Protein AF-A0A1Z8SIL8-F1 (afdb_monomer)

Nearest PDB structures (foldseek):
  6vft-assembly1_A  TM=3.342E-01  e=5.288E-08  Homo sapiens
  5tfm-assembly1_A  TM=3.548E-01  e=4.313E-07  Homo sapiens
  5vvm-assembly2_B  TM=3.491E-01  e=2.608E-05  Homo sapiens
  4m00-assembly1_A  TM=2.473E-01  e=4.684E-06  Staphylococcus aureus subsp. aureus NCTC 8325
  8pxc-assembly1_A  TM=3.047E-01  e=2.311E-03  Streptococcus oralis

Sequence (768 aa):
MGACSTSLMWDAPEISDNCDVQSLESTSQSGDTFPVGTTTVSMLLTDIHGNQSSHEFDITVLDEEDPQILNMPADIQMGNDLGDCGAMVSWDPPTLSDNCPGASMQGSHSPGDSFGLGVHTVTYTAVDNKGATVSSSFNITIIDDEFPIFDSAPENMVATTDSGECGAQVFWDVPLLSDNCDVLSFVSTWQSGSIFPVGETTVSMVLTDTTFNVTNHAFVVTVLDNEAPGIAGLPAEVAVSTVDGQCSAPASWDQPTATDNCAGATLTSSHDTGSTFELGSTLVTYTSTDAAGNSSQHSFLVTVSDDQAPEFSQAPGDLTIDSSAGLCSAIASWDDPIVSDNCGNTEVSVSHQSGSMFNVGSTFVTMFLTDDSGNSTQHSFTVTVVDTESPLLSGISTDMSLTTDQGQCGATANWALPSGTDNCGLGDLIGSHQPGDFFQLGTTTVSYSLADANGNIASGSFTITVEDNESPTITGAATIDITAPESLCSAEITVPEPLAEDNCNIASLSNDYNGGGAISGNFDYGTTIITWTATDLAGNSTSVQQAVNILVPLTDCNGNGAPDVCDITDGSAVDCDGNGIPDSCDLASGAAQDCNASGILDSCELSSGIADDCDSNGVPDECDTDCNGNGAPDACDVSSGESQDCNANGTPDECDLAEGTALDSNANEIPDECEPHFRRGDANEDGSVDIGDAIFMLYTLMLGGPDSGCRDATDANDSGTHDIADIIYVLNYQFTGGQEPPAPGISECGVDATPDDGLGCDSYAGCP

Foldseek 3Di:
DDAQKAWAFDDDDDDDDPQAWDDKDKPDHGGDMGGAAKDKIKMKTAHPVGDIDIDMDMDHHHDDDAKDWADDDAAAEDEADVLAQWHFAADDHTDIDDNDDAKDKDKPDHGRDIDGAAKDKIKMKMAGPVGHIDMDIYIYHYAHPDAKDFPDDDAAEEEEDDPLAQWDFAADDDTDIDDSQAWDDKDKPDDGRDTDGAAKDKIKMWTAGPRGHIDIDIYIYHYAYDDAWDKADDDAEAEDEADVLAQKDFAADDDIDTGDSDPAKDKDKPDDGRDIDGAAKDKIKMKIAGPRGHIDIDIHIYHYAYDDAKDFPFDDAAEEEEADPLAQKDFAADDDTDIDDSDADKDKDKPDHGRDIDGAAKDKIKIWIAGPRGHIDIDIYIYHYAYDDAKDKADADAAEEAEDDPLAQWDFAAGDDIDIDDNQAWDDKDKPDHGRDTDGAAKDKIKIWIGGPRGHIDIDIYIYHYAYDDAKDWADQEEAEDEDPPLDQKDWDKAAFIDIDDSQDWPDKAKPPPGDGIDTDIDGAAKDKIKIKIAHPNGHIDIDIHIYHYDYPAPDQVPPPDRLSVCVVVVVADDQVPPSHGPQSCVVVVVFDDQPPPSGGLQSCVVVVVADDQPPPSGGQVNADDQPPPSGHLQNCVVVVVADDPVPPSHGPVSCVVVVVFDDLQPPSDGQVPDAWDAAQPFVLQLALDLVSLVQLCCVAPVNDDGGLAVRNQQQQNPLDRDNVSSVQSCCVHPVVHDFRDPPTRNDIGDPSDDCSPGGHPDGNNHD

Radius of gyration: 126.22 Å; Cα contacts (8 Å, |Δi|>4): 1712; chains: 1; bounding box: 203×67×380 Å

Solvent-accessible surface area (backbone atoms only — not comparable to full-atom values): 44497 Å² total; per-residue (Å²): 133,69,67,71,47,54,65,51,76,63,83,84,83,88,82,88,58,98,82,50,69,64,51,75,52,62,79,62,62,69,58,49,72,43,54,60,41,76,51,78,43,44,36,43,38,33,34,73,88,70,54,74,52,75,52,74,54,76,47,77,42,84,88,89,80,76,55,44,86,40,69,73,61,72,68,45,76,46,55,36,39,94,79,40,60,24,26,70,48,72,64,72,80,56,45,81,49,61,76,63,92,63,61,50,76,51,61,77,63,59,69,58,44,74,39,54,69,43,82,44,78,45,41,37,42,34,36,33,77,87,66,51,74,45,73,55,70,34,40,40,34,28,42,84,77,78,64,38,44,70,80,38,71,74,70,68,44,79,48,53,42,38,92,80,39,56,24,22,74,45,74,65,77,84,62,42,73,49,46,56,62,45,72,63,48,77,50,60,78,60,59,69,60,42,72,40,55,64,41,81,44,80,39,43,35,44,39,28,25,66,86,68,40,72,34,78,51,70,33,41,41,34,24,41,69,78,75,52,19,44,78,42,67,69,62,69,72,44,78,46,54,41,40,92,79,34,50,31,29,68,48,73,66,71,80,54,47,50,47,50,55,48,87,60,42,38,72,48,62,76,61,63,70,57,42,75,39,59,68,39,77,46,80,43,40,38,39,23,33,31,75,77,68,37,59,37,77,52,71,35,44,38,35,30,44,70,82,72,53,35,43,71,81,39,67,67,67,70,43,78,47,63,38,37,90,83,35,48,28,28,71,48,71,66,71,82,64,42,71,48,61,50,49,86,58,73,47,80,48,60,76,59,62,70,62,38,79,40,56,59,44,79,45,81,38,44,36,40,37,32,31,80,76,69,33,62,33,78,51,73,31,41,44,32,26,42,68,79,75,57,31,49,76,42,63,73,58,74,69,45,83,45,54,41,38,92,81,37,55,20,27,71,46,74,66,70,80,56,50,75,51,52,54,69,42,70,46,69,79,46,58,77,66,58,70,63,42,77,39,54,67,41,79,47,77,44,41,39,38,33,32,26,70,75,69,34,66,27,74,52,68,32,40,41,34,23,45,68,80,75,56,34,46,80,44,78,59,62,72,45,81,45,72,30,55,89,90,41,51,41,38,79,47,70,49,75,59,53,51,70,50,44,57,71,45,66,63,45,65,30,32,77,81,80,63,39,69,58,48,72,48,74,42,58,62,43,78,47,78,39,46,38,39,32,27,28,72,75,67,37,61,37,75,50,72,24,43,38,36,34,42,64,81,83,52,45,85,86,70,81,85,55,34,36,49,40,33,46,71,75,62,79,35,58,47,87,88,67,81,72,54,39,46,73,50,32,54,72,71,60,77,48,57,46,91,85,68,78,86,54,44,46,72,56,32,51,75,70,64,76,49,56,50,90,85,68,80,86,53,48,50,92,78,56,62,46,86,86,68,80,85,54,34,35,67,56,34,55,74,70,61,81,44,59,48,91,86,69,79,68,56,40,47,68,54,33,53,74,72,60,78,47,57,50,85,76,69,77,90,51,49,49,92,79,57,73,42,35,35,22,34,25,35,72,43,79,55,59,63,52,73,66,17,33,49,43,49,45,34,30,76,75,70,70,46,78,83,55,61,24,44,47,16,44,24,19,66,70,73,69,59,79,51,72,65,22,34,49,41,52,48,32,28,76,74,70,70,44,70,76,38,54,78,37,12,60,89,42,65,29,51,73,76,63,86,73,66,80,60,53,57,89,44,52,80,43,48,133

Mean predicted aligned error: 20.95 Å

pLDDT: mean 84.87, std 7.92, range [48.22, 96.38]

Secondary structure (DSSP, 8-state):
---SEEE---PPPP---TT-EEEEEESS-TT-EEESEEEEEEEEEEETTS-EEEEEEEEEE---PPPEEESPPPPEEEEPPTTSSEEEE--PPPEEE-SSS--EEEESS-TTEEEESEEEEEEEEEE-TT--EEEEEEEEEEE--PPPEEEE----EEEEPPTTSSEEEE--PPPEEE-TT-EEEEEESS-TTEEEESEEEEEEEEEEETT--EEEEEEEEEEEP-PPPEEE-----EEEEPPTT-SEEE---PPPEEE-SSTT-EEEESS-TT-EEESEEEEEEEEEE-SSS-EEEEEEEEEEE--PPPEEEE----EEEEPPTTSSEEEE--PPPEEE-SSS-EEEEESS-TTEEEESEEEEEEEEEEETTS-EEEEEEEEEEEP-PPPEEE-PPPPEEEE--TTSSEEE---PPPEEE-SS-EEEEEESS-TT-EEESEEEEEEEEEEETTS-EEEEEEEEEEE--PPPEEE----EEEEPPTT-SEEEEEEPPPEEE-TT-EEEEEETTTSSS-EEEEEESEEEEEEEEEEETTS-EEEEEEEEEEE-----SS-SSS-HHHHHHHTSS--SS-SSS-HHHHHHHTSS--TT--SS-HHHHHHHT-S--SS-SSS-GGGS--SS-SSS-HHHHHHHTSS--SS-SSS-HHHHHHHT-S--SS-SSS-GGGS--B-TT-TT-SS--SHHHHHHHHHHHHH--PPPSBSGGG-TT-SS--SHHHHHHHHHHHHH--PPPPTTTTTS-B---S---S--BS--TT--

Structure (mmCIF, N/CA/C/O backbone):
data_AF-A0A1Z8SIL8-F1
#
_entry.id   AF-A0A1Z8SIL8-F1
#
loop_
_atom_site.group_PDB
_atom_site.id
_atom_site.type_symbol
_atom_site.label_atom_id
_atom_site.label_alt_id
_atom_site.label_comp_id
_atom_site.label_asym_id
_atom_site.label_entity_id
_atom_site.label_seq_id
_atom_site.pdbx_PDB_ins_code
_atom_site.Cartn_x
_atom_site.Cartn_y
_atom_site.Cartn_z
_atom_site.occupancy
_atom_site.B_iso_or_equiv
_atom_site.auth_seq_id
_atom_site.auth_comp_id
_atom_site.auth_asym_id
_atom_site.auth_atom_id
_atom_site.pdbx_PDB_model_num
ATOM 1 N N . MET A 1 1 ? -77.666 -10.913 145.029 1.00 48.22 1 MET A N 1
ATOM 2 C CA . MET A 1 1 ? -78.468 -12.074 145.466 1.00 48.22 1 MET A CA 1
ATOM 3 C C . MET A 1 1 ? -79.515 -11.580 146.446 1.00 48.22 1 MET A C 1
ATOM 5 O O . MET A 1 1 ? -79.302 -11.641 147.653 1.00 48.22 1 MET A O 1
ATOM 9 N N . GLY A 1 2 ? -80.597 -11.010 145.910 1.00 56.53 2 GLY A N 1
ATOM 10 C CA . GLY A 1 2 ? -81.837 -10.857 146.662 1.00 56.53 2 GLY A CA 1
ATOM 11 C C . GLY A 1 2 ? -82.392 -12.250 146.950 1.00 56.53 2 GLY A C 1
ATOM 12 O O . GLY A 1 2 ? -82.301 -13.139 146.106 1.00 56.53 2 GLY A O 1
ATOM 13 N N . ALA A 1 3 ? -82.860 -12.484 148.170 1.00 60.94 3 ALA A N 1
ATOM 14 C CA . ALA A 1 3 ? -83.599 -13.701 148.469 1.00 60.94 3 ALA A CA 1
ATOM 15 C C . ALA A 1 3 ? -85.034 -13.516 147.960 1.00 60.94 3 ALA A C 1
ATOM 17 O O . ALA A 1 3 ? -85.613 -12.452 148.161 1.00 60.94 3 ALA A O 1
ATOM 18 N N . CYS A 1 4 ? -85.623 -14.551 147.358 1.00 69.19 4 CYS A N 1
ATOM 19 C CA . CYS A 1 4 ? -87.006 -14.549 146.851 1.00 69.19 4 CYS A CA 1
ATOM 20 C C . CYS A 1 4 ? -88.020 -14.674 148.044 1.00 69.19 4 CYS A C 1
ATOM 22 O O . CYS A 1 4 ? -88.970 -15.458 148.020 1.00 69.19 4 CYS A O 1
ATOM 24 N N . SER A 1 5 ? -87.765 -13.942 149.145 1.00 66.56 5 SER A N 1
ATOM 25 C CA . SER A 1 5 ? -88.531 -13.850 150.404 1.00 66.56 5 SER A CA 1
ATOM 26 C C . SER A 1 5 ? -88.100 -12.622 151.228 1.00 66.56 5 SER A C 1
ATOM 28 O O . SER A 1 5 ? -86.907 -12.319 151.261 1.00 66.56 5 SER A O 1
ATOM 30 N N . THR A 1 6 ? -89.008 -11.973 151.966 1.00 75.06 6 THR A N 1
ATOM 31 C CA . THR A 1 6 ? -88.695 -10.823 152.841 1.00 75.06 6 THR A CA 1
ATOM 32 C C . THR A 1 6 ? -89.380 -10.918 154.209 1.00 75.06 6 THR A C 1
ATOM 34 O O . THR A 1 6 ? -90.444 -11.519 154.339 1.00 75.06 6 THR A O 1
ATOM 37 N N . SER A 1 7 ? -88.764 -10.356 155.251 1.00 73.12 7 SER A N 1
ATOM 38 C CA . SER A 1 7 ? -89.329 -10.294 156.607 1.00 73.12 7 SER A CA 1
ATOM 39 C C . SER A 1 7 ? -90.161 -9.040 156.802 1.00 73.12 7 SER A C 1
ATOM 41 O O . SER A 1 7 ? -89.712 -7.951 156.439 1.00 73.12 7 SER A O 1
ATOM 43 N N . LEU A 1 8 ? -91.336 -9.178 157.413 1.00 74.94 8 LEU A N 1
ATOM 44 C CA . LEU A 1 8 ? -92.267 -8.068 157.595 1.00 74.94 8 LEU A CA 1
ATOM 45 C C . LEU A 1 8 ? -92.627 -7.888 159.074 1.00 74.94 8 LEU A C 1
ATOM 47 O O . LEU A 1 8 ? -92.890 -8.851 159.790 1.00 74.94 8 LEU A O 1
ATOM 51 N N . MET A 1 9 ? -92.619 -6.635 159.525 1.00 73.31 9 MET A N 1
ATOM 52 C CA . MET A 1 9 ? -92.969 -6.235 160.889 1.00 73.31 9 MET A CA 1
ATOM 53 C C . MET A 1 9 ? -94.346 -5.567 160.880 1.00 73.31 9 MET A C 1
ATOM 55 O O . MET A 1 9 ? -94.627 -4.742 160.012 1.00 73.31 9 MET A O 1
ATOM 59 N N . TRP A 1 10 ? -95.176 -5.883 161.869 1.00 76.00 10 TRP A N 1
ATOM 60 C CA . TRP A 1 10 ? -96.427 -5.185 162.178 1.00 76.00 10 TRP A CA 1
ATOM 61 C C . TRP A 1 10 ? -96.527 -4.859 163.676 1.00 76.00 10 TRP A C 1
ATOM 63 O O . TRP A 1 10 ? -95.875 -5.497 164.508 1.00 76.00 10 TRP A O 1
ATOM 73 N N . ASP A 1 11 ? -97.310 -3.844 164.034 1.00 74.12 11 ASP A N 1
ATOM 74 C CA . ASP A 1 11 ? -97.421 -3.387 165.424 1.00 74.12 11 ASP A CA 1
ATOM 75 C C . ASP A 1 11 ? -98.188 -4.383 166.310 1.00 74.12 11 ASP A C 1
ATOM 77 O O . ASP A 1 11 ? -99.059 -5.126 165.847 1.00 74.12 11 ASP A O 1
ATOM 81 N N . ALA A 1 12 ? -97.859 -4.404 167.608 1.00 70.50 12 ALA A N 1
ATOM 82 C CA . ALA A 1 12 ? -98.574 -5.231 168.576 1.00 70.50 12 ALA A CA 1
ATOM 83 C C . ALA A 1 12 ? -100.023 -4.722 168.743 1.00 70.50 12 ALA A C 1
ATOM 85 O O . ALA A 1 12 ? -100.220 -3.509 168.846 1.00 70.50 12 ALA A O 1
ATOM 86 N N . PRO A 1 13 ? -101.038 -5.603 168.806 1.00 70.81 13 PRO A N 1
ATOM 87 C CA . PRO A 1 13 ? -102.427 -5.159 168.906 1.00 70.81 13 PRO A CA 1
ATOM 88 C C . PRO A 1 13 ? -102.709 -4.489 170.256 1.00 70.81 13 PRO A C 1
ATOM 90 O O . PRO A 1 13 ? -102.303 -5.006 171.299 1.00 70.81 13 PRO A O 1
ATOM 93 N N . GLU A 1 14 ? -103.459 -3.384 170.263 1.00 70.81 14 GLU A N 1
ATOM 94 C CA . GLU A 1 14 ? -104.013 -2.830 171.503 1.00 70.81 14 GLU A CA 1
ATOM 95 C C . GLU A 1 14 ? -105.227 -3.649 171.959 1.00 70.81 14 GLU A C 1
ATOM 97 O O . GLU A 1 14 ? -106.136 -3.929 171.175 1.00 70.81 14 GLU A O 1
ATOM 102 N N . ILE A 1 15 ? -105.256 -4.031 173.238 1.00 73.88 15 ILE A N 1
ATOM 103 C CA . ILE A 1 15 ? -106.292 -4.904 173.805 1.00 73.88 15 ILE A CA 1
ATOM 104 C C . ILE A 1 15 ? -106.931 -4.252 175.037 1.00 73.88 15 ILE A C 1
ATOM 106 O O . ILE A 1 15 ? -106.237 -3.682 175.876 1.00 73.88 15 ILE A O 1
ATOM 110 N N . SER A 1 16 ? -108.261 -4.323 175.157 1.00 60.81 16 SER A N 1
ATOM 111 C CA . SER A 1 16 ? -109.005 -3.833 176.328 1.00 60.81 16 SER A CA 1
ATOM 112 C C . SER A 1 16 ? -110.290 -4.634 176.535 1.00 60.81 16 SER A C 1
ATOM 114 O O . SER A 1 16 ? -110.887 -5.092 175.562 1.00 60.81 16 SER A O 1
ATOM 116 N N . ASP A 1 17 ? -110.717 -4.778 177.790 1.00 65.88 17 ASP A N 1
ATOM 117 C CA . ASP A 1 17 ? -112.020 -5.333 178.163 1.00 65.88 17 ASP A CA 1
ATOM 118 C C . ASP A 1 17 ? -112.554 -4.640 179.433 1.00 65.88 17 ASP A C 1
ATOM 120 O O . ASP A 1 17 ? -111.781 -4.084 180.216 1.00 65.88 17 ASP A O 1
ATOM 124 N N . ASN A 1 18 ? -113.873 -4.634 179.642 1.00 65.62 18 ASN A N 1
ATOM 125 C CA . ASN A 1 18 ? -114.521 -3.948 180.763 1.00 65.62 18 ASN A CA 1
ATOM 126 C C . ASN A 1 18 ? -114.430 -4.706 182.106 1.00 65.62 18 ASN A C 1
ATOM 128 O O . ASN A 1 18 ? -114.797 -4.128 183.133 1.00 65.62 18 ASN A O 1
ATOM 132 N N . CYS A 1 19 ? -113.935 -5.952 182.105 1.00 59.03 19 CYS A N 1
ATOM 133 C CA . CYS A 1 19 ? -113.766 -6.802 183.290 1.00 59.03 19 CYS A CA 1
ATOM 134 C C . CYS A 1 19 ? -112.342 -7.384 183.475 1.00 59.03 19 CYS A C 1
ATOM 136 O O . CYS A 1 19 ? -112.191 -8.249 184.331 1.00 59.03 19 CYS A O 1
ATOM 138 N N . ASP A 1 20 ? -111.332 -6.907 182.731 1.00 61.38 20 ASP A N 1
ATOM 139 C CA . ASP A 1 20 ? -109.965 -7.459 182.539 1.00 61.38 20 ASP A CA 1
ATOM 140 C C . ASP A 1 20 ? -109.824 -8.619 181.519 1.00 61.38 20 ASP A C 1
ATOM 142 O O . ASP A 1 20 ? -110.662 -9.515 181.407 1.00 61.38 20 ASP A O 1
ATOM 146 N N . VAL A 1 21 ? -108.702 -8.610 180.779 1.00 73.31 21 VAL A N 1
ATOM 147 C CA . VAL A 1 21 ? -108.351 -9.576 179.712 1.00 73.31 21 VAL A CA 1
ATOM 148 C C . VAL A 1 21 ? -107.470 -10.710 180.252 1.00 73.31 21 VAL A C 1
ATOM 150 O O . VAL A 1 21 ? -106.537 -10.460 181.015 1.00 73.31 21 VAL A O 1
ATOM 153 N N . GLN A 1 22 ? -107.714 -11.953 179.812 1.00 77.69 22 GLN A N 1
ATOM 154 C CA . GLN A 1 22 ? -106.934 -13.131 180.211 1.00 77.69 22 GLN A CA 1
ATOM 155 C C . GLN A 1 22 ? -105.749 -13.434 179.273 1.00 77.69 22 GLN A C 1
ATOM 157 O O . GLN A 1 22 ? -104.666 -13.742 179.770 1.00 77.69 22 GLN A O 1
ATOM 162 N N . SER A 1 23 ? -105.923 -13.405 177.940 1.00 73.06 23 SER A N 1
ATOM 163 C CA . SER A 1 23 ? -104.849 -13.750 176.977 1.00 73.06 23 SER A CA 1
ATOM 164 C C . SER A 1 23 ? -105.087 -13.272 175.530 1.00 73.06 23 SER A C 1
ATOM 166 O O . SER A 1 23 ? -106.224 -12.989 175.147 1.00 73.06 23 SER A O 1
ATOM 168 N N . LEU A 1 24 ? -104.002 -13.217 174.737 1.00 75.69 24 LEU A N 1
ATOM 169 C CA . LEU A 1 24 ? -103.959 -12.996 173.280 1.00 75.69 24 LEU A CA 1
ATOM 170 C C . LEU A 1 24 ? -103.002 -14.021 172.627 1.00 75.69 24 LEU A C 1
ATOM 172 O O . LEU A 1 24 ? -101.845 -14.097 173.041 1.00 75.69 24 LEU A O 1
ATOM 176 N N . GLU A 1 25 ? -103.441 -14.747 171.592 1.00 74.75 25 GLU A N 1
ATOM 177 C CA . GLU A 1 25 ? -102.615 -15.667 170.775 1.00 74.75 25 GLU A CA 1
ATOM 178 C C . GLU A 1 25 ? -102.624 -15.281 169.273 1.00 74.75 25 GLU A C 1
ATOM 180 O O . GLU A 1 25 ? -103.608 -14.718 168.796 1.00 74.75 25 GLU A O 1
ATOM 185 N N . SER A 1 26 ? -101.540 -15.564 168.523 1.00 76.69 26 SER A N 1
ATOM 186 C CA . SER A 1 26 ? -101.363 -15.236 167.083 1.00 76.69 26 SER A CA 1
ATOM 187 C C . SER A 1 26 ? -100.680 -16.373 166.299 1.00 76.69 26 SER A C 1
ATOM 189 O O . SER A 1 26 ? -99.787 -17.021 166.845 1.00 76.69 26 SER A O 1
ATOM 191 N N . THR A 1 27 ? -101.040 -16.593 165.021 1.00 81.25 27 THR A N 1
ATOM 192 C CA . THR A 1 27 ? -100.437 -17.637 164.149 1.00 81.25 27 THR A CA 1
ATOM 193 C C . THR A 1 27 ? -99.041 -17.300 163.630 1.00 81.25 27 THR A C 1
ATOM 195 O O . THR A 1 27 ? -98.298 -18.200 163.244 1.00 81.25 27 THR A O 1
ATOM 198 N N . SER A 1 28 ? -98.682 -16.019 163.618 1.00 77.25 28 SER A N 1
ATOM 199 C CA . SER A 1 28 ? -97.347 -15.539 163.247 1.00 77.25 28 SER A CA 1
ATOM 200 C C . SER A 1 28 ? -96.953 -14.379 164.148 1.00 77.25 28 SER A C 1
ATOM 202 O O . SER A 1 28 ? -97.821 -13.681 164.691 1.00 77.25 28 SER A O 1
ATOM 204 N N . GLN A 1 29 ? -95.653 -14.179 164.338 1.00 76.94 29 GLN A N 1
ATOM 205 C CA . GLN A 1 29 ? -95.137 -13.051 165.105 1.00 76.94 29 GLN A CA 1
ATOM 206 C C . GLN A 1 29 ? -94.632 -11.968 164.160 1.00 76.94 29 GLN A C 1
ATOM 208 O O . GLN A 1 29 ? -94.100 -12.243 163.086 1.00 76.94 29 GLN A O 1
ATOM 213 N N . SER A 1 30 ? -94.801 -10.717 164.578 1.00 76.31 30 SER A N 1
ATOM 214 C CA . SER A 1 30 ? -94.191 -9.584 163.890 1.00 76.31 30 SER A CA 1
ATOM 215 C C . SER A 1 30 ? -92.679 -9.810 163.787 1.00 76.31 30 SER A C 1
ATOM 217 O O . SER A 1 30 ? -92.020 -10.014 164.809 1.00 76.31 30 SER A O 1
ATOM 219 N N . GLY A 1 31 ? -92.155 -9.826 162.556 1.00 74.50 31 GLY A N 1
ATOM 220 C CA . GLY A 1 31 ? -90.756 -10.139 162.247 1.00 74.50 31 GLY A CA 1
ATOM 221 C C . GLY A 1 31 ? -90.519 -11.457 161.498 1.00 74.50 31 GLY A C 1
ATOM 222 O O . GLY A 1 31 ? -89.386 -11.703 161.080 1.00 74.50 31 GLY A O 1
ATOM 223 N N . ASP A 1 32 ? -91.549 -12.279 161.277 1.00 77.62 32 ASP A N 1
ATOM 224 C CA . ASP A 1 32 ? -91.435 -13.507 160.477 1.00 77.62 32 ASP A CA 1
ATOM 225 C C . ASP A 1 32 ? -91.129 -13.219 158.985 1.00 77.62 32 ASP A C 1
ATOM 227 O O . ASP A 1 32 ? -91.386 -12.130 158.461 1.00 77.62 32 ASP A O 1
ATOM 231 N N . THR A 1 33 ? -90.530 -14.197 158.288 1.00 75.38 33 THR A N 1
ATOM 232 C CA . THR A 1 33 ? -90.109 -14.092 156.872 1.00 75.38 33 THR A CA 1
ATOM 233 C C . THR A 1 33 ? -91.101 -14.771 155.926 1.00 75.38 33 THR A C 1
ATOM 235 O O . THR A 1 33 ? -91.423 -15.941 156.121 1.00 75.38 33 THR A O 1
ATOM 238 N N . PHE A 1 34 ? -91.531 -14.069 154.872 1.00 75.88 34 PHE A N 1
ATOM 239 C CA . PHE A 1 34 ? -92.527 -14.531 153.898 1.00 75.88 34 PHE A CA 1
ATOM 240 C C . PHE A 1 34 ? -91.931 -14.634 152.481 1.00 75.88 34 PHE A C 1
ATOM 242 O O . PHE A 1 34 ? -91.234 -13.712 152.049 1.00 75.88 34 PHE A O 1
ATOM 249 N N . PRO A 1 35 ? -92.171 -15.730 151.736 1.00 73.44 35 PRO A N 1
ATOM 250 C CA . PRO A 1 35 ? -91.753 -15.855 150.336 1.00 73.44 35 PRO A CA 1
ATOM 251 C C . PRO A 1 35 ? -92.543 -14.918 149.405 1.00 73.44 35 PRO A C 1
ATOM 253 O O . PRO A 1 35 ? -93.640 -14.485 149.755 1.00 73.44 35 PRO A O 1
ATOM 256 N N . VAL A 1 36 ? -91.999 -14.632 148.210 1.00 71.75 36 VAL A N 1
ATOM 257 C CA . VAL A 1 36 ? -92.720 -13.920 147.130 1.00 71.75 36 VAL A CA 1
ATOM 258 C C . VAL A 1 36 ? -94.070 -14.612 146.868 1.00 71.75 36 VAL A C 1
ATOM 260 O O . VAL A 1 36 ? -94.116 -15.818 146.621 1.00 71.75 36 VAL A O 1
ATOM 263 N N . GLY A 1 37 ? -95.173 -13.864 146.969 1.00 70.88 37 GLY A N 1
ATOM 264 C CA . GLY A 1 37 ? -96.546 -14.385 147.059 1.00 70.88 37 GLY A CA 1
ATOM 265 C C . GLY A 1 37 ? -97.344 -13.773 148.222 1.00 70.88 37 GLY A C 1
ATOM 266 O O . GLY A 1 37 ? -96.890 -12.815 148.841 1.00 70.88 37 GLY A O 1
ATOM 267 N N . THR A 1 38 ? -98.539 -14.301 148.522 1.00 70.81 38 THR A N 1
ATOM 268 C CA . THR A 1 38 ? -99.443 -13.785 149.579 1.00 70.81 38 THR A CA 1
ATOM 269 C C . THR A 1 38 ? -99.607 -14.791 150.731 1.00 70.81 38 THR A C 1
ATOM 271 O O . THR A 1 38 ? -99.808 -15.975 150.471 1.00 70.81 38 THR A O 1
ATOM 274 N N . THR A 1 39 ? -99.535 -14.341 151.993 1.00 73.44 39 THR A N 1
ATOM 275 C CA . THR A 1 39 ? -99.686 -15.150 153.227 1.00 73.44 39 THR A CA 1
ATOM 276 C C . THR A 1 39 ? -100.611 -14.463 154.252 1.00 73.44 39 THR A C 1
ATOM 278 O O . THR A 1 39 ? -100.442 -13.274 154.492 1.00 73.44 39 THR A O 1
ATOM 281 N N . THR A 1 40 ? -101.539 -15.189 154.895 1.00 76.44 40 THR A N 1
ATOM 282 C CA . THR A 1 40 ? -102.530 -14.667 155.878 1.00 76.44 40 THR A CA 1
ATOM 283 C C . THR A 1 40 ? -102.129 -14.940 157.340 1.00 76.44 40 THR A C 1
ATOM 285 O O . THR A 1 40 ? -101.709 -16.054 157.655 1.00 76.44 40 THR A O 1
ATOM 288 N N . VAL A 1 41 ? -102.306 -13.971 158.250 1.00 76.75 41 VAL A N 1
ATOM 289 C CA . VAL A 1 41 ? -102.027 -14.058 159.705 1.00 76.75 41 VAL A CA 1
ATOM 290 C C . VAL A 1 41 ? -103.319 -13.857 160.526 1.00 76.75 41 VAL A C 1
ATOM 292 O O . VAL A 1 41 ? -104.073 -12.933 160.234 1.00 76.75 41 VAL A O 1
ATOM 295 N N . SER A 1 42 ? -103.564 -14.671 161.574 1.00 76.75 42 SER A N 1
ATOM 296 C CA . SER A 1 42 ? -104.753 -14.602 162.462 1.00 76.75 42 SER A CA 1
ATOM 297 C C . SER A 1 42 ? -104.411 -14.453 163.955 1.00 76.75 42 SER A C 1
ATOM 299 O O . SER A 1 42 ? -103.384 -14.962 164.411 1.00 76.75 42 SER A O 1
ATOM 301 N N . MET A 1 43 ? -105.283 -13.786 164.724 1.00 77.94 43 MET A N 1
ATOM 302 C CA . MET A 1 43 ? -105.131 -13.503 166.162 1.00 77.94 43 MET A CA 1
ATOM 303 C C . MET A 1 43 ? -106.435 -13.740 166.950 1.00 77.94 43 MET A C 1
ATOM 305 O O . MET A 1 43 ? -107.518 -13.443 166.442 1.00 77.94 43 MET A O 1
ATOM 309 N N . LEU A 1 44 ? -106.341 -14.219 168.201 1.00 77.62 44 LEU A N 1
ATOM 310 C CA . LEU A 1 44 ? -107.472 -14.561 169.084 1.00 77.62 44 LEU A CA 1
ATOM 311 C C . LEU A 1 44 ? -107.284 -14.010 170.515 1.00 77.62 44 LEU A C 1
ATOM 313 O O . LEU A 1 44 ? -106.287 -14.303 171.171 1.00 77.62 44 LEU A O 1
ATOM 317 N N . LEU A 1 45 ? -108.264 -13.253 171.018 1.00 78.56 45 LEU A N 1
ATOM 318 C CA . LEU A 1 45 ? -108.300 -12.616 172.344 1.00 78.56 45 LEU A CA 1
ATOM 319 C C . LEU A 1 45 ? -109.334 -13.293 173.266 1.00 78.56 45 LEU A C 1
ATOM 321 O O . LEU A 1 45 ? -110.429 -13.589 172.795 1.00 78.56 45 LEU A O 1
ATOM 325 N N . THR A 1 46 ? -109.034 -13.485 174.562 1.00 75.62 46 THR A N 1
ATOM 326 C CA . THR A 1 46 ? -109.946 -14.094 175.569 1.00 75.62 46 THR A CA 1
ATOM 327 C C . THR A 1 46 ? -110.028 -13.282 176.877 1.00 75.62 46 THR A C 1
ATOM 329 O O . THR A 1 46 ? -108.983 -12.900 177.412 1.00 75.62 46 THR A O 1
ATOM 332 N N . ASP A 1 47 ? -111.232 -13.051 177.427 1.00 72.75 47 ASP A N 1
ATOM 333 C CA . ASP A 1 47 ? -111.465 -12.356 178.719 1.00 72.75 47 ASP A CA 1
ATOM 334 C C . ASP A 1 47 ? -111.442 -13.286 179.960 1.00 72.75 47 ASP A C 1
ATOM 336 O O . ASP A 1 47 ? -111.415 -14.512 179.829 1.00 72.75 47 ASP A O 1
ATOM 340 N N . ILE A 1 48 ? -111.472 -12.728 181.187 1.00 75.31 48 ILE A N 1
ATOM 341 C CA . ILE A 1 48 ? -111.432 -13.534 182.434 1.00 75.31 48 ILE A CA 1
ATOM 342 C C . ILE A 1 48 ? -112.720 -14.323 182.743 1.00 75.31 48 ILE A C 1
ATOM 344 O O . ILE A 1 48 ? -112.722 -15.162 183.647 1.00 75.31 48 ILE A O 1
ATOM 348 N N . HIS A 1 49 ? -113.809 -14.076 182.014 1.00 72.94 49 HIS A N 1
ATOM 349 C CA . HIS A 1 49 ? -115.068 -14.820 182.109 1.00 72.94 49 HIS A CA 1
ATOM 350 C C . HIS A 1 49 ? -115.235 -15.850 180.971 1.00 72.94 49 HIS A C 1
ATOM 352 O O . HIS A 1 49 ? -116.224 -16.586 180.961 1.00 72.94 49 HIS A O 1
ATOM 358 N N . GLY A 1 50 ? -114.253 -15.961 180.068 1.00 64.12 50 GLY A N 1
ATOM 359 C CA . GLY A 1 50 ? -114.174 -16.950 178.996 1.00 64.12 50 GLY A CA 1
ATOM 360 C C . GLY A 1 50 ? -114.745 -16.520 177.639 1.00 64.12 50 GLY A C 1
ATOM 361 O O . GLY A 1 50 ? -114.901 -17.382 176.773 1.00 64.12 50 GLY A O 1
ATOM 362 N N . ASN A 1 51 ? -115.064 -15.241 177.413 1.00 67.88 51 ASN A N 1
ATOM 363 C CA . ASN A 1 51 ? -115.514 -14.765 176.093 1.00 67.88 51 ASN A CA 1
ATOM 364 C C . ASN A 1 51 ? -114.323 -14.506 175.156 1.00 67.88 51 ASN A C 1
ATOM 366 O O . ASN A 1 51 ? -113.260 -14.095 175.619 1.00 67.88 51 ASN A O 1
ATOM 370 N N . GLN A 1 52 ? -114.501 -14.714 173.842 1.00 79.94 52 GLN A N 1
ATOM 371 C CA . GLN A 1 52 ? -113.423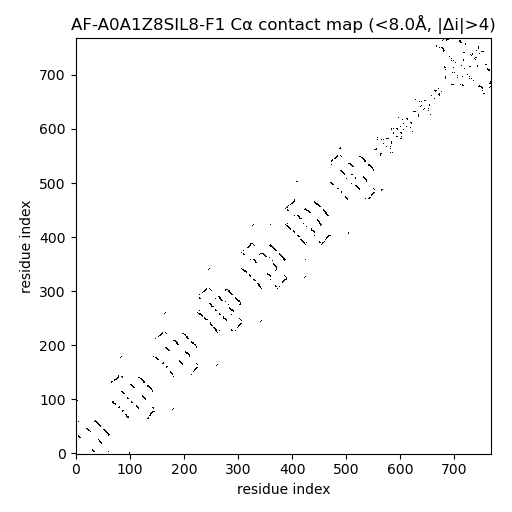 -14.608 172.843 1.00 79.94 52 GLN A CA 1
ATOM 372 C C . GLN A 1 52 ? -113.762 -13.723 171.630 1.00 79.94 52 GLN A C 1
ATOM 374 O O . GLN A 1 52 ? -114.925 -13.624 171.240 1.00 79.94 52 GLN A O 1
ATOM 379 N N . SER A 1 53 ? -112.733 -13.131 171.006 1.00 72.75 53 SER A N 1
ATOM 380 C CA . SER A 1 53 ? -112.803 -12.355 169.751 1.00 72.75 53 SER A CA 1
ATOM 381 C C . SER A 1 53 ? -111.570 -12.597 168.868 1.00 72.75 53 SER A C 1
ATOM 383 O O . SER A 1 53 ? -110.478 -12.771 169.402 1.00 72.75 53 SER A O 1
ATOM 385 N N . SER A 1 54 ? -111.713 -12.585 167.537 1.00 77.50 54 SER A N 1
ATOM 386 C CA . SER A 1 54 ? -110.624 -12.866 166.581 1.00 77.50 54 SER A CA 1
ATOM 387 C C . SER A 1 54 ? -110.477 -11.822 165.461 1.00 77.50 54 SER A C 1
ATOM 389 O O . SER A 1 54 ? -111.456 -11.172 165.089 1.00 77.50 54 SER A O 1
ATOM 391 N N . HIS A 1 55 ? -109.271 -11.701 164.884 1.00 77.12 55 HIS A N 1
ATOM 392 C CA . HIS A 1 55 ? -108.942 -10.819 163.747 1.00 77.12 55 HIS A CA 1
ATOM 393 C C . HIS A 1 55 ? -107.891 -11.438 162.796 1.00 77.12 55 HIS A C 1
ATOM 395 O O . HIS A 1 55 ? -107.022 -12.166 163.269 1.00 77.12 55 HIS A O 1
ATOM 401 N N . GLU A 1 56 ? -107.937 -11.130 161.488 1.00 79.38 56 GLU A N 1
ATOM 402 C CA . GLU A 1 56 ? -106.996 -11.637 160.460 1.00 79.38 56 GLU A CA 1
ATOM 403 C C . GLU A 1 56 ? -106.588 -10.562 159.425 1.00 79.38 56 GLU A C 1
ATOM 405 O O . GLU A 1 56 ? -107.379 -9.655 159.151 1.00 79.38 56 GLU A O 1
ATOM 410 N N . PHE A 1 57 ? -105.392 -10.689 158.818 1.00 74.25 57 PHE A N 1
ATOM 411 C CA . PHE A 1 57 ? -104.907 -9.869 157.685 1.00 74.25 57 PHE A CA 1
ATOM 412 C C . PHE A 1 57 ? -103.877 -10.595 156.786 1.00 74.25 57 PHE A C 1
ATOM 414 O O . PHE A 1 57 ? -103.242 -11.554 157.217 1.00 74.25 57 PHE A O 1
ATOM 421 N N . ASP A 1 58 ? -103.671 -10.102 155.555 1.00 78.75 58 ASP A N 1
ATOM 422 C CA . ASP A 1 58 ? -102.749 -10.672 154.551 1.00 78.75 58 ASP A CA 1
ATOM 423 C C . ASP A 1 58 ? -101.459 -9.854 154.356 1.00 78.75 58 ASP A C 1
ATOM 425 O O . ASP A 1 58 ? -101.470 -8.623 154.387 1.00 78.75 58 ASP A O 1
ATOM 429 N N . ILE A 1 59 ? -100.359 -10.545 154.042 1.00 73.94 59 ILE A N 1
ATOM 430 C CA . ILE A 1 59 ? -99.059 -10.003 153.619 1.00 73.94 59 ILE A CA 1
ATOM 431 C C . ILE A 1 59 ? -98.774 -10.455 152.182 1.00 73.94 59 ILE A C 1
ATOM 433 O O . ILE A 1 59 ? -98.849 -11.647 151.906 1.00 73.94 59 ILE A O 1
ATOM 437 N N . THR A 1 60 ? -98.409 -9.543 151.268 1.00 69.69 60 THR A N 1
ATOM 438 C CA . THR A 1 60 ? -97.994 -9.873 149.884 1.00 69.69 60 THR A CA 1
ATOM 439 C C . THR A 1 60 ? -96.587 -9.355 149.575 1.00 69.69 60 THR A C 1
ATOM 441 O O . THR A 1 60 ? -96.286 -8.201 149.871 1.00 69.69 60 THR A O 1
ATOM 444 N N . VAL A 1 61 ? -95.751 -10.187 148.945 1.00 73.19 61 VAL A N 1
ATOM 445 C CA . VAL A 1 61 ? -94.361 -9.891 148.541 1.00 73.19 61 VAL A CA 1
ATOM 446 C C . VAL A 1 61 ? -94.216 -10.054 147.010 1.00 73.19 61 VAL A C 1
ATOM 448 O O . VAL A 1 61 ? -94.705 -11.046 146.471 1.00 73.19 61 VAL A O 1
ATOM 451 N N . LEU A 1 62 ? -93.570 -9.103 146.310 1.00 67.12 62 LEU A N 1
ATOM 452 C CA . LEU A 1 62 ? -93.404 -9.039 144.835 1.00 67.12 62 LEU A CA 1
ATOM 453 C C . LEU A 1 62 ? -91.916 -9.045 144.405 1.00 67.12 62 LEU A C 1
ATOM 455 O O . LEU A 1 62 ? -91.058 -8.750 145.234 1.00 67.12 62 LEU A O 1
ATOM 459 N N . ASP A 1 63 ? -91.642 -9.356 143.127 1.00 69.38 63 ASP A N 1
ATOM 460 C CA . ASP A 1 63 ? -90.315 -9.287 142.474 1.00 69.38 63 ASP A CA 1
ATOM 461 C C . ASP A 1 63 ? -90.290 -8.171 141.406 1.00 69.38 63 ASP A C 1
ATOM 463 O O . ASP A 1 63 ? -91.257 -8.033 140.653 1.00 69.38 63 ASP A O 1
ATOM 467 N N . GLU A 1 64 ? -89.224 -7.364 141.383 1.00 72.25 64 GLU A N 1
ATOM 468 C CA . GLU A 1 64 ? -89.083 -6.133 140.576 1.00 72.25 64 GLU A CA 1
ATOM 469 C C . GLU A 1 64 ? -87.712 -6.015 139.859 1.00 72.25 64 GLU A C 1
ATOM 471 O O . GLU A 1 64 ? -87.375 -4.935 139.373 1.00 72.25 64 GLU A O 1
ATOM 476 N N . GLU A 1 65 ? -86.890 -7.073 139.803 1.00 74.81 65 GLU A N 1
ATOM 477 C CA . GLU A 1 65 ? -85.549 -7.027 139.183 1.00 74.81 65 GLU A CA 1
ATOM 478 C C . GLU A 1 65 ? -85.538 -7.666 137.776 1.00 74.81 65 GLU A C 1
ATOM 480 O O . GLU A 1 65 ? -86.056 -8.761 137.598 1.00 74.81 65 GLU A O 1
ATOM 485 N N . ASP A 1 66 ? -84.953 -6.988 136.776 1.00 75.06 66 ASP A N 1
ATOM 486 C CA . ASP A 1 66 ? -84.881 -7.471 135.382 1.00 75.06 66 ASP A CA 1
ATOM 487 C C . ASP A 1 66 ? -83.853 -8.619 135.200 1.00 75.06 66 ASP A C 1
ATOM 489 O O . ASP A 1 66 ? -82.801 -8.623 135.856 1.00 75.06 66 ASP A O 1
ATOM 493 N N . PRO A 1 67 ? -84.046 -9.525 134.216 1.00 81.06 67 PRO A N 1
ATOM 494 C CA . PRO A 1 67 ? -83.078 -10.576 133.909 1.00 81.06 67 PRO A CA 1
ATOM 495 C C . PRO A 1 67 ? -81.789 -9.997 133.301 1.00 81.06 67 PRO A C 1
ATOM 497 O O . PRO A 1 67 ? -81.806 -9.006 132.569 1.00 81.06 67 PRO A O 1
ATOM 500 N N . GLN A 1 68 ? -80.647 -10.651 133.532 1.00 83.00 68 GLN A N 1
ATOM 501 C CA . GLN A 1 68 ? -79.340 -10.233 133.011 1.00 83.00 68 GLN A CA 1
ATOM 502 C C . GLN A 1 68 ? -78.773 -11.216 131.978 1.00 83.00 68 GLN A C 1
ATOM 504 O O . GLN A 1 68 ? -78.717 -12.426 132.209 1.00 83.00 68 GLN A O 1
ATOM 509 N N . ILE A 1 69 ? -78.272 -10.677 130.858 1.00 85.81 69 ILE A N 1
ATOM 510 C CA . ILE A 1 69 ? -77.450 -11.413 129.885 1.00 85.81 69 ILE A CA 1
ATOM 511 C C . ILE A 1 69 ? -75.975 -11.183 130.228 1.00 85.81 69 ILE A C 1
ATOM 513 O O . ILE A 1 69 ? -75.484 -10.056 130.175 1.00 85.81 69 ILE A O 1
ATOM 517 N N . LEU A 1 70 ? -75.265 -12.254 130.569 1.00 84.69 70 LEU A N 1
ATOM 518 C CA . LEU A 1 70 ? -73.853 -12.235 130.949 1.00 84.69 70 LEU A CA 1
ATOM 519 C C . LEU A 1 70 ? -72.999 -12.920 129.872 1.00 84.69 70 LEU A C 1
ATOM 521 O O . LEU A 1 70 ? -73.468 -13.838 129.205 1.00 84.69 70 LEU A O 1
ATOM 525 N N . ASN A 1 71 ? -71.729 -12.517 129.752 1.00 87.44 71 ASN A N 1
ATOM 526 C CA . ASN A 1 71 ? -70.747 -13.090 128.816 1.00 87.44 71 ASN A CA 1
ATOM 527 C C . ASN A 1 71 ? -71.130 -12.949 127.328 1.00 87.44 71 ASN A C 1
ATOM 529 O O . ASN A 1 71 ? -71.076 -13.917 126.577 1.00 87.44 71 ASN A O 1
ATOM 533 N N . MET A 1 72 ? -71.524 -11.744 126.899 1.00 88.00 72 MET A N 1
ATOM 534 C CA . MET A 1 72 ? -71.758 -11.472 125.475 1.00 88.00 72 MET A CA 1
ATOM 535 C C . MET A 1 72 ? -70.446 -11.594 124.675 1.00 88.00 72 MET A C 1
ATOM 537 O O . MET A 1 72 ? -69.444 -11.019 125.117 1.00 88.00 72 MET A O 1
ATOM 541 N N . PRO A 1 73 ? -70.428 -12.297 123.523 1.00 89.38 73 PRO A N 1
ATOM 542 C CA . PRO A 1 73 ? -69.267 -12.326 122.637 1.00 89.38 73 PRO A CA 1
ATOM 543 C C . PRO A 1 73 ? -68.845 -10.927 122.172 1.00 89.38 73 PRO A C 1
ATOM 545 O O . PRO A 1 73 ? -69.666 -10.015 122.081 1.00 89.38 73 PRO A O 1
ATOM 548 N N . ALA A 1 74 ? -67.555 -10.768 121.872 1.00 89.38 74 ALA A N 1
ATOM 549 C CA . ALA A 1 74 ? -67.045 -9.597 121.162 1.00 89.38 74 ALA A CA 1
ATOM 550 C C . ALA A 1 74 ? -67.271 -9.744 119.648 1.00 89.38 74 ALA A C 1
ATOM 552 O O . ALA A 1 74 ? -67.516 -10.850 119.165 1.00 89.38 74 ALA A O 1
ATOM 553 N N . ASP A 1 75 ? -67.143 -8.643 118.906 1.00 89.88 75 ASP A N 1
ATOM 554 C CA . ASP A 1 75 ? -67.189 -8.671 117.442 1.00 89.88 75 ASP A CA 1
ATOM 555 C C . ASP A 1 75 ? -66.099 -9.605 116.874 1.00 89.88 75 ASP A C 1
ATOM 557 O O . ASP A 1 75 ? -64.949 -9.583 117.323 1.00 89.88 75 ASP A O 1
ATOM 561 N N . ILE A 1 76 ? -66.461 -10.424 115.884 1.00 89.50 76 ILE A N 1
ATOM 562 C CA . ILE A 1 76 ? -65.596 -11.416 115.231 1.00 89.50 76 ILE A CA 1
ATOM 563 C C . ILE A 1 76 ? -65.285 -10.935 113.811 1.00 89.50 76 ILE A C 1
ATOM 565 O O . ILE A 1 76 ? -66.195 -10.557 113.077 1.00 89.50 76 ILE A O 1
ATOM 569 N N . GLN A 1 77 ? -64.016 -10.973 113.402 1.00 89.25 77 GLN A N 1
ATOM 570 C CA . GLN A 1 77 ? -63.603 -10.740 112.015 1.00 89.25 77 GLN A CA 1
ATOM 571 C C . GLN A 1 77 ? -62.690 -11.873 111.547 1.00 89.25 77 GLN A C 1
ATOM 573 O O . GLN A 1 77 ? -61.728 -12.206 112.243 1.00 89.25 77 GLN A O 1
ATOM 578 N N . MET A 1 78 ? -62.973 -12.437 110.374 1.00 89.12 78 MET A N 1
ATOM 579 C CA . MET A 1 78 ? -62.157 -13.489 109.761 1.00 89.12 78 MET A CA 1
ATOM 580 C C . MET A 1 78 ? -62.270 -13.495 108.232 1.00 89.12 78 MET A C 1
ATOM 582 O O . MET A 1 78 ? -63.170 -12.861 107.678 1.00 89.12 78 MET A O 1
ATOM 586 N N . GLY A 1 79 ? -61.326 -14.181 107.582 1.00 84.62 79 GLY A N 1
ATOM 587 C CA . GLY A 1 79 ? -61.402 -14.533 106.164 1.00 84.62 79 GLY A CA 1
ATOM 588 C C . GLY A 1 79 ? -62.544 -15.511 105.889 1.00 84.62 79 GLY A C 1
ATOM 589 O O . GLY A 1 79 ? -63.099 -16.101 106.824 1.00 84.62 79 GLY A O 1
ATOM 590 N N . ASN A 1 80 ? -62.904 -15.664 104.624 1.00 85.38 80 ASN A N 1
ATOM 591 C CA . ASN A 1 80 ? -63.786 -16.727 104.167 1.00 85.38 80 ASN A CA 1
ATOM 592 C C . ASN A 1 80 ? -63.104 -18.103 104.350 1.00 85.38 80 ASN A C 1
ATOM 594 O O . ASN A 1 80 ? -61.891 -18.206 104.539 1.00 85.38 80 ASN A O 1
ATOM 598 N N . ASP A 1 81 ? -63.891 -19.177 104.349 1.00 85.88 81 ASP A N 1
ATOM 599 C CA . ASP A 1 81 ? -63.345 -20.531 104.395 1.00 85.88 81 ASP A CA 1
ATOM 600 C C . ASP A 1 81 ? -62.758 -20.907 103.022 1.00 85.88 81 ASP A C 1
ATOM 602 O O . ASP A 1 81 ? -63.286 -20.516 101.984 1.00 85.88 81 ASP A O 1
ATOM 606 N N . LEU A 1 82 ? -61.672 -21.690 103.017 1.00 83.44 82 LEU A N 1
ATOM 607 C CA . LEU A 1 82 ? -60.931 -22.052 101.801 1.00 83.44 82 LEU A CA 1
ATOM 608 C C . LEU A 1 82 ? -61.851 -22.635 100.712 1.00 83.44 82 LEU A C 1
ATOM 610 O O . LEU A 1 82 ? -62.387 -23.735 100.876 1.00 83.44 82 LEU A O 1
ATOM 614 N N . GLY A 1 83 ? -61.944 -21.947 99.574 1.00 80.19 83 GLY A N 1
ATOM 615 C CA . GLY A 1 83 ? -62.744 -22.352 98.417 1.00 80.19 83 GLY A CA 1
ATOM 616 C C . GLY A 1 83 ? -64.242 -22.041 98.513 1.00 80.19 83 GLY A C 1
ATOM 617 O O . GLY A 1 83 ? -64.970 -22.372 97.577 1.00 80.19 83 GLY A O 1
ATOM 618 N N . ASP A 1 84 ? -64.700 -21.404 99.592 1.00 84.44 84 ASP A N 1
ATOM 619 C CA . ASP A 1 84 ? -66.094 -21.021 99.818 1.00 84.44 84 ASP A CA 1
ATOM 620 C C . ASP A 1 84 ? -66.230 -19.495 99.956 1.00 84.44 84 ASP A C 1
ATOM 622 O O . ASP A 1 84 ? -65.470 -18.852 100.676 1.00 84.44 84 ASP A O 1
ATOM 626 N N . CYS A 1 85 ? -67.262 -18.897 99.344 1.00 84.50 85 CYS A N 1
ATOM 627 C CA . CYS A 1 85 ? -67.537 -17.457 99.471 1.00 84.50 85 CYS A CA 1
ATOM 628 C C . CYS A 1 85 ? -68.297 -17.083 100.759 1.00 84.50 85 CYS A C 1
ATOM 630 O O . CYS A 1 85 ? -69.387 -16.497 100.751 1.00 84.50 85 CYS A O 1
ATOM 632 N N . GLY A 1 86 ? -67.744 -17.489 101.895 1.00 85.19 86 GLY A N 1
ATOM 633 C CA . GLY A 1 86 ? -68.287 -17.271 103.229 1.00 85.19 86 GLY A CA 1
ATOM 634 C C . GLY A 1 86 ? -67.511 -18.073 104.264 1.00 85.19 86 GLY A C 1
ATOM 635 O O . GLY A 1 86 ? -66.684 -18.901 103.907 1.00 85.19 86 GLY A O 1
ATOM 636 N N . ALA A 1 87 ? -67.779 -17.839 105.545 1.00 88.94 87 ALA A N 1
ATOM 637 C CA . ALA A 1 87 ? -67.169 -18.609 106.623 1.00 88.94 87 ALA A CA 1
ATOM 638 C C . ALA A 1 87 ? -68.212 -19.127 107.606 1.00 88.94 87 ALA A C 1
ATOM 640 O O . ALA A 1 87 ? -69.198 -18.451 107.923 1.00 88.94 87 ALA A O 1
ATOM 641 N N . MET A 1 88 ? -67.972 -20.320 108.137 1.00 87.31 88 MET A N 1
ATOM 642 C CA . MET A 1 88 ? -68.695 -20.826 109.293 1.00 87.31 88 MET A CA 1
ATOM 643 C C . MET A 1 88 ? -68.131 -20.208 110.571 1.00 87.31 88 MET A C 1
ATOM 645 O O . MET A 1 88 ? -66.970 -20.414 110.921 1.00 87.31 88 MET A O 1
ATOM 649 N N . VAL A 1 89 ? -68.968 -19.484 111.318 1.00 89.06 89 VAL A N 1
ATOM 650 C CA . VAL A 1 89 ? -68.512 -18.767 112.516 1.00 89.06 89 VAL A CA 1
ATOM 651 C C . VAL A 1 89 ? -69.114 -19.381 113.766 1.00 89.06 89 VAL A C 1
ATOM 653 O O . VAL A 1 89 ? -70.329 -19.486 113.917 1.00 89.06 89 VAL A O 1
ATOM 656 N N . SER A 1 90 ? -68.251 -19.769 114.702 1.00 89.19 90 SER A N 1
ATOM 657 C CA . SER A 1 90 ? -68.644 -20.302 116.006 1.00 89.19 90 SER A CA 1
ATOM 658 C C . SER A 1 90 ? -68.238 -19.346 117.122 1.00 89.19 90 SER A C 1
ATOM 660 O O . SER A 1 90 ? -67.150 -18.776 117.105 1.00 89.19 90 SER A O 1
ATOM 662 N N . TRP A 1 91 ? -69.101 -19.210 118.125 1.00 90.88 91 TRP A N 1
ATOM 663 C CA . TRP A 1 91 ? -68.875 -18.414 119.330 1.00 90.88 91 TRP A CA 1
ATOM 664 C C . TRP A 1 91 ? -69.512 -19.101 120.540 1.00 90.88 91 TRP A C 1
ATOM 666 O O . TRP A 1 91 ? -70.418 -19.921 120.392 1.00 90.88 91 TRP A O 1
ATOM 676 N N . ASP A 1 92 ? -69.070 -18.753 121.745 1.00 87.12 92 ASP A N 1
ATOM 677 C CA . ASP A 1 92 ? -69.687 -19.255 122.974 1.00 87.12 92 ASP A CA 1
ATOM 678 C C . ASP A 1 92 ? -70.989 -18.478 123.267 1.00 87.12 92 ASP A C 1
ATOM 680 O O . ASP A 1 92 ? -70.945 -17.247 123.360 1.00 87.12 92 ASP A O 1
ATOM 684 N N . PRO A 1 93 ? -72.164 -19.133 123.401 1.00 86.56 93 PRO A N 1
ATOM 685 C CA . PRO A 1 93 ? -73.411 -18.436 123.714 1.00 86.56 93 PRO A CA 1
ATOM 686 C C . PRO A 1 93 ? -73.355 -17.705 125.066 1.00 86.56 93 PRO A C 1
ATOM 688 O O . PRO A 1 93 ? -72.816 -18.256 126.032 1.00 86.56 93 PRO A O 1
ATOM 691 N N . PRO A 1 94 ? -73.969 -16.513 125.189 1.00 88.62 94 PRO A N 1
ATOM 692 C CA . PRO A 1 94 ? -74.075 -15.822 126.467 1.00 88.62 94 PRO A CA 1
ATOM 693 C C . PRO A 1 94 ? -74.955 -16.595 127.463 1.00 88.62 94 PRO A C 1
ATOM 695 O O . PRO A 1 94 ? -75.815 -17.398 127.098 1.00 88.62 94 PRO A O 1
ATOM 698 N N . THR A 1 95 ? -74.763 -16.328 128.752 1.00 85.69 95 THR A N 1
ATOM 699 C CA . THR A 1 95 ? -75.476 -16.992 129.856 1.00 85.69 95 THR A CA 1
ATOM 700 C C . THR A 1 95 ? -76.561 -16.100 130.452 1.00 85.69 95 THR A C 1
ATOM 702 O O . THR A 1 95 ? -76.371 -14.891 130.576 1.00 85.69 95 THR A O 1
ATOM 705 N N . LEU A 1 96 ? -77.679 -16.700 130.867 1.00 86.38 96 LEU A N 1
ATOM 706 C CA . LEU A 1 96 ? -78.803 -16.017 131.516 1.00 86.38 96 LEU A CA 1
ATOM 707 C C . LEU A 1 96 ? -78.685 -16.093 133.044 1.00 86.38 96 LEU A C 1
ATOM 709 O O . LEU A 1 96 ? -78.433 -17.174 133.577 1.00 86.38 96 LEU A O 1
ATOM 713 N N . SER A 1 97 ? -78.924 -14.983 133.742 1.00 82.00 97 SER A N 1
ATOM 714 C CA . SER A 1 97 ? -79.048 -14.942 135.204 1.00 82.00 97 SER A CA 1
ATOM 715 C C . SER A 1 97 ? -80.252 -14.103 135.617 1.00 82.00 97 SER A C 1
ATOM 717 O O . SER A 1 97 ? -80.455 -13.022 135.075 1.00 82.00 97 SER A O 1
ATOM 719 N N . ASP A 1 98 ? -81.003 -14.578 136.609 1.00 80.12 98 ASP A N 1
ATOM 720 C CA . ASP A 1 98 ? -82.135 -13.875 137.219 1.00 80.12 98 ASP A CA 1
ATOM 721 C C . ASP A 1 98 ? -82.231 -14.238 138.717 1.00 80.12 98 ASP A C 1
ATOM 723 O O . ASP A 1 98 ? -81.712 -15.282 139.134 1.00 80.12 98 ASP A O 1
ATOM 727 N N . ASN A 1 99 ? -82.815 -13.371 139.547 1.00 73.56 99 ASN A N 1
ATOM 728 C CA . ASN A 1 99 ? -82.898 -13.558 141.002 1.00 73.56 99 ASN A CA 1
ATOM 729 C C . ASN A 1 99 ? -83.995 -14.574 141.409 1.00 73.56 99 ASN A C 1
ATOM 731 O O . ASN A 1 99 ? -83.873 -15.209 142.464 1.00 73.56 99 ASN A O 1
ATOM 735 N N . CYS A 1 100 ? -85.000 -14.797 140.554 1.00 69.81 100 CYS A N 1
ATOM 736 C CA . CYS A 1 100 ? -86.059 -15.783 140.729 1.00 69.81 100 CYS A CA 1
ATOM 737 C C . CYS A 1 100 ? -86.152 -16.728 139.493 1.00 69.81 100 CYS A C 1
ATOM 739 O O . CYS A 1 100 ? -85.772 -16.375 138.378 1.00 69.81 100 CYS A O 1
ATOM 741 N N . PRO A 1 101 ? -86.591 -17.997 139.648 1.00 72.88 101 PRO A N 1
ATOM 742 C CA . PRO A 1 101 ? -86.603 -18.960 138.540 1.00 72.88 101 PRO A CA 1
ATOM 743 C C . PRO A 1 101 ? -87.648 -18.625 137.457 1.00 72.88 101 PRO A C 1
ATOM 745 O O . PRO A 1 101 ? -88.772 -18.236 137.776 1.00 72.88 101 PRO A O 1
ATOM 748 N N . GLY A 1 102 ? -87.333 -18.890 136.181 1.00 73.94 102 GLY A N 1
ATOM 749 C CA . GLY A 1 102 ? -88.308 -18.848 135.076 1.00 73.94 102 GLY A CA 1
ATOM 750 C C . GLY A 1 102 ? -87.954 -17.967 133.872 1.00 73.94 102 GLY A C 1
ATOM 751 O O . GLY A 1 102 ? -88.771 -17.879 132.960 1.00 73.94 102 GLY A O 1
ATOM 752 N N . ALA A 1 103 ? -86.767 -17.355 133.836 1.00 79.94 103 ALA A N 1
ATOM 753 C CA . ALA A 1 103 ? -86.300 -16.592 132.679 1.00 79.94 103 ALA A CA 1
ATOM 754 C C . ALA A 1 103 ? -85.881 -17.485 131.483 1.00 79.94 103 ALA A C 1
ATOM 756 O O . ALA A 1 103 ? -85.430 -18.620 131.658 1.00 79.94 103 ALA A O 1
ATOM 757 N N . SER A 1 104 ? -86.007 -16.961 130.257 1.00 83.50 104 SER A N 1
ATOM 758 C CA . SER A 1 104 ? -85.640 -17.617 128.986 1.00 83.50 104 SER A CA 1
ATOM 759 C C . SER A 1 104 ? -84.802 -16.698 128.081 1.00 83.50 104 SER A C 1
ATOM 761 O O . SER A 1 104 ? -84.890 -15.481 128.209 1.00 83.50 104 SER A O 1
ATOM 763 N N . MET A 1 105 ? -83.978 -17.254 127.179 1.00 87.19 105 MET A N 1
ATOM 764 C CA . MET A 1 105 ? -83.133 -16.496 126.235 1.00 87.19 105 MET A CA 1
ATOM 765 C C . MET A 1 105 ? -83.190 -17.100 124.823 1.00 87.19 105 MET A C 1
ATOM 767 O O . MET A 1 105 ? -83.180 -18.322 124.679 1.00 87.19 105 MET A O 1
ATOM 771 N N . GLN A 1 106 ? -83.202 -16.254 123.787 1.00 88.75 106 GLN A N 1
ATOM 772 C CA . GLN A 1 106 ? -83.138 -16.651 122.376 1.00 88.75 106 GLN A CA 1
ATOM 773 C C . GLN A 1 106 ? -82.142 -15.785 121.585 1.00 88.75 106 GLN A C 1
ATOM 775 O O . GLN A 1 106 ? -82.131 -14.562 121.733 1.00 88.75 106 GLN A O 1
ATOM 780 N N . GLY A 1 107 ? -81.327 -16.417 120.732 1.00 88.81 107 GLY A N 1
ATOM 781 C CA . GLY A 1 107 ? -80.427 -15.757 119.778 1.00 88.81 107 GLY A CA 1
ATOM 782 C C . GLY A 1 107 ? -81.013 -15.686 118.361 1.00 88.81 107 GLY A C 1
ATOM 783 O O . GLY A 1 107 ? -81.791 -16.550 117.964 1.00 88.81 107 GLY A O 1
ATOM 784 N N . SER A 1 108 ? -80.636 -14.656 117.601 1.00 90.00 108 SER A N 1
ATOM 785 C CA . SER A 1 108 ? -80.983 -14.488 116.174 1.00 90.00 108 SER A CA 1
ATOM 786 C C . SER A 1 108 ? -80.269 -15.470 115.235 1.00 90.00 108 SER A C 1
ATOM 788 O O . SER A 1 108 ? -80.795 -15.759 114.166 1.00 90.00 108 SER A O 1
ATOM 790 N N . HIS A 1 109 ? -79.105 -15.974 115.650 1.00 89.69 109 HIS A N 1
ATOM 791 C CA . HIS A 1 109 ? -78.263 -16.938 114.939 1.00 89.69 109 HIS A CA 1
ATOM 792 C C . HIS A 1 109 ? -77.730 -17.970 115.941 1.00 89.69 109 HIS A C 1
ATOM 794 O O . HIS A 1 109 ? -77.660 -17.692 117.147 1.00 89.69 109 HIS A O 1
ATOM 800 N N . SER A 1 110 ? -77.345 -19.143 115.447 1.00 88.94 110 SER A N 1
ATOM 801 C CA . SER A 1 110 ? -76.743 -20.223 116.231 1.00 88.94 110 SER A CA 1
ATOM 802 C C . SER A 1 110 ? -75.226 -20.260 116.020 1.00 88.94 110 SER A C 1
ATOM 804 O O . SER A 1 110 ? -74.768 -20.037 114.900 1.00 88.94 110 SER A O 1
ATOM 806 N N . PRO A 1 111 ? -74.417 -20.563 117.054 1.00 90.31 111 PRO A N 1
ATOM 807 C CA . PRO A 1 111 ? -72.999 -20.837 116.845 1.00 90.31 111 PRO A CA 1
ATOM 808 C C . PRO A 1 111 ? -72.798 -21.937 115.800 1.00 90.31 111 PRO A C 1
ATOM 810 O O . PRO A 1 111 ? -73.407 -23.004 115.908 1.00 90.31 111 PRO A O 1
ATOM 813 N N . GLY A 1 112 ? -71.935 -21.682 114.818 1.00 85.69 112 GLY A N 1
ATOM 814 C CA . GLY A 1 112 ? -71.715 -22.572 113.677 1.00 85.69 112 GLY A CA 1
ATOM 815 C C . GLY A 1 112 ? -72.594 -22.266 112.460 1.00 85.69 112 GLY A C 1
ATOM 816 O O . GLY A 1 112 ? -72.565 -23.033 111.502 1.00 85.69 112 GLY A O 1
ATOM 817 N N . ASP A 1 113 ? -73.360 -21.172 112.466 1.00 89.56 113 ASP A N 1
ATOM 818 C CA . ASP A 1 113 ? -74.017 -20.672 111.256 1.00 89.56 113 ASP A CA 1
ATOM 819 C C . ASP A 1 113 ? -72.973 -20.180 110.230 1.00 89.56 113 ASP A C 1
ATOM 821 O O . ASP A 1 113 ? -71.900 -19.678 110.582 1.00 89.56 113 ASP A O 1
ATOM 825 N N . SER A 1 114 ? -73.292 -20.329 108.942 1.00 87.19 114 SER A N 1
ATOM 826 C CA . SER A 1 114 ? -72.479 -19.818 107.833 1.00 87.19 114 SER A CA 1
ATOM 827 C C . SER A 1 114 ? -72.849 -18.375 107.507 1.00 87.19 114 SER A C 1
ATOM 829 O O . SER A 1 114 ? -74.022 -18.078 107.262 1.00 87.19 114 SER A O 1
ATOM 831 N N . PHE A 1 115 ? -71.849 -17.508 107.413 1.00 88.56 115 PHE A N 1
ATOM 832 C CA . PHE A 1 115 ? -72.002 -16.111 107.032 1.00 88.56 115 PHE A CA 1
ATOM 833 C C . PHE A 1 115 ? -71.343 -15.877 105.676 1.00 88.56 115 PHE A C 1
ATOM 835 O O . PHE A 1 115 ? -70.188 -16.241 105.470 1.00 88.56 115 PHE A O 1
ATOM 842 N N . GLY A 1 116 ? -72.078 -15.265 104.746 1.00 86.94 116 GLY A N 1
ATOM 843 C CA . GLY A 1 116 ? -71.479 -14.746 103.515 1.00 86.94 116 GLY A CA 1
ATOM 844 C C . GLY A 1 116 ? -70.597 -13.530 103.801 1.00 86.94 116 GLY A C 1
ATOM 845 O O . GLY A 1 116 ? -70.559 -13.030 104.928 1.00 86.94 116 GLY A O 1
ATOM 846 N N . LEU A 1 117 ? -69.935 -13.009 102.774 1.00 85.56 117 LEU A N 1
ATOM 847 C CA . LEU A 1 117 ? -69.116 -11.802 102.893 1.00 85.56 117 LEU A CA 1
ATOM 848 C C . LEU A 1 117 ? -69.884 -10.600 103.471 1.00 85.56 117 LEU A C 1
ATOM 850 O O . LEU A 1 117 ? -71.083 -10.422 103.237 1.00 85.56 117 LEU A O 1
ATOM 854 N N . GLY A 1 118 ? -69.166 -9.740 104.192 1.00 85.06 118 GLY A N 1
ATOM 855 C CA . GLY A 1 118 ? -69.697 -8.519 104.795 1.00 85.06 118 GLY A CA 1
ATOM 856 C C . GLY A 1 118 ? -69.963 -8.636 106.296 1.00 85.06 118 GLY A C 1
ATOM 857 O O . GLY A 1 118 ? -69.465 -9.532 106.973 1.00 85.06 118 GLY A O 1
ATOM 858 N N . VAL A 1 119 ? -70.711 -7.666 106.828 1.00 87.50 119 VAL A N 1
ATOM 859 C CA . VAL A 1 119 ? -70.982 -7.528 108.267 1.00 87.50 119 VAL A CA 1
ATOM 860 C C . VAL A 1 119 ? -72.382 -8.043 108.592 1.00 87.50 119 VAL A C 1
ATOM 862 O O . VAL A 1 119 ? -73.367 -7.570 108.026 1.00 87.50 119 VAL A O 1
ATOM 865 N N . HIS A 1 120 ? -72.473 -8.949 109.560 1.00 88.81 120 HIS A N 1
ATOM 866 C CA . HIS A 1 120 ? -73.709 -9.541 110.073 1.00 88.81 120 HIS A CA 1
ATOM 867 C C . HIS A 1 120 ? -73.830 -9.276 111.573 1.00 88.81 120 HIS A C 1
ATOM 869 O O . HIS A 1 120 ? -72.830 -9.298 112.282 1.00 88.81 120 HIS A O 1
ATOM 875 N N . THR A 1 121 ? -75.038 -9.042 112.087 1.00 90.06 121 THR A N 1
ATOM 876 C CA . THR A 1 121 ? -75.259 -8.739 113.514 1.00 90.06 121 THR A CA 1
ATOM 877 C C . THR A 1 121 ? -76.010 -9.878 114.200 1.00 90.06 121 THR A C 1
ATOM 879 O O . THR A 1 121 ? -77.117 -10.234 113.791 1.00 90.06 121 THR A O 1
ATOM 882 N N . VAL A 1 122 ? -75.437 -10.419 115.278 1.00 90.38 122 VAL A N 1
ATOM 883 C CA . VAL A 1 122 ? -76.045 -11.463 116.111 1.00 90.38 122 VAL A CA 1
ATOM 884 C C . VAL A 1 122 ? -76.583 -10.845 117.401 1.00 90.38 122 VAL A C 1
ATOM 886 O O . VAL A 1 122 ? -75.826 -10.356 118.235 1.00 90.38 122 VAL A O 1
ATOM 889 N N . THR A 1 123 ? -77.901 -10.905 117.587 1.00 89.06 123 THR A N 1
ATOM 890 C CA . THR A 1 123 ? -78.622 -10.385 118.765 1.00 89.06 123 THR A CA 1
ATOM 891 C C . THR A 1 123 ? -79.166 -11.511 119.644 1.00 89.06 123 THR A C 1
ATOM 893 O O . THR A 1 123 ? -79.747 -12.463 119.120 1.00 89.06 123 THR A O 1
ATOM 896 N N . TYR A 1 124 ? -79.046 -11.372 120.967 1.00 89.94 124 TYR A N 1
ATOM 897 C CA . TYR A 1 124 ? -79.692 -12.214 121.981 1.00 89.94 124 TYR A CA 1
ATOM 898 C C . TYR A 1 124 ? -80.722 -11.407 122.772 1.00 89.94 124 TYR A C 1
ATOM 900 O O . TYR A 1 124 ? -80.451 -10.270 123.155 1.00 89.94 124 TYR A O 1
ATOM 908 N N . THR A 1 125 ? -81.888 -12.003 123.032 1.00 87.56 125 THR A N 1
ATOM 909 C CA . THR A 1 125 ? -82.978 -11.409 123.824 1.00 87.56 125 THR A CA 1
ATOM 910 C C . THR A 1 125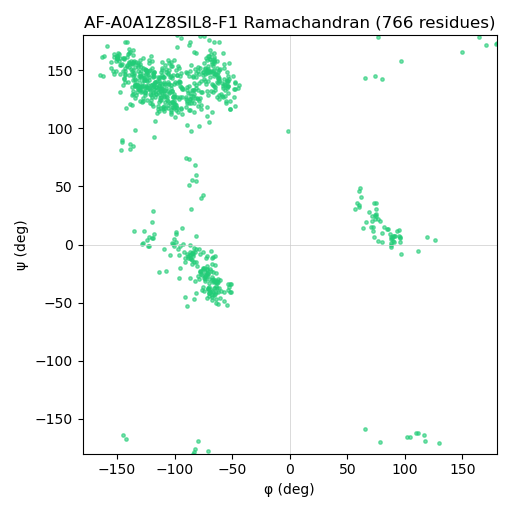 ? -83.371 -12.354 124.956 1.00 87.56 125 THR A C 1
ATOM 912 O O . THR A 1 125 ? -83.621 -13.534 124.709 1.00 87.56 125 THR A O 1
ATOM 915 N N . ALA A 1 126 ? -83.421 -11.845 126.185 1.00 86.00 126 ALA A N 1
ATOM 916 C CA . ALA A 1 126 ? -83.852 -12.567 127.377 1.00 86.00 126 ALA A CA 1
ATOM 917 C C . ALA A 1 126 ? -85.172 -12.007 127.923 1.00 86.00 126 ALA A C 1
ATOM 919 O O . ALA A 1 126 ? -85.391 -10.799 127.846 1.00 86.00 126 ALA A O 1
ATOM 920 N N . VAL A 1 127 ? -86.030 -12.883 128.458 1.00 85.00 127 VAL A N 1
ATOM 921 C CA . VAL A 1 127 ? -87.368 -12.568 128.991 1.00 85.00 127 VAL A CA 1
ATOM 922 C C . VAL A 1 127 ? -87.596 -13.291 130.323 1.00 85.00 127 VAL A C 1
ATOM 924 O O . VAL A 1 127 ? -87.391 -14.506 130.375 1.00 85.00 127 VAL A O 1
ATOM 927 N N . ASP A 1 128 ? -88.024 -12.584 131.373 1.00 80.12 128 ASP A N 1
ATOM 928 C CA . ASP A 1 128 ? -88.346 -13.172 132.689 1.00 80.12 128 ASP A CA 1
ATOM 929 C C . ASP A 1 128 ? -89.774 -13.762 132.775 1.00 80.12 128 ASP A C 1
ATOM 931 O O . ASP A 1 128 ? -90.548 -13.754 131.813 1.00 80.12 128 ASP A O 1
ATOM 935 N N . ASN A 1 129 ? -90.152 -14.283 133.951 1.00 75.44 129 ASN A N 1
ATOM 936 C CA . ASN A 1 129 ? -91.467 -14.898 134.178 1.00 75.44 129 ASN A CA 1
ATOM 937 C C . ASN A 1 129 ? -92.636 -13.887 134.317 1.00 75.44 129 ASN A C 1
ATOM 939 O O . ASN A 1 129 ? -93.800 -14.303 134.365 1.00 75.44 129 ASN A O 1
ATOM 943 N N . LYS A 1 130 ? -92.347 -12.578 134.362 1.00 75.69 130 LYS A N 1
ATOM 944 C CA . LYS A 1 130 ? -93.318 -11.469 134.352 1.00 75.69 130 LYS A CA 1
ATOM 945 C C . LYS A 1 130 ? -93.396 -10.754 133.001 1.00 75.69 130 LYS A C 1
ATOM 947 O O . LYS A 1 130 ? -94.333 -9.984 132.790 1.00 75.69 130 LYS A O 1
ATOM 952 N N . GLY A 1 131 ? -92.495 -11.068 132.074 1.00 73.62 131 GLY A N 1
ATOM 953 C CA . GLY A 1 131 ? -92.429 -10.518 130.729 1.00 73.62 131 GLY A CA 1
ATOM 954 C C . GLY A 1 131 ? -91.486 -9.322 130.560 1.00 73.62 131 GLY A C 1
ATOM 955 O O . GLY A 1 131 ? -91.573 -8.675 129.516 1.00 73.62 131 GLY A O 1
ATOM 956 N N . ALA A 1 132 ? -90.609 -9.006 131.519 1.00 78.25 132 ALA A N 1
ATOM 957 C CA . ALA A 1 132 ? -89.563 -8.002 131.312 1.00 78.25 132 ALA A CA 1
ATOM 958 C C . ALA A 1 132 ? -88.490 -8.542 130.355 1.00 78.25 132 ALA A C 1
ATOM 960 O O . ALA A 1 132 ? -88.150 -9.726 130.405 1.00 78.25 132 ALA A O 1
ATOM 961 N N . THR A 1 133 ? -87.977 -7.692 129.456 1.00 81.62 133 THR A N 1
ATOM 962 C CA . THR A 1 133 ? -87.080 -8.115 128.366 1.00 81.62 133 THR A CA 1
ATOM 963 C C . THR A 1 133 ? -85.804 -7.282 128.277 1.00 81.62 133 THR A C 1
ATOM 965 O O . THR A 1 133 ? -85.887 -6.054 128.240 1.00 81.62 133 THR A O 1
ATOM 968 N N . VAL A 1 134 ? -84.648 -7.931 128.098 1.00 87.19 134 VAL A N 1
ATOM 969 C CA . VAL A 1 134 ? -83.355 -7.286 127.794 1.00 87.19 134 VAL A CA 1
ATOM 970 C C . VAL A 1 134 ? -82.736 -7.889 126.529 1.00 87.19 134 VAL A C 1
ATOM 972 O O . VAL A 1 134 ? -82.840 -9.092 126.300 1.00 87.19 134 VAL A O 1
ATOM 975 N N . SER A 1 135 ? -82.075 -7.077 125.700 1.00 88.38 135 SER A N 1
ATOM 976 C CA . SER A 1 135 ? -81.378 -7.546 124.493 1.00 88.38 135 SER A CA 1
ATOM 977 C C . SER A 1 135 ? -79.990 -6.929 124.339 1.00 88.38 135 SER A C 1
ATOM 979 O O . SER A 1 135 ? -79.793 -5.767 124.690 1.00 88.38 135 SER A O 1
ATOM 981 N N . SER A 1 136 ? -79.047 -7.677 123.766 1.00 90.00 136 SER A N 1
ATOM 982 C CA . SER A 1 136 ? -77.696 -7.202 123.424 1.00 90.00 136 SER A CA 1
ATOM 983 C C . SER A 1 136 ? -77.146 -7.964 122.200 1.00 90.00 136 SER A C 1
ATOM 985 O O . SER A 1 136 ? -77.676 -9.023 121.855 1.00 90.00 136 SER A O 1
ATOM 987 N N . SER A 1 137 ? -76.141 -7.420 121.504 1.00 91.00 137 SER A N 1
ATOM 988 C CA . SER A 1 137 ? -75.668 -7.916 120.198 1.00 91.00 137 SER A CA 1
ATOM 989 C C . SER A 1 137 ? -74.165 -7.719 119.962 1.00 91.00 137 SER A C 1
ATOM 991 O O . SER A 1 137 ? -73.569 -6.829 120.566 1.00 91.00 137 SER A O 1
ATOM 993 N N . PHE A 1 138 ? -73.596 -8.481 119.023 1.00 91.00 138 PHE A N 1
ATOM 994 C CA . PHE A 1 138 ? -72.233 -8.334 118.482 1.00 91.00 138 PHE A CA 1
ATOM 995 C C . PHE A 1 138 ? -72.228 -8.550 116.955 1.00 91.00 138 PHE A C 1
ATOM 997 O O . PHE A 1 138 ? -73.211 -9.050 116.399 1.00 91.00 138 PHE A O 1
ATOM 1004 N N . ASN A 1 139 ? -71.151 -8.165 116.269 1.00 91.75 139 ASN A N 1
ATOM 1005 C CA . ASN A 1 139 ? -71.009 -8.302 114.816 1.00 91.75 139 ASN A CA 1
ATOM 1006 C C . ASN A 1 139 ? -70.066 -9.439 114.405 1.00 91.75 139 ASN A C 1
ATOM 1008 O O . ASN A 1 139 ? -69.083 -9.729 115.078 1.00 91.75 139 ASN A O 1
ATOM 1012 N N . ILE A 1 140 ? -70.331 -10.022 113.240 1.00 90.19 140 ILE A N 1
ATOM 1013 C CA . ILE A 1 140 ? -69.474 -10.969 112.528 1.00 90.19 140 ILE A CA 1
ATOM 1014 C C . ILE A 1 140 ? -69.139 -10.347 111.171 1.00 90.19 140 ILE A C 1
ATOM 1016 O O . ILE A 1 140 ? -70.045 -10.032 110.405 1.00 90.19 140 ILE A O 1
ATOM 1020 N N . THR A 1 141 ? -67.855 -10.144 110.877 1.00 89.00 141 THR A N 1
ATOM 1021 C CA . THR A 1 141 ? -67.369 -9.595 109.603 1.00 89.00 141 THR A CA 1
ATOM 1022 C C . THR A 1 141 ? -66.571 -10.651 108.853 1.00 89.00 141 THR A C 1
ATOM 1024 O O . THR A 1 141 ? -65.502 -11.046 109.320 1.00 89.00 141 THR A O 1
ATOM 1027 N N . ILE A 1 142 ? -67.068 -11.075 107.692 1.00 89.88 142 ILE A N 1
ATOM 1028 C CA . ILE A 1 142 ? -66.340 -11.969 106.787 1.00 89.88 142 ILE A CA 1
ATOM 1029 C C . ILE A 1 142 ? -65.746 -11.136 105.655 1.00 89.88 142 ILE A C 1
ATOM 1031 O O . ILE A 1 142 ? -66.476 -10.419 104.963 1.00 89.88 142 ILE A O 1
ATOM 1035 N N . ILE A 1 143 ? -64.427 -11.202 105.500 1.00 86.25 143 ILE A N 1
ATOM 1036 C CA . ILE A 1 143 ? -63.697 -10.620 104.370 1.00 86.25 143 ILE A CA 1
ATOM 1037 C C . ILE A 1 143 ? -63.226 -11.740 103.452 1.00 86.25 143 ILE A C 1
ATOM 1039 O O . ILE A 1 143 ? -62.996 -12.846 103.918 1.00 86.25 143 ILE A O 1
ATOM 1043 N N . ASP A 1 144 ? -63.095 -11.445 102.170 1.00 87.06 144 ASP A N 1
ATOM 1044 C CA . ASP A 1 144 ? -62.480 -12.366 101.223 1.00 87.06 144 ASP A CA 1
ATOM 1045 C C . ASP A 1 144 ? -60.968 -12.142 101.218 1.00 87.06 144 ASP A C 1
ATOM 1047 O O . ASP A 1 144 ? -60.512 -11.009 101.026 1.00 87.06 144 ASP A O 1
ATOM 1051 N N . ASP A 1 145 ? -60.206 -13.187 101.524 1.00 85.06 145 ASP A N 1
ATOM 1052 C CA . ASP A 1 145 ? -58.743 -13.151 101.575 1.00 85.06 145 ASP A CA 1
ATOM 1053 C C . ASP A 1 145 ? -58.068 -14.104 100.577 1.00 85.06 145 ASP A C 1
ATOM 1055 O O . ASP A 1 145 ? -56.832 -14.181 100.541 1.00 85.06 145 ASP A O 1
ATOM 1059 N N . GLU A 1 146 ? -58.851 -14.760 99.717 1.00 87.69 146 GLU A N 1
ATOM 1060 C CA . GLU A 1 146 ? -58.341 -15.517 98.580 1.00 87.69 146 GLU A CA 1
ATOM 1061 C C . GLU A 1 146 ? -58.324 -14.621 97.334 1.00 87.69 146 GLU A C 1
ATOM 1063 O O . GLU A 1 146 ? -59.243 -13.862 97.066 1.00 87.69 146 GLU A O 1
ATOM 1068 N N . PHE A 1 147 ? -57.219 -14.649 96.588 1.00 88.44 147 PHE A N 1
ATOM 1069 C CA . PHE A 1 147 ? -57.085 -13.858 95.365 1.00 88.44 147 PHE A CA 1
ATOM 1070 C C . PHE A 1 147 ? -57.572 -14.680 94.168 1.00 88.44 147 PHE A C 1
ATOM 1072 O O . PHE A 1 147 ? -57.280 -15.881 94.118 1.00 88.44 147 PHE A O 1
ATOM 1079 N N . PRO A 1 148 ? -58.141 -14.044 93.130 1.00 91.00 148 PRO A N 1
ATOM 1080 C CA . PRO A 1 148 ? -58.537 -14.749 91.922 1.00 91.00 148 PRO A CA 1
ATOM 1081 C C . PRO A 1 148 ? -57.300 -15.281 91.203 1.00 91.00 148 PRO A C 1
ATOM 1083 O O . PRO A 1 148 ? -56.250 -14.631 91.178 1.00 91.00 148 PRO A O 1
ATOM 1086 N N . ILE A 1 149 ? -57.399 -16.445 90.570 1.00 89.31 149 ILE A N 1
ATOM 1087 C CA . ILE A 1 149 ? -56.259 -17.119 89.940 1.00 89.31 149 ILE A CA 1
ATOM 1088 C C . ILE A 1 149 ? -56.448 -17.320 88.436 1.00 89.31 149 ILE A C 1
ATOM 1090 O O . ILE A 1 149 ? -57.555 -17.465 87.917 1.00 89.31 149 ILE A O 1
ATOM 1094 N N . PHE A 1 150 ? -55.320 -17.357 87.725 1.00 90.88 150 PHE A N 1
ATOM 1095 C CA . PHE A 1 150 ? -55.255 -17.856 86.356 1.00 90.88 150 PHE A CA 1
ATOM 1096 C C . PHE A 1 150 ? -54.976 -19.367 86.398 1.00 90.88 150 PHE A C 1
ATOM 1098 O O . PHE A 1 150 ? -53.832 -19.765 86.612 1.00 90.88 150 PHE A O 1
ATOM 1105 N N . ASP A 1 151 ? -55.985 -20.211 86.169 1.00 86.94 151 ASP A N 1
ATOM 1106 C CA . ASP A 1 151 ? -55.809 -21.675 86.089 1.00 86.94 151 ASP A CA 1
ATOM 1107 C C . ASP A 1 151 ? -54.953 -22.086 84.886 1.00 86.94 151 ASP A C 1
ATOM 1109 O O . ASP A 1 151 ? -54.222 -23.078 84.918 1.00 86.94 151 ASP A O 1
ATOM 1113 N N . SER A 1 152 ? -55.036 -21.303 83.810 1.00 88.94 152 SER A N 1
ATOM 1114 C CA . SER A 1 152 ? -54.140 -21.399 82.664 1.00 88.94 152 SER A CA 1
ATOM 1115 C C . SER A 1 152 ? -53.936 -20.024 82.045 1.00 88.94 152 SER A C 1
ATOM 1117 O O . SER A 1 152 ? -54.913 -19.335 81.740 1.00 88.94 152 SER A O 1
ATOM 1119 N N . ALA A 1 153 ? -52.685 -19.650 81.789 1.00 89.25 153 ALA A N 1
ATOM 1120 C CA . ALA A 1 153 ? -52.338 -18.399 81.126 1.00 89.25 153 ALA A CA 1
ATOM 1121 C C . ALA A 1 153 ? -51.320 -18.629 79.995 1.00 89.25 153 ALA A C 1
ATOM 1123 O O . ALA A 1 153 ? -50.547 -19.588 80.070 1.00 89.25 153 ALA A O 1
ATOM 1124 N N . PRO A 1 154 ? -51.295 -17.774 78.955 1.00 91.88 154 PRO A N 1
ATOM 1125 C CA . PRO A 1 154 ? -50.314 -17.887 77.880 1.00 91.88 154 PRO A CA 1
ATOM 1126 C C . PRO A 1 154 ? -48.873 -17.699 78.375 1.00 91.88 154 PRO A C 1
ATOM 1128 O O . PRO A 1 154 ? -48.608 -16.884 79.265 1.00 91.88 154 PRO A O 1
ATOM 1131 N N . GLU A 1 155 ? -47.950 -18.433 77.754 1.00 91.69 155 GLU A N 1
ATOM 1132 C CA . GLU A 1 155 ? -46.501 -18.285 77.923 1.00 91.69 155 GLU A CA 1
ATOM 1133 C C . GLU A 1 155 ? -45.906 -17.371 76.836 1.00 91.69 155 GLU A C 1
ATOM 1135 O O . GLU A 1 155 ? -46.609 -16.890 75.944 1.00 91.69 155 GLU A O 1
ATOM 1140 N N . ASN A 1 156 ? -44.596 -17.117 76.901 1.00 93.00 156 ASN A N 1
ATOM 1141 C CA . ASN A 1 156 ? -43.903 -16.346 75.870 1.00 93.00 156 ASN A CA 1
ATOM 1142 C C . ASN A 1 156 ? -43.997 -17.045 74.503 1.00 93.00 156 ASN A C 1
ATOM 1144 O O . ASN A 1 156 ? -43.841 -18.263 74.408 1.00 93.00 156 ASN A O 1
ATOM 1148 N N . MET A 1 157 ? -44.190 -16.267 73.440 1.00 92.19 157 MET A N 1
ATOM 1149 C CA . MET A 1 157 ? -44.359 -16.765 72.073 1.00 92.19 157 MET A CA 1
ATOM 1150 C C . MET A 1 157 ? -43.336 -16.136 71.134 1.00 92.19 157 MET A C 1
ATOM 1152 O O . MET A 1 157 ? -42.970 -14.973 71.294 1.00 92.19 157 MET A O 1
ATOM 1156 N N . VAL A 1 158 ? -42.910 -16.896 70.125 1.00 92.56 158 VAL A N 1
ATOM 1157 C CA . VAL A 1 158 ? -42.057 -16.407 69.037 1.00 92.56 158 VAL A CA 1
ATOM 1158 C C . VAL A 1 158 ? -42.791 -16.618 67.719 1.00 92.56 158 VAL A C 1
ATOM 1160 O O . VAL A 1 158 ? -43.249 -17.726 67.443 1.00 92.56 158 VAL A O 1
ATOM 1163 N N . ALA A 1 159 ? -42.891 -15.566 66.916 1.00 91.94 159 ALA A N 1
ATOM 1164 C CA . ALA A 1 159 ? -43.441 -15.601 65.567 1.00 91.94 159 ALA A CA 1
ATOM 1165 C C . ALA A 1 159 ? -42.447 -14.973 64.585 1.00 91.94 159 ALA A C 1
ATOM 1167 O O . ALA A 1 159 ? -41.545 -14.235 64.985 1.00 91.94 159 ALA A O 1
ATOM 1168 N N . THR A 1 160 ? -42.605 -15.270 63.301 1.00 91.31 160 THR A N 1
ATOM 1169 C CA . THR A 1 160 ? -41.926 -14.536 62.229 1.00 91.31 160 THR A CA 1
ATOM 1170 C C . THR A 1 160 ? -42.904 -13.592 61.555 1.00 91.31 160 THR A C 1
ATOM 1172 O O . THR A 1 160 ? -44.105 -13.846 61.627 1.00 91.31 160 THR A O 1
ATOM 1175 N N . THR A 1 161 ? -42.405 -12.539 60.913 1.00 90.75 161 THR A N 1
ATOM 1176 C CA . THR A 1 161 ? -43.211 -11.630 60.087 1.00 90.75 161 THR A CA 1
ATOM 1177 C C . THR A 1 161 ? -44.126 -12.393 59.124 1.00 90.75 161 THR A C 1
ATOM 1179 O O . THR A 1 161 ? -43.764 -13.435 58.570 1.00 90.75 161 THR A O 1
ATOM 1182 N N . ASP A 1 162 ? -45.352 -11.893 58.972 1.00 88.81 162 ASP A N 1
ATOM 1183 C CA . ASP A 1 162 ? -46.256 -12.333 57.917 1.00 88.81 162 ASP A CA 1
ATOM 1184 C C . ASP A 1 162 ? -45.750 -11.791 56.577 1.00 88.81 162 ASP A C 1
ATOM 1186 O O . ASP A 1 162 ? -45.171 -10.706 56.508 1.00 88.81 162 ASP A O 1
ATOM 1190 N N . SER A 1 163 ? -45.968 -12.542 55.496 1.00 86.69 163 SER A N 1
ATOM 1191 C CA . SER A 1 163 ? -45.304 -12.226 54.231 1.00 86.69 163 SER A CA 1
ATOM 1192 C C . SER A 1 163 ? -45.678 -10.848 53.685 1.00 86.69 163 SER A C 1
ATOM 1194 O O . SER A 1 163 ? -46.861 -10.556 53.487 1.00 86.69 163 SER A O 1
ATOM 1196 N N . GLY A 1 164 ? -44.665 -10.020 53.415 1.00 84.00 164 GLY A N 1
ATOM 1197 C CA . GLY A 1 164 ? -44.827 -8.649 52.938 1.00 84.00 164 GLY A CA 1
ATOM 1198 C C . GLY A 1 164 ? -45.241 -7.623 54.000 1.00 84.00 164 GLY A C 1
ATOM 1199 O O . GLY A 1 164 ? -45.426 -6.458 53.652 1.00 84.00 164 GLY A O 1
ATOM 1200 N N . GLU A 1 165 ? -45.370 -8.008 55.272 1.00 88.69 165 GLU A N 1
ATOM 1201 C CA . GLU A 1 165 ? -45.786 -7.131 56.372 1.00 88.69 165 GLU A CA 1
ATOM 1202 C C . GLU A 1 165 ? -44.683 -7.022 57.441 1.00 88.69 165 GLU A C 1
ATOM 1204 O O . GLU A 1 165 ? -43.988 -7.988 57.752 1.00 88.69 165 GLU A O 1
ATOM 1209 N N . CYS A 1 166 ? -44.532 -5.846 58.065 1.00 89.25 166 CYS A N 1
ATOM 1210 C CA . CYS A 1 166 ? -43.570 -5.641 59.162 1.00 89.25 166 CYS A CA 1
ATOM 1211 C C . CYS A 1 166 ? -44.164 -5.995 60.537 1.00 89.25 166 CYS A C 1
ATOM 1213 O O . CYS A 1 166 ? -44.160 -5.202 61.485 1.00 89.25 166 CYS A O 1
ATOM 1215 N N . GLY A 1 167 ? -44.742 -7.185 60.633 1.00 90.19 167 GLY A N 1
ATOM 1216 C CA . GLY A 1 167 ? -45.366 -7.698 61.843 1.00 90.19 167 GLY A CA 1
ATOM 1217 C C . GLY A 1 167 ? -45.963 -9.079 61.621 1.00 90.19 167 GLY A C 1
ATOM 1218 O O . GLY A 1 167 ? -45.990 -9.569 60.498 1.00 90.19 167 GLY A O 1
ATOM 1219 N N . ALA A 1 168 ? -46.428 -9.705 62.696 1.00 93.19 168 ALA A N 1
ATOM 1220 C CA . ALA A 1 168 ? -47.018 -11.037 62.657 1.00 93.19 168 ALA A CA 1
ATOM 1221 C C . ALA A 1 168 ? -48.323 -11.081 63.442 1.00 93.19 168 ALA A C 1
ATOM 1223 O O . ALA A 1 168 ? -48.407 -10.551 64.556 1.00 93.19 168 ALA A O 1
ATOM 1224 N N . GLN A 1 169 ? -49.338 -11.738 62.893 1.00 93.94 169 GLN A N 1
ATOM 1225 C CA . GLN A 1 169 ? -50.562 -12.033 63.619 1.00 93.94 169 GLN A CA 1
ATOM 1226 C C . GLN A 1 169 ? -50.344 -13.202 64.590 1.00 93.94 169 GLN A C 1
ATOM 1228 O O . GLN A 1 169 ? -50.032 -14.318 64.178 1.00 93.94 169 GLN A O 1
ATOM 1233 N N . VAL A 1 170 ? -50.543 -12.971 65.893 1.00 93.50 170 VAL A N 1
ATOM 1234 C CA . VAL A 1 170 ? -50.277 -13.983 66.933 1.00 93.50 170 VAL A CA 1
ATOM 1235 C C . VAL A 1 170 ? -51.545 -14.333 67.702 1.00 93.50 170 VAL A C 1
ATOM 1237 O O . VAL A 1 170 ? -52.263 -13.454 68.179 1.00 93.50 170 VAL A O 1
ATOM 1240 N N . PHE A 1 171 ? -51.806 -15.632 67.849 1.00 92.69 171 PHE A N 1
ATOM 1241 C CA . PHE A 1 171 ? -52.973 -16.182 68.538 1.00 92.69 171 PHE A CA 1
ATOM 1242 C C . PHE A 1 171 ? -52.555 -16.954 69.792 1.00 92.69 171 PHE A C 1
ATOM 1244 O O . PHE A 1 171 ? -51.588 -17.709 69.770 1.00 92.69 171 PHE A O 1
ATOM 1251 N N . TRP A 1 172 ? -53.332 -16.804 70.860 1.00 92.62 172 TRP A N 1
ATOM 1252 C CA . TRP A 1 172 ? -53.271 -17.618 72.075 1.00 92.62 172 TRP A CA 1
ATOM 1253 C C . TRP A 1 172 ? -54.673 -18.003 72.552 1.00 92.62 172 TRP A C 1
ATOM 1255 O O . TRP A 1 172 ? -55.662 -17.326 72.239 1.00 92.62 172 TRP A O 1
ATOM 1265 N N . ASP A 1 173 ? -54.753 -19.084 73.323 1.00 88.88 173 ASP A N 1
ATOM 1266 C CA . ASP A 1 173 ? -56.004 -19.560 73.906 1.00 88.88 173 ASP A CA 1
ATOM 1267 C C . ASP A 1 173 ? -56.518 -18.611 74.997 1.00 88.88 173 ASP A C 1
ATOM 1269 O O . ASP A 1 173 ? -55.750 -17.952 75.704 1.00 88.88 173 ASP A O 1
ATOM 1273 N N . VAL A 1 174 ? -57.843 -18.535 75.137 1.00 85.25 174 VAL A N 1
ATOM 1274 C CA . VAL A 1 174 ? -58.481 -17.742 76.197 1.00 85.25 174 VAL A CA 1
ATOM 1275 C C . VAL A 1 174 ? -58.081 -18.329 77.560 1.00 85.25 174 VAL A C 1
ATOM 1277 O O . VAL A 1 174 ? -58.256 -19.533 77.753 1.00 85.25 174 VAL A O 1
ATOM 1280 N N . PRO A 1 175 ? -57.553 -17.522 78.503 1.00 89.69 175 PRO A N 1
ATOM 1281 C CA . PRO A 1 175 ? -57.136 -18.023 79.808 1.00 89.69 175 PRO A CA 1
ATOM 1282 C C . PRO A 1 175 ? -58.328 -18.550 80.616 1.00 89.69 175 PRO A C 1
ATOM 1284 O O . PRO A 1 175 ? -59.435 -18.015 80.532 1.00 89.69 175 PRO A O 1
ATOM 1287 N N . LEU A 1 176 ? -58.084 -19.587 81.416 1.00 89.69 176 LEU A N 1
ATOM 1288 C CA . LEU A 1 176 ? -59.042 -20.107 82.386 1.00 89.69 176 LEU A CA 1
ATOM 1289 C C . LEU A 1 176 ? -58.852 -19.354 83.701 1.00 89.69 176 LEU A C 1
ATOM 1291 O O . LEU A 1 176 ? -57.722 -19.179 84.160 1.00 89.69 176 LEU A O 1
ATOM 1295 N N . LEU A 1 177 ? -59.958 -18.870 84.257 1.00 92.88 177 LEU A N 1
ATOM 1296 C CA . LEU A 1 177 ? -59.999 -17.972 85.405 1.00 92.88 177 LEU A CA 1
ATOM 1297 C C . LEU A 1 177 ? -60.899 -18.604 86.462 1.00 92.88 177 LEU A C 1
ATOM 1299 O O . LEU A 1 177 ? -62.006 -19.037 86.127 1.00 92.88 177 LEU A O 1
ATOM 1303 N N . SER A 1 178 ? -60.466 -18.602 87.715 1.00 88.44 178 SER A N 1
ATOM 1304 C CA . SER A 1 178 ? -61.302 -19.019 88.834 1.00 88.44 178 SER A CA 1
ATOM 1305 C C . SER A 1 178 ? -61.076 -18.140 90.051 1.00 88.44 178 SER A C 1
ATOM 1307 O O . SER A 1 178 ? -60.038 -17.497 90.208 1.00 88.44 178 SER A O 1
ATOM 1309 N N . ASP A 1 179 ? -62.110 -18.094 90.875 1.00 90.69 179 ASP A N 1
ATOM 1310 C CA . ASP A 1 179 ? -62.139 -17.438 92.167 1.00 90.69 179 ASP A CA 1
ATOM 1311 C C . ASP A 1 179 ? -63.223 -18.118 93.011 1.00 90.69 179 ASP A C 1
ATOM 1313 O O . ASP A 1 179 ? -64.180 -18.681 92.466 1.00 90.69 179 ASP A O 1
ATOM 1317 N N . ASN A 1 180 ? -63.064 -18.106 94.326 1.00 84.50 180 ASN A N 1
ATOM 1318 C CA . ASN A 1 180 ? -64.040 -18.634 95.279 1.00 84.50 180 ASN A CA 1
ATOM 1319 C C . ASN A 1 180 ? -65.288 -17.729 95.407 1.00 84.50 180 ASN A C 1
ATOM 1321 O O . ASN A 1 180 ? -66.367 -18.239 95.708 1.00 84.50 180 ASN A O 1
ATOM 1325 N N . CYS A 1 181 ? -65.156 -16.427 95.133 1.00 83.69 181 CYS A N 1
ATOM 1326 C CA . CYS A 1 181 ? -66.142 -15.359 95.294 1.00 83.69 181 CYS A CA 1
ATOM 1327 C C . CYS A 1 181 ? -66.515 -14.661 93.974 1.00 83.69 181 CYS A C 1
ATOM 1329 O O . CYS A 1 181 ? -66.974 -13.515 93.958 1.00 83.69 181 CYS A O 1
ATOM 1331 N N . ASP A 1 182 ? -66.419 -15.406 92.872 1.00 87.69 182 ASP A N 1
ATOM 1332 C CA . ASP A 1 182 ? -66.632 -14.964 91.495 1.00 87.69 182 ASP A CA 1
ATOM 1333 C C . ASP A 1 182 ? -65.610 -13.929 90.982 1.00 87.69 182 ASP A C 1
ATOM 1335 O O . ASP A 1 182 ? -65.205 -12.964 91.630 1.00 87.69 182 ASP A O 1
ATOM 1339 N N . VAL A 1 183 ? -65.269 -14.069 89.702 1.00 88.69 183 VAL A N 1
ATOM 1340 C CA . VAL A 1 183 ? -64.442 -13.096 88.983 1.00 88.69 183 VAL A CA 1
ATOM 1341 C C . VAL A 1 183 ? -65.300 -11.907 88.535 1.00 88.69 183 VAL A C 1
ATOM 1343 O O . VAL A 1 183 ? -66.280 -12.076 87.809 1.00 88.69 183 VAL A O 1
ATOM 1346 N N . LEU A 1 184 ? -64.891 -10.683 88.882 1.00 91.00 184 LEU A N 1
ATOM 1347 C CA . LEU A 1 184 ? -65.554 -9.448 88.451 1.00 91.00 184 LEU A CA 1
ATOM 1348 C C . LEU A 1 184 ? -65.113 -9.002 87.057 1.00 91.00 184 LEU A C 1
ATOM 1350 O O . LEU A 1 184 ? -65.944 -8.603 86.239 1.00 91.00 184 LEU A O 1
ATOM 1354 N N . SER A 1 185 ? -63.804 -8.996 86.789 1.00 90.12 185 SER A N 1
ATOM 1355 C CA . SER A 1 185 ? -63.276 -8.501 85.516 1.00 90.12 185 SER A CA 1
ATOM 1356 C C . SER A 1 185 ? -61.943 -9.123 85.117 1.00 90.12 185 SER A C 1
ATOM 1358 O O . SER A 1 185 ? -61.105 -9.450 85.955 1.00 90.12 185 SER A O 1
ATOM 1360 N N . PHE A 1 186 ? -61.748 -9.224 83.804 1.00 91.88 186 PHE A N 1
ATOM 1361 C CA . PHE A 1 186 ? -60.505 -9.625 83.159 1.00 91.88 186 PHE A CA 1
ATOM 1362 C C . PHE A 1 186 ? -60.173 -8.608 82.067 1.00 91.88 186 PHE A C 1
ATOM 1364 O O . PHE A 1 186 ? -60.984 -8.367 81.167 1.00 91.88 186 PHE A O 1
ATOM 1371 N N . VAL A 1 187 ? -58.987 -8.007 82.142 1.00 91.50 187 VAL A N 1
ATOM 1372 C CA . VAL A 1 187 ? -58.496 -7.055 81.139 1.00 91.50 187 VAL A CA 1
ATOM 1373 C C . VAL A 1 187 ? -57.121 -7.473 80.632 1.00 91.50 187 VAL A C 1
ATOM 1375 O O . VAL A 1 187 ? -56.278 -7.938 81.396 1.00 91.50 187 VAL A O 1
ATOM 1378 N N . SER A 1 188 ? -56.884 -7.284 79.333 1.00 92.75 188 SER A N 1
ATOM 1379 C CA . SER A 1 188 ? -55.588 -7.522 78.695 1.00 92.75 188 SER A CA 1
ATOM 1380 C C . SER A 1 188 ? -55.178 -6.325 77.842 1.00 92.75 188 SER A C 1
ATOM 1382 O O . SER A 1 188 ? -56.031 -5.670 77.241 1.00 92.75 188 SER A O 1
ATOM 1384 N N . THR A 1 189 ? -53.877 -6.031 77.788 1.00 93.38 189 THR A N 1
ATOM 1385 C CA . THR A 1 189 ? -53.332 -4.940 76.964 1.00 93.38 189 THR A CA 1
ATOM 1386 C C . THR A 1 189 ? -53.365 -5.242 75.464 1.00 93.38 189 THR A C 1
ATOM 1388 O O . THR A 1 189 ? -53.349 -4.302 74.672 1.00 93.38 189 THR A O 1
ATOM 1391 N N . TRP A 1 190 ? -53.455 -6.519 75.076 1.00 92.62 190 TRP A N 1
ATOM 1392 C CA . TRP A 1 190 ? -53.542 -6.984 73.688 1.00 92.62 190 TRP A CA 1
ATOM 1393 C C . TRP A 1 190 ? -54.583 -8.096 73.545 1.00 92.62 190 TRP A C 1
ATOM 1395 O O . TRP A 1 190 ? -54.889 -8.802 74.504 1.00 92.62 190 TRP A O 1
ATOM 1405 N N . GLN A 1 191 ? -55.136 -8.263 72.343 1.00 91.31 191 GLN A N 1
ATOM 1406 C CA . GLN A 1 191 ? -56.112 -9.314 72.051 1.00 91.31 191 GLN A CA 1
ATOM 1407 C C . GLN A 1 191 ? -55.456 -10.462 71.279 1.00 91.31 191 GLN A C 1
ATOM 1409 O O . GLN A 1 191 ? -54.578 -10.239 70.447 1.00 91.31 191 GLN A O 1
ATOM 1414 N N . SER A 1 192 ? -55.904 -11.693 71.538 1.00 92.62 192 SER A N 1
ATOM 1415 C CA . SER A 1 192 ? -55.503 -12.850 70.730 1.00 92.62 192 SER A CA 1
ATOM 1416 C C . SER A 1 192 ? -55.921 -12.613 69.276 1.00 92.62 192 SER A C 1
ATOM 1418 O O . SER A 1 192 ? -57.064 -12.229 69.015 1.00 92.62 192 SER A O 1
ATOM 1420 N N . GLY A 1 193 ? -54.989 -12.790 68.340 1.00 90.38 193 GLY A N 1
ATOM 1421 C CA . GLY A 1 193 ? -55.162 -12.463 66.925 1.00 90.38 193 GLY A CA 1
ATOM 1422 C C . GLY A 1 193 ? -54.794 -11.024 66.542 1.00 90.38 193 GLY A C 1
ATOM 1423 O O . GLY A 1 193 ? -55.025 -10.631 65.398 1.00 90.38 193 GLY A O 1
ATOM 1424 N N . SER A 1 194 ? -54.235 -10.220 67.453 1.00 92.19 194 SER A N 1
ATOM 1425 C CA . SER A 1 194 ? -53.612 -8.933 67.110 1.00 92.19 194 SER A CA 1
ATOM 1426 C C . SER A 1 194 ? -52.349 -9.120 66.253 1.00 92.19 194 SER A C 1
ATOM 1428 O O . SER A 1 194 ? -51.671 -10.143 66.345 1.00 92.19 194 SER A O 1
ATOM 1430 N N . ILE A 1 195 ? -52.017 -8.104 65.448 1.00 91.31 195 ILE A N 1
ATOM 1431 C CA . ILE A 1 195 ? -50.735 -8.012 64.734 1.00 91.31 195 ILE A CA 1
ATOM 1432 C C . ILE A 1 195 ? -49.709 -7.354 65.656 1.00 91.31 195 ILE A C 1
ATOM 1434 O O . ILE A 1 195 ? -49.937 -6.246 66.150 1.00 91.31 195 ILE A O 1
ATOM 1438 N N . PHE A 1 196 ? -48.588 -8.033 65.867 1.00 92.88 196 PHE A N 1
ATOM 1439 C CA . PHE A 1 196 ? -47.462 -7.563 66.663 1.00 92.88 196 PHE A CA 1
ATOM 1440 C C . PHE A 1 196 ? -46.345 -7.065 65.740 1.00 92.88 196 PHE A C 1
ATOM 1442 O O . PHE A 1 196 ? -46.009 -7.767 64.786 1.00 92.88 196 PHE A O 1
ATOM 1449 N N . PRO A 1 197 ? -45.765 -5.876 65.986 1.00 90.88 197 PRO A N 1
ATOM 1450 C CA . PRO A 1 197 ? -44.620 -5.399 65.214 1.00 90.88 197 PRO A CA 1
ATOM 1451 C C . PRO A 1 197 ? -43.371 -6.239 65.513 1.00 90.88 197 PRO A C 1
ATOM 1453 O O . PRO A 1 197 ? -43.283 -6.866 66.570 1.00 90.88 197 PRO A O 1
ATOM 1456 N N . VAL A 1 198 ? -42.386 -6.203 64.609 1.00 90.31 198 VAL A N 1
ATOM 1457 C CA . VAL A 1 198 ? -41.060 -6.811 64.829 1.00 90.31 198 VAL A CA 1
ATOM 1458 C C . VAL A 1 198 ? -40.431 -6.309 66.134 1.00 90.31 198 VAL A C 1
ATOM 1460 O O . VAL A 1 198 ? -40.459 -5.114 66.438 1.00 90.31 198 VAL A O 1
ATOM 1463 N N . GLY A 1 199 ? -39.842 -7.231 66.896 1.00 89.00 199 GLY A N 1
ATOM 1464 C CA . GLY A 1 199 ? -39.272 -6.994 68.219 1.00 89.00 199 GLY A CA 1
ATOM 1465 C C . GLY A 1 199 ? -40.062 -7.673 69.336 1.00 89.00 199 GLY A C 1
ATOM 1466 O O . GLY A 1 199 ? -40.827 -8.609 69.110 1.00 89.00 199 GLY A O 1
ATOM 1467 N N . GLU A 1 200 ? -39.844 -7.221 70.569 1.00 92.44 200 GLU A N 1
ATOM 1468 C CA . GLU A 1 200 ? -40.518 -7.755 71.754 1.00 92.44 200 GLU A CA 1
ATOM 1469 C C . GLU A 1 200 ? -41.689 -6.859 72.164 1.00 92.44 200 GLU A C 1
ATOM 1471 O O . GLU A 1 200 ? -41.528 -5.657 72.383 1.00 92.44 200 GLU A O 1
ATOM 1476 N N . THR A 1 201 ? -42.870 -7.455 72.319 1.00 93.31 201 THR A N 1
ATOM 1477 C CA . THR A 1 201 ? -44.057 -6.797 72.874 1.00 93.31 201 THR A CA 1
ATOM 1478 C C . THR A 1 201 ? -44.520 -7.537 74.123 1.00 93.31 201 THR A C 1
ATOM 1480 O O . THR A 1 201 ? -44.820 -8.729 74.073 1.00 93.31 201 THR A O 1
ATOM 1483 N N . THR A 1 202 ? -44.629 -6.832 75.249 1.00 93.25 202 THR A N 1
ATOM 1484 C CA . THR A 1 202 ? -45.159 -7.399 76.497 1.00 93.25 202 THR A CA 1
ATOM 1485 C C . THR A 1 202 ? -46.682 -7.291 76.535 1.00 93.25 202 THR A C 1
ATOM 1487 O O . THR A 1 202 ? -47.241 -6.191 76.499 1.00 93.25 202 THR A O 1
ATOM 1490 N N . VAL A 1 203 ? -47.361 -8.429 76.668 1.00 94.12 203 VAL A N 1
ATOM 1491 C CA . VAL A 1 203 ? -48.799 -8.511 76.934 1.00 94.12 203 VAL A CA 1
ATOM 1492 C C . VAL A 1 203 ? -49.004 -8.624 78.441 1.00 94.12 203 VAL A C 1
ATOM 1494 O O . VAL A 1 203 ? -48.417 -9.485 79.092 1.00 94.12 203 VAL A O 1
ATOM 1497 N N . SER A 1 204 ? -49.832 -7.751 79.011 1.00 92.94 204 SER A N 1
ATOM 1498 C CA . SER A 1 204 ? -50.157 -7.731 80.440 1.00 92.94 204 SER A CA 1
ATOM 1499 C C . SER A 1 204 ? -51.639 -8.012 80.637 1.00 92.94 204 SER A C 1
ATOM 1501 O O . SER A 1 204 ? -52.481 -7.520 79.885 1.00 92.94 204 SER A O 1
ATOM 1503 N N . MET A 1 205 ? -51.947 -8.816 81.645 1.00 93.75 205 MET A N 1
ATOM 1504 C CA . MET A 1 205 ? -53.283 -9.269 81.999 1.00 93.75 205 MET A CA 1
ATOM 1505 C C . MET A 1 205 ? -53.538 -8.994 83.476 1.00 93.75 205 MET A C 1
ATOM 1507 O O . MET A 1 205 ? -52.675 -9.248 84.316 1.00 93.75 205 MET A O 1
ATOM 1511 N N . VAL A 1 206 ? -54.726 -8.480 83.779 1.00 93.31 206 VAL A N 1
ATOM 1512 C CA . VAL A 1 206 ? -55.160 -8.166 85.142 1.00 93.31 206 VAL A CA 1
ATOM 1513 C C . VAL A 1 206 ? -56.505 -8.836 85.384 1.00 93.31 206 VAL A C 1
ATOM 1515 O O . VAL A 1 206 ? -57.441 -8.665 84.598 1.00 93.31 206 VAL A O 1
ATOM 1518 N N . LEU A 1 207 ? -56.569 -9.610 86.460 1.00 92.88 207 LEU A N 1
ATOM 1519 C CA . LEU A 1 207 ? -57.751 -10.304 86.950 1.00 92.88 207 LEU A CA 1
ATOM 1520 C C . LEU A 1 207 ? -58.197 -9.653 88.259 1.00 92.88 207 LEU A C 1
ATOM 1522 O O . LEU A 1 207 ? -57.356 -9.355 89.107 1.00 92.88 207 LEU A O 1
ATOM 1526 N N . THR A 1 208 ? -59.493 -9.404 88.416 1.00 91.69 208 THR A N 1
ATOM 1527 C CA . THR A 1 208 ? -60.076 -8.804 89.626 1.00 91.69 208 THR A CA 1
ATOM 1528 C C . THR A 1 208 ? -61.346 -9.553 90.008 1.00 91.69 208 THR A C 1
ATOM 1530 O O . THR A 1 208 ? -62.185 -9.783 89.134 1.00 91.69 208 THR A O 1
ATOM 1533 N N . ASP A 1 209 ? -61.485 -9.926 91.276 1.00 89.62 209 ASP A N 1
ATOM 1534 C CA . ASP A 1 209 ? -62.678 -10.582 91.834 1.00 89.62 209 ASP A CA 1
ATOM 1535 C C . ASP A 1 209 ? -63.762 -9.559 92.240 1.00 89.62 209 ASP A C 1
ATOM 1537 O O . ASP A 1 209 ? -63.605 -8.343 92.061 1.00 89.62 209 ASP A O 1
ATOM 1541 N N . THR A 1 210 ? -64.895 -10.037 92.761 1.00 86.88 210 THR A N 1
ATOM 1542 C CA . THR A 1 210 ? -65.993 -9.162 93.217 1.00 86.88 210 THR A CA 1
ATOM 1543 C C . THR A 1 210 ? -65.698 -8.403 94.513 1.00 86.88 210 THR A C 1
ATOM 1545 O O . THR A 1 210 ? -66.416 -7.448 94.834 1.00 86.88 210 THR A O 1
ATOM 1548 N N . THR A 1 211 ? -64.631 -8.768 95.223 1.00 87.38 211 THR A N 1
ATOM 1549 C CA . THR A 1 211 ? -64.190 -8.163 96.488 1.00 87.38 211 THR A CA 1
ATOM 1550 C C . THR A 1 211 ? -63.006 -7.206 96.312 1.00 87.38 211 THR A C 1
ATOM 1552 O O . THR A 1 211 ? -62.616 -6.510 97.253 1.00 87.38 211 THR A O 1
ATOM 1555 N N . PHE A 1 212 ? -62.564 -7.044 95.062 1.00 87.69 212 PHE A N 1
ATOM 1556 C CA . PHE A 1 212 ? -61.483 -6.201 94.567 1.00 87.69 212 PHE A CA 1
ATOM 1557 C C . PHE A 1 212 ? -60.057 -6.690 94.873 1.00 87.69 212 PHE A C 1
ATOM 1559 O O . PHE A 1 212 ? -59.124 -5.880 94.784 1.00 87.69 212 PHE A O 1
ATOM 1566 N N . ASN A 1 213 ? -59.838 -7.979 95.151 1.00 87.50 213 ASN A N 1
ATOM 1567 C CA . ASN A 1 213 ? -58.494 -8.550 95.081 1.00 87.50 213 ASN A CA 1
ATOM 1568 C C . ASN A 1 213 ? -58.043 -8.675 93.619 1.00 87.50 213 ASN A C 1
ATOM 1570 O O . ASN A 1 213 ? -58.843 -8.810 92.691 1.00 87.50 213 ASN A O 1
ATOM 1574 N N . VAL A 1 214 ? -56.730 -8.565 93.391 1.00 91.19 214 VAL A N 1
ATOM 1575 C CA . VAL A 1 214 ? -56.155 -8.433 92.043 1.00 91.19 214 VAL A CA 1
ATOM 1576 C C . VAL A 1 214 ? -54.977 -9.374 91.833 1.00 91.19 214 VAL A C 1
ATOM 1578 O O . VAL A 1 214 ? -54.011 -9.338 92.597 1.00 91.19 214 VAL A O 1
ATOM 1581 N N . THR A 1 215 ? -54.995 -10.096 90.711 1.00 93.75 215 THR A N 1
ATOM 1582 C CA . THR A 1 215 ? -53.878 -10.924 90.232 1.00 93.75 215 THR A CA 1
ATOM 1583 C C . THR A 1 215 ? -53.392 -10.433 88.869 1.00 93.75 215 THR A C 1
ATOM 1585 O O . THR A 1 215 ? -54.185 -10.142 87.974 1.00 93.75 215 THR A O 1
ATOM 1588 N N . ASN A 1 216 ? -52.069 -10.335 88.697 1.00 93.19 216 ASN A N 1
ATOM 1589 C CA . ASN A 1 216 ? -51.433 -9.877 87.458 1.00 93.19 216 ASN A CA 1
ATOM 1590 C C . ASN A 1 216 ? -50.657 -11.016 86.786 1.00 93.19 216 ASN A C 1
ATOM 1592 O O . ASN A 1 216 ? -49.923 -11.737 87.458 1.00 93.19 216 ASN A O 1
ATOM 1596 N N . HIS A 1 217 ? -50.749 -11.111 85.459 1.00 93.25 217 HIS A N 1
ATOM 1597 C CA . HIS A 1 217 ? -49.940 -12.007 84.624 1.00 93.25 217 HIS A CA 1
ATOM 1598 C C . HIS A 1 217 ? -49.362 -11.247 83.428 1.00 93.25 217 HIS A C 1
ATOM 1600 O O . HIS A 1 217 ? -49.977 -10.304 82.929 1.00 93.25 217 HIS A O 1
ATOM 1606 N N . ALA A 1 218 ? -48.185 -11.644 82.946 1.00 93.62 218 ALA A N 1
ATOM 1607 C CA . ALA A 1 218 ? -47.605 -11.079 81.732 1.00 93.62 218 ALA A CA 1
ATOM 1608 C C . ALA A 1 218 ? -46.775 -12.113 80.967 1.00 93.62 218 ALA A C 1
ATOM 1610 O O . ALA A 1 218 ? -46.115 -12.956 81.572 1.00 93.62 218 ALA A O 1
ATOM 1611 N N . PHE A 1 219 ? -46.772 -11.996 79.642 1.00 93.94 219 PHE A N 1
ATOM 1612 C CA . PHE A 1 219 ? -45.919 -12.767 78.737 1.00 93.94 219 PHE A CA 1
ATOM 1613 C C . PHE A 1 219 ? -45.420 -11.874 77.594 1.00 93.94 219 PHE A C 1
ATOM 1615 O O . PHE A 1 219 ? -45.938 -10.777 77.368 1.00 93.94 219 PHE A O 1
ATOM 1622 N N . VAL A 1 220 ? -44.392 -12.327 76.885 1.00 94.12 220 VAL A N 1
ATOM 1623 C CA . VAL A 1 220 ? -43.748 -11.600 75.786 1.00 94.12 220 VAL A CA 1
ATOM 1624 C C . VAL A 1 220 ? -44.039 -12.293 74.460 1.00 94.12 220 VAL A C 1
ATOM 1626 O O . VAL A 1 220 ? -43.896 -13.510 74.343 1.00 94.12 220 VAL A O 1
ATOM 1629 N N . VAL A 1 221 ? -44.422 -11.507 73.457 1.00 94.81 221 VAL A N 1
ATOM 1630 C CA . VAL A 1 221 ? -44.463 -11.918 72.052 1.00 94.81 221 VAL A CA 1
ATOM 1631 C C . VAL A 1 221 ? -43.231 -11.348 71.359 1.00 94.81 221 VAL A C 1
ATOM 1633 O O . VAL A 1 221 ? -43.070 -10.129 71.302 1.00 94.81 221 VAL A O 1
ATOM 1636 N N . THR A 1 222 ? -42.369 -12.220 70.840 1.00 92.69 222 THR A N 1
ATOM 1637 C CA . THR A 1 222 ? -41.196 -11.846 70.042 1.00 92.69 222 THR A CA 1
ATOM 1638 C C . THR A 1 222 ? -41.492 -12.103 68.569 1.00 92.69 222 THR A C 1
ATOM 1640 O O . THR A 1 222 ? -41.646 -13.255 68.164 1.00 92.69 222 THR A O 1
ATOM 1643 N N . VAL A 1 223 ? -41.555 -11.049 67.760 1.00 93.94 223 VAL A N 1
ATOM 1644 C CA . VAL A 1 223 ? -41.677 -11.165 66.301 1.00 93.94 223 VAL A CA 1
ATOM 1645 C C . VAL A 1 223 ? -40.309 -10.939 65.670 1.00 93.94 223 VAL A C 1
ATOM 1647 O O . VAL A 1 223 ? -39.698 -9.890 65.868 1.00 93.94 223 VAL A O 1
ATOM 1650 N N . LEU A 1 224 ? -39.820 -11.930 64.930 1.00 90.31 224 LEU A N 1
ATOM 1651 C CA . LEU A 1 224 ? -38.558 -11.868 64.196 1.00 90.31 224 LEU A CA 1
ATOM 1652 C C . LEU A 1 224 ? -38.832 -11.642 62.714 1.00 90.31 224 LEU A C 1
ATOM 1654 O O . LEU A 1 224 ? -39.711 -12.283 62.144 1.00 90.31 224 LEU A O 1
ATOM 1658 N N . ASP A 1 225 ? -38.058 -10.773 62.083 1.00 91.12 225 ASP A N 1
ATOM 1659 C CA . ASP A 1 225 ? -38.121 -10.634 60.634 1.00 91.12 225 ASP A CA 1
ATOM 1660 C C . ASP A 1 225 ? -37.266 -11.705 59.953 1.00 91.12 225 ASP A C 1
ATOM 1662 O O . ASP A 1 225 ? -36.109 -11.915 60.332 1.00 91.12 225 ASP A O 1
ATOM 1666 N N . ASN A 1 226 ? -37.840 -12.418 58.987 1.00 88.31 226 ASN A N 1
ATOM 1667 C CA . ASN A 1 226 ? -37.184 -13.523 58.282 1.00 88.31 226 ASN A CA 1
ATOM 1668 C C . ASN A 1 226 ? -37.217 -13.386 56.754 1.00 88.31 226 ASN A C 1
ATOM 1670 O O . ASN A 1 226 ? -36.746 -14.294 56.058 1.00 88.31 226 ASN A O 1
ATOM 1674 N N . GLU A 1 227 ? -37.783 -12.302 56.229 1.00 89.56 227 GLU A N 1
ATOM 1675 C CA . GLU A 1 227 ? -37.755 -12.006 54.804 1.00 89.56 227 GLU A CA 1
ATOM 1676 C C . GLU A 1 227 ? -36.474 -11.228 54.492 1.00 89.56 227 GLU A C 1
ATOM 1678 O O . GLU A 1 227 ? -36.040 -10.386 55.262 1.00 89.56 227 GLU A O 1
ATOM 1683 N N . ALA A 1 228 ? -35.794 -11.579 53.397 1.00 89.88 228 ALA A N 1
ATOM 1684 C CA . ALA A 1 228 ? -34.599 -10.853 52.982 1.00 89.88 228 ALA A CA 1
ATOM 1685 C C . ALA A 1 228 ? -34.984 -9.666 52.085 1.00 89.88 228 ALA A C 1
ATOM 1687 O O . ALA A 1 228 ? -35.851 -9.825 51.215 1.00 89.88 228 ALA A O 1
ATOM 1688 N N . PRO A 1 229 ? -34.263 -8.536 52.170 1.00 92.31 229 PRO A N 1
ATOM 1689 C CA . PRO A 1 229 ? -34.563 -7.354 51.376 1.00 92.31 229 PRO A CA 1
ATOM 1690 C C . PRO A 1 229 ? -34.350 -7.621 49.888 1.00 92.31 229 PRO A C 1
ATOM 1692 O O . PRO A 1 229 ? -33.312 -8.146 49.473 1.00 92.31 229 PRO A O 1
ATOM 1695 N N . GLY A 1 230 ? -35.292 -7.182 49.058 1.00 90.25 230 GLY A N 1
ATOM 1696 C CA . GLY A 1 230 ? -35.183 -7.212 47.603 1.00 90.25 230 GLY A CA 1
ATOM 1697 C C . GLY A 1 230 ? -34.306 -6.085 47.049 1.00 90.25 230 GLY A C 1
ATOM 1698 O O . GLY A 1 230 ? -34.221 -4.999 47.625 1.00 90.25 230 GLY A O 1
ATOM 1699 N N . ILE A 1 231 ? -33.682 -6.330 45.892 1.00 93.06 231 ILE A N 1
ATOM 1700 C CA . ILE A 1 231 ? -32.927 -5.328 45.125 1.00 93.06 231 ILE A CA 1
ATOM 1701 C C . ILE A 1 231 ? -33.707 -5.005 43.847 1.00 93.06 231 ILE A C 1
ATOM 1703 O O . ILE A 1 231 ? -33.902 -5.870 42.992 1.00 93.06 231 ILE A O 1
ATOM 1707 N N . ALA A 1 232 ? -34.143 -3.755 43.704 1.00 89.50 232 ALA A N 1
ATOM 1708 C CA . ALA A 1 232 ? -34.866 -3.260 42.534 1.00 89.50 232 ALA A CA 1
ATOM 1709 C C . ALA A 1 232 ? -34.012 -2.269 41.728 1.00 89.50 232 ALA A C 1
ATOM 1711 O O . ALA A 1 232 ? -33.185 -1.550 42.286 1.00 89.50 232 ALA A O 1
ATOM 1712 N N . GLY A 1 233 ? -34.230 -2.213 40.410 1.00 89.88 233 GLY A N 1
ATOM 1713 C CA . GLY A 1 233 ? -33.517 -1.282 39.526 1.00 89.88 233 GLY A CA 1
ATOM 1714 C C . GLY A 1 233 ? -32.062 -1.663 39.245 1.00 89.88 233 GLY A C 1
ATOM 1715 O O . GLY A 1 233 ? -31.260 -0.784 38.953 1.00 89.88 233 GLY A O 1
ATOM 1716 N N . LEU A 1 234 ? -31.706 -2.951 39.347 1.00 90.50 234 LEU A N 1
ATOM 1717 C CA . LEU A 1 234 ? -30.372 -3.415 38.964 1.00 90.50 234 LEU A CA 1
ATOM 1718 C C . LEU A 1 234 ? -30.146 -3.129 37.465 1.00 90.50 234 LEU A C 1
ATOM 1720 O O . LEU A 1 234 ? -31.005 -3.504 36.657 1.00 90.50 234 LEU A O 1
ATOM 1724 N N . PRO A 1 235 ? -29.037 -2.477 37.079 1.00 90.25 235 PRO A N 1
ATOM 1725 C CA . PRO A 1 235 ? -28.742 -2.235 35.674 1.00 90.25 235 PRO A CA 1
ATOM 1726 C C . PRO A 1 235 ? -28.536 -3.549 34.909 1.00 90.25 235 PRO A C 1
ATOM 1728 O O . PRO A 1 235 ? -28.216 -4.596 35.478 1.00 90.25 235 PRO A O 1
ATOM 1731 N N . ALA A 1 236 ? -28.724 -3.477 33.590 1.00 89.25 236 ALA A N 1
ATOM 1732 C CA . ALA A 1 236 ? -28.257 -4.515 32.678 1.00 89.25 236 ALA A CA 1
ATOM 1733 C C . ALA A 1 236 ? -26.718 -4.482 32.571 1.00 89.25 236 ALA A C 1
ATOM 1735 O O . ALA A 1 236 ? -26.056 -3.683 33.232 1.00 89.25 236 ALA A O 1
ATOM 1736 N N . GLU A 1 237 ? -26.144 -5.340 31.726 1.00 91.88 237 GLU A N 1
ATOM 1737 C CA . GLU A 1 237 ? -24.718 -5.259 31.401 1.00 91.88 237 GLU A CA 1
ATOM 1738 C C . GLU A 1 237 ? -24.337 -3.856 30.894 1.00 91.88 237 GLU A C 1
ATOM 1740 O O . GLU A 1 237 ? -25.035 -3.272 30.059 1.00 91.88 237 GLU A O 1
ATOM 1745 N N . VAL A 1 238 ? -23.228 -3.324 31.412 1.00 93.06 238 VAL A N 1
ATOM 1746 C CA . VAL A 1 238 ? -22.661 -2.026 31.035 1.00 93.06 238 VAL A CA 1
ATOM 1747 C C . VAL A 1 238 ? -21.426 -2.276 30.177 1.00 93.06 238 VAL A C 1
ATOM 1749 O O . VAL A 1 238 ? -20.456 -2.853 30.656 1.00 93.06 238 VAL A O 1
ATOM 1752 N N . ALA A 1 239 ? -21.449 -1.831 28.923 1.00 93.31 239 ALA A N 1
ATOM 1753 C CA . ALA A 1 239 ? -20.311 -1.929 28.012 1.00 93.31 239 ALA A CA 1
ATOM 1754 C C . ALA A 1 239 ? -19.706 -0.543 27.758 1.00 93.31 239 ALA A C 1
ATOM 1756 O O . ALA A 1 239 ? 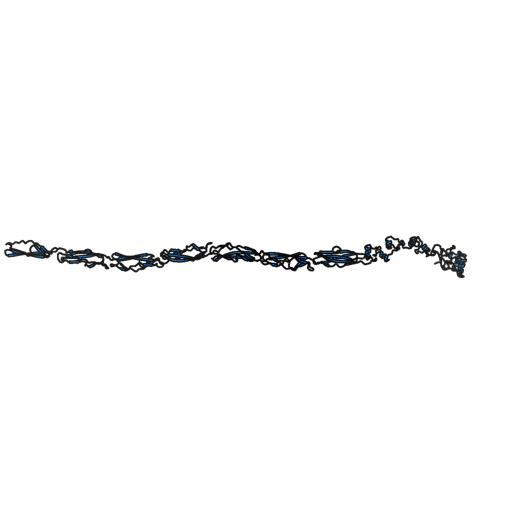-20.436 0.400 27.440 1.00 93.31 239 ALA A O 1
ATOM 1757 N N . VAL A 1 240 ? -18.386 -0.424 27.894 1.00 93.19 240 VAL A N 1
ATOM 1758 C CA . VAL A 1 240 ? -17.619 0.802 27.625 1.00 93.19 240 VAL A CA 1
ATOM 1759 C C . VAL A 1 240 ? -16.333 0.464 26.872 1.00 93.19 240 VAL A C 1
ATOM 1761 O O . VAL A 1 240 ? -15.836 -0.656 26.968 1.00 93.19 240 VAL A O 1
ATOM 1764 N N . SER A 1 241 ? -15.787 1.436 26.145 1.00 91.50 241 SER A N 1
ATOM 1765 C CA . SER A 1 241 ? -14.467 1.313 25.522 1.00 91.50 241 SER A CA 1
ATOM 1766 C C . SER A 1 241 ? -13.379 1.954 26.382 1.00 91.50 241 SER A C 1
ATOM 1768 O O . SER A 1 241 ? -13.672 2.881 27.145 1.00 91.50 241 SER A O 1
ATOM 1770 N N . THR A 1 242 ? -12.141 1.481 26.241 1.00 91.88 242 THR A N 1
ATOM 1771 C CA . THR A 1 242 ? -10.925 2.084 26.808 1.00 91.88 242 THR A CA 1
ATOM 1772 C C . THR A 1 242 ? -10.839 3.585 26.515 1.00 91.88 242 THR A C 1
ATOM 1774 O O . THR A 1 242 ? -11.277 4.083 25.476 1.00 91.88 242 THR A O 1
ATOM 1777 N N . VAL A 1 243 ? -10.292 4.347 27.465 1.00 90.50 243 VAL A N 1
ATOM 1778 C CA . VAL A 1 243 ? -10.020 5.779 27.266 1.00 90.50 243 VAL A CA 1
ATOM 1779 C C . VAL A 1 243 ? -8.732 5.945 26.461 1.00 90.50 243 VAL A C 1
ATOM 1781 O O . VAL A 1 243 ? -7.830 5.122 26.565 1.00 90.50 243 VAL A O 1
ATOM 1784 N N . ASP A 1 244 ? -8.638 7.010 25.662 1.00 84.56 244 ASP A N 1
ATOM 1785 C CA . ASP A 1 244 ? -7.457 7.324 24.842 1.00 84.56 244 ASP A CA 1
ATOM 1786 C C . ASP A 1 244 ? -6.151 7.225 25.651 1.00 84.56 244 ASP A C 1
ATOM 1788 O O . ASP A 1 244 ? -5.979 7.903 26.673 1.00 84.56 244 ASP A O 1
ATOM 1792 N N . GLY A 1 245 ? -5.255 6.333 25.219 1.00 83.31 245 GLY A N 1
ATOM 1793 C CA . GLY A 1 245 ? -3.954 6.102 25.851 1.00 83.31 245 GLY A CA 1
ATOM 1794 C C . GLY A 1 245 ? -3.984 5.379 27.206 1.00 83.31 245 GLY A C 1
ATOM 1795 O O . GLY A 1 245 ? -2.967 5.368 27.903 1.00 83.31 245 GLY A O 1
ATOM 1796 N N . GLN A 1 246 ? -5.116 4.800 27.622 1.00 88.12 246 GLN A N 1
ATOM 1797 C CA . GLN A 1 246 ? -5.239 4.032 28.867 1.00 88.12 246 GLN A CA 1
ATOM 1798 C C . GLN A 1 246 ? -5.918 2.683 28.630 1.00 88.12 246 GLN A C 1
ATOM 1800 O O . GLN A 1 246 ? -6.922 2.603 27.933 1.00 88.12 246 GLN A O 1
ATOM 1805 N N . CYS A 1 247 ? -5.450 1.632 29.309 1.00 90.44 247 CYS A N 1
ATOM 1806 C CA . CYS A 1 247 ? -6.061 0.301 29.211 1.00 90.44 247 CYS A CA 1
ATOM 1807 C C . CYS A 1 247 ? -7.245 0.062 30.164 1.00 90.44 247 CYS A C 1
ATOM 1809 O O . CYS A 1 247 ? -7.495 -1.044 30.643 1.00 90.44 247 CYS A O 1
ATOM 1811 N N . SER A 1 248 ? -7.969 1.133 30.475 1.00 91.06 248 SER A N 1
ATOM 1812 C CA . SER A 1 248 ? -9.091 1.117 31.403 1.00 91.06 248 SER A CA 1
ATOM 1813 C C . SER A 1 248 ? -10.125 2.174 31.027 1.00 91.06 248 SER A C 1
ATOM 1815 O O . SER A 1 248 ? -9.846 3.105 30.265 1.00 91.06 248 SER A O 1
ATOM 1817 N N . ALA A 1 249 ? -11.337 2.025 31.555 1.00 94.12 249 ALA A N 1
ATOM 1818 C CA . ALA A 1 249 ? -12.433 2.952 31.318 1.00 94.12 249 ALA A CA 1
ATOM 1819 C C . ALA A 1 249 ? -13.304 3.136 32.566 1.00 94.12 249 ALA A C 1
ATOM 1821 O O . ALA A 1 249 ? -13.594 2.163 33.268 1.00 94.12 249 ALA A O 1
ATOM 1822 N N . PRO A 1 250 ? -13.760 4.365 32.867 1.00 94.06 250 PRO A N 1
ATOM 1823 C CA . PRO A 1 250 ? -14.774 4.574 33.886 1.00 94.06 250 PRO A CA 1
ATOM 1824 C C . PRO A 1 250 ? -16.139 4.089 33.390 1.00 94.06 250 PRO A C 1
ATOM 1826 O O . PRO A 1 250 ? -16.581 4.455 32.301 1.00 94.06 250 PRO A O 1
ATOM 1829 N N . ALA A 1 251 ? -16.844 3.319 34.218 1.00 94.62 251 ALA A N 1
ATOM 1830 C CA . ALA A 1 251 ? -18.210 2.881 33.935 1.00 94.62 251 ALA A CA 1
ATOM 1831 C C . ALA A 1 251 ? -19.178 3.464 34.966 1.00 94.62 251 ALA A C 1
ATOM 1833 O O . ALA A 1 251 ? -18.902 3.475 36.164 1.00 94.62 251 ALA A O 1
ATOM 1834 N N . SER A 1 252 ? -20.320 3.972 34.502 1.00 92.69 252 SER A N 1
ATOM 1835 C CA . SER A 1 252 ? -21.362 4.560 35.351 1.00 92.69 252 SER A CA 1
ATOM 1836 C C . SER A 1 252 ? -22.715 3.922 35.067 1.00 92.69 252 SER A C 1
ATOM 1838 O O . SER A 1 252 ? -23.017 3.581 33.925 1.00 92.69 252 SER A O 1
ATOM 1840 N N . TRP A 1 253 ? -23.535 3.787 36.105 1.00 93.81 253 TRP A N 1
ATOM 1841 C CA . TRP A 1 253 ? -24.885 3.233 36.041 1.00 93.81 253 TRP A CA 1
ATOM 1842 C C . TRP A 1 253 ? -25.778 3.867 37.112 1.00 93.81 253 TRP A C 1
ATOM 1844 O O . TRP A 1 253 ? -25.295 4.445 38.091 1.00 93.81 253 TRP A O 1
ATOM 1854 N N . ASP A 1 254 ? -27.092 3.738 36.941 1.00 91.12 254 ASP A N 1
ATOM 1855 C CA . ASP A 1 254 ? -28.056 4.151 37.958 1.00 91.12 254 ASP A CA 1
ATOM 1856 C C . ASP A 1 254 ? -28.001 3.188 39.151 1.00 91.12 254 ASP A C 1
ATOM 1858 O O . ASP A 1 254 ? -28.063 1.967 38.987 1.00 91.12 254 ASP A O 1
ATOM 1862 N N . GLN A 1 255 ? -27.854 3.729 40.364 1.00 90.50 255 GLN A N 1
ATOM 1863 C CA . GLN A 1 255 ? -27.764 2.898 41.564 1.00 90.50 255 GLN A CA 1
ATOM 1864 C C . GLN A 1 255 ? -29.108 2.199 41.845 1.00 90.50 255 GLN A C 1
ATOM 1866 O O . GLN A 1 255 ? -30.145 2.871 41.865 1.00 90.50 255 GLN A O 1
ATOM 1871 N N . PRO A 1 256 ? -29.106 0.879 42.111 1.00 93.12 256 PRO A N 1
ATOM 1872 C CA . PRO A 1 256 ? -30.310 0.164 42.505 1.00 93.12 256 PRO A CA 1
ATOM 1873 C C . PRO A 1 256 ? -30.765 0.577 43.910 1.00 93.12 256 PRO A C 1
ATOM 1875 O O . PRO A 1 256 ? -30.030 1.206 44.673 1.00 93.12 256 PRO A O 1
ATOM 1878 N N . THR A 1 257 ? -31.982 0.189 44.278 1.00 91.19 257 THR A N 1
ATOM 1879 C CA . THR A 1 257 ? -32.568 0.457 45.598 1.00 91.19 257 THR A CA 1
ATOM 1880 C C . THR A 1 257 ? -32.850 -0.843 46.341 1.00 91.19 257 THR A C 1
ATOM 1882 O O . THR A 1 257 ? -33.344 -1.796 45.735 1.00 91.19 257 THR A O 1
ATOM 1885 N N . ALA A 1 258 ? -32.590 -0.869 47.650 1.00 92.69 258 ALA A N 1
ATOM 1886 C CA . ALA A 1 258 ? -33.022 -1.953 48.530 1.00 92.69 258 ALA A CA 1
ATOM 1887 C C . ALA A 1 258 ? -34.419 -1.653 49.093 1.00 92.69 258 ALA A C 1
ATOM 1889 O O . ALA A 1 258 ? -34.673 -0.542 49.562 1.00 92.69 258 ALA A O 1
ATOM 1890 N N . THR A 1 259 ? -35.312 -2.638 49.052 1.00 90.25 259 THR A N 1
ATOM 1891 C CA . THR A 1 259 ? -36.666 -2.553 49.617 1.00 90.25 259 THR A CA 1
ATOM 1892 C C . THR A 1 259 ? -36.979 -3.811 50.400 1.00 90.25 259 THR A C 1
ATOM 1894 O O . THR A 1 259 ? -36.631 -4.902 49.956 1.00 90.25 259 THR A O 1
ATOM 1897 N N . ASP A 1 260 ? -37.675 -3.658 51.514 1.00 92.44 260 ASP A N 1
ATOM 1898 C CA . ASP A 1 260 ? -37.978 -4.733 52.450 1.00 92.44 260 ASP A CA 1
ATOM 1899 C C . ASP A 1 260 ? -39.382 -4.532 53.038 1.00 92.44 260 ASP A C 1
ATOM 1901 O O . ASP A 1 260 ? -39.933 -3.427 52.936 1.00 92.44 260 ASP A O 1
ATOM 1905 N N . ASN A 1 261 ? -39.982 -5.589 53.591 1.00 88.38 261 ASN A N 1
ATOM 1906 C CA . ASN A 1 261 ? -41.263 -5.501 54.300 1.00 88.38 261 ASN A CA 1
ATOM 1907 C C . ASN A 1 261 ? -41.129 -4.616 55.548 1.00 88.38 261 ASN A C 1
ATOM 1909 O O . ASN A 1 261 ? -42.071 -3.892 55.879 1.00 88.38 261 ASN A O 1
ATOM 1913 N N . CYS A 1 262 ? -39.954 -4.595 56.183 1.00 87.31 262 CYS A N 1
ATOM 1914 C CA . CYS A 1 262 ? -39.604 -3.714 57.285 1.00 87.31 262 CYS A CA 1
ATOM 1915 C C . CYS A 1 262 ? -38.700 -2.540 56.868 1.00 87.31 262 CYS A C 1
ATOM 1917 O O . CYS A 1 262 ? -37.945 -2.557 55.899 1.00 87.31 262 CYS A O 1
ATOM 1919 N N . ALA A 1 263 ? -38.764 -1.439 57.621 1.00 86.00 263 ALA A N 1
ATOM 1920 C CA . ALA A 1 263 ? -37.872 -0.306 57.385 1.00 86.00 263 ALA A CA 1
ATOM 1921 C C . ALA A 1 263 ? -36.448 -0.621 57.875 1.00 86.00 263 ALA A C 1
ATOM 1923 O O . ALA A 1 263 ? -36.271 -1.184 58.952 1.00 86.00 263 ALA A O 1
ATOM 1924 N N . GLY A 1 264 ? -35.429 -0.167 57.138 1.00 84.56 264 GLY A N 1
ATOM 1925 C CA . GLY A 1 264 ? -34.025 -0.298 57.551 1.00 84.56 264 GLY A CA 1
ATOM 1926 C C . GLY A 1 264 ? -33.138 -1.113 56.613 1.00 84.56 264 GLY A C 1
ATOM 1927 O O . GLY A 1 264 ? -31.974 -1.324 56.942 1.00 84.56 264 GLY A O 1
ATOM 1928 N N . ALA A 1 265 ? -33.641 -1.522 55.445 1.00 90.81 265 ALA A N 1
ATOM 1929 C CA . ALA A 1 265 ? -32.814 -2.112 54.401 1.00 90.81 265 ALA A CA 1
ATOM 1930 C C . ALA A 1 265 ? -31.684 -1.166 53.968 1.00 90.81 265 ALA A C 1
ATOM 1932 O O . ALA A 1 265 ? -31.901 -0.010 53.598 1.00 90.81 265 ALA A O 1
ATOM 1933 N N . THR A 1 266 ? -30.464 -1.683 54.005 1.00 90.88 266 THR A N 1
ATOM 1934 C CA . THR A 1 266 ? -29.250 -1.023 53.532 1.00 90.88 266 THR A CA 1
ATOM 1935 C C . THR A 1 266 ? -28.737 -1.725 52.289 1.00 90.88 266 THR A C 1
ATOM 1937 O O . THR A 1 266 ? -29.045 -2.891 52.045 1.00 90.88 266 THR A O 1
ATOM 1940 N N . LEU A 1 267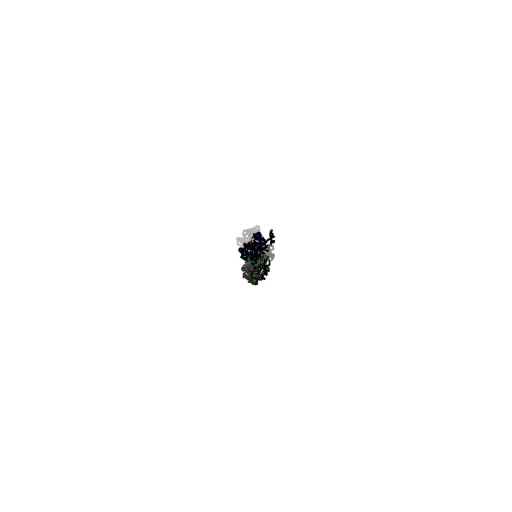 ? -27.962 -1.005 51.485 1.00 93.06 267 LEU A N 1
ATOM 1941 C CA . LEU A 1 267 ? -27.394 -1.510 50.248 1.00 93.06 267 LEU A CA 1
ATOM 1942 C C . LEU A 1 267 ? -25.889 -1.249 50.242 1.00 93.06 267 LEU A C 1
ATOM 1944 O O . LEU A 1 267 ? -25.443 -0.137 50.519 1.00 93.06 267 LEU A O 1
ATOM 1948 N N . THR A 1 268 ? -25.115 -2.271 49.901 1.00 92.88 268 THR A N 1
ATOM 1949 C CA . THR A 1 268 ? -23.665 -2.186 49.703 1.00 92.88 268 THR A CA 1
ATOM 1950 C C . THR A 1 268 ? -23.305 -2.710 48.319 1.00 92.88 268 THR A C 1
ATOM 1952 O O . THR A 1 268 ? -24.003 -3.563 47.770 1.00 92.88 268 THR A O 1
ATOM 1955 N N . SER A 1 269 ? -22.226 -2.188 47.738 1.00 94.25 269 SER A N 1
ATOM 1956 C CA . SER A 1 269 ? -21.730 -2.597 46.423 1.00 94.25 269 SER A CA 1
ATOM 1957 C C . SER A 1 269 ? -20.274 -3.032 46.510 1.00 94.25 269 SER A C 1
ATOM 1959 O O . SER A 1 269 ? -19.505 -2.508 47.312 1.00 94.25 269 SER A O 1
ATOM 1961 N N . SER A 1 270 ? -19.891 -3.965 45.644 1.00 93.50 270 SER A N 1
ATOM 1962 C CA . SER A 1 270 ? -18.484 -4.295 45.376 1.00 93.50 270 SER A CA 1
ATOM 1963 C C . SER A 1 270 ? -17.719 -3.169 44.668 1.00 93.50 270 SER A C 1
ATOM 1965 O O . SER A 1 270 ? -16.507 -3.081 44.830 1.00 93.50 270 SER A O 1
ATOM 1967 N N . HIS A 1 271 ? -18.415 -2.331 43.890 1.00 93.62 271 HIS A N 1
ATOM 1968 C CA . HIS A 1 271 ? -17.840 -1.228 43.114 1.00 93.62 271 HIS A CA 1
ATOM 1969 C C . HIS A 1 271 ? -18.790 -0.028 43.096 1.00 93.62 271 HIS A C 1
ATOM 1971 O O . HIS A 1 271 ? -20.007 -0.194 42.968 1.00 93.62 271 HIS A O 1
ATOM 1977 N N . ASP A 1 272 ? -18.240 1.180 43.167 1.00 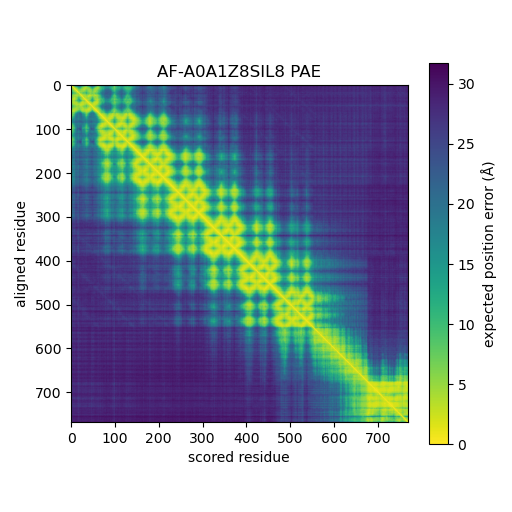91.31 272 ASP A N 1
ATOM 1978 C CA . ASP A 1 272 ? -19.027 2.407 43.067 1.00 91.31 272 ASP A CA 1
ATOM 1979 C C . ASP A 1 272 ? -19.270 2.778 41.600 1.00 91.31 272 ASP A C 1
ATOM 1981 O O . ASP A 1 272 ? -18.390 2.613 40.749 1.00 91.31 272 ASP A O 1
ATOM 1985 N N . THR A 1 273 ? -20.451 3.321 41.296 1.00 93.81 273 THR A N 1
ATOM 1986 C CA . THR A 1 273 ? -20.704 3.916 39.974 1.00 93.81 273 THR A CA 1
ATOM 1987 C C . THR A 1 273 ? -19.691 5.029 39.694 1.00 93.81 273 THR A C 1
ATOM 1989 O O . THR A 1 273 ? -19.416 5.860 40.562 1.00 93.81 273 THR A O 1
ATOM 1992 N N . GLY A 1 274 ? -19.124 5.043 38.489 1.00 91.50 274 GLY A N 1
ATOM 1993 C CA . GLY A 1 274 ? -18.046 5.950 38.093 1.00 91.50 274 GLY A CA 1
ATOM 1994 C C . GLY A 1 274 ? -16.638 5.432 38.396 1.00 91.50 274 GLY A C 1
ATOM 1995 O O . GLY A 1 274 ? -15.673 6.122 38.070 1.00 91.50 274 GLY A O 1
ATOM 1996 N N . SER A 1 275 ? -16.496 4.240 38.989 1.00 93.44 275 SER A N 1
ATOM 1997 C CA . SER A 1 275 ? -15.190 3.590 39.153 1.00 93.44 275 SER A CA 1
ATOM 1998 C C . SER A 1 275 ? -14.559 3.257 37.800 1.00 93.44 275 SER A C 1
ATOM 2000 O O . SER A 1 275 ? -15.258 3.005 36.817 1.00 93.44 275 SER A O 1
ATOM 2002 N N . THR A 1 276 ? -13.228 3.225 37.772 1.00 94.12 276 THR A N 1
ATOM 2003 C CA . THR A 1 276 ? -12.439 2.777 36.620 1.00 94.12 276 THR A CA 1
ATOM 2004 C C . THR A 1 276 ? -12.316 1.257 36.618 1.00 94.12 276 THR A C 1
ATOM 2006 O O . THR A 1 276 ? -11.993 0.663 37.647 1.00 94.12 276 THR A O 1
ATOM 2009 N N . PHE A 1 277 ? -12.556 0.644 35.462 1.00 93.94 277 PHE A N 1
ATOM 2010 C CA . PHE A 1 277 ? -12.445 -0.790 35.221 1.00 93.94 277 PHE A CA 1
ATOM 2011 C C . PHE A 1 277 ? -11.341 -1.053 34.194 1.00 93.94 277 PHE A C 1
ATOM 2013 O O . PHE A 1 277 ? -11.256 -0.353 33.186 1.00 93.94 277 PHE A O 1
ATOM 2020 N N . GLU A 1 278 ? -10.495 -2.044 34.461 1.00 92.81 278 GLU A N 1
ATOM 2021 C CA . GLU A 1 278 ? -9.479 -2.526 33.515 1.00 92.81 278 GLU A CA 1
ATOM 2022 C C . GLU A 1 278 ? -10.134 -3.286 32.351 1.00 92.81 278 GLU A C 1
ATOM 2024 O O . GLU A 1 278 ? -11.281 -3.730 32.462 1.00 92.81 278 GLU A O 1
ATOM 2029 N N . LEU A 1 279 ? -9.393 -3.464 31.254 1.00 91.50 279 LEU A N 1
ATOM 2030 C CA . LEU A 1 279 ? -9.823 -4.244 30.091 1.00 91.50 279 LEU A CA 1
ATOM 2031 C C . LEU A 1 279 ? -10.388 -5.628 30.476 1.00 91.50 279 LEU A C 1
ATOM 2033 O O . LEU A 1 279 ? -9.782 -6.379 31.246 1.00 91.50 279 LEU A O 1
ATOM 2037 N N . GLY A 1 280 ? -11.532 -5.989 29.888 1.00 90.12 280 GLY A N 1
ATOM 2038 C CA . GLY A 1 280 ? -12.230 -7.253 30.119 1.00 90.12 280 GLY A CA 1
ATOM 2039 C C . GLY A 1 280 ? -13.539 -7.096 30.895 1.00 90.12 280 GLY A C 1
ATOM 2040 O O . GLY A 1 280 ? -14.128 -6.020 30.965 1.00 90.12 280 GLY A O 1
ATOM 2041 N N . SER A 1 281 ? -14.034 -8.198 31.460 1.00 92.06 281 SER A N 1
ATOM 2042 C CA . SER A 1 281 ? -15.327 -8.228 32.152 1.00 92.06 281 SER A CA 1
ATOM 2043 C C . SER A 1 281 ? -15.154 -8.297 33.669 1.00 92.06 281 SER A C 1
ATOM 2045 O O . SER A 1 281 ? -14.567 -9.243 34.196 1.00 92.06 281 SER A O 1
ATOM 2047 N N . THR A 1 282 ? -15.731 -7.330 34.379 1.00 93.75 282 THR A N 1
ATOM 2048 C CA . THR A 1 282 ? -15.784 -7.279 35.845 1.00 93.75 282 THR A CA 1
ATOM 2049 C C . THR A 1 282 ? -17.217 -7.481 36.332 1.00 93.75 282 THR A C 1
ATOM 2051 O O . THR A 1 282 ? -18.151 -6.845 35.848 1.00 93.75 282 THR A O 1
ATOM 2054 N N . LEU A 1 283 ? -17.408 -8.369 37.310 1.00 94.25 283 LEU A N 1
ATOM 2055 C CA . LEU A 1 283 ? -18.715 -8.626 37.915 1.00 94.25 283 LEU A CA 1
ATOM 2056 C C . LEU A 1 283 ? -18.969 -7.653 39.074 1.00 94.25 283 LEU A C 1
ATOM 2058 O O . LEU A 1 283 ? -18.287 -7.713 40.099 1.00 94.25 283 LEU A O 1
ATOM 2062 N N . VAL A 1 284 ? -19.982 -6.795 38.949 1.00 94.75 284 VAL A N 1
ATOM 2063 C CA . VAL A 1 284 ? -20.407 -5.883 40.017 1.00 94.75 284 VAL A CA 1
ATOM 2064 C C . VAL A 1 284 ? -21.545 -6.530 40.797 1.00 94.75 284 VAL A C 1
ATOM 2066 O O . VAL A 1 284 ? -22.619 -6.790 40.262 1.00 94.75 284 VAL A O 1
ATOM 2069 N N . THR A 1 285 ? -21.302 -6.800 42.078 1.00 93.50 285 THR A N 1
ATOM 2070 C CA . THR A 1 285 ? -22.276 -7.386 43.010 1.00 93.50 285 THR A CA 1
ATOM 2071 C C . THR A 1 285 ? -22.792 -6.339 43.989 1.00 93.50 285 THR A C 1
ATOM 2073 O O . THR A 1 285 ? -21.996 -5.637 44.618 1.00 93.50 285 THR A O 1
ATOM 2076 N N . TYR A 1 286 ? -24.111 -6.284 44.145 1.00 94.69 286 TYR A N 1
ATOM 2077 C CA . TYR A 1 286 ? -24.814 -5.545 45.185 1.00 94.69 286 TYR A CA 1
ATOM 2078 C C . TYR A 1 286 ? -25.335 -6.512 46.249 1.00 94.69 286 TYR A C 1
ATOM 2080 O O . TYR A 1 286 ? -25.855 -7.577 45.918 1.00 94.69 286 TYR A O 1
ATOM 2088 N N . THR A 1 287 ? -25.203 -6.127 47.518 1.00 93.50 287 THR A N 1
ATOM 2089 C CA . THR A 1 287 ? -25.739 -6.855 48.675 1.00 93.50 287 THR A CA 1
ATOM 2090 C C . THR A 1 287 ? -26.691 -5.944 49.435 1.00 93.50 287 THR A C 1
ATOM 2092 O O . THR A 1 287 ? -26.276 -4.869 49.877 1.00 93.50 287 THR A O 1
ATOM 2095 N N . SER A 1 288 ? -27.947 -6.358 49.594 1.00 94.75 288 SER A N 1
ATOM 2096 C CA . SER A 1 288 ? -28.894 -5.711 50.502 1.00 94.75 288 SER A CA 1
ATOM 2097 C C . SER A 1 288 ? -28.927 -6.451 51.837 1.00 94.75 288 SER A C 1
ATOM 2099 O O . SER A 1 288 ? -28.880 -7.680 51.862 1.00 94.75 288 SER A O 1
ATOM 2101 N N . THR A 1 289 ? -29.004 -5.711 52.943 1.00 93.00 289 THR A N 1
ATOM 2102 C CA . THR A 1 289 ? -29.130 -6.261 54.303 1.00 93.00 289 THR A CA 1
ATOM 2103 C C . THR A 1 289 ? -30.154 -5.450 55.088 1.00 93.00 289 THR A C 1
ATOM 2105 O O . THR A 1 289 ? -30.057 -4.220 55.113 1.00 93.00 289 THR A O 1
ATOM 2108 N N . ASP A 1 290 ? -31.133 -6.112 55.702 1.00 91.62 290 ASP A N 1
ATOM 2109 C CA . ASP A 1 290 ? -32.153 -5.470 56.539 1.00 91.62 290 ASP A CA 1
ATOM 2110 C C . ASP A 1 290 ? -31.649 -5.206 57.973 1.00 91.62 290 ASP A C 1
ATOM 2112 O O . ASP A 1 290 ? -30.484 -5.438 58.310 1.00 91.62 290 ASP A O 1
ATOM 2116 N N . ALA A 1 291 ? -32.528 -4.693 58.838 1.00 87.94 291 ALA A N 1
ATOM 2117 C CA . ALA A 1 291 ? -32.202 -4.432 60.239 1.00 87.94 291 ALA A CA 1
ATOM 2118 C C . ALA A 1 291 ? -32.138 -5.705 61.110 1.00 87.94 291 ALA A C 1
ATOM 2120 O O . ALA A 1 291 ? -31.532 -5.671 62.184 1.00 87.94 291 ALA A O 1
ATOM 2121 N N . ALA A 1 292 ? -32.749 -6.809 60.669 1.00 87.12 292 ALA A N 1
ATOM 2122 C CA . ALA A 1 292 ? -32.735 -8.104 61.348 1.00 87.12 292 ALA A CA 1
ATOM 2123 C C . ALA A 1 292 ? -31.506 -8.961 60.981 1.00 87.12 292 ALA A C 1
ATOM 2125 O O . ALA A 1 292 ? -31.197 -9.933 61.672 1.00 87.12 292 ALA A O 1
ATOM 2126 N N . GLY A 1 293 ? -30.761 -8.565 59.948 1.00 87.69 293 GLY A N 1
ATOM 2127 C CA . GLY A 1 293 ? -29.571 -9.236 59.441 1.00 87.69 293 GLY A CA 1
ATOM 2128 C C . GLY A 1 293 ? -29.824 -10.183 58.264 1.00 87.69 293 GLY A C 1
ATOM 2129 O O . GLY A 1 293 ? -28.881 -10.866 57.852 1.00 87.69 293 GLY A O 1
ATOM 2130 N N . ASN A 1 294 ? -31.035 -10.238 57.697 1.00 90.19 294 ASN A N 1
ATOM 2131 C CA . ASN A 1 294 ? -31.275 -11.007 56.475 1.00 90.19 294 ASN A CA 1
ATOM 2132 C C . ASN A 1 294 ? -30.658 -10.271 55.281 1.00 90.19 294 ASN A C 1
ATOM 2134 O O . ASN A 1 294 ? -30.586 -9.041 55.251 1.00 90.19 294 ASN A O 1
ATOM 2138 N N . SER A 1 295 ? -30.166 -11.018 54.289 1.00 92.56 295 SER A N 1
ATOM 2139 C CA . SER A 1 295 ? -29.480 -10.424 53.138 1.00 92.56 295 SER A CA 1
ATOM 2140 C C . SER A 1 295 ? -29.762 -11.137 51.824 1.00 92.56 295 SER A C 1
ATOM 2142 O O . SER A 1 295 ? -30.018 -12.342 51.798 1.00 92.56 295 SER A O 1
ATOM 2144 N N . SER A 1 296 ? -29.689 -10.386 50.724 1.00 92.94 296 SER A N 1
ATOM 2145 C CA . SER A 1 296 ? -29.749 -10.914 49.359 1.00 92.94 296 SER A CA 1
ATOM 2146 C C . SER A 1 296 ? -28.678 -10.270 48.473 1.00 92.94 296 SER A C 1
ATOM 2148 O O . SER A 1 296 ? -28.139 -9.206 48.791 1.00 92.94 296 SER A O 1
ATOM 2150 N N . GLN A 1 297 ? -28.313 -10.946 47.378 1.00 94.19 297 GLN A N 1
ATOM 2151 C CA . GLN A 1 297 ? -27.269 -10.492 46.459 1.00 94.19 297 GLN A CA 1
ATOM 2152 C C . GLN A 1 297 ? -27.699 -10.620 45.005 1.00 94.19 297 GLN A C 1
ATOM 2154 O O . GLN A 1 297 ? -28.240 -11.645 44.596 1.00 94.19 297 GLN A O 1
ATOM 2159 N N . HIS A 1 298 ? -27.399 -9.592 44.216 1.00 94.50 298 HIS A N 1
ATOM 2160 C CA . HIS A 1 298 ? -27.624 -9.557 42.774 1.00 94.50 298 HIS A CA 1
ATOM 2161 C C . HIS A 1 298 ? -26.401 -8.950 42.078 1.00 94.50 298 HIS A C 1
ATOM 2163 O O . HIS A 1 298 ? -25.707 -8.111 42.653 1.00 94.50 298 HIS A O 1
ATOM 2169 N N . SER A 1 299 ? -26.117 -9.374 40.845 1.00 93.88 299 SER A N 1
ATOM 2170 C CA . SER A 1 299 ? -24.941 -8.915 40.098 1.00 93.88 299 SER A CA 1
ATOM 2171 C C . SER A 1 299 ? -25.236 -8.648 38.625 1.00 93.88 299 SER A C 1
ATOM 2173 O O . SER A 1 299 ? -26.175 -9.209 38.061 1.00 93.88 299 SER A O 1
ATOM 2175 N N . PHE A 1 300 ? -24.423 -7.784 38.020 1.00 93.50 300 PHE A N 1
ATOM 2176 C CA . PHE A 1 300 ? -24.389 -7.505 36.584 1.00 93.50 300 PHE A CA 1
ATOM 2177 C C . PHE A 1 300 ? -22.930 -7.353 36.125 1.00 93.50 300 PHE A C 1
ATOM 2179 O O . PHE A 1 300 ? -22.017 -7.231 36.948 1.00 93.50 300 PHE A O 1
ATOM 2186 N N . LEU A 1 301 ? -22.703 -7.400 34.813 1.00 95.06 301 LEU A N 1
ATOM 2187 C CA . LEU A 1 301 ? -21.370 -7.283 34.221 1.00 95.06 301 LEU A CA 1
ATOM 2188 C C . LEU A 1 301 ? -21.075 -5.848 33.785 1.00 95.06 301 LEU A C 1
ATOM 2190 O O . LEU A 1 301 ? -21.935 -5.170 33.225 1.00 95.06 301 LEU A O 1
ATOM 2194 N N . VAL A 1 302 ? -19.835 -5.425 34.008 1.00 95.31 302 VAL A N 1
ATOM 2195 C CA . VAL A 1 302 ? -19.215 -4.278 33.346 1.00 95.31 302 VAL A CA 1
ATOM 2196 C C . VAL A 1 302 ? -18.141 -4.827 32.415 1.00 95.31 302 VAL A C 1
ATOM 2198 O O . VAL A 1 302 ? -17.205 -5.472 32.886 1.00 95.31 302 VAL A O 1
ATOM 2201 N N . THR A 1 303 ? -18.280 -4.598 31.114 1.00 92.56 303 THR A N 1
ATOM 2202 C CA . THR A 1 303 ? -17.343 -5.067 30.089 1.00 92.56 303 THR A CA 1
ATOM 2203 C C . THR A 1 303 ? -16.624 -3.866 29.479 1.00 92.56 303 THR A C 1
ATOM 2205 O O . THR A 1 303 ? -17.257 -2.994 28.886 1.00 92.56 303 THR A O 1
ATOM 2208 N N . VAL A 1 304 ? -15.302 -3.824 29.637 1.00 94.38 304 VAL A N 1
ATOM 2209 C CA . VAL A 1 304 ? -14.413 -2.859 28.988 1.00 94.38 304 VAL A CA 1
ATOM 2210 C C . VAL A 1 304 ? -13.795 -3.540 27.775 1.00 94.38 304 VAL A C 1
ATOM 2212 O O . VAL A 1 304 ? -13.129 -4.566 27.922 1.00 94.38 304 VAL A O 1
ATOM 2215 N N . SER A 1 305 ? -14.031 -2.993 26.587 1.00 91.06 305 SER A N 1
ATOM 2216 C CA . SER A 1 305 ? -13.389 -3.420 25.342 1.00 91.06 305 SER A CA 1
ATOM 2217 C C . SER A 1 305 ? -12.389 -2.379 24.873 1.00 91.06 305 SER A C 1
ATOM 2219 O O . SER A 1 305 ? -12.533 -1.198 25.169 1.00 91.06 305 SER A O 1
ATOM 2221 N N . ASP A 1 306 ? -11.402 -2.808 24.111 1.00 91.75 306 ASP A N 1
ATOM 2222 C CA . ASP A 1 306 ? -10.437 -1.908 23.506 1.00 91.75 306 ASP A CA 1
ATOM 2223 C C . ASP A 1 306 ? -10.745 -1.736 22.019 1.00 91.75 306 ASP A C 1
ATOM 2225 O O . ASP A 1 306 ? -10.840 -2.716 21.279 1.00 91.75 306 ASP A O 1
ATOM 2229 N N . ASP A 1 307 ? -10.980 -0.494 21.610 1.00 88.75 307 ASP A N 1
ATOM 2230 C CA . ASP A 1 307 ? -11.361 -0.111 20.246 1.00 88.75 307 ASP A CA 1
ATOM 2231 C C . ASP A 1 307 ? -10.352 0.837 19.584 1.00 88.75 307 ASP A C 1
ATOM 2233 O O . ASP A 1 307 ? -10.586 1.331 18.474 1.00 88.75 307 ASP A O 1
ATOM 2237 N N . GLN A 1 308 ? -9.234 1.092 20.260 1.00 89.19 308 GLN A N 1
ATOM 2238 C CA . GLN A 1 308 ? -8.138 1.893 19.747 1.00 89.19 308 GLN A CA 1
ATOM 2239 C C . GLN A 1 308 ? -7.219 0.988 18.938 1.00 89.19 308 GLN A C 1
ATOM 2241 O O . GLN A 1 308 ? -6.835 -0.081 19.382 1.00 89.19 308 GLN A O 1
ATOM 2246 N N . ALA A 1 309 ? -6.922 1.391 17.704 1.00 89.69 309 ALA A N 1
ATOM 2247 C CA . ALA A 1 309 ? -5.981 0.653 16.878 1.00 89.69 309 ALA A CA 1
ATOM 2248 C C . ALA A 1 309 ? -4.539 1.021 17.254 1.00 89.69 309 ALA A C 1
ATOM 2250 O O . ALA A 1 309 ? -4.265 2.209 17.466 1.00 89.69 309 ALA A O 1
ATOM 2251 N N . PRO A 1 310 ? -3.604 0.060 17.203 1.00 91.62 310 PRO A N 1
ATOM 2252 C CA . PRO A 1 310 ? -2.208 0.319 17.517 1.00 91.62 310 PRO A CA 1
ATOM 2253 C C . PRO A 1 310 ? -1.569 1.224 16.469 1.00 91.62 310 PRO A C 1
ATOM 2255 O O . PRO A 1 310 ? -1.980 1.253 15.305 1.00 91.62 310 PRO A O 1
ATOM 2258 N N . GLU A 1 311 ? -0.516 1.942 16.842 1.00 90.50 311 GLU A N 1
ATOM 2259 C CA . GLU A 1 311 ? 0.149 2.911 15.972 1.00 90.50 311 GLU A CA 1
ATOM 2260 C C . GLU A 1 311 ? 1.621 2.568 15.700 1.00 90.50 311 GLU A C 1
ATOM 2262 O O . GLU A 1 311 ? 2.354 2.039 16.539 1.00 90.50 311 GLU A O 1
ATOM 2267 N N . PHE A 1 312 ? 2.083 2.929 14.501 1.00 92.12 312 PHE A N 1
ATOM 2268 C CA . PHE A 1 312 ? 3.504 2.954 14.169 1.00 92.12 312 PHE A CA 1
ATOM 2269 C C . PHE A 1 312 ? 4.094 4.305 14.587 1.00 92.12 312 PHE A C 1
ATOM 2271 O O . PHE A 1 312 ? 4.005 5.278 13.835 1.00 92.12 312 PHE A O 1
ATOM 2278 N N . SER A 1 313 ? 4.732 4.385 15.757 1.00 90.19 313 SER A N 1
ATOM 2279 C CA . SER A 1 313 ? 5.434 5.608 16.174 1.00 90.19 313 SER A CA 1
ATOM 2280 C C . SER A 1 313 ? 6.650 5.893 15.278 1.00 90.19 313 SER A C 1
ATOM 2282 O O . SER A 1 313 ? 6.988 7.055 15.043 1.00 90.19 313 SER A O 1
ATOM 2284 N N . GLN A 1 314 ? 7.306 4.844 14.763 1.00 91.06 314 GLN A N 1
ATOM 2285 C CA . GLN A 1 314 ? 8.285 4.918 13.673 1.00 91.06 314 GLN A CA 1
ATOM 2286 C C . GLN A 1 314 ? 8.184 3.680 12.779 1.00 91.06 314 GLN A C 1
ATOM 2288 O O . GLN A 1 314 ? 8.103 2.559 13.272 1.00 91.06 314 GLN A O 1
ATOM 2293 N N . ALA A 1 315 ? 8.248 3.867 11.463 1.00 92.69 315 ALA A N 1
ATOM 2294 C CA . ALA A 1 315 ? 8.257 2.772 10.501 1.00 92.69 315 ALA A CA 1
ATOM 2295 C C . ALA A 1 315 ? 9.246 3.047 9.355 1.00 92.69 315 ALA A C 1
ATOM 2297 O O . ALA A 1 315 ? 9.561 4.214 9.091 1.00 92.69 315 ALA A O 1
ATOM 2298 N N . PRO A 1 316 ? 9.730 1.999 8.662 1.00 94.12 316 PRO A N 1
ATOM 2299 C CA . PRO A 1 316 ? 10.600 2.153 7.500 1.00 94.12 316 PRO A CA 1
ATOM 2300 C C . PRO A 1 316 ? 9.972 3.016 6.398 1.00 94.12 316 PRO A C 1
ATOM 2302 O O . PRO A 1 316 ? 8.768 2.938 6.134 1.00 94.12 316 PRO A O 1
ATOM 2305 N N . GLY A 1 317 ? 10.806 3.830 5.750 1.00 92.94 317 GLY A N 1
ATOM 2306 C CA . GLY A 1 317 ? 10.455 4.591 4.550 1.00 92.94 317 GLY A CA 1
ATOM 2307 C C . GLY A 1 317 ? 10.922 3.904 3.267 1.00 92.94 317 GLY A C 1
ATOM 2308 O O . GLY A 1 317 ? 11.540 2.841 3.308 1.00 92.94 317 GLY A O 1
ATOM 2309 N N . ASP A 1 318 ? 10.641 4.533 2.125 1.00 94.50 318 ASP A N 1
ATOM 2310 C CA . ASP A 1 318 ? 11.082 4.033 0.820 1.00 94.50 318 ASP A CA 1
ATOM 2311 C C . ASP A 1 318 ? 12.615 3.921 0.746 1.00 94.50 318 ASP A C 1
ATOM 2313 O O . ASP A 1 318 ? 13.347 4.803 1.203 1.00 94.50 318 ASP A O 1
ATOM 2317 N N . LEU A 1 319 ? 13.094 2.837 0.134 1.00 93.44 319 LEU A N 1
ATOM 2318 C CA . LEU A 1 319 ? 14.508 2.501 0.003 1.00 93.44 319 LEU A CA 1
ATOM 2319 C C . LEU A 1 319 ? 14.857 2.263 -1.468 1.00 93.44 319 LEU A C 1
ATOM 2321 O O . LEU A 1 319 ? 14.213 1.456 -2.136 1.00 93.44 319 LEU A O 1
ATOM 2325 N N . THR A 1 320 ? 15.923 2.904 -1.946 1.00 94.81 320 THR A N 1
ATOM 2326 C CA . THR A 1 320 ? 16.505 2.641 -3.268 1.00 94.81 320 THR A CA 1
ATOM 2327 C C . THR A 1 320 ? 17.926 2.122 -3.102 1.00 94.81 320 THR A C 1
ATOM 2329 O O . THR A 1 320 ? 18.733 2.764 -2.430 1.00 94.81 320 THR A O 1
ATOM 2332 N N . ILE A 1 321 ? 18.224 0.973 -3.707 1.00 93.88 321 ILE A N 1
ATOM 2333 C CA . ILE A 1 321 ? 19.550 0.342 -3.693 1.00 93.88 321 ILE A CA 1
ATOM 2334 C C . ILE A 1 321 ? 19.923 -0.156 -5.086 1.00 93.88 321 ILE A C 1
ATOM 2336 O O . ILE A 1 321 ? 19.049 -0.449 -5.900 1.00 93.88 321 ILE A O 1
ATOM 2340 N N . ASP A 1 322 ? 21.219 -0.287 -5.340 1.00 92.88 322 ASP A N 1
ATOM 2341 C CA . ASP A 1 322 ? 21.721 -0.834 -6.598 1.00 92.88 322 ASP A CA 1
ATOM 2342 C C . ASP A 1 322 ? 21.704 -2.372 -6.574 1.00 92.88 322 ASP A C 1
ATOM 2344 O O . ASP A 1 322 ? 21.838 -2.994 -5.512 1.00 92.88 322 ASP A O 1
ATOM 2348 N N . SER A 1 323 ? 21.555 -2.987 -7.749 1.00 91.69 323 SER A N 1
ATOM 2349 C CA . SER A 1 323 ? 21.754 -4.422 -7.964 1.00 91.69 323 SER A CA 1
ATOM 2350 C C . SER A 1 323 ? 23.138 -4.860 -7.465 1.00 91.69 323 SER A C 1
ATOM 2352 O O . SER A 1 323 ? 24.128 -4.127 -7.515 1.00 91.69 323 SER A O 1
ATOM 2354 N N . SER A 1 324 ? 23.222 -6.077 -6.927 1.00 90.56 324 SER A N 1
ATOM 2355 C CA . SER A 1 324 ? 24.518 -6.653 -6.566 1.00 90.56 324 SER A CA 1
ATOM 2356 C C . SER A 1 324 ? 25.268 -7.056 -7.832 1.00 90.56 324 SER A C 1
ATOM 2358 O O . SER A 1 324 ? 24.679 -7.660 -8.721 1.00 90.56 324 SER A O 1
ATOM 2360 N N . ALA A 1 325 ? 26.574 -6.788 -7.889 1.00 85.25 325 ALA A N 1
ATOM 2361 C CA . ALA A 1 325 ? 27.395 -7.094 -9.063 1.00 85.25 325 ALA A CA 1
ATOM 2362 C C . ALA A 1 325 ? 27.189 -8.539 -9.567 1.00 85.25 325 ALA A C 1
ATOM 2364 O O . ALA A 1 325 ? 27.316 -9.500 -8.799 1.00 85.25 325 ALA A O 1
ATOM 2365 N N . GLY A 1 326 ? 26.883 -8.682 -10.858 1.00 84.50 326 GLY A N 1
ATOM 2366 C CA . GLY A 1 326 ? 26.620 -9.959 -11.520 1.00 84.50 326 GLY A CA 1
ATOM 2367 C C . GLY A 1 326 ? 25.278 -10.626 -11.185 1.00 84.50 326 GLY A C 1
ATOM 2368 O O . GLY A 1 326 ? 25.061 -11.762 -11.610 1.00 84.50 326 GLY A O 1
ATOM 2369 N N . LEU A 1 327 ? 24.381 -9.977 -10.434 1.00 88.12 327 LEU A N 1
ATOM 2370 C CA . LEU A 1 327 ? 23.067 -10.507 -10.056 1.00 88.12 327 LEU A CA 1
ATOM 2371 C C . LEU A 1 327 ? 21.954 -9.494 -10.348 1.00 88.12 327 LEU A C 1
ATOM 2373 O O . LEU A 1 327 ? 22.024 -8.356 -9.902 1.00 88.12 327 LEU A O 1
ATOM 2377 N N . CYS A 1 328 ? 20.838 -9.943 -10.938 1.00 91.12 328 CYS A N 1
ATOM 2378 C CA . CYS A 1 328 ? 19.652 -9.093 -11.125 1.00 91.12 328 CYS A CA 1
ATOM 2379 C C . CYS A 1 328 ? 18.805 -8.883 -9.858 1.00 91.12 328 CYS A C 1
ATOM 2381 O O . CYS A 1 328 ? 17.573 -8.965 -9.866 1.00 91.12 328 CYS A O 1
ATOM 2383 N N . SER A 1 329 ? 19.468 -8.700 -8.722 1.00 91.56 329 SER A N 1
ATOM 2384 C CA . SER A 1 329 ? 18.823 -8.565 -7.422 1.00 91.56 329 SER A CA 1
ATOM 2385 C C . SER A 1 329 ? 19.759 -7.915 -6.411 1.00 91.56 329 SER A C 1
ATOM 2387 O O . SER A 1 329 ? 20.977 -7.902 -6.589 1.00 91.56 329 SER A O 1
ATOM 2389 N N . ALA A 1 330 ? 19.192 -7.411 -5.322 1.00 94.25 330 ALA A N 1
ATOM 2390 C CA . ALA A 1 330 ? 19.936 -6.923 -4.171 1.00 94.25 330 ALA A CA 1
ATOM 2391 C C . ALA A 1 330 ? 19.250 -7.342 -2.870 1.00 94.25 330 ALA A C 1
ATOM 2393 O O . ALA A 1 330 ? 18.048 -7.606 -2.836 1.00 94.25 330 ALA A O 1
ATOM 2394 N N . ILE A 1 331 ? 20.022 -7.416 -1.788 1.00 93.75 331 ILE A N 1
ATOM 2395 C CA . ILE A 1 331 ? 19.481 -7.637 -0.446 1.00 93.75 331 ILE A CA 1
ATOM 2396 C C . ILE A 1 331 ? 19.173 -6.276 0.170 1.00 93.75 331 ILE A C 1
ATOM 2398 O O . ILE A 1 331 ? 20.064 -5.436 0.282 1.00 93.75 331 ILE A O 1
ATOM 2402 N N . ALA A 1 332 ? 17.923 -6.075 0.582 1.00 94.81 332 ALA A N 1
ATOM 2403 C CA . ALA A 1 332 ? 17.481 -4.849 1.233 1.00 94.81 332 ALA A CA 1
ATOM 2404 C C . ALA A 1 332 ? 17.224 -5.100 2.720 1.00 94.81 332 ALA A C 1
ATOM 2406 O O . ALA A 1 332 ? 16.529 -6.050 3.081 1.00 94.81 332 ALA A O 1
ATOM 2407 N N . SER A 1 333 ? 17.746 -4.216 3.568 1.00 93.69 333 SER A N 1
ATOM 2408 C CA . SER A 1 333 ? 17.544 -4.250 5.016 1.00 93.69 333 SER A CA 1
ATOM 2409 C C . SER A 1 333 ? 17.090 -2.885 5.519 1.00 93.69 333 SER A C 1
ATOM 2411 O O . SER A 1 333 ? 17.527 -1.851 5.019 1.00 93.69 333 SER A O 1
ATOM 2413 N N . TRP A 1 334 ? 16.233 -2.902 6.528 1.00 94.62 334 TRP A N 1
ATOM 2414 C CA . TRP A 1 334 ? 15.706 -1.746 7.246 1.00 94.62 334 TRP A CA 1
ATOM 2415 C C . TRP A 1 334 ? 15.595 -2.066 8.741 1.00 94.62 334 TRP A C 1
ATOM 2417 O O . TRP A 1 334 ? 15.605 -3.239 9.129 1.00 94.62 334 TRP A O 1
ATOM 2427 N N . ASP A 1 335 ? 15.498 -1.021 9.560 1.00 91.50 335 ASP A N 1
ATOM 2428 C CA . ASP A 1 335 ? 15.317 -1.148 11.006 1.00 91.50 335 ASP A CA 1
ATOM 2429 C C . ASP A 1 335 ? 13.897 -1.623 11.350 1.00 91.50 335 ASP A C 1
ATOM 2431 O O . ASP A 1 335 ? 12.935 -1.331 10.633 1.00 91.50 335 ASP A O 1
ATOM 2435 N N . ASP A 1 336 ? 13.764 -2.351 12.460 1.00 90.12 336 ASP A N 1
ATOM 2436 C CA . ASP A 1 336 ? 12.460 -2.777 12.969 1.00 90.12 336 ASP A CA 1
ATOM 2437 C C . ASP A 1 336 ? 11.591 -1.554 13.330 1.00 90.12 336 ASP A C 1
ATOM 2439 O O . ASP A 1 336 ? 12.109 -0.549 13.831 1.00 90.12 336 ASP A O 1
ATOM 2443 N N . PRO A 1 337 ? 10.268 -1.605 13.088 1.00 92.94 337 PRO A N 1
ATOM 2444 C CA . PRO A 1 337 ? 9.378 -0.501 13.421 1.00 92.94 337 PRO A CA 1
ATOM 2445 C C . PRO A 1 337 ? 9.277 -0.313 14.941 1.00 92.94 337 PRO A C 1
ATOM 2447 O O . PRO A 1 337 ? 9.327 -1.273 15.710 1.00 92.94 337 PRO A O 1
ATOM 2450 N N . ILE A 1 338 ? 9.056 0.927 15.369 1.00 91.19 338 ILE A N 1
ATOM 2451 C CA . ILE A 1 338 ? 8.671 1.250 16.743 1.00 91.19 338 ILE A CA 1
ATOM 2452 C C . ILE A 1 338 ? 7.156 1.387 16.769 1.00 91.19 338 ILE A C 1
ATOM 2454 O O . ILE A 1 338 ? 6.583 2.162 16.001 1.00 91.19 338 ILE A O 1
ATOM 2458 N N . VAL A 1 339 ? 6.529 0.619 17.650 1.00 93.31 339 VAL A N 1
ATOM 2459 C CA . VAL A 1 339 ? 5.079 0.474 17.736 1.00 93.31 339 VAL A CA 1
ATOM 2460 C C . VAL A 1 339 ? 4.607 0.795 19.148 1.00 93.31 339 VAL A C 1
ATOM 2462 O O . VAL A 1 339 ? 5.321 0.532 20.121 1.00 93.31 339 VAL A O 1
ATOM 2465 N N . SER A 1 340 ? 3.414 1.366 19.257 1.00 90.19 340 SER A N 1
ATOM 2466 C CA . SER A 1 340 ? 2.750 1.663 20.525 1.00 90.19 340 SER A CA 1
ATOM 2467 C C . SER A 1 340 ? 1.271 1.319 20.444 1.00 90.19 340 SER A C 1
ATOM 2469 O O . SER A 1 340 ? 0.672 1.362 19.374 1.00 90.19 340 SER A O 1
ATOM 2471 N N . ASP A 1 341 ? 0.704 0.972 21.592 1.00 91.94 341 ASP A N 1
ATOM 2472 C CA . ASP A 1 341 ? -0.728 0.785 21.794 1.00 91.94 341 ASP A CA 1
ATOM 2473 C C . ASP A 1 341 ? -1.085 1.178 23.237 1.00 91.94 341 ASP A C 1
ATOM 2475 O O . ASP A 1 341 ? -0.203 1.220 24.108 1.00 91.94 341 ASP A O 1
ATOM 2479 N N . ASN A 1 342 ? -2.347 1.511 23.499 1.00 88.25 342 ASN A N 1
ATOM 2480 C CA . ASN A 1 342 ? -2.842 1.805 24.845 1.00 88.25 342 ASN A CA 1
ATOM 2481 C C . ASN A 1 342 ? -2.979 0.539 25.710 1.00 88.25 342 ASN A C 1
ATOM 2483 O O . ASN A 1 342 ? -2.937 0.650 26.941 1.00 88.25 342 ASN A O 1
ATOM 2487 N N . CYS A 1 343 ? -3.117 -0.637 25.093 1.00 85.19 343 CYS A N 1
ATOM 2488 C CA . CYS A 1 343 ? -3.423 -1.919 25.707 1.00 85.19 343 CYS A CA 1
ATOM 2489 C C . CYS A 1 343 ? -2.584 -3.087 25.165 1.00 85.19 343 CYS A C 1
ATOM 2491 O O . CYS A 1 343 ? -2.467 -3.340 23.975 1.00 85.19 343 CYS A O 1
ATOM 2493 N N . GLY A 1 344 ? -2.091 -3.925 26.079 1.00 79.50 344 GLY A N 1
ATOM 2494 C CA . GLY A 1 344 ? -1.539 -5.229 25.705 1.00 79.50 344 GLY A CA 1
ATOM 2495 C C . GLY A 1 344 ? -0.273 -5.157 24.849 1.00 79.50 344 GLY A C 1
ATOM 2496 O O . GLY A 1 344 ? 0.494 -4.193 24.901 1.00 79.50 344 GLY A O 1
ATOM 2497 N N . ASN A 1 345 ? -0.004 -6.251 24.139 1.00 82.12 345 ASN A N 1
ATOM 2498 C CA . ASN A 1 345 ? 1.103 -6.326 23.197 1.00 82.12 345 ASN A CA 1
ATOM 2499 C C . ASN A 1 345 ? 0.589 -6.147 21.770 1.00 82.12 345 ASN A C 1
ATOM 2501 O O . ASN A 1 345 ? -0.573 -6.397 21.463 1.00 82.12 345 ASN A O 1
ATOM 2505 N N . THR A 1 346 ? 1.499 -5.760 20.887 1.00 89.50 346 THR A N 1
ATOM 2506 C CA . THR A 1 346 ? 1.230 -5.661 19.458 1.00 89.50 346 THR A CA 1
ATOM 2507 C C . THR A 1 346 ? 2.040 -6.697 18.692 1.00 89.50 346 THR A C 1
ATOM 2509 O O . THR A 1 346 ? 3.192 -6.994 19.020 1.00 89.50 346 THR A O 1
ATOM 2512 N N . GLU A 1 347 ? 1.437 -7.253 17.648 1.00 90.69 347 GLU A N 1
ATOM 2513 C CA . GLU A 1 347 ? 2.074 -8.161 16.706 1.00 90.69 347 GLU A CA 1
ATOM 2514 C C . GLU A 1 347 ? 2.256 -7.457 15.357 1.00 90.69 347 GLU A C 1
ATOM 2516 O O . GLU A 1 347 ? 1.318 -6.900 14.782 1.00 90.69 347 GLU A O 1
ATOM 2521 N N . VAL A 1 348 ? 3.486 -7.486 14.839 1.00 92.88 348 VAL A N 1
ATOM 2522 C CA . VAL A 1 348 ? 3.816 -6.973 13.505 1.00 92.88 348 VAL A CA 1
ATOM 2523 C C . VAL A 1 348 ? 3.889 -8.146 12.535 1.00 92.88 348 VAL A C 1
ATOM 2525 O O . VAL A 1 348 ? 4.737 -9.027 12.676 1.00 92.88 348 VAL A O 1
ATOM 2528 N N . SER A 1 349 ? 3.068 -8.117 11.489 1.00 92.44 349 SER A N 1
ATOM 2529 C CA . SER A 1 349 ? 3.205 -9.006 10.335 1.00 92.44 349 SER A CA 1
ATOM 2530 C C . SER A 1 349 ? 3.707 -8.229 9.120 1.00 92.44 349 SER A C 1
ATOM 2532 O O . SER A 1 349 ? 3.286 -7.102 8.858 1.00 92.44 349 SER A O 1
ATOM 2534 N N . VAL A 1 350 ? 4.639 -8.819 8.371 1.00 94.75 350 VAL A N 1
ATOM 2535 C CA . VAL A 1 350 ? 5.287 -8.174 7.222 1.00 94.75 350 VAL A CA 1
ATOM 2536 C C . VAL A 1 350 ? 5.203 -9.061 5.987 1.00 94.75 350 VAL A C 1
ATOM 2538 O O . VAL A 1 350 ? 5.395 -10.272 6.062 1.00 94.75 350 VAL A O 1
ATOM 2541 N N . SER A 1 351 ? 4.938 -8.455 4.831 1.00 93.94 351 SER A N 1
ATOM 2542 C CA . SER A 1 351 ? 4.940 -9.156 3.534 1.00 93.94 351 SER A CA 1
ATOM 2543 C C . SER A 1 351 ? 6.331 -9.647 3.118 1.00 93.94 351 SER A C 1
ATOM 2545 O O . SER A 1 351 ? 6.446 -10.656 2.428 1.00 93.94 351 SER A O 1
ATOM 2547 N N . HIS A 1 352 ? 7.379 -8.937 3.544 1.00 93.25 352 HIS A N 1
ATOM 2548 C CA . HIS A 1 352 ? 8.778 -9.246 3.272 1.00 93.25 352 HIS A CA 1
ATOM 2549 C C . HIS A 1 352 ? 9.596 -8.969 4.533 1.00 93.25 352 HIS A C 1
ATOM 2551 O O . HIS A 1 352 ? 9.351 -7.977 5.219 1.00 93.25 352 HIS A O 1
ATOM 2557 N N . GLN A 1 353 ? 10.561 -9.834 4.843 1.00 93.06 353 GLN A N 1
ATOM 2558 C CA . GLN A 1 353 ? 11.441 -9.647 5.998 1.00 93.06 353 GLN A CA 1
ATOM 2559 C C . GLN A 1 353 ? 12.608 -8.718 5.649 1.00 93.06 353 GLN A C 1
ATOM 2561 O O . GLN A 1 353 ? 13.129 -8.776 4.532 1.00 93.06 353 GLN A O 1
ATOM 2566 N N . SER A 1 354 ? 13.048 -7.906 6.613 1.00 94.88 354 SER A N 1
ATOM 2567 C CA . SER A 1 354 ? 14.303 -7.154 6.496 1.00 94.88 354 SER A CA 1
ATOM 2568 C C . SER A 1 354 ? 15.460 -8.126 6.231 1.00 94.88 354 SER A C 1
ATOM 2570 O O . SER A 1 354 ? 15.551 -9.178 6.865 1.00 94.88 354 SER A O 1
ATOM 2572 N N . GLY A 1 355 ? 16.312 -7.816 5.253 1.00 92.88 355 GLY A N 1
ATOM 2573 C CA . GLY A 1 355 ? 17.377 -8.701 4.774 1.00 92.88 355 GLY A CA 1
ATOM 2574 C C . GLY A 1 355 ? 16.954 -9.689 3.680 1.00 92.88 355 GLY A C 1
ATOM 2575 O O . GLY A 1 355 ? 17.735 -10.574 3.328 1.00 92.88 355 GLY A O 1
ATOM 2576 N N . SER A 1 356 ? 15.745 -9.562 3.125 1.00 93.69 356 SER A N 1
ATOM 2577 C CA . SER A 1 356 ? 15.313 -10.360 1.969 1.00 93.69 356 SER A CA 1
ATOM 2578 C C . SER A 1 356 ? 15.977 -9.895 0.668 1.00 93.69 356 SER A C 1
ATOM 2580 O O . SER A 1 356 ? 16.387 -8.742 0.526 1.00 93.69 356 SER A O 1
ATOM 2582 N N . MET A 1 357 ? 16.052 -10.804 -0.306 1.00 94.38 357 MET A N 1
ATOM 2583 C CA . MET A 1 357 ? 16.467 -10.504 -1.678 1.00 94.38 357 MET A CA 1
ATOM 2584 C C . MET A 1 357 ? 15.291 -9.927 -2.475 1.00 94.38 357 MET A C 1
ATOM 2586 O O . MET A 1 357 ? 14.198 -10.492 -2.462 1.00 94.38 357 MET A O 1
ATOM 2590 N N . PHE A 1 358 ? 15.547 -8.851 -3.215 1.00 94.81 358 PHE A N 1
ATOM 2591 C CA . PHE A 1 358 ? 14.611 -8.201 -4.125 1.00 94.81 358 PHE A CA 1
ATOM 2592 C C . PHE A 1 358 ? 15.198 -8.181 -5.534 1.00 94.81 358 PHE A C 1
ATOM 2594 O O . PHE A 1 358 ? 16.362 -7.825 -5.714 1.00 94.81 358 PHE A O 1
ATOM 2601 N N . ASN A 1 359 ? 14.400 -8.562 -6.531 1.00 92.81 359 ASN A N 1
ATOM 2602 C CA . ASN A 1 359 ? 14.787 -8.426 -7.935 1.00 92.81 359 ASN A CA 1
ATOM 2603 C C . ASN A 1 359 ? 14.770 -6.948 -8.347 1.00 92.81 359 ASN A C 1
ATOM 2605 O O . ASN A 1 359 ? 14.077 -6.139 -7.727 1.00 92.81 359 ASN A O 1
ATOM 2609 N N . VAL A 1 360 ? 15.494 -6.617 -9.414 1.00 91.44 360 VAL A N 1
ATOM 2610 C CA . VAL A 1 360 ? 15.463 -5.279 -10.021 1.00 91.44 360 VAL A CA 1
ATOM 2611 C C . VAL A 1 360 ? 14.034 -4.853 -10.379 1.00 91.44 360 VAL A C 1
ATOM 2613 O O . VAL A 1 360 ? 13.236 -5.641 -10.889 1.00 91.44 360 VAL A O 1
ATOM 2616 N N . GLY A 1 361 ? 13.711 -3.595 -10.075 1.00 90.12 361 GLY A N 1
ATOM 2617 C CA . GLY A 1 361 ? 12.366 -3.029 -10.122 1.00 90.12 361 GLY A CA 1
ATOM 2618 C C . GLY A 1 361 ? 11.876 -2.556 -8.750 1.00 90.12 361 GLY A C 1
ATOM 2619 O O . GLY A 1 361 ? 12.638 -2.468 -7.788 1.00 90.12 361 GLY A O 1
ATOM 2620 N N . SER A 1 362 ? 10.585 -2.231 -8.660 1.00 92.69 362 SER A N 1
ATOM 2621 C CA . SER A 1 362 ? 9.953 -1.747 -7.426 1.00 92.69 362 SER A CA 1
ATOM 2622 C C . SER A 1 362 ? 9.068 -2.823 -6.801 1.00 92.69 362 SER A C 1
ATOM 2624 O O . SER A 1 362 ? 8.166 -3.350 -7.452 1.00 92.69 362 SER A O 1
ATOM 2626 N N . THR A 1 363 ? 9.297 -3.114 -5.522 1.00 94.06 363 THR A N 1
ATOM 2627 C CA . THR A 1 363 ? 8.495 -4.045 -4.717 1.00 94.06 363 THR A CA 1
ATOM 2628 C C . THR A 1 363 ? 7.868 -3.306 -3.540 1.00 94.06 363 THR A C 1
ATOM 2630 O O . THR A 1 363 ? 8.558 -2.607 -2.800 1.00 94.06 363 THR A O 1
ATOM 2633 N N . PHE A 1 364 ? 6.560 -3.474 -3.341 1.00 94.25 364 PHE A N 1
ATOM 2634 C CA . PHE A 1 364 ? 5.863 -2.933 -2.174 1.00 94.25 364 PHE A CA 1
ATOM 2635 C C . PHE A 1 364 ? 6.031 -3.859 -0.972 1.00 94.25 364 PHE A C 1
ATOM 2637 O O . PHE A 1 364 ? 5.677 -5.039 -1.030 1.00 94.25 364 PHE A O 1
ATOM 2644 N N . VAL A 1 365 ? 6.504 -3.304 0.139 1.00 95.19 365 VAL A N 1
ATOM 2645 C CA . VAL A 1 365 ? 6.535 -3.972 1.436 1.00 95.19 365 VAL A CA 1
ATOM 2646 C C . VAL A 1 365 ? 5.398 -3.412 2.279 1.00 95.19 365 VAL A C 1
ATOM 2648 O O . VAL A 1 365 ? 5.377 -2.243 2.645 1.00 95.19 365 VAL A O 1
ATOM 2651 N N . THR A 1 366 ? 4.411 -4.258 2.554 1.00 94.00 366 THR A N 1
ATOM 2652 C CA . THR A 1 366 ? 3.291 -3.964 3.457 1.00 94.00 366 THR A CA 1
ATOM 2653 C C . THR A 1 366 ? 3.529 -4.584 4.828 1.00 94.00 366 THR A C 1
ATOM 2655 O O . THR A 1 366 ? 3.996 -5.726 4.911 1.00 94.00 366 THR A O 1
ATOM 2658 N N . MET A 1 367 ? 3.181 -3.837 5.873 1.00 94.69 367 MET A N 1
ATOM 2659 C CA . MET A 1 367 ? 3.223 -4.230 7.276 1.00 94.69 367 MET A CA 1
ATOM 2660 C C . MET A 1 367 ? 1.833 -4.033 7.890 1.00 94.69 367 MET A C 1
ATOM 2662 O O . MET A 1 367 ? 1.194 -3.007 7.650 1.00 94.69 367 MET A O 1
ATOM 2666 N N . PHE A 1 368 ? 1.378 -4.997 8.685 1.00 93.44 368 PHE A N 1
ATOM 2667 C CA . PHE A 1 368 ? 0.183 -4.869 9.514 1.00 93.44 368 PHE A CA 1
ATOM 2668 C C . PHE A 1 368 ? 0.590 -4.968 10.977 1.00 93.44 368 PHE A C 1
ATOM 2670 O O . PHE A 1 368 ? 1.293 -5.901 11.362 1.00 93.44 368 PHE A O 1
ATOM 2677 N N . LEU A 1 369 ? 0.142 -4.000 11.762 1.00 93.88 369 LEU A N 1
ATOM 2678 C CA . LEU A 1 369 ? 0.230 -3.986 13.211 1.00 93.88 369 LEU A CA 1
ATOM 2679 C C . LEU A 1 369 ? -1.135 -4.383 13.756 1.00 93.88 369 LEU A C 1
ATOM 2681 O O . LEU A 1 369 ? -2.135 -3.815 13.323 1.00 93.88 369 LEU A O 1
ATOM 2685 N N . THR A 1 370 ? -1.200 -5.377 14.632 1.00 92.50 370 THR A N 1
ATOM 2686 C CA . THR A 1 370 ? -2.450 -5.836 15.254 1.00 92.50 370 THR A CA 1
ATOM 2687 C C . THR A 1 370 ? -2.243 -5.957 16.755 1.00 92.50 370 THR A C 1
ATOM 2689 O O . THR A 1 370 ? -1.206 -6.461 17.179 1.00 92.50 370 THR A O 1
ATOM 2692 N N . ASP A 1 371 ? -3.179 -5.451 17.547 1.00 91.88 371 ASP A N 1
ATOM 2693 C CA . ASP A 1 371 ? -3.150 -5.580 19.007 1.00 91.88 371 ASP A CA 1
ATOM 2694 C C . ASP A 1 371 ? -3.802 -6.900 19.475 1.00 91.88 371 ASP A C 1
ATOM 2696 O O . ASP A 1 371 ? -4.375 -7.659 18.684 1.00 91.88 371 ASP A O 1
ATOM 2700 N N . ASP A 1 372 ? -3.725 -7.183 20.778 1.00 88.38 372 ASP A N 1
ATOM 2701 C CA . ASP A 1 372 ? -4.350 -8.362 21.401 1.00 88.38 372 ASP A CA 1
ATOM 2702 C C . ASP A 1 372 ? -5.899 -8.341 21.332 1.00 88.38 372 ASP A C 1
ATOM 2704 O O . ASP A 1 372 ? -6.549 -9.380 21.495 1.00 88.38 372 ASP A O 1
ATOM 2708 N N . SER A 1 373 ? -6.495 -7.171 21.080 1.00 87.88 373 SER A N 1
ATOM 2709 C CA . SER A 1 373 ? -7.941 -6.930 20.970 1.00 87.88 373 SER A CA 1
ATOM 2710 C C . SER A 1 373 ? -8.472 -7.134 19.540 1.00 87.88 373 SER A C 1
ATOM 2712 O O . SER A 1 373 ? -9.684 -7.226 19.326 1.00 87.88 373 SER A O 1
ATOM 2714 N N . GLY A 1 374 ? -7.572 -7.289 18.565 1.00 87.00 374 GLY A N 1
ATOM 2715 C CA . GLY A 1 374 ? -7.856 -7.494 17.150 1.00 87.00 374 GLY A CA 1
ATOM 2716 C C . GLY A 1 374 ? -7.979 -6.210 16.324 1.00 87.00 374 GLY A C 1
ATOM 2717 O O . GLY A 1 374 ? -8.337 -6.301 15.143 1.00 87.00 374 GLY A O 1
ATOM 2718 N N . ASN A 1 375 ? -7.691 -5.031 16.883 1.00 89.19 375 ASN A N 1
ATOM 2719 C CA . ASN A 1 375 ? -7.626 -3.797 16.102 1.00 89.19 375 ASN A CA 1
ATOM 2720 C C . ASN A 1 375 ? -6.325 -3.770 15.297 1.00 89.19 375 ASN A C 1
ATOM 2722 O O . ASN A 1 375 ? -5.307 -4.330 15.703 1.00 89.19 375 ASN A O 1
ATOM 2726 N N . SER A 1 376 ? -6.346 -3.146 14.114 1.00 91.44 376 SER A N 1
ATOM 2727 C CA . SER A 1 376 ? -5.187 -3.179 13.220 1.00 91.44 376 SER A CA 1
ATOM 2728 C C . SER A 1 376 ? -4.938 -1.886 12.456 1.00 91.44 376 SER A C 1
ATOM 2730 O O . SER A 1 376 ? -5.868 -1.196 12.037 1.00 91.44 376 SER A O 1
ATOM 2732 N N . THR A 1 377 ? -3.653 -1.617 12.221 1.00 94.81 377 THR A N 1
ATOM 2733 C CA . THR A 1 377 ? -3.140 -0.496 11.428 1.00 94.81 377 THR A CA 1
ATOM 2734 C C . THR A 1 377 ? -2.194 -1.014 10.352 1.00 94.81 377 THR A C 1
ATOM 2736 O O . THR A 1 377 ? -1.400 -1.928 10.575 1.00 94.81 377 THR A O 1
ATOM 2739 N N . GLN A 1 378 ? -2.259 -0.421 9.161 1.00 94.69 378 GLN A N 1
ATOM 2740 C CA . GLN A 1 378 ? -1.438 -0.802 8.014 1.00 94.69 378 GLN A CA 1
ATOM 2741 C C . GLN A 1 378 ? -0.419 0.294 7.681 1.00 94.69 378 GLN A C 1
ATOM 2743 O O . GLN A 1 378 ? -0.768 1.471 7.627 1.00 94.69 378 GLN A O 1
ATOM 2748 N N . HIS A 1 379 ? 0.817 -0.106 7.376 1.00 94.38 379 HIS A N 1
ATOM 2749 C CA . HIS A 1 379 ? 1.857 0.755 6.802 1.00 94.38 379 HIS A CA 1
ATOM 2750 C C . HIS A 1 379 ? 2.465 0.101 5.559 1.00 94.38 379 HIS A C 1
ATOM 2752 O O . HIS A 1 379 ? 2.538 -1.126 5.459 1.00 94.38 379 HIS A O 1
ATOM 2758 N N . SER A 1 380 ? 2.913 0.903 4.597 1.00 94.75 380 SER A N 1
ATOM 2759 C CA . SER A 1 380 ? 3.586 0.393 3.401 1.00 94.75 380 SER A CA 1
ATOM 2760 C C . SER A 1 380 ? 4.695 1.320 2.933 1.00 94.75 380 SER A C 1
ATOM 2762 O O . SER A 1 380 ? 4.519 2.537 2.943 1.00 94.75 380 SER A O 1
ATOM 2764 N N . PHE A 1 381 ? 5.782 0.731 2.447 1.00 95.25 381 PHE A N 1
ATOM 2765 C CA . PHE A 1 381 ? 6.890 1.428 1.801 1.00 95.25 381 PHE A CA 1
ATOM 2766 C C . PHE A 1 381 ? 7.386 0.629 0.589 1.00 95.25 381 PHE A C 1
ATOM 2768 O O . PHE A 1 381 ? 7.006 -0.528 0.380 1.00 95.25 381 PHE A O 1
ATOM 2775 N N . THR A 1 382 ? 8.218 1.253 -0.234 1.00 95.75 382 THR A N 1
ATOM 2776 C CA . THR A 1 382 ? 8.713 0.701 -1.496 1.00 95.75 382 THR A CA 1
ATOM 2777 C C . THR A 1 382 ? 10.201 0.398 -1.401 1.00 95.75 382 THR A C 1
ATOM 2779 O O . THR A 1 382 ? 10.991 1.264 -1.034 1.00 95.75 382 THR A O 1
ATOM 2782 N N . VAL A 1 383 ? 10.597 -0.809 -1.803 1.00 96.38 383 VAL A N 1
ATOM 2783 C CA . VAL A 1 383 ? 11.996 -1.155 -2.079 1.00 96.38 383 VAL A CA 1
ATOM 2784 C C . VAL A 1 383 ? 12.197 -1.114 -3.589 1.00 96.38 383 VAL A C 1
ATOM 2786 O O . VAL A 1 383 ? 11.560 -1.872 -4.321 1.00 96.38 383 VAL A O 1
ATOM 2789 N N . THR A 1 384 ? 13.063 -0.220 -4.060 1.00 94.06 384 THR A N 1
ATOM 2790 C CA . THR A 1 384 ? 13.434 -0.098 -5.472 1.00 94.06 384 THR A CA 1
ATOM 2791 C C . THR A 1 384 ? 14.868 -0.570 -5.659 1.00 94.06 384 THR A C 1
ATOM 2793 O O . THR A 1 384 ? 15.798 0.045 -5.140 1.00 94.06 384 THR A O 1
ATOM 2796 N N . VAL A 1 385 ? 15.049 -1.655 -6.407 1.00 94.88 385 VAL A N 1
ATOM 2797 C CA . VAL A 1 385 ? 16.374 -2.124 -6.816 1.00 94.88 385 VAL A CA 1
ATOM 2798 C C . VAL A 1 385 ? 16.626 -1.635 -8.237 1.00 94.88 385 VAL A C 1
ATOM 2800 O O . VAL A 1 385 ? 15.867 -1.971 -9.148 1.00 94.88 385 VAL A O 1
ATOM 2803 N N . VAL A 1 386 ? 17.657 -0.816 -8.426 1.00 90.88 386 VAL A N 1
ATOM 2804 C CA . VAL A 1 386 ? 18.046 -0.288 -9.739 1.00 90.88 386 VAL A CA 1
ATOM 2805 C C . VAL A 1 386 ? 19.255 -1.038 -10.264 1.00 90.88 386 VAL A C 1
ATOM 2807 O O . VAL A 1 386 ? 20.211 -1.276 -9.531 1.00 90.88 386 VAL A O 1
ATOM 2810 N N . ASP A 1 387 ? 19.214 -1.418 -11.534 1.00 91.00 387 ASP A N 1
ATOM 2811 C CA . ASP A 1 387 ? 20.392 -1.973 -12.180 1.00 91.00 387 ASP A CA 1
ATOM 2812 C C . ASP A 1 387 ? 21.266 -0.859 -12.750 1.00 91.00 387 ASP A C 1
ATOM 2814 O O . ASP A 1 387 ? 20.793 -0.013 -13.511 1.00 91.00 387 ASP A O 1
ATOM 2818 N N . THR A 1 388 ? 22.533 -0.850 -12.351 1.00 87.56 388 THR A N 1
ATOM 2819 C CA . THR A 1 388 ? 23.525 0.154 -12.766 1.00 87.56 388 THR A CA 1
ATOM 2820 C C . THR A 1 388 ? 24.739 -0.477 -13.447 1.00 87.56 388 THR A C 1
ATOM 2822 O O . THR A 1 388 ? 25.660 0.235 -13.860 1.00 87.56 388 THR A O 1
ATOM 2825 N N . GLU A 1 389 ? 24.765 -1.807 -13.563 1.00 88.50 389 GLU A N 1
ATOM 2826 C CA . GLU A 1 389 ? 25.826 -2.520 -14.260 1.00 88.50 389 GLU A CA 1
ATOM 2827 C C . GLU A 1 389 ? 25.585 -2.407 -15.768 1.00 88.50 389 GLU A C 1
ATOM 2829 O O . GLU A 1 389 ? 24.499 -2.667 -16.254 1.00 88.50 389 GLU A O 1
ATOM 2834 N N . SER A 1 390 ? 26.582 -1.947 -16.526 1.00 86.56 390 SER A N 1
ATOM 2835 C CA . SER A 1 390 ? 26.445 -1.882 -17.985 1.00 86.56 390 SER A CA 1
ATOM 2836 C C . SER A 1 390 ? 26.653 -3.261 -18.614 1.00 86.56 390 SER A C 1
ATOM 2838 O O . SER A 1 390 ? 27.541 -3.991 -18.160 1.00 86.56 390 SER A O 1
ATOM 2840 N N . PRO A 1 391 ? 25.956 -3.581 -19.720 1.00 90.19 391 PRO A N 1
ATOM 2841 C CA . PRO A 1 391 ? 26.117 -4.862 -20.391 1.00 90.19 391 PRO A CA 1
ATOM 2842 C C . PRO A 1 391 ? 27.550 -5.043 -20.903 1.00 90.19 391 PRO A C 1
ATOM 2844 O O . PRO A 1 391 ? 28.229 -4.094 -21.296 1.00 90.19 391 PRO A O 1
ATOM 2847 N N . LEU A 1 392 ? 28.018 -6.286 -20.974 1.00 89.12 392 LEU A N 1
ATOM 2848 C CA . LEU A 1 392 ? 29.306 -6.614 -21.578 1.00 89.12 392 LEU A CA 1
ATOM 2849 C C . LEU A 1 392 ? 29.116 -6.980 -23.052 1.00 89.12 392 LEU A C 1
ATOM 2851 O O . LEU A 1 392 ? 28.578 -8.040 -23.371 1.00 89.12 392 LEU A O 1
ATOM 2855 N N . LEU A 1 393 ? 29.622 -6.139 -23.955 1.00 91.31 393 LEU A N 1
ATOM 2856 C CA . LEU A 1 393 ? 29.639 -6.401 -25.395 1.00 91.31 393 LEU A CA 1
ATOM 2857 C C . LEU A 1 393 ? 30.934 -7.132 -25.794 1.00 91.31 393 LEU A C 1
ATOM 2859 O O . LEU A 1 393 ? 32.031 -6.603 -25.628 1.00 91.31 393 LEU A O 1
ATOM 2863 N N . SER A 1 394 ? 30.813 -8.352 -26.322 1.00 89.81 394 SER A N 1
ATOM 2864 C CA . SER A 1 394 ? 31.933 -9.217 -26.726 1.00 89.81 394 SER A CA 1
ATOM 2865 C C . SER A 1 394 ? 31.852 -9.618 -28.200 1.00 89.81 394 SER A C 1
ATOM 2867 O O . SER A 1 394 ? 30.779 -9.650 -28.795 1.00 89.81 394 SER A O 1
ATOM 2869 N N . GLY A 1 395 ? 32.994 -9.962 -28.803 1.00 88.38 395 GLY A N 1
ATOM 2870 C CA . GLY A 1 395 ? 33.040 -10.442 -30.190 1.00 88.38 395 GLY A CA 1
ATOM 2871 C C . GLY A 1 395 ? 32.897 -9.348 -31.253 1.00 88.38 395 GLY A C 1
ATOM 2872 O O . GLY A 1 395 ? 32.534 -9.654 -32.385 1.00 88.38 395 GLY A O 1
ATOM 2873 N N . ILE A 1 396 ? 33.181 -8.085 -30.913 1.00 91.81 396 ILE A N 1
ATOM 2874 C CA . ILE A 1 396 ? 33.351 -7.028 -31.920 1.00 91.81 396 ILE A CA 1
ATOM 2875 C C . ILE A 1 396 ? 34.490 -7.441 -32.857 1.00 91.81 396 ILE A C 1
ATOM 2877 O O . ILE A 1 396 ? 35.570 -7.826 -32.402 1.00 91.81 396 ILE A O 1
ATOM 2881 N N . SER A 1 397 ? 34.213 -7.407 -34.161 1.00 92.75 397 SER A N 1
ATOM 2882 C CA . SER A 1 397 ? 35.187 -7.764 -35.193 1.00 92.75 397 SER A CA 1
ATOM 2883 C C . SER A 1 397 ? 36.356 -6.778 -35.218 1.00 92.75 397 SER A C 1
ATOM 2885 O O . SER A 1 397 ? 36.253 -5.662 -34.718 1.00 92.75 397 SER A O 1
ATOM 2887 N N . THR A 1 398 ? 37.484 -7.195 -35.781 1.00 91.69 398 THR A N 1
ATOM 2888 C CA . THR A 1 398 ? 38.614 -6.299 -36.056 1.00 91.69 398 THR A CA 1
ATOM 2889 C C . THR A 1 398 ? 38.401 -5.551 -37.368 1.00 91.69 398 THR A C 1
ATOM 2891 O O . THR A 1 398 ? 37.564 -5.952 -38.177 1.00 91.69 398 THR A O 1
ATOM 2894 N N . ASP A 1 399 ? 39.193 -4.506 -37.600 1.00 93.38 399 ASP A N 1
ATOM 2895 C CA . ASP A 1 399 ? 39.192 -3.784 -38.874 1.00 93.38 399 ASP A CA 1
ATOM 2896 C C . ASP A 1 399 ? 39.439 -4.733 -40.062 1.00 93.38 399 ASP A C 1
ATOM 2898 O O . ASP A 1 399 ? 40.239 -5.671 -39.968 1.00 93.38 399 ASP A O 1
ATOM 2902 N N . MET A 1 400 ? 38.739 -4.493 -41.173 1.00 91.25 400 MET A N 1
ATOM 2903 C CA . MET A 1 400 ? 38.808 -5.295 -42.397 1.00 91.25 400 MET A CA 1
ATOM 2904 C C . MET A 1 400 ? 39.245 -4.437 -43.584 1.00 91.25 400 MET A C 1
ATOM 2906 O O . MET A 1 400 ? 38.747 -3.329 -43.771 1.00 91.25 400 MET A O 1
ATOM 2910 N N . SER A 1 401 ? 40.134 -4.980 -44.413 1.00 91.88 401 SER A N 1
ATOM 2911 C CA . SER A 1 401 ? 40.539 -4.384 -45.689 1.00 91.88 401 SER A CA 1
ATOM 2912 C C . SER A 1 401 ? 40.062 -5.274 -46.829 1.00 91.88 401 SER A C 1
ATOM 2914 O O . SER A 1 401 ? 40.396 -6.460 -46.865 1.00 91.88 401 SER A O 1
ATOM 2916 N N . LEU A 1 402 ? 39.275 -4.705 -47.734 1.00 91.56 402 LEU A N 1
ATOM 2917 C CA . LEU A 1 402 ? 38.718 -5.369 -48.906 1.00 91.56 402 LEU A CA 1
ATOM 2918 C C . LEU A 1 402 ? 39.138 -4.631 -50.173 1.00 91.56 402 LEU A C 1
ATOM 2920 O O . LEU A 1 402 ? 39.473 -3.448 -50.134 1.00 91.56 402 LEU A O 1
ATOM 2924 N N . THR A 1 403 ? 39.085 -5.336 -51.295 1.00 89.44 403 THR A N 1
ATOM 2925 C CA . THR A 1 403 ? 39.177 -4.720 -52.620 1.00 89.44 403 THR A CA 1
ATOM 2926 C C . THR A 1 403 ? 37.809 -4.682 -53.271 1.00 89.44 403 THR A C 1
ATOM 2928 O O . THR A 1 403 ? 36.958 -5.487 -52.898 1.00 89.44 403 THR A O 1
ATOM 2931 N N . THR A 1 404 ? 37.605 -3.768 -54.216 1.00 88.75 404 THR A N 1
ATOM 2932 C CA . THR A 1 404 ? 36.402 -3.700 -55.057 1.00 88.75 404 THR A CA 1
ATOM 2933 C C . THR A 1 404 ? 35.998 -5.082 -55.594 1.00 88.75 404 THR A C 1
ATOM 2935 O O . THR A 1 404 ? 36.834 -5.890 -56.008 1.00 88.75 404 THR A O 1
ATOM 2938 N N . ASP A 1 405 ? 34.700 -5.389 -55.510 1.00 87.38 405 ASP A N 1
ATOM 2939 C CA . ASP A 1 405 ? 34.105 -6.572 -56.127 1.00 87.38 405 ASP A CA 1
ATOM 2940 C C . ASP A 1 405 ? 34.095 -6.380 -57.651 1.00 87.38 405 ASP A C 1
ATOM 2942 O O . ASP A 1 405 ? 33.935 -5.264 -58.146 1.00 87.38 405 ASP A O 1
ATOM 2946 N N . GLN A 1 406 ? 34.209 -7.478 -58.403 1.00 83.38 406 GLN A N 1
ATOM 2947 C CA . GLN A 1 406 ? 34.408 -7.418 -59.851 1.00 83.38 406 GLN A CA 1
ATOM 2948 C C . GLN A 1 406 ? 33.378 -6.532 -60.573 1.00 83.38 406 GLN A C 1
ATOM 2950 O O . GLN A 1 406 ? 32.188 -6.863 -60.620 1.00 83.38 406 GLN A O 1
ATOM 2955 N N . GLY A 1 407 ? 33.848 -5.446 -61.199 1.00 79.69 407 GLY A N 1
ATOM 2956 C CA . GLY A 1 407 ? 33.008 -4.522 -61.965 1.00 79.69 407 GLY A CA 1
ATOM 2957 C C . GLY A 1 407 ? 32.065 -3.656 -61.119 1.00 79.69 407 GLY A C 1
ATOM 2958 O O . GLY A 1 407 ? 31.118 -3.085 -61.665 1.00 79.69 407 GLY A O 1
ATOM 2959 N N . GLN A 1 408 ? 32.280 -3.564 -59.803 1.00 86.56 408 GLN A N 1
ATOM 2960 C CA . GLN A 1 408 ? 31.517 -2.710 -58.894 1.00 86.56 408 GLN A CA 1
ATOM 2961 C C . GLN A 1 408 ? 32.429 -1.765 -58.117 1.00 86.56 408 GLN A C 1
ATOM 2963 O O . GLN A 1 408 ? 33.464 -2.170 -57.603 1.00 86.56 408 GLN A O 1
ATOM 2968 N N . CYS A 1 409 ? 31.987 -0.516 -57.928 1.00 86.81 409 CYS A N 1
ATOM 2969 C CA . CYS A 1 409 ? 32.741 0.450 -57.131 1.00 86.81 409 CYS A CA 1
ATOM 2970 C C . CYS A 1 409 ? 32.531 0.317 -55.617 1.00 86.81 409 CYS A C 1
ATOM 2972 O O . CYS A 1 409 ? 32.025 1.218 -54.937 1.00 86.81 409 CYS A O 1
ATOM 2974 N N . GLY A 1 410 ? 32.864 -0.853 -55.093 1.00 89.06 410 GLY A N 1
ATOM 2975 C CA . GLY A 1 410 ? 32.728 -1.196 -53.689 1.00 89.06 410 GLY A CA 1
ATOM 2976 C C . GLY A 1 410 ? 32.825 -2.698 -53.479 1.00 89.06 410 GLY A C 1
ATOM 2977 O O . GLY A 1 410 ? 32.970 -3.448 -54.439 1.00 89.06 410 GLY A O 1
ATOM 2978 N N . ALA A 1 411 ? 32.742 -3.135 -52.229 1.00 92.25 411 ALA A N 1
ATOM 2979 C CA . ALA A 1 411 ? 32.852 -4.539 -51.865 1.00 92.25 411 ALA A CA 1
ATOM 2980 C C . ALA A 1 411 ? 31.806 -4.930 -50.829 1.00 92.25 411 ALA A C 1
ATOM 2982 O O . ALA A 1 411 ? 31.455 -4.151 -49.938 1.00 92.25 411 ALA A O 1
ATOM 2983 N N . THR A 1 412 ? 31.336 -6.167 -50.909 1.00 92.31 412 THR A N 1
ATOM 2984 C CA . THR A 1 412 ? 30.453 -6.741 -49.896 1.00 92.31 412 THR A CA 1
ATOM 2985 C C . THR A 1 412 ? 31.275 -7.270 -48.725 1.00 92.31 412 THR A C 1
ATOM 2987 O O . THR A 1 412 ? 32.111 -8.158 -48.890 1.00 92.31 412 THR A O 1
ATOM 2990 N N . ALA A 1 413 ? 31.015 -6.777 -47.515 1.00 92.94 413 ALA A N 1
ATOM 2991 C CA . ALA A 1 413 ? 31.735 -7.215 -46.322 1.00 92.94 413 ALA A CA 1
ATOM 2992 C C . ALA A 1 413 ? 30.863 -8.114 -45.449 1.00 92.94 413 ALA A C 1
ATOM 2994 O O . ALA A 1 413 ? 29.683 -7.846 -45.236 1.00 92.94 413 ALA A O 1
ATOM 2995 N N . ASN A 1 414 ? 31.449 -9.171 -44.888 1.00 92.06 414 ASN A N 1
ATOM 2996 C CA . ASN A 1 414 ? 30.741 -10.093 -44.007 1.00 92.06 414 ASN A CA 1
ATOM 2997 C C . ASN A 1 414 ? 31.547 -10.340 -42.727 1.00 92.06 414 ASN A C 1
ATOM 2999 O O . ASN A 1 414 ? 32.760 -10.526 -42.780 1.00 92.06 414 ASN A O 1
ATOM 3003 N N . TRP A 1 415 ? 30.870 -10.350 -41.582 1.00 93.62 415 TRP A N 1
ATOM 3004 C CA . TRP A 1 415 ? 31.470 -10.529 -40.261 1.00 93.62 415 TRP A CA 1
ATOM 3005 C C . TRP A 1 415 ? 30.495 -11.223 -39.308 1.00 93.62 415 TRP A C 1
ATOM 3007 O O . TRP A 1 415 ? 29.294 -11.313 -39.563 1.00 93.62 415 TRP A O 1
ATOM 3017 N N . ALA A 1 416 ? 31.004 -11.731 -38.187 1.00 90.88 416 ALA A N 1
ATOM 3018 C CA . ALA A 1 416 ? 30.149 -12.272 -37.138 1.00 90.88 416 ALA A CA 1
ATOM 3019 C C . ALA A 1 416 ? 29.569 -11.130 -36.292 1.00 90.88 416 ALA A C 1
ATOM 3021 O O . ALA A 1 416 ? 30.308 -10.243 -35.860 1.00 90.88 416 ALA A O 1
ATOM 3022 N N . LEU A 1 417 ? 28.258 -11.161 -36.034 1.00 91.44 417 LEU A N 1
ATOM 3023 C CA . LEU A 1 417 ? 27.629 -10.209 -35.116 1.00 91.44 417 LEU A CA 1
ATOM 3024 C C . LEU A 1 417 ? 28.214 -10.368 -33.699 1.00 91.44 417 LEU A C 1
ATOM 3026 O O . LEU A 1 417 ? 28.398 -11.506 -33.253 1.00 91.44 417 LEU A O 1
ATOM 3030 N N . PRO A 1 418 ? 28.480 -9.263 -32.978 1.00 91.50 418 PRO A N 1
ATOM 3031 C CA . PRO A 1 418 ? 28.895 -9.332 -31.582 1.00 91.50 418 PRO A CA 1
ATOM 3032 C C . PRO A 1 418 ? 27.764 -9.891 -30.706 1.00 91.50 418 PRO A C 1
ATOM 3034 O O . PRO A 1 418 ? 26.584 -9.816 -31.050 1.00 91.50 418 PRO A O 1
ATOM 3037 N N . SER A 1 419 ? 28.121 -10.431 -29.545 1.00 88.69 419 SER A N 1
ATOM 3038 C CA . SER A 1 419 ? 27.182 -10.955 -28.551 1.00 88.69 419 SER A CA 1
ATOM 3039 C C . SER A 1 419 ? 27.314 -10.198 -27.237 1.00 88.69 419 SER A C 1
ATOM 3041 O O . SER A 1 419 ? 28.422 -9.822 -26.851 1.00 88.69 419 SER A O 1
ATOM 3043 N N . GLY A 1 420 ? 26.208 -10.031 -26.521 1.00 89.81 420 GLY A N 1
ATOM 3044 C CA . GLY A 1 420 ? 26.211 -9.451 -25.185 1.00 89.81 420 GLY A CA 1
ATOM 3045 C C . GLY A 1 420 ? 25.987 -10.464 -24.076 1.00 89.81 420 GLY A C 1
ATOM 3046 O O . GLY A 1 420 ? 25.385 -11.515 -24.297 1.00 89.81 420 GLY A O 1
ATOM 3047 N N . THR A 1 421 ? 26.407 -10.099 -22.870 1.00 89.19 421 THR A N 1
ATOM 3048 C CA . THR A 1 421 ? 25.941 -10.688 -21.608 1.00 89.19 421 THR A CA 1
ATOM 3049 C C . THR A 1 421 ? 25.662 -9.573 -20.616 1.00 89.19 421 THR A C 1
ATOM 3051 O O . THR A 1 421 ? 26.387 -8.583 -20.612 1.00 89.19 421 THR A O 1
ATOM 3054 N N . ASP A 1 422 ? 24.664 -9.756 -19.763 1.00 91.50 422 ASP A N 1
ATOM 3055 C CA . ASP A 1 422 ? 24.323 -8.813 -18.703 1.00 91.50 422 ASP A CA 1
ATOM 3056 C C . ASP A 1 422 ? 23.711 -9.551 -17.504 1.00 91.50 422 ASP A C 1
ATOM 3058 O O . ASP A 1 422 ? 23.279 -10.703 -17.648 1.00 91.50 422 ASP A O 1
ATOM 3062 N N . ASN A 1 423 ? 23.718 -8.926 -16.326 1.00 85.44 423 ASN A N 1
ATOM 3063 C CA . ASN A 1 423 ? 23.188 -9.516 -15.102 1.00 85.44 423 ASN A CA 1
ATOM 3064 C C . ASN A 1 423 ? 21.641 -9.536 -15.079 1.00 85.44 423 ASN A C 1
ATOM 3066 O O . ASN A 1 423 ? 21.082 -10.470 -14.500 1.00 85.44 423 ASN A O 1
ATOM 3070 N N . CYS A 1 424 ? 20.970 -8.589 -15.749 1.00 83.94 424 CYS A N 1
ATOM 3071 C CA . CYS A 1 424 ? 19.535 -8.296 -15.692 1.00 83.94 424 CYS A CA 1
ATOM 3072 C C . CYS A 1 424 ? 18.788 -8.471 -17.012 1.00 83.94 424 CYS A C 1
ATOM 3074 O O . CYS A 1 424 ? 17.585 -8.212 -17.110 1.00 83.94 424 CYS A O 1
ATOM 3076 N N . GLY A 1 425 ? 19.471 -9.036 -18.000 1.00 83.88 425 GLY A N 1
ATOM 3077 C CA . GLY A 1 425 ? 18.905 -9.315 -19.307 1.00 83.88 425 GLY A CA 1
ATOM 3078 C C . GLY A 1 425 ? 19.226 -8.215 -20.306 1.00 83.88 425 GLY A C 1
ATOM 3079 O O . GLY A 1 425 ? 19.559 -7.085 -19.973 1.00 83.88 425 GLY A O 1
ATOM 3080 N N . LEU A 1 426 ? 19.155 -8.581 -21.578 1.00 87.50 426 LEU A N 1
ATOM 3081 C CA . LEU A 1 426 ? 19.633 -7.749 -22.672 1.00 87.50 426 LEU A CA 1
ATOM 3082 C C . LEU A 1 426 ? 18.470 -7.198 -23.483 1.00 87.50 426 LEU A C 1
ATOM 3084 O O . LEU A 1 426 ? 17.481 -7.896 -23.716 1.00 87.50 426 LEU A O 1
ATOM 3088 N N . GLY A 1 427 ? 18.628 -5.964 -23.949 1.00 84.12 427 GLY A N 1
ATOM 3089 C CA . GLY A 1 427 ? 17.853 -5.417 -25.048 1.00 84.12 427 GLY A CA 1
ATOM 3090 C C . GLY A 1 427 ? 18.374 -5.887 -26.409 1.00 84.12 427 GLY A C 1
ATOM 3091 O O . GLY A 1 427 ? 19.219 -6.780 -26.521 1.00 84.12 427 GLY A O 1
ATOM 3092 N N . ASP A 1 428 ? 17.860 -5.257 -27.463 1.00 86.25 428 ASP A N 1
ATOM 3093 C CA . ASP A 1 428 ? 18.263 -5.558 -28.833 1.00 86.25 428 ASP A CA 1
ATOM 3094 C C . ASP A 1 428 ? 19.659 -5.003 -29.144 1.00 86.25 428 ASP A C 1
ATOM 3096 O O . ASP A 1 428 ? 20.013 -3.878 -28.779 1.00 86.25 428 ASP A O 1
ATOM 3100 N N . LEU A 1 429 ? 20.450 -5.784 -29.883 1.00 90.19 429 LEU A N 1
ATOM 3101 C CA . LEU A 1 429 ? 21.697 -5.308 -30.469 1.00 90.19 429 LEU A CA 1
ATOM 3102 C C . LEU A 1 429 ? 21.380 -4.360 -31.632 1.00 90.19 429 LEU A C 1
ATOM 3104 O O . LEU A 1 429 ? 20.814 -4.775 -32.644 1.00 90.19 429 LEU A O 1
ATOM 3108 N N . ILE A 1 430 ? 21.802 -3.104 -31.519 1.00 92.00 430 ILE A N 1
ATOM 3109 C CA . ILE A 1 430 ? 21.609 -2.085 -32.552 1.00 92.00 430 ILE A CA 1
ATOM 3110 C C . ILE A 1 430 ? 22.927 -1.895 -33.301 1.00 92.00 430 ILE A C 1
ATOM 3112 O O . ILE A 1 430 ? 23.930 -1.495 -32.713 1.00 92.00 430 ILE A O 1
ATOM 3116 N N . GLY A 1 431 ? 22.927 -2.174 -34.603 1.00 92.44 431 GLY A N 1
ATOM 3117 C CA . GLY A 1 431 ? 24.069 -1.965 -35.493 1.00 92.44 431 GLY A CA 1
ATOM 3118 C C . GLY A 1 431 ? 23.819 -0.853 -36.506 1.00 92.44 431 GLY A C 1
ATOM 3119 O O . GLY A 1 431 ? 22.692 -0.657 -36.951 1.00 92.44 431 GLY A O 1
ATOM 3120 N N . SER A 1 432 ? 24.882 -0.151 -36.895 1.00 92.88 432 SER A N 1
ATOM 3121 C CA . SER A 1 432 ? 24.859 0.799 -38.022 1.00 92.88 432 SER A CA 1
ATOM 3122 C C . SER A 1 432 ? 24.775 0.112 -39.391 1.00 92.88 432 SER A C 1
ATOM 3124 O O . SER A 1 432 ? 24.262 0.713 -40.329 1.00 92.88 432 SER A O 1
ATOM 3126 N N . HIS A 1 433 ? 25.267 -1.128 -39.486 1.00 93.88 433 HIS A N 1
ATOM 3127 C CA . HIS A 1 433 ? 25.339 -1.936 -40.705 1.00 93.88 433 HIS A CA 1
ATOM 3128 C C . HIS A 1 433 ? 25.098 -3.420 -40.377 1.00 93.88 433 HIS A C 1
ATOM 3130 O O . HIS A 1 433 ? 25.249 -3.852 -39.224 1.00 93.88 433 HIS A O 1
ATOM 3136 N N . GLN A 1 434 ? 24.738 -4.206 -41.389 1.00 92.88 434 GLN A N 1
ATOM 3137 C CA . GLN A 1 434 ? 24.500 -5.645 -41.313 1.00 92.88 434 GLN A CA 1
ATOM 3138 C C . GLN A 1 434 ? 25.601 -6.432 -42.041 1.00 92.88 434 GLN A C 1
ATOM 3140 O O . GLN A 1 434 ? 26.090 -5.994 -43.082 1.00 92.88 434 GLN A O 1
ATOM 3145 N N . PRO A 1 435 ? 25.995 -7.615 -41.532 1.00 94.00 435 PRO A N 1
ATOM 3146 C CA . PRO A 1 435 ? 26.871 -8.509 -42.276 1.00 94.00 435 PRO A CA 1
ATOM 3147 C C . PRO A 1 435 ? 26.273 -8.849 -43.644 1.00 94.00 435 PRO A C 1
ATOM 3149 O O . PRO A 1 435 ? 25.129 -9.300 -43.730 1.00 94.00 435 PRO A O 1
ATOM 3152 N N . GLY A 1 436 ? 27.055 -8.652 -44.702 1.00 91.00 436 GLY A N 1
ATOM 3153 C CA . GLY A 1 436 ? 26.607 -8.771 -46.088 1.00 91.00 436 GLY A CA 1
ATOM 3154 C C . GLY A 1 436 ? 26.196 -7.447 -46.738 1.00 91.00 436 GLY A C 1
ATOM 3155 O O . GLY A 1 436 ? 25.784 -7.471 -47.895 1.00 91.00 436 GLY A O 1
ATOM 3156 N N . ASP A 1 437 ? 26.312 -6.313 -46.041 1.00 94.19 437 ASP A N 1
ATOM 3157 C CA . ASP A 1 437 ? 26.141 -4.993 -46.650 1.00 94.19 437 ASP A CA 1
ATOM 3158 C C . ASP A 1 437 ? 27.252 -4.693 -47.673 1.00 94.19 437 ASP A C 1
ATOM 3160 O O . ASP A 1 437 ? 28.395 -5.151 -47.556 1.00 94.19 437 ASP A O 1
ATOM 3164 N N . PHE A 1 438 ? 26.899 -3.889 -48.678 1.00 92.00 438 PHE A N 1
ATOM 3165 C CA . PHE A 1 438 ? 27.818 -3.388 -49.697 1.00 92.00 438 PHE A CA 1
ATOM 3166 C C . PHE A 1 438 ? 28.433 -2.055 -49.258 1.00 92.00 438 PHE A C 1
ATOM 3168 O O . PHE A 1 438 ? 27.710 -1.105 -48.948 1.00 92.00 438 PHE A O 1
ATOM 3175 N N . PHE A 1 439 ? 29.761 -1.971 -49.275 1.00 92.69 439 PHE A N 1
ATOM 3176 C CA . PHE A 1 439 ? 30.527 -0.796 -48.870 1.00 92.69 439 PHE A CA 1
ATOM 3177 C C . PHE A 1 439 ? 31.156 -0.133 -50.087 1.00 92.69 439 PHE A C 1
ATOM 3179 O O . PHE A 1 439 ? 31.862 -0.777 -50.858 1.00 92.69 439 PHE A O 1
ATOM 3186 N N . GLN A 1 440 ? 30.910 1.166 -50.249 1.00 90.50 440 GLN A N 1
ATOM 3187 C CA . GLN A 1 440 ? 31.571 1.971 -51.275 1.00 90.50 440 GLN A CA 1
ATOM 3188 C C . GLN A 1 440 ? 33.066 2.142 -50.959 1.00 90.50 440 GLN A C 1
ATOM 3190 O O . GLN A 1 440 ? 33.497 1.933 -49.824 1.00 90.50 440 GLN A O 1
ATOM 3195 N N . LEU A 1 441 ? 33.836 2.555 -51.968 1.00 87.75 441 LEU A N 1
ATOM 3196 C CA . LEU A 1 441 ? 35.248 2.934 -51.849 1.00 87.75 441 LEU A CA 1
ATOM 3197 C C . LEU A 1 441 ? 35.526 3.831 -50.624 1.00 87.75 441 LEU A C 1
ATOM 3199 O O . LEU A 1 441 ? 34.804 4.799 -50.365 1.00 87.75 441 LEU A O 1
ATOM 3203 N N . GLY A 1 442 ? 36.625 3.550 -49.921 1.00 86.88 442 GLY A N 1
ATOM 3204 C CA . GLY A 1 442 ? 37.068 4.288 -48.737 1.00 86.88 442 GLY A CA 1
ATOM 3205 C C . GLY A 1 442 ? 36.812 3.552 -47.421 1.00 86.88 442 GLY A C 1
ATOM 3206 O O . GLY A 1 442 ? 36.568 2.347 -47.388 1.00 86.88 442 GLY A O 1
ATOM 3207 N N . THR A 1 443 ? 36.913 4.280 -46.307 1.00 90.69 443 THR A N 1
ATOM 3208 C CA . THR A 1 443 ? 36.774 3.715 -44.956 1.00 90.69 443 THR A CA 1
ATOM 3209 C C . THR A 1 443 ? 35.404 4.031 -44.365 1.00 90.69 443 THR A C 1
ATOM 3211 O O . THR A 1 443 ? 35.051 5.196 -44.184 1.00 90.69 443 THR A O 1
ATOM 3214 N N . THR A 1 444 ? 34.662 2.990 -43.992 1.00 92.62 444 THR A N 1
ATOM 3215 C CA . THR A 1 444 ? 33.380 3.084 -43.284 1.00 92.62 444 THR A CA 1
ATOM 3216 C C . THR A 1 444 ? 33.512 2.521 -41.871 1.00 92.62 444 THR A C 1
ATOM 3218 O O . THR A 1 444 ? 34.033 1.424 -41.679 1.00 92.62 444 THR A O 1
ATOM 3221 N N . THR A 1 445 ? 33.021 3.247 -40.865 1.00 93.00 445 THR A N 1
ATOM 3222 C CA . THR A 1 445 ? 32.979 2.764 -39.476 1.00 93.00 445 THR A CA 1
ATOM 3223 C C . THR A 1 445 ? 31.678 2.015 -39.215 1.00 93.00 445 THR A C 1
ATOM 3225 O O . THR A 1 445 ? 30.595 2.592 -39.310 1.00 93.00 445 THR A O 1
ATOM 3228 N N . VAL A 1 446 ? 31.787 0.751 -38.810 1.00 94.31 446 VAL A N 1
ATOM 3229 C CA . VAL A 1 446 ? 30.669 -0.063 -38.335 1.00 94.31 446 VAL A CA 1
ATOM 3230 C C . VAL A 1 446 ? 30.643 -0.022 -36.812 1.00 94.31 446 VAL A C 1
ATOM 3232 O O . VAL A 1 446 ? 31.546 -0.516 -36.139 1.00 94.31 446 VAL A O 1
ATOM 3235 N N . SER A 1 447 ? 29.595 0.574 -36.256 1.00 93.00 447 SER A N 1
ATOM 3236 C CA . SER A 1 447 ? 29.324 0.620 -34.819 1.00 93.00 447 SER A CA 1
ATOM 3237 C C . SER A 1 447 ? 28.162 -0.282 -34.408 1.00 93.00 447 SER A C 1
ATOM 3239 O O . SER A 1 447 ? 27.195 -0.455 -35.159 1.00 93.00 447 SER A O 1
ATOM 3241 N N . TYR A 1 448 ? 28.267 -0.805 -33.187 1.00 94.25 448 TYR A N 1
ATOM 3242 C CA . TYR A 1 448 ? 27.234 -1.529 -32.460 1.00 94.25 448 TYR A CA 1
ATOM 3243 C C . TYR A 1 448 ? 27.019 -0.908 -31.081 1.00 94.25 448 TYR A C 1
ATOM 3245 O O . TYR A 1 448 ? 27.965 -0.483 -30.415 1.00 94.25 448 TYR A O 1
ATOM 3253 N N . SER A 1 449 ? 25.765 -0.896 -30.648 1.00 92.25 449 SER A N 1
ATOM 3254 C CA . SER A 1 449 ? 25.332 -0.498 -29.316 1.00 92.25 449 SER A CA 1
ATOM 3255 C C . SER A 1 449 ? 24.402 -1.568 -28.767 1.00 92.25 449 SER A C 1
ATOM 3257 O O . SER A 1 449 ? 23.513 -2.043 -29.473 1.00 92.25 449 SER A O 1
ATOM 3259 N N . LEU A 1 450 ? 24.593 -1.929 -27.507 1.00 91.94 450 LEU A N 1
ATOM 3260 C CA . LEU A 1 450 ? 23.745 -2.864 -26.790 1.00 91.94 450 LEU A CA 1
ATOM 3261 C C . LEU A 1 450 ? 23.325 -2.216 -25.478 1.00 91.94 450 LEU A C 1
ATOM 3263 O O . LEU A 1 450 ? 24.182 -1.809 -24.694 1.00 91.94 450 LEU A O 1
ATOM 3267 N N . ALA A 1 451 ? 22.018 -2.100 -25.279 1.00 90.06 451 ALA A N 1
ATOM 3268 C CA . ALA A 1 451 ? 21.446 -1.707 -24.003 1.00 90.06 451 ALA A CA 1
ATOM 3269 C C . ALA A 1 451 ? 21.010 -2.959 -23.238 1.00 90.06 451 ALA A C 1
ATOM 3271 O O . ALA A 1 451 ? 20.572 -3.932 -23.857 1.00 90.06 451 ALA A O 1
ATOM 3272 N N . ASP A 1 452 ? 21.116 -2.944 -21.917 1.00 87.75 452 ASP A N 1
ATOM 3273 C CA . ASP A 1 452 ? 20.386 -3.896 -21.081 1.00 87.75 452 ASP A CA 1
ATOM 3274 C C . ASP A 1 452 ? 18.888 -3.523 -21.009 1.00 87.75 452 ASP A C 1
ATOM 3276 O O . ASP A 1 452 ? 18.427 -2.544 -21.611 1.00 87.75 452 ASP A O 1
ATOM 3280 N N . ALA A 1 453 ? 18.101 -4.318 -20.284 1.00 84.44 453 ALA A N 1
ATOM 3281 C CA . ALA A 1 453 ? 16.675 -4.055 -20.077 1.00 84.44 453 ALA A CA 1
ATOM 3282 C C . ALA A 1 453 ? 16.388 -2.800 -19.219 1.00 84.44 453 ALA A C 1
ATOM 3284 O O . ALA A 1 453 ? 15.244 -2.337 -19.157 1.00 84.44 453 ALA A O 1
ATOM 3285 N N . ASN A 1 454 ? 17.414 -2.244 -18.575 1.00 85.88 454 ASN A N 1
ATOM 3286 C CA . ASN A 1 454 ? 17.350 -1.179 -17.583 1.00 85.88 454 ASN A CA 1
ATOM 3287 C C . ASN A 1 454 ? 17.902 0.164 -18.092 1.00 85.88 454 ASN A C 1
ATOM 3289 O O . ASN A 1 454 ? 17.756 1.186 -17.419 1.00 85.88 454 ASN A O 1
ATOM 3293 N N . GLY A 1 455 ? 18.428 0.190 -19.317 1.00 83.88 455 GLY A N 1
ATOM 3294 C CA . GLY A 1 455 ? 18.900 1.375 -20.018 1.00 83.88 455 GLY A CA 1
ATOM 3295 C C . GLY A 1 455 ? 20.401 1.642 -19.899 1.00 83.88 455 GLY A C 1
ATOM 3296 O O . GLY A 1 455 ? 20.837 2.676 -20.415 1.00 83.88 455 GLY A O 1
ATOM 3297 N N . ASN A 1 456 ? 21.201 0.764 -19.282 1.00 87.38 456 ASN A N 1
ATOM 3298 C CA . ASN A 1 456 ? 22.658 0.902 -19.328 1.00 87.38 456 ASN A CA 1
ATOM 3299 C C . ASN A 1 456 ? 23.174 0.422 -20.690 1.00 87.38 456 ASN A C 1
ATOM 3301 O O . ASN A 1 456 ? 22.665 -0.540 -21.263 1.00 87.38 456 ASN A O 1
ATOM 3305 N N . ILE A 1 457 ? 24.172 1.115 -21.248 1.00 89.06 457 ILE A N 1
ATOM 3306 C CA . ILE A 1 457 ? 24.591 0.937 -22.646 1.00 89.06 457 ILE A CA 1
ATOM 3307 C C . ILE A 1 457 ? 26.081 0.617 -22.731 1.00 89.06 457 ILE A C 1
ATOM 3309 O O . ILE A 1 457 ? 26.914 1.350 -22.200 1.00 89.06 457 ILE A O 1
ATOM 3313 N N . ALA A 1 458 ? 26.418 -0.406 -23.516 1.00 92.75 458 ALA A N 1
ATOM 3314 C CA . ALA A 1 458 ? 27.766 -0.653 -24.010 1.00 92.75 458 ALA A CA 1
ATOM 3315 C C . ALA A 1 458 ? 27.834 -0.496 -25.530 1.00 92.75 458 ALA A C 1
ATOM 3317 O O . ALA A 1 458 ? 26.907 -0.850 -26.258 1.00 92.75 458 ALA A O 1
ATOM 3318 N N . SER A 1 459 ? 28.955 0.031 -26.023 1.00 91.94 459 SER A N 1
ATOM 3319 C CA . SER A 1 459 ? 29.175 0.262 -27.452 1.00 91.94 459 SER A CA 1
ATOM 3320 C C . SER A 1 459 ? 30.558 -0.204 -27.892 1.00 91.94 459 SER A C 1
ATOM 3322 O O . SER A 1 459 ? 31.500 -0.251 -27.102 1.00 91.94 459 SER A O 1
ATOM 3324 N N . GLY A 1 460 ? 30.669 -0.563 -29.167 1.00 92.44 460 GLY A N 1
ATOM 3325 C CA . GLY A 1 460 ? 31.915 -0.967 -29.809 1.00 92.44 460 GLY A CA 1
ATOM 3326 C C . GLY A 1 460 ? 31.854 -0.724 -31.313 1.00 92.44 460 GLY A C 1
ATOM 3327 O O . GLY A 1 460 ? 30.771 -0.635 -31.892 1.00 92.44 460 GLY A O 1
ATOM 3328 N N . SER A 1 461 ? 33.008 -0.597 -31.958 1.00 93.88 461 SER A N 1
ATOM 3329 C CA . SER A 1 461 ? 33.086 -0.338 -33.397 1.00 93.88 461 SER A CA 1
ATOM 3330 C C . SER A 1 461 ? 34.357 -0.902 -34.013 1.00 93.88 461 SER A C 1
ATOM 3332 O O . SER A 1 461 ? 35.364 -1.045 -33.324 1.00 93.88 461 SER A O 1
ATOM 3334 N N . PHE A 1 462 ? 34.311 -1.130 -35.319 1.00 94.19 462 PHE A N 1
ATOM 3335 C CA . PHE A 1 462 ? 35.456 -1.435 -36.173 1.00 94.19 462 PHE A CA 1
ATOM 3336 C C . PHE A 1 462 ? 35.279 -0.735 -37.525 1.00 94.19 462 PHE A C 1
ATOM 3338 O O . PHE A 1 462 ? 34.245 -0.115 -37.781 1.00 94.19 462 PHE A O 1
ATOM 3345 N N . THR A 1 463 ? 36.285 -0.802 -38.385 1.00 93.75 463 THR A N 1
ATOM 3346 C CA . THR A 1 463 ? 36.285 -0.150 -39.696 1.00 93.75 463 THR A CA 1
ATOM 3347 C C . THR A 1 463 ? 36.395 -1.152 -40.838 1.00 93.75 463 THR A C 1
ATOM 3349 O O . THR A 1 463 ? 37.002 -2.215 -40.713 1.00 93.75 463 THR A O 1
ATOM 3352 N N . ILE A 1 464 ? 35.779 -0.808 -41.965 1.00 94.81 464 ILE A N 1
ATOM 3353 C CA . ILE A 1 464 ? 35.891 -1.523 -43.234 1.00 94.81 464 ILE A CA 1
ATOM 3354 C C . ILE A 1 464 ? 36.493 -0.545 -44.229 1.00 94.81 464 ILE A C 1
ATOM 3356 O O . ILE A 1 464 ? 35.903 0.503 -44.485 1.00 94.81 464 ILE A O 1
ATOM 3360 N N . THR A 1 465 ? 37.658 -0.880 -44.769 1.00 91.75 465 THR A N 1
ATOM 3361 C CA . THR A 1 465 ? 38.332 -0.099 -45.806 1.00 91.75 465 THR A CA 1
ATOM 3362 C C . THR A 1 465 ? 38.248 -0.858 -47.117 1.00 91.75 465 THR A C 1
ATOM 3364 O O . THR A 1 465 ? 38.775 -1.965 -47.212 1.00 91.75 465 THR A O 1
ATOM 3367 N N . VAL A 1 466 ? 37.583 -0.271 -48.110 1.00 92.44 466 VAL A N 1
ATOM 3368 C CA . VAL A 1 466 ? 37.542 -0.789 -49.479 1.00 92.44 466 VAL A CA 1
ATOM 3369 C C . VAL A 1 466 ? 38.503 0.029 -50.330 1.00 92.44 466 VAL A C 1
ATOM 3371 O O . VAL A 1 466 ? 38.374 1.253 -50.398 1.00 92.44 466 VAL A O 1
ATOM 3374 N N . GLU A 1 467 ? 39.458 -0.645 -50.960 1.00 88.44 467 GLU A N 1
ATOM 3375 C CA . GLU A 1 467 ? 40.408 -0.068 -51.913 1.00 88.44 467 GLU A CA 1
ATOM 3376 C C . GLU A 1 467 ? 40.101 -0.584 -53.318 1.00 88.44 467 GLU A C 1
ATOM 3378 O O . GLU A 1 467 ? 39.668 -1.721 -53.490 1.00 88.44 467 GLU A O 1
ATOM 3383 N N . ASP A 1 468 ? 40.314 0.242 -54.333 1.00 87.56 468 ASP A N 1
ATOM 3384 C CA . ASP A 1 468 ? 40.115 -0.181 -55.714 1.00 87.56 468 ASP A CA 1
ATOM 3385 C C . ASP A 1 468 ? 41.437 -0.639 -56.329 1.00 87.56 468 ASP A C 1
ATOM 3387 O O . ASP A 1 468 ? 42.451 0.058 -56.261 1.00 87.56 468 ASP A O 1
ATOM 3391 N N . ASN A 1 469 ? 41.428 -1.851 -56.878 1.00 84.62 469 ASN A N 1
ATOM 3392 C CA . ASN A 1 469 ? 42.594 -2.508 -57.462 1.00 84.62 469 ASN A CA 1
ATOM 3393 C C . ASN A 1 469 ? 42.375 -2.925 -58.922 1.00 84.62 469 ASN A C 1
ATOM 3395 O O . ASN A 1 469 ? 43.239 -3.593 -59.503 1.00 84.62 469 ASN A O 1
ATOM 3399 N N . GLU A 1 470 ? 41.224 -2.586 -59.498 1.00 86.44 470 GLU A N 1
ATOM 3400 C CA . GLU A 1 470 ? 40.919 -2.865 -60.892 1.00 86.44 470 GLU A CA 1
ATOM 3401 C C . GLU A 1 470 ? 41.504 -1.728 -61.735 1.00 86.44 470 GLU A C 1
ATOM 3403 O O . GLU A 1 470 ? 41.423 -0.569 -61.365 1.00 86.44 470 GLU A O 1
ATOM 3408 N N . SER A 1 471 ? 42.210 -2.051 -62.823 1.00 85.81 471 SER A N 1
ATOM 3409 C CA . SER A 1 471 ? 42.759 -1.015 -63.706 1.00 85.81 471 SER A CA 1
ATOM 3410 C C . SER A 1 471 ? 41.750 -0.638 -64.793 1.00 85.81 471 SER A C 1
ATOM 3412 O O . SER A 1 471 ? 41.074 -1.536 -65.309 1.00 85.81 471 SER A O 1
ATOM 3414 N N . PRO A 1 472 ? 41.740 0.628 -65.251 1.00 89.25 472 PRO A N 1
ATOM 3415 C CA . PRO A 1 472 ? 40.901 1.082 -66.351 1.00 89.25 472 PRO A CA 1
ATOM 3416 C C . PRO A 1 472 ? 41.022 0.254 -67.626 1.00 89.25 472 PRO A C 1
ATOM 3418 O O . PRO A 1 472 ? 42.075 -0.305 -67.944 1.00 89.25 472 PRO A O 1
ATOM 3421 N N . THR A 1 473 ? 39.980 0.287 -68.449 1.00 87.81 473 THR A N 1
ATOM 3422 C CA . THR A 1 473 ? 39.983 -0.269 -69.807 1.00 87.81 473 THR A CA 1
ATOM 3423 C C . THR A 1 473 ? 39.851 0.844 -70.848 1.00 87.81 473 THR A C 1
ATOM 3425 O O . THR A 1 473 ? 39.048 1.757 -70.684 1.00 87.81 473 THR A O 1
ATOM 3428 N N . ILE A 1 474 ? 40.646 0.786 -71.926 1.00 89.25 474 ILE A N 1
ATOM 3429 C CA . ILE A 1 474 ? 40.606 1.751 -73.042 1.00 89.25 474 ILE A CA 1
ATOM 3430 C C . ILE A 1 474 ? 40.088 1.042 -74.298 1.00 89.25 474 ILE A C 1
ATOM 3432 O O . ILE A 1 474 ? 40.639 0.021 -74.713 1.00 89.25 474 ILE A O 1
ATOM 3436 N N . THR A 1 475 ? 39.057 1.598 -74.935 1.00 87.75 475 THR A N 1
ATOM 3437 C CA . THR A 1 475 ? 38.461 1.095 -76.183 1.00 87.75 475 THR A CA 1
ATOM 3438 C C . THR A 1 475 ? 38.385 2.195 -77.249 1.00 87.75 475 THR A C 1
ATOM 3440 O O . THR A 1 475 ? 38.323 3.378 -76.937 1.00 87.75 475 THR A O 1
ATOM 3443 N N . GLY A 1 476 ? 38.421 1.829 -78.536 1.00 82.69 476 GLY A N 1
ATOM 3444 C CA . GLY A 1 476 ? 38.345 2.795 -79.648 1.00 82.69 476 GLY A CA 1
ATOM 3445 C C . GLY A 1 476 ? 39.686 3.343 -80.164 1.00 82.69 476 GLY A C 1
ATOM 3446 O O . GLY A 1 476 ? 39.690 4.123 -81.109 1.00 82.69 476 GLY A O 1
ATOM 3447 N N . ALA A 1 477 ? 40.822 2.890 -79.625 1.00 86.31 477 ALA A N 1
ATOM 3448 C CA . ALA A 1 477 ? 42.171 3.257 -80.076 1.00 86.31 477 ALA A CA 1
ATOM 3449 C C . ALA A 1 477 ? 42.665 2.391 -81.263 1.00 86.31 477 ALA A C 1
ATOM 3451 O O . ALA A 1 477 ? 43.695 1.725 -81.180 1.00 86.31 477 ALA A O 1
ATOM 3452 N N . ALA A 1 478 ? 41.902 2.337 -82.359 1.00 85.62 478 ALA A N 1
ATOM 3453 C CA . ALA A 1 478 ? 42.268 1.570 -83.558 1.00 85.62 478 ALA A CA 1
ATOM 3454 C C . ALA A 1 478 ? 43.178 2.369 -84.508 1.00 85.62 478 ALA A C 1
ATOM 3456 O O . ALA A 1 478 ? 43.126 3.599 -84.522 1.00 85.62 478 ALA A O 1
ATOM 3457 N N . THR A 1 479 ? 43.977 1.673 -85.325 1.00 87.56 479 THR A N 1
ATOM 3458 C CA . THR A 1 479 ? 44.823 2.296 -86.357 1.00 87.56 479 THR A CA 1
ATOM 3459 C C . THR A 1 479 ? 44.001 3.138 -87.333 1.00 87.56 479 THR A C 1
ATOM 3461 O O . THR A 1 479 ? 42.931 2.711 -87.773 1.00 87.56 479 THR A O 1
ATOM 3464 N N . ILE A 1 480 ? 44.521 4.315 -87.681 1.00 88.12 480 ILE A N 1
ATOM 3465 C CA . ILE A 1 480 ? 43.940 5.238 -88.659 1.00 88.12 480 ILE A CA 1
ATOM 3466 C C . ILE A 1 480 ? 44.894 5.341 -89.852 1.00 88.12 480 ILE A C 1
ATOM 3468 O O . ILE A 1 480 ? 46.026 5.788 -89.689 1.00 88.12 480 ILE A O 1
ATOM 3472 N N . ASP A 1 481 ? 44.421 4.967 -91.040 1.00 87.75 481 ASP A N 1
ATOM 3473 C CA . ASP A 1 481 ? 45.156 5.104 -92.302 1.00 87.75 481 ASP A CA 1
ATOM 3474 C C . ASP A 1 481 ? 44.515 6.215 -93.144 1.00 87.75 481 ASP A C 1
ATOM 3476 O O . ASP A 1 481 ? 43.320 6.154 -93.447 1.00 87.75 481 ASP A O 1
ATOM 3480 N N . ILE A 1 482 ? 45.295 7.229 -93.524 1.00 86.06 482 ILE A N 1
ATOM 3481 C CA . ILE A 1 482 ? 44.835 8.360 -94.338 1.00 86.06 482 ILE A CA 1
ATOM 3482 C C . ILE A 1 482 ? 45.806 8.583 -95.492 1.00 86.06 482 ILE A C 1
ATOM 3484 O O . ILE A 1 482 ? 47.020 8.612 -95.310 1.00 86.06 482 ILE A O 1
ATOM 3488 N N . THR A 1 483 ? 45.266 8.763 -96.694 1.00 83.50 483 THR A N 1
ATOM 3489 C CA . THR A 1 483 ? 46.046 9.206 -97.852 1.00 83.50 483 THR A CA 1
ATOM 3490 C C . THR A 1 483 ? 46.142 10.728 -97.835 1.00 83.50 483 THR A C 1
ATOM 3492 O O . THR A 1 483 ? 45.114 11.400 -97.720 1.00 83.50 483 THR A O 1
ATOM 3495 N N . ALA A 1 484 ? 47.358 11.267 -97.930 1.00 81.31 484 ALA A N 1
ATOM 3496 C CA . ALA A 1 484 ? 47.576 12.704 -98.027 1.00 81.31 484 ALA A CA 1
ATOM 3497 C C . ALA A 1 484 ? 46.928 13.271 -99.308 1.00 81.31 484 ALA A C 1
ATOM 3499 O O . ALA A 1 484 ? 46.837 12.556 -100.314 1.00 81.31 484 ALA A O 1
ATOM 3500 N N . PRO A 1 485 ? 46.454 14.530 -99.294 1.00 79.81 485 PRO A N 1
ATOM 3501 C CA . PRO A 1 485 ? 45.990 15.203 -100.504 1.00 79.81 485 PRO A CA 1
ATOM 3502 C C . PRO A 1 485 ? 47.081 15.252 -101.586 1.00 79.81 485 PRO A C 1
ATOM 3504 O O . PRO A 1 485 ? 48.271 15.224 -101.277 1.00 79.81 485 PRO A O 1
ATOM 3507 N N . GLU A 1 486 ? 46.674 15.353 -102.855 1.00 74.00 486 GLU A N 1
ATOM 3508 C CA . GLU A 1 486 ? 47.612 15.487 -103.978 1.00 74.00 486 GLU A CA 1
ATOM 3509 C C . GLU A 1 486 ? 48.576 16.665 -103.756 1.00 74.00 486 GLU A C 1
ATOM 3511 O O . GLU A 1 486 ? 48.183 17.714 -103.240 1.00 74.00 486 GLU A O 1
ATOM 3516 N N . SER A 1 487 ? 49.842 16.471 -104.135 1.00 70.06 487 SER A N 1
ATOM 3517 C CA . SER A 1 487 ? 50.918 17.465 -104.011 1.00 70.06 487 SER A CA 1
ATOM 3518 C C . SER A 1 487 ? 51.284 17.890 -102.574 1.00 70.06 487 SER A C 1
ATOM 3520 O O . SER A 1 487 ? 51.998 18.875 -102.408 1.00 70.06 487 SER A O 1
ATOM 3522 N N . LEU A 1 488 ? 50.841 17.165 -101.535 1.00 78.50 488 LEU A N 1
ATOM 3523 C CA . LEU A 1 488 ? 51.230 17.402 -100.137 1.00 78.50 488 LEU A CA 1
ATOM 3524 C C . LEU A 1 488 ? 51.864 16.157 -99.500 1.00 78.50 488 LEU A C 1
ATOM 3526 O O . LEU A 1 488 ? 51.397 15.035 -99.683 1.00 78.50 488 LEU A O 1
ATOM 3530 N N . CYS A 1 489 ? 52.894 16.372 -98.677 1.00 80.06 489 CYS A N 1
ATOM 3531 C CA . CYS A 1 489 ? 53.574 15.322 -97.905 1.00 80.06 489 CYS A CA 1
ATOM 3532 C C . CYS A 1 489 ? 53.004 15.152 -96.476 1.00 80.06 489 CYS A C 1
ATOM 3534 O O . CYS A 1 489 ? 53.611 14.530 -95.604 1.00 80.06 489 CYS A O 1
ATOM 3536 N N . SER A 1 490 ? 51.830 15.720 -96.207 1.00 81.12 490 SER A N 1
ATOM 3537 C CA . SER A 1 490 ? 51.186 15.681 -94.895 1.00 81.12 490 SER A CA 1
ATOM 3538 C C . SER A 1 490 ? 49.665 15.719 -95.023 1.00 81.12 490 SER A C 1
ATOM 3540 O O . SER A 1 490 ? 49.125 16.160 -96.040 1.00 81.12 490 SER A O 1
ATOM 3542 N N . ALA A 1 491 ? 48.959 15.279 -93.984 1.00 85.12 491 ALA A N 1
ATOM 3543 C CA . ALA A 1 491 ? 47.505 15.367 -93.914 1.00 85.12 491 ALA A CA 1
ATOM 3544 C C . ALA A 1 491 ? 47.052 15.980 -92.587 1.00 85.12 491 ALA A C 1
ATOM 3546 O O . ALA A 1 491 ? 47.470 15.550 -91.510 1.00 85.12 491 ALA A O 1
ATOM 3547 N N . GLU A 1 492 ? 46.134 16.943 -92.660 1.00 85.12 492 GLU A N 1
ATOM 3548 C CA . GLU A 1 492 ? 45.416 17.420 -91.483 1.00 85.12 492 GLU A CA 1
ATOM 3549 C C . GLU A 1 492 ? 44.331 16.406 -91.113 1.00 85.12 492 GLU A C 1
ATOM 3551 O O . GLU A 1 492 ? 43.402 16.154 -91.883 1.00 85.12 492 GLU A O 1
ATOM 3556 N N . ILE A 1 493 ? 44.454 15.805 -89.930 1.00 86.94 493 ILE A N 1
ATOM 3557 C CA . ILE A 1 493 ? 43.507 14.806 -89.440 1.00 86.94 493 ILE A CA 1
ATOM 3558 C C . ILE A 1 493 ? 43.040 15.138 -88.026 1.00 86.94 493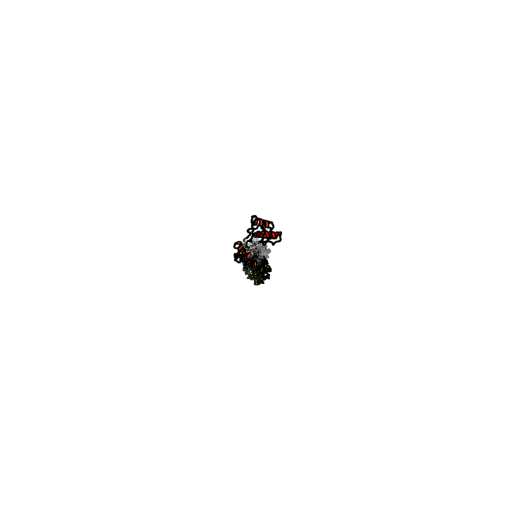 ILE A C 1
ATOM 3560 O O . ILE A 1 493 ? 43.692 15.859 -87.269 1.00 86.94 493 ILE A O 1
ATOM 3564 N N . THR A 1 494 ? 41.890 14.576 -87.658 1.00 86.44 494 THR A N 1
ATOM 3565 C CA . THR A 1 494 ? 41.422 14.551 -86.271 1.00 86.44 494 THR A CA 1
ATOM 3566 C C . THR A 1 494 ? 41.366 13.108 -85.787 1.00 86.44 494 THR A C 1
ATOM 3568 O O . THR A 1 494 ? 40.551 12.326 -86.273 1.00 86.44 494 THR A O 1
ATOM 3571 N N . VAL A 1 495 ? 42.219 12.758 -84.826 1.00 87.44 495 VAL A N 1
ATOM 3572 C CA . VAL A 1 495 ? 42.161 11.487 -84.100 1.00 87.44 495 VAL A CA 1
ATOM 3573 C C . VAL A 1 495 ? 41.136 11.649 -82.974 1.00 87.44 495 VAL A C 1
ATOM 3575 O O . VAL A 1 495 ? 41.354 12.468 -82.071 1.00 87.44 495 VAL A O 1
ATOM 3578 N N . PRO A 1 496 ? 39.999 10.930 -83.016 1.00 85.94 496 PRO A N 1
ATOM 3579 C CA . PRO A 1 496 ? 39.015 10.993 -81.946 1.00 85.94 496 PRO A CA 1
ATOM 3580 C C . PRO A 1 496 ? 39.606 10.434 -80.650 1.00 85.94 496 PRO A C 1
ATOM 3582 O O . PRO A 1 496 ? 40.403 9.498 -80.668 1.00 85.94 496 PRO A O 1
ATOM 3585 N N . GLU A 1 497 ? 39.188 11.001 -79.523 1.00 87.81 497 GLU A N 1
ATOM 3586 C CA . GLU A 1 497 ? 39.555 10.486 -78.206 1.00 87.81 497 GLU A CA 1
ATOM 3587 C C . GLU A 1 497 ? 38.918 9.096 -77.982 1.00 87.81 497 GLU A C 1
ATOM 3589 O O . GLU A 1 497 ? 37.719 8.936 -78.244 1.00 87.81 497 GLU A O 1
ATOM 3594 N N . PRO A 1 498 ? 39.682 8.077 -77.539 1.00 89.31 498 PRO A N 1
ATOM 3595 C CA . PRO A 1 498 ? 39.142 6.766 -77.203 1.00 89.31 498 PRO A CA 1
ATOM 3596 C C . PRO A 1 498 ? 38.292 6.833 -75.929 1.00 89.31 498 PRO A C 1
ATOM 3598 O O . PRO A 1 498 ? 38.391 7.762 -75.133 1.00 89.31 498 PRO A O 1
ATOM 3601 N N . LEU A 1 499 ? 37.460 5.819 -75.709 1.00 89.19 499 LEU A N 1
ATOM 3602 C CA . LEU A 1 499 ? 36.654 5.718 -74.498 1.00 89.19 499 LEU A CA 1
ATOM 3603 C C . LEU A 1 499 ? 37.436 4.956 -73.425 1.00 89.19 499 LEU A C 1
ATOM 3605 O O . LEU A 1 499 ? 37.866 3.825 -73.661 1.00 89.19 499 LEU A O 1
ATOM 3609 N N . ALA A 1 500 ? 37.586 5.561 -72.249 1.00 90.31 500 ALA A N 1
ATOM 3610 C CA . ALA A 1 500 ? 38.095 4.891 -71.060 1.00 90.31 500 ALA A CA 1
ATOM 3611 C C . ALA A 1 500 ? 36.944 4.603 -70.088 1.00 90.31 500 ALA A C 1
ATOM 3613 O O . ALA A 1 500 ? 36.163 5.500 -69.769 1.00 90.31 500 ALA A O 1
ATOM 3614 N N . GLU A 1 501 ? 36.852 3.362 -69.619 1.00 88.81 501 GLU A N 1
ATOM 3615 C CA . GLU A 1 501 ? 35.865 2.918 -68.634 1.00 88.81 501 GLU A CA 1
ATOM 3616 C C . GLU A 1 501 ? 36.562 2.189 -67.490 1.00 88.81 501 GLU A C 1
ATOM 3618 O O . GLU A 1 501 ? 37.533 1.458 -67.699 1.00 88.81 501 GLU A O 1
ATOM 3623 N N . ASP A 1 502 ? 36.039 2.383 -66.288 1.00 90.81 502 ASP A N 1
ATOM 3624 C CA . ASP A 1 502 ? 36.528 1.779 -65.059 1.00 90.81 502 ASP A CA 1
ATOM 3625 C C . ASP A 1 502 ? 35.347 1.509 -64.114 1.00 90.81 502 ASP A C 1
ATOM 3627 O O . ASP A 1 502 ? 34.305 2.168 -64.224 1.00 90.81 502 ASP A O 1
ATOM 3631 N N . ASN A 1 503 ? 35.484 0.537 -63.210 1.00 85.38 503 ASN A N 1
ATOM 3632 C CA . ASN A 1 503 ? 34.445 0.199 -62.233 1.00 85.38 503 ASN A CA 1
ATOM 3633 C C . ASN A 1 503 ? 34.153 1.379 -61.279 1.00 85.38 503 ASN A C 1
ATOM 3635 O O . ASN A 1 503 ? 33.003 1.526 -60.860 1.00 85.38 503 ASN A O 1
ATOM 3639 N N . CYS A 1 504 ? 35.146 2.233 -60.995 1.00 82.62 504 CYS A N 1
ATOM 3640 C CA . CYS A 1 504 ? 35.151 3.301 -59.996 1.00 82.62 504 CYS A CA 1
ATOM 3641 C C . CYS A 1 504 ? 35.361 4.721 -60.542 1.00 82.62 504 CYS A C 1
ATOM 3643 O O . CYS A 1 504 ? 35.576 5.669 -59.777 1.00 82.62 504 CYS A O 1
ATOM 3645 N N . ASN A 1 505 ? 35.112 4.897 -61.839 1.00 85.06 505 ASN A N 1
ATOM 3646 C CA . ASN A 1 505 ? 35.325 6.112 -62.625 1.00 85.06 505 ASN A CA 1
ATOM 3647 C C . ASN A 1 505 ? 36.797 6.408 -62.936 1.00 85.06 505 ASN A C 1
ATOM 3649 O O . ASN A 1 505 ? 37.705 6.282 -62.120 1.00 85.06 505 ASN A O 1
ATOM 3653 N N . ILE A 1 506 ? 36.991 6.953 -64.132 1.00 88.81 506 ILE A N 1
ATOM 3654 C CA . ILE A 1 506 ? 38.278 7.434 -64.618 1.00 88.81 506 ILE A CA 1
ATOM 3655 C C . ILE A 1 506 ? 38.616 8.781 -63.973 1.00 88.81 506 ILE A C 1
ATOM 3657 O O . ILE A 1 506 ? 37.802 9.707 -63.997 1.00 88.81 506 ILE A O 1
ATOM 3661 N N . ALA A 1 507 ? 39.831 8.918 -63.441 1.00 88.56 507 ALA A N 1
ATOM 3662 C CA . ALA A 1 507 ? 40.364 10.204 -62.995 1.00 88.56 507 ALA A CA 1
ATOM 3663 C C . ALA A 1 507 ? 40.916 11.021 -64.161 1.00 88.56 507 ALA A C 1
ATOM 3665 O O . ALA A 1 507 ? 40.723 12.237 -64.219 1.00 88.56 507 ALA A O 1
ATOM 3666 N N . SER A 1 508 ? 41.620 10.366 -65.085 1.00 88.19 508 SER A N 1
ATOM 3667 C CA . SER A 1 508 ? 42.188 11.013 -66.261 1.00 88.19 508 SER A CA 1
ATOM 3668 C C . SER A 1 508 ? 42.335 10.058 -67.441 1.00 88.19 508 SER A C 1
ATOM 3670 O O . SER A 1 508 ? 42.626 8.875 -67.284 1.00 88.19 508 SER A O 1
ATOM 3672 N N . LEU A 1 509 ? 42.170 10.613 -68.640 1.00 91.56 509 LEU A N 1
ATOM 3673 C CA . LEU A 1 509 ? 42.578 10.021 -69.907 1.00 91.56 509 LEU A CA 1
ATOM 3674 C C . LEU A 1 509 ? 43.495 11.033 -70.600 1.00 91.56 509 LEU A C 1
ATOM 3676 O O . LEU A 1 509 ? 43.124 12.195 -70.769 1.00 91.56 509 LEU A O 1
ATOM 3680 N N . SER A 1 510 ? 44.707 10.617 -70.949 1.00 91.62 510 SER A N 1
ATOM 3681 C CA . SER A 1 510 ? 45.709 11.470 -71.590 1.00 91.62 510 SER A CA 1
ATOM 3682 C C . SER A 1 510 ? 46.410 10.749 -72.737 1.00 91.62 510 SER A C 1
ATOM 3684 O O . SER A 1 510 ? 46.294 9.532 -72.887 1.00 91.62 510 SER A O 1
ATOM 3686 N N . ASN A 1 511 ? 47.141 11.508 -73.552 1.00 91.31 511 ASN A N 1
ATOM 3687 C CA . ASN A 1 511 ? 48.026 10.970 -74.578 1.00 91.31 511 ASN A CA 1
ATOM 3688 C C . ASN A 1 511 ? 49.374 11.706 -74.603 1.00 91.31 511 ASN A C 1
ATOM 3690 O O . ASN A 1 511 ? 49.505 12.805 -74.061 1.00 91.31 511 ASN A O 1
ATOM 3694 N N . ASP A 1 512 ? 50.369 11.101 -75.244 1.00 89.50 512 ASP A N 1
ATOM 3695 C CA . ASP A 1 512 ? 51.732 11.626 -75.399 1.00 89.50 512 ASP A CA 1
ATOM 3696 C C . ASP A 1 512 ? 51.902 12.657 -76.533 1.00 89.50 512 ASP A C 1
ATOM 3698 O O . ASP A 1 512 ? 52.977 13.241 -76.658 1.00 89.50 512 ASP A O 1
ATOM 3702 N N . TYR A 1 513 ? 50.855 12.930 -77.320 1.00 87.75 513 TYR A N 1
ATOM 3703 C CA . TYR A 1 513 ? 50.891 13.884 -78.431 1.00 87.75 513 TYR A CA 1
ATOM 3704 C C . TYR A 1 513 ? 50.542 15.316 -77.994 1.00 87.75 513 TYR A C 1
ATOM 3706 O O . TYR A 1 513 ? 51.299 16.251 -78.247 1.00 87.75 513 TYR A O 1
ATOM 3714 N N . ASN A 1 514 ? 49.401 15.509 -77.321 1.00 86.25 514 ASN A N 1
ATOM 3715 C CA . ASN A 1 514 ? 48.922 16.821 -76.856 1.00 86.25 514 ASN A CA 1
ATOM 3716 C C . ASN A 1 514 ? 48.541 16.862 -75.363 1.00 86.25 514 ASN A C 1
ATOM 3718 O O . ASN A 1 514 ? 48.132 17.915 -74.872 1.00 86.25 514 ASN A O 1
ATOM 3722 N N . GLY A 1 515 ? 48.681 15.751 -74.632 1.00 80.06 515 GLY A N 1
ATOM 3723 C CA . GLY A 1 515 ? 48.393 15.677 -73.198 1.00 80.06 515 GLY A CA 1
ATOM 3724 C C . GLY A 1 515 ? 46.943 15.336 -72.828 1.00 80.06 515 GLY A C 1
ATOM 3725 O O . GLY A 1 515 ? 46.671 15.185 -71.639 1.00 80.06 515 GLY A O 1
ATOM 3726 N N . GLY A 1 516 ? 46.030 15.171 -73.796 1.00 80.25 516 GLY A N 1
ATOM 3727 C CA . GLY A 1 516 ? 44.639 14.736 -73.576 1.00 80.25 516 GLY A CA 1
ATOM 3728 C C . GLY A 1 516 ? 43.637 15.293 -74.597 1.00 80.25 516 GLY A C 1
ATOM 3729 O O . GLY A 1 516 ? 43.939 16.245 -75.318 1.00 80.25 516 GLY A O 1
ATOM 3730 N N . GLY A 1 517 ? 42.427 14.721 -74.648 1.00 83.31 517 GLY A N 1
ATOM 3731 C CA . GLY A 1 517 ? 41.396 15.112 -75.613 1.00 83.31 517 GLY A CA 1
ATOM 3732 C C . GLY A 1 517 ? 41.638 14.578 -77.028 1.00 83.31 517 GLY A C 1
ATOM 3733 O O . GLY A 1 517 ? 42.653 13.944 -77.312 1.00 83.31 517 GLY A O 1
ATOM 3734 N N . ALA A 1 518 ? 40.709 14.872 -77.942 1.00 83.50 518 ALA A N 1
ATOM 3735 C CA . ALA A 1 518 ? 40.887 14.579 -79.364 1.00 83.50 518 ALA A CA 1
ATOM 3736 C C . ALA A 1 518 ? 42.091 15.346 -79.936 1.00 83.50 518 ALA A C 1
ATOM 3738 O O . ALA A 1 518 ? 42.330 16.509 -79.598 1.00 83.50 518 ALA A O 1
ATOM 3739 N N . ILE A 1 519 ? 42.840 14.701 -80.825 1.00 88.00 519 ILE A N 1
ATOM 3740 C CA . ILE A 1 519 ? 44.035 15.283 -81.436 1.00 88.00 519 ILE A CA 1
ATOM 3741 C C . ILE A 1 519 ? 43.654 15.809 -82.812 1.00 88.00 519 ILE A C 1
ATOM 3743 O O . ILE A 1 519 ? 43.310 15.027 -83.689 1.00 88.00 519 ILE A O 1
ATOM 3747 N N . SER A 1 520 ? 43.738 17.119 -83.019 1.00 84.44 520 SER A N 1
ATOM 3748 C CA . SER A 1 520 ? 43.630 17.745 -84.339 1.00 84.44 520 SER A CA 1
ATOM 3749 C C . SER A 1 520 ? 44.976 18.342 -84.724 1.00 84.44 520 SER A C 1
ATOM 3751 O O . SER A 1 520 ? 45.525 19.147 -83.967 1.00 84.44 520 SER A O 1
ATOM 3753 N N . GLY A 1 521 ? 45.503 17.975 -85.885 1.00 83.19 521 GLY A N 1
ATOM 3754 C CA . GLY A 1 521 ? 46.769 18.515 -86.358 1.00 83.19 521 GLY A CA 1
ATOM 3755 C C . GLY A 1 521 ? 47.179 17.955 -87.708 1.00 83.19 521 GLY A C 1
ATOM 3756 O O . GLY A 1 521 ? 46.546 17.046 -88.243 1.00 83.19 521 GLY A O 1
ATOM 3757 N N . ASN A 1 522 ? 48.253 18.522 -88.243 1.00 85.56 522 ASN A N 1
ATOM 3758 C CA . ASN A 1 522 ? 48.897 18.033 -89.449 1.00 85.56 522 ASN A CA 1
ATOM 3759 C C . ASN A 1 522 ? 49.881 16.921 -89.076 1.00 85.56 522 ASN A C 1
ATOM 3761 O O . ASN A 1 522 ? 50.745 17.135 -88.227 1.00 85.56 522 ASN A O 1
ATOM 3765 N N . PHE A 1 523 ? 49.722 15.755 -89.690 1.00 87.38 523 PHE A N 1
ATOM 3766 C CA . PHE A 1 523 ? 50.629 14.625 -89.541 1.00 87.38 523 PHE A CA 1
ATOM 3767 C C . PHE A 1 523 ? 51.428 14.483 -90.831 1.00 87.38 523 PHE A C 1
ATOM 3769 O O . PHE A 1 523 ? 50.852 14.443 -91.922 1.00 87.38 523 PHE A O 1
ATOM 3776 N N . ASP A 1 524 ? 52.747 14.428 -90.695 1.00 84.12 524 ASP A N 1
ATOM 3777 C CA . ASP A 1 524 ? 53.652 14.224 -91.820 1.00 84.12 524 ASP A CA 1
ATOM 3778 C C . ASP A 1 524 ? 53.584 12.770 -92.308 1.00 84.12 524 ASP A C 1
ATOM 3780 O O . ASP A 1 524 ? 53.129 11.871 -91.590 1.00 84.12 524 ASP A O 1
ATOM 3784 N N . TYR A 1 525 ? 54.030 12.541 -93.541 1.00 82.38 525 TYR A N 1
ATOM 3785 C CA . TYR A 1 525 ? 54.176 11.210 -94.124 1.00 82.38 525 TYR A CA 1
ATOM 3786 C C . TYR A 1 525 ? 54.894 10.233 -93.175 1.00 82.38 525 TYR A C 1
ATOM 3788 O O . TYR A 1 525 ? 55.938 10.539 -92.594 1.00 82.38 525 TYR A O 1
ATOM 3796 N N . GLY A 1 526 ? 54.336 9.024 -93.052 1.00 81.81 526 GLY A N 1
ATOM 3797 C CA . GLY A 1 526 ? 54.851 7.964 -92.188 1.00 81.81 526 GLY A CA 1
ATOM 3798 C C . GLY A 1 526 ? 53.885 7.564 -91.072 1.00 81.81 526 GLY A C 1
ATOM 3799 O O . GLY A 1 526 ? 52.684 7.831 -91.126 1.00 81.81 526 GLY A O 1
ATOM 3800 N N . THR A 1 527 ? 54.412 6.865 -90.065 1.00 86.06 527 THR A N 1
ATOM 3801 C CA . THR A 1 527 ? 53.636 6.361 -88.923 1.00 86.06 527 THR A CA 1
ATOM 3802 C C . THR A 1 527 ? 53.922 7.182 -87.673 1.00 86.06 527 THR A C 1
ATOM 3804 O O . THR A 1 527 ? 55.043 7.173 -87.165 1.00 86.06 527 THR A O 1
ATOM 3807 N N . THR A 1 528 ? 52.887 7.804 -87.113 1.00 88.19 528 THR A N 1
ATOM 3808 C CA . THR A 1 528 ? 52.922 8.396 -85.770 1.00 88.19 528 THR A CA 1
ATOM 3809 C C . THR A 1 528 ? 52.237 7.454 -84.779 1.00 88.19 528 THR A C 1
ATOM 3811 O O . THR A 1 528 ? 51.109 7.022 -85.011 1.00 88.19 528 THR A O 1
ATOM 3814 N N . ILE A 1 529 ? 52.908 7.115 -83.673 1.00 88.75 529 ILE A N 1
ATOM 3815 C CA . ILE A 1 529 ? 52.339 6.292 -82.593 1.00 88.75 529 ILE A CA 1
ATOM 3816 C C . ILE A 1 529 ? 51.908 7.215 -81.458 1.00 88.75 529 ILE A C 1
ATOM 3818 O O . ILE A 1 529 ? 52.730 7.951 -80.923 1.00 88.75 529 ILE A O 1
ATOM 3822 N N . ILE A 1 530 ? 50.632 7.140 -81.091 1.00 89.81 530 ILE A N 1
ATOM 3823 C CA . ILE A 1 530 ? 50.028 7.871 -79.978 1.00 89.81 530 ILE A CA 1
ATOM 3824 C C . ILE A 1 530 ? 49.771 6.876 -78.846 1.00 89.81 530 ILE A C 1
ATOM 3826 O O . ILE A 1 530 ? 49.088 5.869 -79.041 1.00 89.81 530 ILE A O 1
ATOM 3830 N N . THR A 1 531 ? 50.293 7.144 -77.655 1.00 90.06 531 THR A N 1
ATOM 3831 C CA . THR A 1 531 ? 50.066 6.323 -76.460 1.00 90.06 531 THR A CA 1
ATOM 3832 C C . THR A 1 531 ? 48.991 6.955 -75.592 1.00 90.06 531 THR A C 1
ATOM 3834 O O . THR A 1 531 ? 49.232 7.965 -74.936 1.00 90.06 531 THR A O 1
ATOM 3837 N N . TRP A 1 532 ? 47.817 6.332 -75.531 1.00 91.44 532 TRP A N 1
ATOM 3838 C CA . TRP A 1 532 ? 46.748 6.718 -74.613 1.00 91.44 532 TRP A CA 1
ATOM 3839 C C . TRP A 1 532 ? 46.968 6.073 -73.252 1.00 91.44 532 TRP A C 1
ATOM 3841 O O . TRP A 1 532 ? 47.230 4.875 -73.187 1.00 91.44 532 TRP A O 1
ATOM 3851 N N . THR A 1 533 ? 46.848 6.844 -72.173 1.00 90.81 533 THR A N 1
ATOM 3852 C CA . THR A 1 533 ? 46.943 6.359 -70.789 1.00 90.81 533 THR A CA 1
ATOM 3853 C C . THR A 1 533 ? 45.717 6.801 -70.006 1.00 90.81 533 THR A C 1
ATOM 3855 O O . THR A 1 533 ? 45.425 7.993 -69.929 1.00 90.81 533 THR A O 1
ATOM 3858 N N . ALA A 1 534 ? 45.009 5.836 -69.428 1.00 91.12 534 ALA A N 1
ATOM 3859 C CA . ALA A 1 534 ? 43.891 6.066 -68.529 1.00 91.12 534 ALA A CA 1
ATOM 3860 C C . ALA A 1 534 ? 44.312 5.719 -67.101 1.00 91.12 534 ALA A C 1
ATOM 3862 O O . ALA A 1 534 ? 44.906 4.661 -66.884 1.00 91.12 534 ALA A O 1
ATOM 3863 N N . THR A 1 535 ? 43.978 6.589 -66.152 1.00 89.56 535 THR A N 1
ATOM 3864 C CA . THR A 1 535 ? 44.199 6.387 -64.717 1.00 89.56 535 THR A CA 1
ATOM 3865 C C . THR A 1 535 ? 42.874 6.575 -63.986 1.00 89.56 535 THR A C 1
ATOM 3867 O O . THR A 1 535 ? 42.172 7.559 -64.235 1.00 89.56 535 THR A O 1
ATOM 3870 N N . ASP A 1 536 ? 42.509 5.646 -63.107 1.00 89.31 536 ASP A N 1
ATOM 3871 C CA . ASP A 1 536 ? 41.328 5.771 -62.242 1.00 89.31 536 ASP A CA 1
ATOM 3872 C C . ASP A 1 536 ? 41.583 6.697 -61.034 1.00 89.31 536 ASP A C 1
ATOM 3874 O O . ASP A 1 536 ? 42.666 7.266 -60.859 1.00 89.31 536 ASP A O 1
ATOM 3878 N N . LEU A 1 537 ? 40.561 6.883 -60.193 1.00 85.56 537 LEU A N 1
ATOM 3879 C CA . LEU A 1 537 ? 40.650 7.693 -58.969 1.00 85.56 537 LEU A CA 1
ATOM 3880 C C . LEU A 1 537 ? 41.482 7.051 -57.847 1.00 85.56 537 LEU A C 1
ATOM 3882 O O . LEU A 1 537 ? 41.914 7.773 -56.944 1.00 85.56 537 LEU A O 1
ATOM 3886 N N . ALA A 1 538 ? 41.715 5.740 -57.889 1.00 84.25 538 ALA A N 1
ATOM 3887 C CA . ALA A 1 538 ? 42.560 5.016 -56.941 1.00 84.25 538 ALA A CA 1
ATOM 3888 C C . ALA A 1 538 ? 44.048 5.008 -57.343 1.00 84.25 538 ALA A C 1
ATOM 3890 O O . ALA A 1 538 ? 44.915 4.705 -56.521 1.00 84.25 538 ALA A O 1
ATOM 3891 N N . GLY A 1 539 ? 44.361 5.431 -58.568 1.00 82.50 539 GLY A N 1
ATOM 3892 C CA . GLY A 1 539 ? 45.702 5.506 -59.130 1.00 82.50 539 GLY A CA 1
ATOM 3893 C C . GLY A 1 539 ? 46.121 4.283 -59.949 1.00 82.50 539 GLY A C 1
ATOM 3894 O O . GLY A 1 539 ? 47.291 4.234 -60.348 1.00 82.50 539 GLY A O 1
ATOM 3895 N N . ASN A 1 540 ? 45.233 3.320 -60.233 1.00 87.56 540 ASN A N 1
ATOM 3896 C CA . ASN A 1 540 ? 45.562 2.250 -61.176 1.00 87.56 540 ASN A CA 1
ATOM 3897 C C . ASN A 1 540 ? 45.502 2.794 -62.608 1.00 87.56 540 ASN A C 1
ATOM 3899 O O . ASN A 1 540 ? 44.763 3.731 -62.913 1.00 87.56 540 ASN A O 1
ATOM 3903 N N . SER A 1 541 ? 46.339 2.254 -63.500 1.00 89.31 541 SER A N 1
ATOM 3904 C CA . SER A 1 541 ? 46.483 2.794 -64.856 1.00 89.31 541 SER A CA 1
ATOM 3905 C C . SER A 1 541 ? 46.687 1.725 -65.922 1.00 89.31 541 SER A C 1
ATOM 3907 O O . SER A 1 541 ? 47.301 0.686 -65.679 1.00 89.31 541 SER A O 1
ATOM 3909 N N . THR A 1 542 ? 46.204 2.031 -67.126 1.00 93.69 542 THR A N 1
ATOM 3910 C CA . THR A 1 542 ? 46.340 1.212 -68.335 1.00 93.69 542 THR A CA 1
ATOM 3911 C C . THR A 1 542 ? 46.754 2.098 -69.505 1.00 93.69 542 THR A C 1
ATOM 3913 O O . THR A 1 542 ? 46.251 3.213 -69.643 1.00 93.69 542 THR A O 1
ATOM 3916 N N . SER A 1 543 ? 47.628 1.592 -70.384 1.00 91.12 543 SER A N 1
ATOM 3917 C CA . SER A 1 543 ? 48.034 2.294 -71.609 1.00 91.12 543 SER A CA 1
ATOM 3918 C C . SER A 1 543 ? 47.804 1.453 -72.867 1.00 91.12 543 SER A C 1
ATOM 3920 O O . SER A 1 543 ? 48.054 0.247 -72.869 1.00 91.12 543 SER A O 1
ATOM 3922 N N . VAL A 1 544 ? 47.367 2.098 -73.953 1.00 92.12 544 VAL A N 1
ATOM 3923 C CA . VAL A 1 544 ? 47.156 1.499 -75.284 1.00 92.12 544 VAL A CA 1
ATOM 3924 C C . VAL A 1 544 ? 47.796 2.382 -76.357 1.00 92.12 544 VAL A C 1
ATOM 3926 O O . VAL A 1 544 ? 47.682 3.603 -76.310 1.00 92.12 544 VAL A O 1
ATOM 3929 N N . GLN A 1 545 ? 48.456 1.766 -77.339 1.00 91.25 545 GLN A N 1
ATOM 3930 C CA . GLN A 1 545 ? 49.049 2.461 -78.485 1.00 91.25 545 GLN A CA 1
ATOM 3931 C C . GLN A 1 545 ? 48.081 2.496 -79.674 1.00 91.25 545 GLN A C 1
ATOM 3933 O O . GLN A 1 545 ? 47.499 1.473 -80.030 1.00 91.25 545 GLN A O 1
ATOM 3938 N N . GLN A 1 546 ? 47.962 3.659 -80.310 1.00 91.25 546 GLN A N 1
ATOM 3939 C CA . GLN A 1 546 ? 47.206 3.902 -81.534 1.00 91.25 546 GLN A CA 1
ATOM 3940 C C . GLN A 1 546 ? 48.155 4.401 -82.627 1.00 91.25 546 GLN A C 1
ATOM 3942 O O . GLN A 1 546 ? 48.887 5.364 -82.416 1.00 91.25 546 GLN A O 1
ATOM 3947 N N . ALA A 1 547 ? 48.150 3.760 -83.795 1.00 89.25 547 ALA A N 1
ATOM 3948 C CA . ALA A 1 547 ? 48.961 4.191 -84.933 1.00 89.25 547 ALA A CA 1
ATOM 3949 C C . ALA A 1 547 ? 48.150 5.081 -85.888 1.00 89.25 547 ALA A C 1
ATOM 3951 O O . ALA A 1 547 ? 47.010 4.758 -86.224 1.00 89.25 547 ALA A O 1
ATOM 3952 N N . VAL A 1 548 ? 48.761 6.170 -86.347 1.00 89.38 548 VAL A N 1
ATOM 3953 C CA . VAL A 1 548 ? 48.277 7.030 -87.430 1.00 89.38 548 VAL A CA 1
ATOM 3954 C C . VAL A 1 548 ? 49.259 6.917 -88.587 1.00 89.38 548 VAL A C 1
ATOM 3956 O O . VAL A 1 548 ? 50.419 7.296 -88.434 1.00 89.38 548 VAL A O 1
ATOM 3959 N N . ASN A 1 549 ? 48.805 6.406 -89.728 1.00 88.00 549 ASN A N 1
ATOM 3960 C CA . ASN A 1 549 ? 49.621 6.257 -90.927 1.00 88.00 549 ASN A CA 1
ATOM 3961 C C . ASN A 1 549 ? 49.176 7.259 -91.994 1.00 88.00 549 ASN A C 1
ATOM 3963 O O . ASN A 1 549 ? 48.038 7.195 -92.469 1.00 88.00 549 ASN A O 1
ATOM 3967 N N . ILE A 1 550 ? 50.087 8.148 -92.392 1.00 87.81 550 ILE A N 1
ATOM 3968 C CA . ILE A 1 550 ? 49.901 9.042 -93.535 1.00 87.81 550 ILE A CA 1
ATOM 3969 C C . ILE A 1 550 ? 50.597 8.437 -94.749 1.00 87.81 550 ILE A C 1
ATOM 3971 O O . ILE A 1 550 ? 51.813 8.238 -94.755 1.00 87.81 550 ILE A O 1
ATOM 3975 N N . LEU A 1 551 ? 49.803 8.121 -95.769 1.00 82.19 551 LEU A N 1
ATOM 3976 C CA . LEU A 1 551 ? 50.241 7.488 -97.008 1.00 82.19 551 LEU A CA 1
ATOM 3977 C C . LEU A 1 551 ? 50.293 8.528 -98.133 1.00 82.19 551 LEU A C 1
ATOM 3979 O O . LEU A 1 551 ? 49.316 9.238 -98.358 1.00 82.19 551 LEU A O 1
ATOM 3983 N N . VAL A 1 552 ? 51.398 8.575 -98.874 1.00 76.94 552 VAL A N 1
ATOM 3984 C CA . VAL A 1 552 ? 51.581 9.415 -100.071 1.00 76.94 552 VAL A CA 1
ATOM 3985 C C . VAL A 1 552 ? 51.840 8.486 -101.272 1.00 76.94 552 VAL A C 1
ATOM 3987 O O . VAL A 1 552 ? 52.462 7.435 -101.081 1.00 76.94 552 VAL A O 1
ATOM 3990 N N . PRO A 1 553 ? 51.357 8.792 -102.494 1.00 67.56 553 PRO A N 1
ATOM 3991 C CA . PRO A 1 553 ? 51.721 8.035 -103.694 1.00 67.56 553 PRO A CA 1
ATOM 3992 C C . PRO A 1 553 ? 53.250 7.980 -103.881 1.00 67.56 553 PRO A C 1
ATOM 3994 O O . PRO A 1 553 ? 53.904 9.015 -103.927 1.00 67.56 553 PRO A O 1
ATOM 3997 N N . LEU A 1 554 ? 53.817 6.771 -103.963 1.00 63.47 554 LEU A N 1
ATOM 3998 C CA . LEU A 1 554 ? 55.267 6.524 -104.020 1.00 63.47 554 LEU A CA 1
ATOM 3999 C C . LEU A 1 554 ? 55.825 6.684 -105.443 1.00 63.47 554 LEU A C 1
ATOM 4001 O O . LEU A 1 554 ? 56.220 5.702 -106.076 1.00 63.47 554 LEU A O 1
ATOM 4005 N N . THR A 1 555 ? 55.834 7.909 -105.953 1.00 72.06 555 THR A N 1
ATOM 4006 C CA . THR A 1 555 ? 56.755 8.283 -107.033 1.00 72.06 555 THR A CA 1
ATOM 4007 C C . THR A 1 555 ? 58.046 8.718 -106.347 1.00 72.06 555 THR A C 1
ATOM 4009 O O . THR A 1 555 ? 57.984 9.617 -105.524 1.00 72.06 555 THR A O 1
ATOM 4012 N N . ASP A 1 556 ? 59.146 7.998 -106.561 1.00 75.25 556 ASP A N 1
ATOM 4013 C CA . ASP A 1 556 ? 60.485 8.269 -106.006 1.00 75.25 556 ASP A CA 1
ATOM 4014 C C . ASP A 1 556 ? 61.480 8.000 -107.141 1.00 75.25 556 ASP A C 1
ATOM 4016 O O . ASP A 1 556 ? 61.967 6.879 -107.330 1.00 75.25 556 ASP A O 1
ATOM 4020 N N . CYS A 1 557 ? 61.655 8.991 -108.010 1.00 76.19 557 CYS A N 1
ATOM 4021 C CA . CYS A 1 557 ? 62.463 8.869 -109.216 1.00 76.19 557 CYS A CA 1
ATOM 4022 C C . CYS A 1 557 ? 63.964 8.846 -108.903 1.00 76.19 557 CYS A C 1
ATOM 4024 O O . CYS A 1 557 ? 64.737 8.229 -109.644 1.00 76.19 557 CYS A O 1
ATOM 4026 N N . ASN A 1 558 ? 64.379 9.475 -107.799 1.00 73.38 558 ASN A N 1
ATOM 4027 C CA . ASN A 1 558 ? 65.777 9.559 -107.382 1.00 73.38 558 ASN A CA 1
ATOM 4028 C C . ASN A 1 558 ? 66.218 8.364 -106.500 1.00 73.38 558 ASN A C 1
ATOM 4030 O O . ASN A 1 558 ? 67.418 8.143 -106.306 1.00 73.38 558 ASN A O 1
ATOM 4034 N N . GLY A 1 559 ? 65.270 7.547 -106.032 1.00 75.81 559 GLY A N 1
ATOM 4035 C CA . GLY A 1 559 ? 65.488 6.313 -105.284 1.00 75.81 559 GLY A CA 1
ATOM 4036 C C . GLY A 1 559 ? 65.993 6.526 -103.856 1.00 75.81 559 GLY A C 1
ATOM 4037 O O . GLY A 1 559 ? 66.673 5.640 -103.320 1.00 75.81 559 GLY A O 1
ATOM 4038 N N . ASN A 1 560 ? 65.734 7.687 -103.252 1.00 77.31 560 ASN A N 1
ATOM 4039 C CA . ASN A 1 560 ? 66.230 8.037 -101.919 1.00 77.31 560 ASN A CA 1
ATOM 4040 C C . ASN A 1 560 ? 65.348 7.483 -100.775 1.00 77.31 560 ASN A C 1
ATOM 4042 O O . ASN A 1 560 ? 65.766 7.514 -99.612 1.00 77.31 560 ASN A O 1
ATOM 4046 N N . GLY A 1 561 ? 64.179 6.913 -101.090 1.00 75.50 561 GLY A N 1
ATOM 4047 C CA . GLY A 1 561 ? 63.221 6.364 -100.132 1.00 75.50 561 GLY A CA 1
ATOM 4048 C C . GLY A 1 561 ? 62.175 7.360 -99.613 1.00 75.50 561 GLY A C 1
ATOM 4049 O O . GLY A 1 561 ? 61.363 6.974 -98.763 1.00 75.50 561 GLY A O 1
ATOM 4050 N N . ALA A 1 562 ? 62.170 8.598 -100.106 1.00 75.06 562 ALA A N 1
ATOM 4051 C CA . ALA A 1 562 ? 61.144 9.612 -99.907 1.00 75.06 562 ALA A CA 1
ATOM 4052 C C . ALA A 1 562 ? 60.380 9.845 -101.230 1.00 75.06 562 ALA A C 1
ATOM 4054 O O . ALA A 1 562 ? 60.959 9.738 -102.304 1.00 75.06 562 ALA A O 1
ATOM 4055 N N . PRO A 1 563 ? 59.060 10.107 -101.193 1.00 79.81 563 PRO A N 1
ATOM 4056 C CA . PRO A 1 563 ? 58.327 10.472 -102.402 1.00 79.81 563 PRO A CA 1
ATOM 4057 C C . PRO A 1 563 ? 58.843 11.788 -103.014 1.00 79.81 563 PRO A C 1
ATOM 4059 O O . PRO A 1 563 ? 59.084 12.738 -102.276 1.00 79.81 563 PRO A O 1
ATOM 4062 N N . ASP A 1 564 ? 58.870 11.899 -104.341 1.00 74.38 564 ASP A N 1
ATOM 4063 C CA . ASP A 1 564 ? 59.299 13.078 -105.113 1.00 74.38 564 ASP A CA 1
ATOM 4064 C C . ASP A 1 564 ? 58.599 14.366 -104.640 1.00 74.38 564 ASP A C 1
ATOM 4066 O O . ASP A 1 564 ? 59.215 15.413 -104.455 1.00 74.38 564 ASP A O 1
ATOM 4070 N N . VAL A 1 565 ? 57.298 14.278 -104.341 1.00 77.56 565 VAL A N 1
ATOM 4071 C CA . VAL A 1 565 ? 56.508 15.392 -103.788 1.00 77.56 565 VAL A CA 1
ATOM 4072 C C . VAL A 1 565 ? 57.006 15.857 -102.413 1.00 77.56 565 VAL A C 1
ATOM 4074 O O . VAL A 1 565 ? 56.901 17.039 -102.080 1.00 77.56 565 VAL A O 1
ATOM 4077 N N . CYS A 1 566 ? 57.541 14.946 -101.599 1.00 77.19 566 CYS A N 1
ATOM 4078 C CA . CYS A 1 566 ? 58.133 15.266 -100.306 1.00 77.19 566 CYS A CA 1
ATOM 4079 C C . CYS A 1 566 ? 59.499 15.939 -100.483 1.00 77.19 566 CYS A C 1
ATOM 4081 O O . CYS A 1 566 ? 59.744 16.939 -99.810 1.00 77.19 566 CYS A O 1
ATOM 4083 N N . ASP A 1 567 ? 60.308 15.469 -101.438 1.00 77.06 567 ASP A N 1
ATOM 4084 C CA . ASP A 1 567 ? 61.622 16.046 -101.747 1.00 77.06 567 ASP A CA 1
ATOM 4085 C C . ASP A 1 567 ? 61.525 17.474 -102.313 1.00 77.06 567 ASP A C 1
ATOM 4087 O O . ASP A 1 567 ? 62.331 18.352 -102.003 1.00 77.06 567 ASP A O 1
ATOM 4091 N N . ILE A 1 568 ? 60.506 17.745 -103.134 1.00 76.50 568 ILE A N 1
ATOM 4092 C CA . ILE A 1 568 ? 60.247 19.095 -103.657 1.00 76.50 568 ILE A CA 1
ATOM 4093 C C . ILE A 1 568 ? 59.742 20.015 -102.532 1.00 76.50 568 ILE A C 1
ATOM 4095 O O . ILE A 1 568 ? 60.159 21.168 -102.420 1.00 76.50 568 ILE A O 1
ATOM 4099 N N . THR A 1 569 ? 58.853 19.515 -101.663 1.00 77.81 569 THR A N 1
ATOM 4100 C CA . THR A 1 569 ? 58.234 20.323 -100.595 1.00 77.81 569 THR A CA 1
ATOM 4101 C C . THR A 1 569 ? 59.231 20.726 -99.507 1.00 77.81 569 THR A C 1
ATOM 4103 O O . THR A 1 569 ? 59.153 21.844 -98.991 1.00 77.81 569 THR A O 1
ATOM 4106 N N . ASP A 1 570 ? 60.155 19.840 -99.129 1.00 75.62 570 ASP A N 1
ATOM 4107 C CA . ASP A 1 570 ? 61.168 20.135 -98.109 1.00 75.62 570 ASP A CA 1
ATOM 4108 C C . ASP A 1 570 ? 62.404 20.879 -98.661 1.00 75.62 570 ASP A C 1
ATOM 4110 O O . ASP A 1 570 ? 63.240 21.357 -97.886 1.00 75.62 570 ASP A O 1
ATOM 4114 N N . GLY A 1 571 ? 62.470 21.049 -99.988 1.00 71.31 571 GLY A N 1
ATOM 4115 C CA . GLY A 1 571 ? 63.518 21.768 -100.708 1.00 71.31 571 GLY A CA 1
ATOM 4116 C C . GLY A 1 571 ? 64.785 20.949 -100.961 1.00 71.31 571 GLY A C 1
ATOM 4117 O O . GLY A 1 571 ? 65.829 21.533 -101.266 1.00 71.31 571 GLY A O 1
ATOM 4118 N N . SER A 1 572 ? 64.730 19.625 -100.805 1.00 75.81 572 SER A N 1
ATOM 4119 C CA . SER A 1 572 ? 65.838 18.718 -101.120 1.00 75.81 572 SER A CA 1
ATOM 4120 C C . SER A 1 572 ? 65.960 18.391 -102.616 1.00 75.81 572 SER A C 1
ATOM 4122 O O . SER A 1 572 ? 67.051 18.018 -103.057 1.00 75.81 572 SER A O 1
ATOM 4124 N N . ALA A 1 573 ? 64.905 18.620 -103.405 1.00 79.81 573 ALA A N 1
ATOM 4125 C CA . ALA A 1 573 ? 64.901 18.581 -104.866 1.00 79.81 573 ALA A CA 1
ATOM 4126 C C . ALA A 1 573 ? 64.426 19.913 -105.481 1.00 79.81 573 ALA A C 1
ATOM 4128 O O . ALA A 1 573 ? 63.561 20.592 -104.929 1.00 79.81 573 ALA A O 1
ATOM 4129 N N . VAL A 1 574 ? 65.001 20.283 -106.632 1.00 78.31 574 VAL A N 1
ATOM 4130 C CA . VAL A 1 574 ? 64.598 21.458 -107.430 1.00 78.31 574 VAL A CA 1
ATOM 4131 C C . VAL A 1 574 ? 63.668 20.992 -108.552 1.00 78.31 574 VAL A C 1
ATOM 4133 O O . VAL A 1 574 ? 63.917 19.934 -109.119 1.00 78.31 574 VAL A O 1
ATOM 4136 N N . ASP A 1 575 ? 62.613 21.757 -108.818 1.00 81.25 575 ASP A N 1
ATOM 4137 C CA . ASP A 1 575 ? 61.620 21.561 -109.885 1.00 81.25 575 ASP A CA 1
ATOM 4138 C C . ASP A 1 575 ? 61.373 22.947 -110.516 1.00 81.25 575 ASP A C 1
ATOM 4140 O O . ASP A 1 575 ? 60.542 23.730 -110.040 1.00 81.25 575 ASP A O 1
ATOM 4144 N N . CYS A 1 576 ? 62.222 23.337 -111.473 1.00 77.00 576 CYS A N 1
ATOM 4145 C CA . CYS A 1 576 ? 62.213 24.673 -112.071 1.00 77.00 576 CYS A CA 1
ATOM 4146 C C . CYS A 1 576 ? 61.099 24.852 -113.110 1.00 77.00 576 CYS A C 1
ATOM 4148 O O . CYS A 1 576 ? 60.663 25.987 -113.331 1.00 77.00 576 CYS A O 1
ATOM 4150 N N . ASP A 1 577 ? 60.612 23.764 -113.714 1.00 73.81 577 ASP A N 1
ATOM 4151 C CA . ASP A 1 577 ? 59.515 23.786 -114.686 1.00 73.81 577 ASP A CA 1
ATOM 4152 C C . ASP A 1 577 ? 58.118 23.612 -114.040 1.00 73.81 577 ASP A C 1
ATOM 4154 O O . ASP A 1 577 ? 57.096 23.919 -114.666 1.00 73.81 577 ASP A O 1
ATOM 4158 N N . GLY A 1 578 ? 58.073 23.231 -112.759 1.00 77.31 578 GLY A N 1
ATOM 4159 C CA . GLY A 1 578 ? 56.878 23.137 -111.927 1.00 77.31 578 GLY A CA 1
ATOM 4160 C C . GLY A 1 578 ? 56.006 21.922 -112.239 1.00 77.31 578 GLY A C 1
ATOM 4161 O O . GLY A 1 578 ? 54.788 21.977 -112.015 1.00 77.31 578 GLY A O 1
ATOM 4162 N N . ASN A 1 579 ? 56.581 20.861 -112.808 1.00 77.69 579 ASN A N 1
ATOM 4163 C CA . ASN A 1 579 ? 55.847 19.690 -113.278 1.00 77.69 579 ASN A CA 1
ATOM 4164 C C . ASN A 1 579 ? 55.576 18.641 -112.169 1.00 77.69 579 ASN A C 1
ATOM 4166 O O . ASN A 1 579 ? 54.793 17.708 -112.385 1.00 77.69 579 ASN A O 1
ATOM 4170 N N . GLY A 1 580 ? 56.147 18.820 -110.969 1.00 75.31 580 GLY A N 1
ATOM 4171 C CA . GLY A 1 580 ? 56.011 17.914 -109.827 1.00 75.31 580 GLY A CA 1
ATOM 4172 C C . GLY A 1 580 ? 57.000 16.741 -109.814 1.00 75.31 580 GLY A C 1
ATOM 4173 O O . GLY A 1 580 ? 56.799 15.800 -109.041 1.00 75.31 580 GLY A O 1
ATOM 4174 N N . ILE A 1 581 ? 58.035 16.786 -110.652 1.00 79.94 581 ILE A N 1
ATOM 4175 C CA . ILE A 1 581 ? 59.156 15.850 -110.752 1.00 79.94 581 ILE A CA 1
ATOM 4176 C C . ILE A 1 581 ? 60.450 16.665 -110.555 1.00 79.94 581 ILE A C 1
ATOM 4178 O O . ILE A 1 581 ? 60.569 17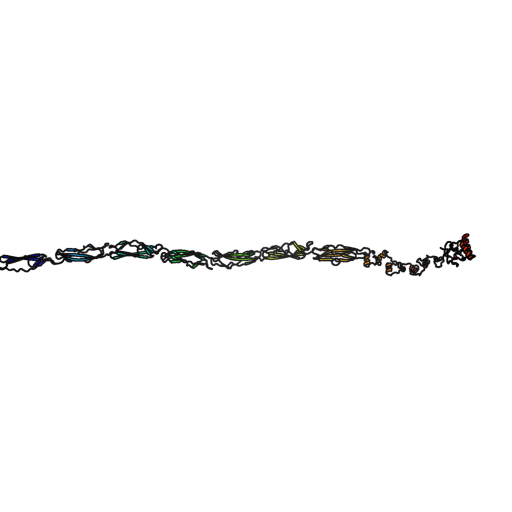.765 -111.076 1.00 79.94 581 ILE A O 1
ATOM 4182 N N . PRO A 1 582 ? 61.439 16.174 -109.789 1.00 84.00 582 PRO A N 1
ATOM 4183 C CA . PRO A 1 582 ? 62.737 16.837 -109.683 1.00 84.00 582 PRO A CA 1
ATOM 4184 C C . PRO A 1 582 ? 63.436 17.041 -111.042 1.00 84.00 582 PRO A C 1
ATOM 4186 O O . PRO A 1 582 ? 63.579 16.075 -111.790 1.00 84.00 582 PRO A O 1
ATOM 4189 N N . ASP A 1 583 ? 64.044 18.210 -111.287 1.00 76.38 583 ASP A N 1
ATOM 4190 C CA . ASP A 1 583 ? 64.802 18.547 -112.514 1.00 76.38 583 ASP A CA 1
ATOM 4191 C C . ASP A 1 583 ? 65.881 17.496 -112.835 1.00 76.38 583 ASP A C 1
ATOM 4193 O O . ASP A 1 583 ? 66.142 17.130 -113.981 1.00 76.38 583 ASP A O 1
ATOM 4197 N N . SER A 1 584 ? 66.513 16.953 -111.787 1.00 74.31 584 SER A N 1
ATOM 4198 C CA . SER A 1 584 ? 67.503 15.875 -111.915 1.00 74.31 584 SER A CA 1
ATOM 4199 C C . SER A 1 584 ? 66.929 14.597 -112.543 1.00 74.31 584 SER A C 1
ATOM 4201 O O . SER A 1 584 ? 67.646 13.866 -113.228 1.00 74.31 584 SER A O 1
ATOM 4203 N N . CYS A 1 585 ? 65.641 14.330 -112.334 1.00 77.94 585 CYS A N 1
ATOM 4204 C CA . CYS A 1 585 ? 64.919 13.225 -112.945 1.00 77.94 585 CYS A CA 1
ATOM 4205 C C . CYS A 1 585 ? 64.449 13.565 -114.366 1.00 77.94 585 CYS A C 1
ATOM 4207 O O . CYS A 1 585 ? 64.452 12.674 -115.221 1.00 77.94 585 CYS A O 1
ATOM 4209 N N . ASP A 1 586 ? 64.139 14.828 -114.664 1.00 78.94 586 ASP A N 1
ATOM 4210 C CA . ASP A 1 586 ? 63.841 15.271 -116.032 1.00 78.94 586 ASP A CA 1
ATOM 4211 C C . ASP A 1 586 ? 65.069 15.179 -116.949 1.00 78.94 586 ASP A C 1
ATOM 4213 O O . ASP A 1 586 ? 64.974 14.636 -118.054 1.00 78.94 586 ASP A O 1
ATOM 4217 N N . LEU A 1 587 ? 66.253 15.551 -116.451 1.00 75.19 587 LEU A N 1
ATOM 4218 C CA . LEU A 1 587 ? 67.531 15.329 -117.139 1.00 75.19 587 LEU A CA 1
ATOM 4219 C C . LEU A 1 587 ? 67.855 13.838 -117.306 1.00 75.19 587 LEU A C 1
ATOM 4221 O O . LEU A 1 587 ? 68.232 13.389 -118.388 1.00 75.19 587 LEU A O 1
ATOM 4225 N N . ALA A 1 588 ? 67.702 13.038 -116.244 1.00 74.81 588 ALA A N 1
ATOM 4226 C CA . ALA A 1 588 ? 68.039 11.613 -116.283 1.00 74.81 588 ALA A CA 1
ATOM 4227 C C . ALA A 1 588 ? 67.107 10.794 -117.195 1.00 74.81 588 ALA A C 1
ATOM 4229 O O . ALA A 1 588 ? 67.529 9.781 -117.762 1.00 74.81 588 ALA A O 1
ATOM 4230 N N . SER A 1 589 ? 65.846 11.211 -117.332 1.00 75.12 589 SER A N 1
ATOM 4231 C CA . SER A 1 589 ? 64.863 10.568 -118.209 1.00 75.12 589 SER A CA 1
ATOM 4232 C C . SER A 1 589 ? 64.923 11.061 -119.659 1.00 75.12 589 SER A C 1
ATOM 4234 O O . SER A 1 589 ? 64.364 10.404 -120.542 1.00 75.12 589 SER A O 1
ATOM 4236 N N . GLY A 1 590 ? 65.622 12.173 -119.916 1.00 70.06 590 GLY A N 1
ATOM 4237 C CA . GLY A 1 590 ? 65.647 12.854 -121.210 1.00 70.06 590 GLY A CA 1
ATOM 4238 C C . GLY A 1 590 ? 64.337 13.577 -121.536 1.00 70.06 590 GLY A C 1
ATOM 4239 O O . GLY A 1 590 ? 64.054 13.816 -122.709 1.00 70.06 590 GLY A O 1
ATOM 4240 N N . ALA A 1 591 ? 63.517 13.873 -120.522 1.00 71.00 591 ALA A N 1
ATOM 4241 C CA . ALA A 1 591 ? 62.280 14.634 -120.669 1.00 71.00 591 ALA A CA 1
ATOM 4242 C C . ALA A 1 591 ? 62.541 16.127 -120.941 1.00 71.00 591 ALA A C 1
ATOM 4244 O O . ALA A 1 591 ? 61.697 16.783 -121.551 1.00 71.00 591 ALA A O 1
ATOM 4245 N N . ALA A 1 592 ? 63.725 16.627 -120.573 1.00 76.44 592 ALA A N 1
ATOM 4246 C CA . ALA A 1 592 ? 64.201 17.976 -120.860 1.00 76.44 592 ALA A CA 1
ATOM 4247 C C . ALA A 1 592 ? 65.657 17.963 -121.381 1.00 76.44 592 ALA A C 1
ATOM 4249 O O . ALA A 1 592 ? 66.379 16.982 -121.182 1.00 76.44 592 ALA A O 1
ATOM 4250 N N . GLN A 1 593 ? 66.059 19.018 -122.103 1.00 78.06 593 GLN A N 1
ATOM 4251 C CA . GLN A 1 593 ? 67.378 19.140 -122.748 1.00 78.06 593 GLN A CA 1
ATOM 4252 C C . GLN A 1 593 ? 68.327 20.062 -121.966 1.00 78.06 593 GLN A C 1
ATOM 4254 O O . GLN A 1 593 ? 67.873 20.921 -121.213 1.00 78.06 593 GLN A O 1
ATOM 4259 N N . ASP A 1 594 ? 69.625 19.808 -122.130 1.00 79.12 594 ASP A N 1
ATOM 4260 C CA . ASP A 1 594 ? 70.770 20.561 -121.597 1.00 79.12 594 ASP A CA 1
ATOM 4261 C C . ASP A 1 594 ? 71.886 20.455 -122.655 1.00 79.12 594 ASP A C 1
ATOM 4263 O O . ASP A 1 594 ? 72.713 19.533 -122.628 1.00 79.12 594 ASP A O 1
ATOM 4267 N N . CYS A 1 595 ? 71.810 21.290 -123.696 1.00 77.56 595 CYS A N 1
ATOM 4268 C CA . CYS A 1 595 ? 72.659 21.169 -124.887 1.00 77.56 595 CYS A CA 1
ATOM 4269 C C . CYS A 1 595 ? 74.125 21.529 -124.596 1.00 77.56 595 CYS A C 1
ATOM 4271 O O . CYS A 1 595 ? 75.037 20.951 -125.200 1.00 77.56 595 CYS A O 1
ATOM 4273 N N . ASN A 1 596 ? 74.355 22.423 -123.631 1.00 73.75 596 ASN A N 1
ATOM 4274 C CA . ASN A 1 596 ? 75.675 22.903 -123.218 1.00 73.75 596 ASN A CA 1
ATOM 4275 C C . ASN A 1 596 ? 76.263 22.136 -122.010 1.00 73.75 596 ASN A C 1
ATOM 4277 O O . ASN A 1 596 ? 77.412 22.376 -121.620 1.00 73.75 596 ASN A O 1
ATOM 4281 N N . ALA A 1 597 ? 75.523 21.162 -121.468 1.00 77.06 597 ALA A N 1
ATOM 4282 C CA . ALA A 1 597 ? 75.883 20.346 -120.311 1.00 77.06 597 ALA A CA 1
ATOM 4283 C C . ALA A 1 597 ? 76.145 21.167 -119.029 1.00 77.06 597 ALA A C 1
ATOM 4285 O O . ALA A 1 597 ? 77.032 20.825 -118.230 1.00 77.06 597 ALA A O 1
ATOM 4286 N N . SER A 1 598 ? 75.392 22.251 -118.830 1.00 76.88 598 SER A N 1
ATOM 4287 C CA . SER A 1 598 ? 75.456 23.124 -117.655 1.00 76.88 598 SER A CA 1
ATOM 4288 C C . SER A 1 598 ? 74.929 22.452 -116.380 1.00 76.88 598 SER A C 1
ATOM 4290 O O . SER A 1 598 ? 75.289 22.855 -115.266 1.00 76.88 598 SER A O 1
ATOM 4292 N N . GLY A 1 599 ? 74.117 21.399 -116.516 1.00 74.81 599 GLY A N 1
ATOM 4293 C CA . GLY A 1 599 ? 73.381 20.762 -115.425 1.00 74.81 599 GLY A CA 1
ATOM 4294 C C . GLY A 1 599 ? 72.094 21.500 -115.040 1.00 74.81 599 GLY A C 1
ATOM 4295 O O . GLY A 1 599 ? 71.500 21.170 -114.011 1.00 74.81 599 GLY A O 1
ATOM 4296 N N . ILE A 1 600 ? 71.682 22.489 -115.836 1.00 76.06 600 ILE A N 1
ATOM 4297 C CA . ILE A 1 600 ? 70.405 23.204 -115.761 1.00 76.06 600 ILE A CA 1
ATOM 4298 C C . ILE A 1 600 ? 69.670 22.934 -117.081 1.00 76.06 600 ILE A C 1
ATOM 4300 O O . ILE A 1 600 ? 70.300 22.804 -118.120 1.00 76.06 600 ILE A O 1
ATOM 4304 N N . LEU A 1 601 ? 68.340 22.816 -117.051 1.00 82.62 601 LEU A N 1
ATOM 4305 C CA . LEU A 1 601 ? 67.559 22.637 -118.281 1.00 82.62 601 LEU A CA 1
ATOM 4306 C C . LEU A 1 601 ? 67.708 23.861 -119.200 1.00 82.62 601 LEU A C 1
ATOM 4308 O O . LEU A 1 601 ? 67.587 24.980 -118.701 1.00 82.62 601 LEU A O 1
ATOM 4312 N N . ASP A 1 602 ? 67.821 23.670 -120.519 1.00 75.38 602 ASP A N 1
ATOM 4313 C CA . ASP A 1 602 ? 67.911 24.757 -121.517 1.00 75.38 602 ASP A CA 1
ATOM 4314 C C . ASP A 1 602 ? 66.758 25.770 -121.335 1.00 75.38 602 ASP A C 1
ATOM 4316 O O . ASP A 1 602 ? 66.941 26.988 -121.333 1.00 75.38 602 ASP A O 1
ATOM 4320 N N . SER A 1 603 ? 65.544 25.276 -121.053 1.00 73.31 603 SER A N 1
ATOM 4321 C CA . SER A 1 603 ? 64.369 26.109 -120.750 1.00 73.31 603 SER A CA 1
ATOM 4322 C C . SER A 1 603 ? 64.509 26.923 -119.458 1.00 73.31 603 SER A C 1
ATOM 4324 O O . SER A 1 603 ? 63.972 28.031 -119.343 1.00 73.31 603 SER A O 1
ATOM 4326 N N . CYS A 1 604 ? 65.219 26.389 -118.465 1.00 76.75 604 CYS A N 1
ATOM 4327 C CA . CYS A 1 604 ? 65.522 27.087 -117.220 1.00 76.75 604 CYS A CA 1
ATOM 4328 C C . CYS A 1 604 ? 66.675 28.091 -117.411 1.00 76.75 604 CYS A C 1
ATOM 4330 O O . CYS A 1 604 ? 66.642 29.156 -116.793 1.00 76.75 604 CYS A O 1
ATOM 4332 N N . GLU A 1 605 ? 67.617 27.852 -118.327 1.00 77.19 605 GLU A N 1
ATOM 4333 C CA . GLU A 1 605 ? 68.654 28.824 -118.711 1.00 77.19 605 GLU A CA 1
ATOM 4334 C C . GLU A 1 605 ? 68.080 30.016 -119.496 1.00 77.19 605 GLU A C 1
ATOM 4336 O O . GLU A 1 605 ? 68.353 31.170 -119.151 1.00 77.19 605 GLU A O 1
ATOM 4341 N N . LEU A 1 606 ? 67.191 29.769 -120.463 1.00 74.69 606 LEU A N 1
ATOM 4342 C CA . LEU A 1 606 ? 66.510 30.823 -121.228 1.00 74.69 606 LEU A CA 1
ATOM 4343 C C . LEU A 1 606 ? 65.563 31.659 -120.347 1.00 74.69 606 LEU A C 1
ATOM 4345 O O . LEU A 1 606 ? 65.552 32.889 -120.414 1.00 74.69 606 LEU A O 1
ATOM 4349 N N . SER A 1 607 ? 64.786 31.019 -119.463 1.00 74.44 607 SER A N 1
ATOM 4350 C CA . SER A 1 607 ? 63.850 31.734 -118.575 1.00 74.44 607 SER A CA 1
ATOM 4351 C C . SER A 1 607 ? 64.538 32.527 -117.457 1.00 74.44 607 SER A C 1
ATOM 4353 O O . SER A 1 607 ? 63.978 33.515 -116.971 1.00 74.44 607 SER A O 1
ATOM 4355 N N . SER A 1 608 ? 65.756 32.137 -117.068 1.00 71.75 608 SER A N 1
ATOM 4356 C CA . SER A 1 608 ? 66.583 32.870 -116.103 1.00 71.75 608 SER A CA 1
ATOM 4357 C C . SER A 1 608 ? 67.498 33.924 -116.746 1.00 71.75 608 SER A C 1
ATOM 4359 O O . SER A 1 608 ? 68.062 34.749 -116.020 1.00 71.75 608 SER A O 1
ATOM 4361 N N . GLY A 1 609 ? 67.585 33.960 -118.083 1.00 70.12 609 GLY A N 1
ATOM 4362 C CA . GLY A 1 609 ? 68.393 34.912 -118.853 1.00 70.12 609 GLY A CA 1
ATOM 4363 C C . GLY A 1 609 ? 69.894 34.611 -118.821 1.00 70.12 609 GLY A C 1
ATOM 4364 O O . GLY A 1 609 ? 70.699 35.542 -118.822 1.00 70.12 609 GLY A O 1
ATOM 4365 N N . ILE A 1 610 ? 70.258 33.331 -118.701 1.00 75.75 610 ILE A N 1
ATOM 4366 C CA . ILE A 1 610 ? 71.645 32.850 -118.651 1.00 75.75 610 ILE A CA 1
ATOM 4367 C C . ILE A 1 610 ? 72.210 32.607 -120.064 1.00 75.75 610 ILE A C 1
ATOM 4369 O O . ILE A 1 610 ? 73.410 32.803 -120.252 1.00 75.75 610 ILE A O 1
ATOM 4373 N N . ALA A 1 611 ? 71.361 32.268 -121.041 1.00 76.50 611 ALA A N 1
ATOM 4374 C CA . ALA A 1 611 ? 71.717 32.037 -122.446 1.00 76.50 611 ALA A CA 1
ATOM 4375 C C . ALA A 1 611 ? 70.936 32.963 -123.409 1.00 76.50 611 ALA A C 1
ATOM 4377 O O . ALA A 1 611 ? 69.797 33.333 -123.106 1.00 76.50 611 ALA A O 1
ATOM 4378 N N . ASP A 1 612 ? 71.554 33.325 -124.544 1.00 78.62 612 ASP A N 1
ATOM 4379 C CA . ASP A 1 612 ? 70.967 34.121 -125.641 1.00 78.62 612 ASP A CA 1
ATOM 4380 C C . ASP A 1 612 ? 70.425 33.194 -126.761 1.00 78.62 612 ASP A C 1
ATOM 4382 O O . ASP A 1 612 ? 70.907 32.073 -126.907 1.00 78.62 612 ASP A O 1
ATOM 4386 N N . ASP A 1 613 ? 69.405 33.647 -127.502 1.00 79.12 613 ASP A N 1
ATOM 4387 C CA . ASP A 1 613 ? 68.711 32.917 -128.589 1.00 79.12 613 ASP A CA 1
ATOM 4388 C C . ASP A 1 613 ? 68.284 33.934 -129.683 1.00 79.12 613 ASP A C 1
ATOM 4390 O O . ASP A 1 613 ? 67.224 34.574 -129.599 1.00 79.12 613 ASP A O 1
ATOM 4394 N N . CYS A 1 614 ? 69.173 34.192 -130.651 1.00 75.25 614 CYS A N 1
ATOM 4395 C CA . CYS A 1 614 ? 69.072 35.238 -131.672 1.00 75.25 614 CYS A CA 1
ATOM 4396 C C . CYS A 1 614 ? 68.044 34.921 -132.762 1.00 75.25 614 CYS A C 1
ATOM 4398 O O . CYS A 1 614 ? 67.424 35.852 -133.293 1.00 75.25 614 CYS A O 1
ATOM 4400 N N . ASP A 1 615 ? 67.812 33.642 -133.061 1.00 71.19 615 ASP A N 1
ATOM 4401 C CA . ASP A 1 615 ? 66.823 33.189 -134.043 1.00 71.19 615 ASP A CA 1
ATOM 4402 C C . ASP A 1 615 ? 65.473 32.777 -133.406 1.00 71.19 615 ASP A C 1
ATOM 4404 O O . ASP A 1 615 ? 64.479 32.563 -134.112 1.00 71.19 615 ASP A O 1
ATOM 4408 N N . SER A 1 616 ? 65.398 32.796 -132.068 1.00 77.81 616 SER A N 1
ATOM 4409 C CA . SER A 1 616 ? 64.228 32.460 -131.251 1.00 77.81 616 SER A CA 1
ATOM 4410 C C . SER A 1 616 ? 63.732 31.023 -131.447 1.00 77.81 616 SER A C 1
ATOM 4412 O O . SER A 1 616 ? 62.518 30.771 -131.374 1.00 77.81 616 SER A O 1
ATOM 4414 N N . ASN A 1 617 ? 64.635 30.085 -131.733 1.00 76.75 617 ASN A N 1
ATOM 4415 C CA . ASN A 1 617 ? 64.302 28.686 -131.984 1.00 76.75 617 ASN A CA 1
ATOM 4416 C C . ASN A 1 617 ? 64.123 27.855 -130.689 1.00 76.75 617 ASN A C 1
ATOM 4418 O O . ASN A 1 617 ? 63.628 26.723 -130.756 1.00 76.75 617 ASN A O 1
ATOM 4422 N N . GLY A 1 618 ? 64.416 28.429 -129.513 1.00 74.12 618 GLY A N 1
ATOM 4423 C CA . GLY A 1 618 ? 64.308 27.771 -128.209 1.00 74.12 618 GLY A CA 1
ATOM 4424 C C . GLY A 1 618 ? 65.533 26.942 -127.819 1.00 74.12 618 GLY A C 1
ATOM 4425 O O . GLY A 1 618 ? 65.445 26.153 -126.874 1.00 74.12 618 GLY A O 1
ATOM 4426 N N . VAL A 1 619 ? 66.642 27.116 -128.534 1.00 76.50 619 VAL A N 1
ATOM 4427 C CA . VAL A 1 619 ? 67.962 26.540 -128.286 1.00 76.50 619 VAL A CA 1
ATOM 4428 C C . VAL A 1 619 ? 68.942 27.705 -128.067 1.00 76.50 619 VAL A C 1
ATOM 4430 O O . VAL A 1 619 ? 68.863 28.703 -128.772 1.00 76.50 619 VAL A O 1
ATOM 4433 N N . PRO A 1 620 ? 69.845 27.632 -127.077 1.00 80.31 620 PRO A N 1
ATOM 4434 C CA . PRO A 1 620 ? 70.910 28.623 -126.915 1.00 80.31 620 PRO A CA 1
ATOM 4435 C C . PRO A 1 620 ? 71.774 28.818 -128.178 1.00 80.31 620 PRO A C 1
ATOM 4437 O O . PRO A 1 620 ? 72.195 27.828 -128.771 1.00 80.31 620 PRO A O 1
ATOM 4440 N N . ASP A 1 621 ? 72.149 30.062 -128.510 1.00 73.88 621 ASP A N 1
ATOM 4441 C CA . ASP A 1 621 ? 72.966 30.431 -129.693 1.00 73.88 621 ASP A CA 1
ATOM 4442 C C . ASP A 1 621 ? 74.278 29.634 -129.809 1.00 73.88 621 ASP A C 1
ATOM 4444 O O . ASP A 1 621 ? 74.758 29.313 -130.894 1.00 73.88 621 ASP A O 1
ATOM 4448 N N . GLU A 1 622 ? 74.888 29.295 -128.672 1.00 73.69 622 GLU A N 1
ATOM 4449 C CA . GLU A 1 622 ? 76.122 28.500 -128.615 1.00 73.69 622 GLU A CA 1
ATOM 4450 C C . GLU A 1 622 ? 75.950 27.046 -129.089 1.00 73.69 622 GLU A C 1
ATOM 4452 O O . GLU A 1 622 ? 76.939 26.334 -129.285 1.00 73.69 622 GLU A O 1
ATOM 4457 N N . CYS A 1 623 ? 74.706 26.612 -129.270 1.00 73.94 623 CYS A N 1
ATOM 4458 C CA . CYS A 1 623 ? 74.329 25.305 -129.779 1.00 73.94 623 CYS A CA 1
ATOM 4459 C C . CYS A 1 623 ? 73.926 25.344 -131.278 1.00 73.94 623 CYS A C 1
ATOM 4461 O O . CYS A 1 623 ? 73.577 24.288 -131.812 1.00 73.94 623 CYS A O 1
ATOM 4463 N N . ASP A 1 624 ? 74.047 26.494 -131.968 1.00 76.81 624 ASP A N 1
ATOM 4464 C CA . ASP A 1 624 ? 73.760 26.668 -133.407 1.00 76.81 624 ASP A CA 1
ATOM 4465 C C . ASP A 1 624 ? 75.000 26.613 -134.334 1.00 76.81 624 ASP A C 1
ATOM 4467 O O . ASP A 1 624 ? 76.151 26.555 -133.897 1.00 76.81 624 ASP A O 1
ATOM 4471 N N . THR A 1 625 ? 74.763 26.552 -135.655 1.00 76.75 625 THR A N 1
ATOM 4472 C CA . THR A 1 625 ? 75.798 26.339 -136.695 1.00 76.75 625 THR A CA 1
ATOM 4473 C C . THR A 1 625 ? 76.350 27.665 -137.241 1.00 76.75 625 THR A C 1
ATOM 4475 O O . THR A 1 625 ? 75.568 28.551 -137.566 1.00 76.75 625 THR A O 1
ATOM 4478 N N . ASP A 1 626 ? 77.679 27.778 -137.364 1.00 77.94 626 ASP A N 1
ATOM 4479 C CA . ASP A 1 626 ? 78.436 28.945 -137.869 1.00 77.94 626 ASP A CA 1
ATOM 4480 C C . ASP A 1 626 ? 79.511 28.455 -138.872 1.00 77.94 626 ASP A C 1
ATOM 4482 O O . ASP A 1 626 ? 80.561 27.931 -138.473 1.00 77.94 626 ASP A O 1
ATOM 4486 N N . CYS A 1 627 ? 79.224 28.535 -140.178 1.00 77.25 627 CYS A N 1
ATOM 4487 C CA . CYS A 1 627 ? 80.060 28.024 -141.272 1.00 77.25 627 CYS A CA 1
ATOM 4488 C C . CYS A 1 627 ? 81.278 28.908 -141.549 1.00 77.25 627 CYS A C 1
ATOM 4490 O O . CYS A 1 627 ? 82.361 28.397 -141.860 1.00 77.25 627 CYS A O 1
ATOM 4492 N N . ASN A 1 628 ? 81.129 30.229 -141.436 1.00 71.69 628 ASN A N 1
ATOM 4493 C CA . ASN A 1 628 ? 82.194 31.184 -141.745 1.00 71.69 628 ASN A CA 1
ATOM 4494 C C . ASN A 1 628 ? 83.123 31.448 -140.536 1.00 71.69 628 ASN A C 1
ATOM 4496 O O . ASN A 1 628 ? 84.205 32.030 -140.693 1.00 71.69 628 ASN A O 1
ATOM 4500 N N . GLY A 1 629 ? 82.755 30.949 -139.352 1.00 75.88 629 GLY A N 1
ATOM 4501 C CA . GLY A 1 629 ? 83.529 30.993 -138.118 1.00 75.88 629 GLY A CA 1
ATOM 4502 C C . GLY A 1 629 ? 83.663 32.400 -137.542 1.00 75.88 629 GLY A C 1
ATOM 4503 O O . GLY A 1 629 ? 84.692 32.704 -136.918 1.00 75.88 629 GLY A O 1
ATOM 4504 N N . ASN A 1 630 ? 82.693 33.278 -137.804 1.00 76.44 630 ASN A N 1
ATOM 4505 C CA . ASN A 1 630 ? 82.732 34.675 -137.383 1.00 76.44 630 ASN A CA 1
ATOM 4506 C C . ASN A 1 630 ? 82.198 34.892 -135.948 1.00 76.44 630 ASN A C 1
ATOM 4508 O O . ASN A 1 630 ? 82.411 35.971 -135.381 1.00 76.44 630 ASN A O 1
ATOM 4512 N N . GLY A 1 631 ? 81.612 33.860 -135.327 1.00 74.12 631 GLY A N 1
ATOM 4513 C CA . GLY A 1 631 ? 81.046 33.890 -133.980 1.00 74.12 631 GLY A CA 1
ATOM 4514 C C . GLY A 1 631 ? 79.565 34.273 -133.910 1.00 74.12 631 GLY A C 1
ATOM 4515 O O . GLY A 1 631 ? 79.070 34.472 -132.800 1.00 74.12 631 GLY A O 1
ATOM 4516 N N . ALA A 1 632 ? 78.879 34.391 -135.045 1.00 75.81 632 ALA A N 1
ATOM 4517 C CA . ALA A 1 632 ? 77.432 34.482 -135.172 1.00 75.81 632 ALA A CA 1
ATOM 4518 C C . ALA A 1 632 ? 76.923 33.263 -135.969 1.00 75.81 632 ALA A C 1
ATOM 4520 O O . ALA A 1 632 ? 77.569 32.861 -136.932 1.00 75.81 632 ALA A O 1
ATOM 4521 N N . PRO A 1 633 ? 75.788 32.649 -135.592 1.00 78.56 633 PRO A N 1
ATOM 4522 C CA . PRO A 1 633 ? 75.221 31.556 -136.378 1.00 78.56 633 PRO A CA 1
ATOM 4523 C C . PRO A 1 633 ? 74.867 31.984 -137.810 1.00 78.56 633 PRO A C 1
ATOM 4525 O O . PRO A 1 633 ? 74.443 33.121 -138.024 1.00 78.56 633 PRO A O 1
ATOM 4528 N N . ASP A 1 634 ? 74.920 31.056 -138.771 1.00 75.81 634 ASP A N 1
ATOM 4529 C CA . ASP A 1 634 ? 74.647 31.306 -140.201 1.00 75.81 634 ASP A CA 1
ATOM 4530 C C . ASP A 1 634 ? 73.281 31.979 -140.420 1.00 75.81 634 ASP A C 1
ATOM 4532 O O . ASP A 1 634 ? 73.124 32.915 -141.209 1.00 75.81 634 ASP A O 1
ATOM 4536 N N . ALA A 1 635 ? 72.276 31.551 -139.650 1.00 74.25 635 ALA A N 1
ATOM 4537 C CA . ALA A 1 635 ? 70.940 32.139 -139.663 1.00 74.25 635 ALA A CA 1
ATOM 4538 C C . ALA A 1 635 ? 70.936 33.613 -139.201 1.00 74.25 635 ALA A C 1
ATOM 4540 O O . ALA A 1 635 ? 70.156 34.436 -139.701 1.00 74.25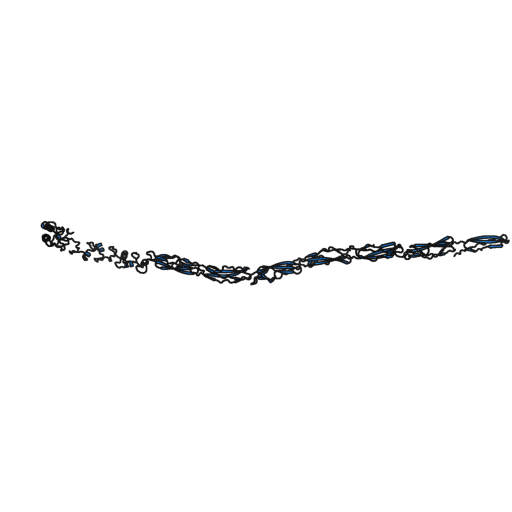 635 ALA A O 1
ATOM 4541 N N . CYS A 1 636 ? 71.824 33.973 -138.274 1.00 77.12 636 CYS A N 1
ATOM 4542 C CA . CYS A 1 636 ? 72.001 35.336 -137.783 1.00 77.12 636 CYS A CA 1
ATOM 4543 C C . CYS A 1 636 ? 72.852 36.188 -138.762 1.00 77.12 636 CYS A C 1
ATOM 4545 O O . CYS A 1 636 ? 72.581 37.384 -138.912 1.00 77.12 636 CYS A O 1
ATOM 4547 N N . ASP A 1 637 ? 73.741 35.588 -139.560 1.00 75.81 637 ASP A N 1
ATOM 4548 C CA . ASP A 1 637 ? 74.469 36.267 -140.651 1.00 75.81 637 ASP A CA 1
ATOM 4549 C C . ASP A 1 637 ? 73.591 36.598 -141.869 1.00 75.81 637 ASP A C 1
ATOM 4551 O O . ASP A 1 637 ? 73.591 37.731 -142.368 1.00 75.81 637 ASP A O 1
ATOM 4555 N N . VAL A 1 638 ? 72.774 35.644 -142.326 1.00 75.69 638 VAL A N 1
ATOM 4556 C CA . VAL A 1 638 ? 71.857 35.855 -143.462 1.00 75.69 638 VAL A CA 1
ATOM 4557 C C . VAL A 1 638 ? 70.759 36.860 -143.094 1.00 75.69 638 VAL A C 1
ATOM 4559 O O . VAL A 1 638 ? 70.407 37.736 -143.888 1.00 75.69 638 VAL A O 1
ATOM 4562 N N . SER A 1 639 ? 70.227 36.792 -141.869 1.00 74.44 639 SER A N 1
ATOM 4563 C CA . SER A 1 639 ? 69.163 37.703 -141.424 1.00 74.44 639 SER A CA 1
ATOM 4564 C C . SER A 1 639 ? 69.651 39.130 -141.134 1.00 74.44 639 SER A C 1
ATOM 4566 O O . SER A 1 639 ? 68.878 40.083 -141.296 1.00 74.44 639 SER A O 1
ATOM 4568 N N . SER A 1 640 ? 70.923 39.304 -140.760 1.00 73.06 640 SER A N 1
ATOM 4569 C CA . SER A 1 640 ? 71.551 40.619 -140.568 1.00 73.06 640 SER A CA 1
ATOM 4570 C C . SER A 1 640 ? 72.028 41.265 -141.878 1.00 73.06 640 SER A C 1
ATOM 4572 O O . SER A 1 640 ? 72.215 42.487 -141.925 1.00 73.06 640 SER A O 1
ATOM 4574 N N . GLY A 1 641 ? 72.121 40.483 -142.962 1.00 72.94 641 GLY A N 1
ATOM 4575 C CA . GLY A 1 641 ? 72.515 40.930 -144.299 1.00 72.94 641 GLY A CA 1
ATOM 4576 C C . GLY A 1 641 ? 74.024 41.123 -144.464 1.00 72.94 641 GLY A C 1
ATOM 4577 O O . GLY A 1 641 ? 74.439 41.866 -145.358 1.00 72.94 641 GLY A O 1
ATOM 4578 N N . GLU A 1 642 ? 74.830 40.510 -143.593 1.00 76.38 642 GLU A N 1
ATOM 4579 C CA . GLU A 1 642 ? 76.294 40.568 -143.664 1.00 76.38 642 GLU A CA 1
ATOM 4580 C C . GLU A 1 642 ? 76.872 39.623 -144.734 1.00 76.38 642 GLU A C 1
ATOM 4582 O O . GLU A 1 642 ? 77.912 39.953 -145.308 1.00 76.38 642 GLU A O 1
ATOM 4587 N N . SER A 1 643 ? 76.136 38.571 -145.121 1.00 80.19 643 SER A N 1
ATOM 4588 C CA . SER A 1 643 ? 76.463 37.695 -146.259 1.00 80.19 643 SER A CA 1
ATOM 4589 C C . SER A 1 643 ? 75.309 37.587 -147.277 1.00 80.19 643 SER A C 1
ATOM 4591 O O . SER A 1 643 ? 74.139 37.757 -146.927 1.00 80.19 643 SER A O 1
ATOM 4593 N N . GLN A 1 644 ? 75.637 37.364 -148.561 1.00 79.88 644 GLN A N 1
ATOM 4594 C CA . GLN A 1 644 ? 74.655 37.155 -149.643 1.00 79.88 644 GLN A CA 1
ATOM 4595 C C . GLN A 1 644 ? 74.260 35.681 -149.742 1.00 79.88 644 GLN A C 1
ATOM 4597 O O . GLN A 1 644 ? 75.064 34.818 -149.415 1.00 79.88 644 GLN A O 1
ATOM 4602 N N . ASP A 1 645 ? 73.028 35.427 -150.173 1.00 78.75 645 ASP A N 1
ATOM 4603 C CA . ASP A 1 645 ? 72.462 34.096 -150.407 1.00 78.75 645 ASP A CA 1
ATOM 4604 C C . ASP A 1 645 ? 71.505 34.216 -151.607 1.00 78.75 645 ASP A C 1
ATOM 4606 O O . ASP A 1 645 ? 70.340 34.614 -151.480 1.00 78.75 645 ASP A O 1
ATOM 4610 N N . CYS A 1 646 ? 72.037 34.012 -152.811 1.00 76.00 646 CYS A N 1
ATOM 4611 C CA . CYS A 1 646 ? 71.309 34.207 -154.062 1.00 76.00 646 CYS A CA 1
ATOM 4612 C C . CYS A 1 646 ? 70.325 33.065 -154.357 1.00 76.00 646 CYS A C 1
ATOM 4614 O O . CYS A 1 646 ? 69.300 33.293 -155.013 1.00 76.00 646 CYS A O 1
ATOM 4616 N N . ASN A 1 647 ? 70.599 31.865 -153.836 1.00 74.06 647 ASN A N 1
ATOM 4617 C CA . ASN A 1 647 ? 69.755 30.679 -153.987 1.00 74.06 647 ASN A CA 1
ATOM 4618 C C . ASN A 1 647 ? 68.727 30.520 -152.836 1.00 74.06 647 ASN A C 1
ATOM 4620 O O . ASN A 1 647 ? 67.804 29.704 -152.942 1.00 74.06 647 ASN A O 1
ATOM 4624 N N . ALA A 1 648 ? 68.814 31.376 -151.811 1.00 75.50 648 ALA A N 1
ATOM 4625 C CA . ALA A 1 648 ? 67.942 31.488 -150.643 1.00 75.50 648 ALA A CA 1
ATOM 4626 C C . ALA A 1 648 ? 67.870 30.213 -149.781 1.00 75.50 648 ALA A C 1
ATOM 4628 O O . ALA A 1 648 ? 66.800 29.886 -149.244 1.00 75.50 648 ALA A O 1
ATOM 4629 N N . ASN A 1 649 ? 68.968 29.462 -149.685 1.00 77.56 649 ASN A N 1
ATOM 4630 C CA . ASN A 1 649 ? 69.018 28.191 -148.961 1.00 77.56 649 ASN A CA 1
ATOM 4631 C C . ASN A 1 649 ? 69.322 28.338 -147.451 1.00 77.56 649 ASN A C 1
ATOM 4633 O O . ASN A 1 649 ? 69.186 27.352 -146.723 1.00 77.56 649 ASN A O 1
ATOM 4637 N N . GLY A 1 650 ? 69.640 29.545 -146.965 1.00 73.56 650 GLY A N 1
ATOM 4638 C CA . GLY A 1 650 ? 69.991 29.818 -145.566 1.00 73.56 650 GLY A CA 1
ATOM 4639 C C . GLY A 1 650 ? 71.480 29.649 -145.240 1.00 73.56 650 GLY A C 1
ATOM 4640 O O . GLY A 1 650 ? 71.857 29.784 -144.079 1.00 73.56 650 GLY A O 1
ATOM 4641 N N . THR A 1 651 ? 72.310 29.383 -146.246 1.00 78.62 651 THR A N 1
ATOM 4642 C CA . THR A 1 651 ? 73.769 29.314 -146.191 1.00 78.62 651 THR A CA 1
ATOM 4643 C C . THR A 1 651 ? 74.341 30.430 -147.077 1.00 78.62 651 THR A C 1
ATOM 4645 O O . THR A 1 651 ? 73.886 30.616 -148.200 1.00 78.62 651 THR A O 1
ATOM 4648 N N . PRO A 1 652 ? 75.326 31.211 -146.606 1.00 82.31 652 PRO A N 1
ATOM 4649 C CA . PRO A 1 652 ? 75.979 32.232 -147.427 1.00 82.31 652 PRO A CA 1
ATOM 4650 C C . PRO A 1 652 ? 76.557 31.711 -148.761 1.00 82.31 652 PRO A C 1
ATOM 4652 O O . PRO A 1 652 ? 77.219 30.675 -148.766 1.00 82.31 652 PRO A O 1
ATOM 4655 N N . ASP A 1 653 ? 76.447 32.477 -149.858 1.00 76.44 653 ASP A N 1
ATOM 4656 C CA . ASP A 1 653 ? 76.991 32.163 -151.201 1.00 76.44 653 ASP A CA 1
ATOM 4657 C C . ASP A 1 653 ? 78.502 31.847 -151.156 1.00 76.44 653 ASP A C 1
ATOM 4659 O O . ASP A 1 653 ? 79.027 31.008 -151.889 1.00 76.44 653 ASP A O 1
ATOM 4663 N N . GLU A 1 654 ? 79.230 32.517 -150.260 1.00 75.88 654 GLU A N 1
ATOM 4664 C CA . GLU A 1 654 ? 80.652 32.270 -150.012 1.00 75.88 654 GLU A CA 1
ATOM 4665 C C . GLU A 1 654 ? 80.915 30.925 -149.317 1.00 75.88 654 GLU A C 1
ATOM 4667 O O . GLU A 1 654 ? 81.926 30.280 -149.610 1.00 75.88 654 GLU A O 1
ATOM 4672 N N . CYS A 1 655 ? 80.005 30.474 -148.445 1.00 77.19 655 CYS A N 1
ATOM 4673 C CA . CYS A 1 655 ? 80.024 29.120 -147.895 1.00 77.19 655 CYS A CA 1
ATOM 4674 C C . CYS A 1 655 ? 79.634 28.110 -148.990 1.00 77.19 655 CYS A C 1
ATOM 4676 O O . CYS A 1 655 ? 80.301 27.084 -149.113 1.00 77.19 655 CYS A O 1
ATOM 4678 N N . ASP A 1 656 ? 78.680 28.431 -149.872 1.00 75.50 656 ASP A N 1
ATOM 4679 C CA . ASP A 1 656 ? 78.294 27.547 -150.979 1.00 75.50 656 ASP A CA 1
ATOM 4680 C C . ASP A 1 656 ? 79.435 27.308 -151.995 1.00 75.50 656 ASP A C 1
ATOM 4682 O O . ASP A 1 656 ? 79.693 26.182 -152.440 1.00 75.50 656 ASP A O 1
ATOM 4686 N N . LEU A 1 657 ? 80.202 28.350 -152.328 1.00 74.56 657 LEU A N 1
ATOM 4687 C CA . LEU A 1 657 ? 81.388 28.226 -153.183 1.00 74.56 657 LEU A CA 1
ATOM 4688 C C . LEU A 1 657 ? 82.554 27.517 -152.473 1.00 74.56 657 LEU A C 1
ATOM 4690 O O . LEU A 1 657 ? 83.274 26.732 -153.096 1.00 74.56 657 LEU A O 1
ATOM 4694 N N . ALA A 1 658 ? 82.755 27.765 -151.173 1.00 74.69 658 ALA A N 1
ATOM 4695 C CA . ALA A 1 658 ? 83.828 27.135 -150.401 1.00 74.69 658 ALA A CA 1
ATOM 4696 C C . ALA A 1 658 ? 83.585 25.635 -150.162 1.00 74.69 658 ALA A C 1
ATOM 4698 O O . ALA A 1 658 ? 84.536 24.844 -150.195 1.00 74.69 658 ALA A O 1
ATOM 4699 N N . GLU A 1 659 ? 82.330 25.236 -149.949 1.00 73.44 659 GLU A N 1
ATOM 4700 C CA . GLU A 1 659 ? 81.930 23.840 -149.757 1.00 73.44 659 GLU A CA 1
ATOM 4701 C C . GLU A 1 659 ? 81.708 23.084 -151.081 1.00 73.44 659 GLU A C 1
ATOM 4703 O O . GLU A 1 659 ? 81.640 21.850 -151.090 1.00 73.44 659 GLU A O 1
ATOM 4708 N N . GLY A 1 660 ? 81.689 23.798 -152.214 1.00 69.38 660 GLY A N 1
ATOM 4709 C CA . GLY A 1 660 ? 81.531 23.227 -153.553 1.00 69.38 660 GLY A CA 1
ATOM 4710 C C . GLY A 1 660 ? 80.098 22.787 -153.861 1.00 69.38 660 GLY A C 1
ATOM 4711 O O . GLY A 1 660 ? 79.899 21.864 -154.658 1.00 69.38 660 GLY A O 1
ATOM 4712 N N . THR A 1 661 ? 79.112 23.407 -153.209 1.00 71.75 661 THR A N 1
ATOM 4713 C CA . THR A 1 661 ? 77.675 23.199 -153.438 1.00 71.75 661 THR A CA 1
ATOM 4714 C C . THR A 1 661 ? 77.147 24.038 -154.609 1.00 71.75 661 THR A C 1
ATOM 4716 O O . THR A 1 661 ? 76.114 23.672 -155.170 1.00 71.75 661 THR A O 1
ATOM 4719 N N . ALA A 1 662 ? 77.900 25.051 -155.064 1.00 76.56 662 ALA A N 1
ATOM 4720 C CA . ALA A 1 662 ? 77.670 25.820 -156.295 1.00 76.56 662 ALA A CA 1
ATOM 4721 C C . ALA A 1 662 ? 78.831 25.673 -157.317 1.00 76.56 662 ALA A C 1
ATOM 4723 O O . ALA A 1 662 ? 79.986 25.475 -156.935 1.00 76.56 662 ALA A O 1
ATOM 4724 N N . LEU A 1 663 ? 78.531 25.732 -158.627 1.00 76.81 663 LEU A N 1
ATOM 4725 C CA . LEU A 1 663 ? 79.514 25.633 -159.729 1.00 76.81 663 LEU A CA 1
ATOM 4726 C C . LEU A 1 663 ? 79.901 27.025 -160.255 1.00 76.81 663 LEU A C 1
ATOM 4728 O O . LEU A 1 663 ? 79.044 27.892 -160.294 1.00 76.81 663 LEU A O 1
ATOM 4732 N N . ASP A 1 664 ? 81.151 27.209 -160.686 1.00 77.12 664 ASP A N 1
ATOM 4733 C CA . ASP A 1 664 ? 81.667 28.407 -161.382 1.00 77.12 664 ASP A CA 1
ATOM 4734 C C . ASP A 1 664 ? 82.588 27.929 -162.525 1.00 77.12 664 ASP A C 1
ATOM 4736 O O . ASP A 1 664 ? 83.786 27.674 -162.353 1.00 77.12 664 ASP A O 1
ATOM 4740 N N . SER A 1 665 ? 81.989 27.657 -163.682 1.00 72.19 665 SER A N 1
ATOM 4741 C CA . SER A 1 665 ? 82.611 27.014 -164.839 1.00 72.19 665 SER A CA 1
ATOM 4742 C C . SER A 1 665 ? 83.511 27.959 -165.633 1.00 72.19 665 SER A C 1
ATOM 4744 O O . SER A 1 665 ? 84.436 27.479 -166.298 1.00 72.19 665 SER A O 1
ATOM 4746 N N . ASN A 1 666 ? 83.279 29.274 -165.571 1.00 68.69 666 ASN A N 1
ATOM 4747 C CA . ASN A 1 666 ? 84.114 30.283 -166.231 1.00 68.69 666 ASN A CA 1
ATOM 4748 C C . ASN A 1 666 ? 85.104 30.990 -165.275 1.00 68.69 666 ASN A C 1
ATOM 4750 O O . ASN A 1 666 ? 85.957 31.755 -165.737 1.00 68.69 666 ASN A O 1
ATOM 4754 N N . ALA A 1 667 ? 85.079 30.631 -163.986 1.00 72.81 667 ALA A N 1
ATOM 4755 C CA . ALA A 1 667 ? 85.972 31.080 -162.920 1.00 72.81 667 ALA A CA 1
ATOM 4756 C C . ALA A 1 667 ? 85.916 32.595 -162.658 1.00 72.81 667 ALA A C 1
ATOM 4758 O O . ALA A 1 667 ? 86.962 33.231 -162.465 1.00 72.81 667 ALA A O 1
ATOM 4759 N N . ASN A 1 668 ? 84.717 33.183 -162.687 1.00 72.31 668 ASN A N 1
ATOM 4760 C CA . ASN A 1 668 ? 84.506 34.617 -162.488 1.00 72.31 668 ASN A CA 1
ATOM 4761 C C . ASN A 1 668 ? 84.072 35.013 -161.058 1.00 72.31 668 ASN A C 1
ATOM 4763 O O . ASN A 1 668 ? 83.791 36.192 -160.830 1.00 72.31 668 ASN A O 1
ATOM 4767 N N . GLU A 1 669 ? 84.099 34.072 -160.104 1.00 72.81 669 GLU A N 1
ATOM 4768 C CA . GLU A 1 669 ? 83.689 34.234 -158.696 1.00 72.81 669 GLU A CA 1
ATOM 4769 C C . GLU A 1 669 ? 82.184 34.506 -158.510 1.00 72.81 669 GLU A C 1
ATOM 4771 O O . GLU A 1 669 ? 81.753 34.979 -157.456 1.00 72.81 669 GLU A O 1
ATOM 4776 N N . ILE A 1 670 ? 81.377 34.188 -159.523 1.00 73.62 670 ILE A N 1
ATOM 4777 C CA . ILE A 1 670 ? 79.917 34.213 -159.486 1.00 73.62 670 ILE A CA 1
ATOM 4778 C C . ILE A 1 670 ? 79.436 32.790 -159.813 1.00 73.62 670 ILE A C 1
ATOM 4780 O O . ILE A 1 670 ? 79.882 32.224 -160.806 1.00 73.62 670 ILE A O 1
ATOM 4784 N N . PRO A 1 671 ? 78.542 32.181 -159.011 1.00 75.56 671 PRO A N 1
ATOM 4785 C CA . PRO A 1 671 ? 77.975 30.878 -159.354 1.00 75.56 671 PRO A CA 1
ATOM 4786 C C . PRO A 1 671 ? 77.348 30.862 -160.763 1.00 75.56 671 PRO A C 1
ATOM 4788 O O . PRO A 1 671 ? 76.595 31.772 -161.094 1.00 75.56 671 PRO A O 1
ATOM 4791 N N . ASP A 1 672 ? 77.578 29.813 -161.562 1.00 71.12 672 ASP A N 1
ATOM 4792 C CA . ASP A 1 672 ? 77.058 29.620 -162.933 1.00 71.12 672 ASP A CA 1
ATOM 4793 C C . ASP A 1 672 ? 75.534 29.812 -163.015 1.00 71.12 672 ASP A C 1
ATOM 4795 O O . ASP A 1 672 ? 74.994 30.301 -164.005 1.00 71.12 672 ASP A O 1
ATOM 4799 N N . GLU A 1 673 ? 74.808 29.441 -161.956 1.00 73.31 673 GLU A N 1
ATOM 4800 C CA . GLU A 1 673 ? 73.355 29.632 -161.857 1.00 73.31 673 GLU A CA 1
ATOM 4801 C C . GLU A 1 673 ? 72.921 31.108 -161.823 1.00 73.31 673 GLU A C 1
ATOM 4803 O O . GLU A 1 673 ? 71.739 31.420 -161.984 1.00 73.31 673 GLU A O 1
ATOM 4808 N N . CYS A 1 674 ? 73.882 32.017 -161.674 1.00 73.44 674 CYS A N 1
ATOM 4809 C CA . CYS A 1 674 ? 73.706 33.458 -161.733 1.00 73.44 674 CYS A CA 1
ATOM 4810 C C . CYS A 1 674 ? 74.096 34.066 -163.106 1.00 73.44 674 CYS A C 1
ATOM 4812 O O . CYS A 1 674 ? 74.121 35.295 -163.217 1.00 73.44 674 CYS A O 1
ATOM 4814 N N . GLU A 1 675 ? 74.343 33.259 -164.158 1.00 73.25 675 GLU A N 1
ATOM 4815 C CA . GLU A 1 675 ? 74.780 33.690 -165.508 1.00 73.25 675 GLU A CA 1
ATOM 4816 C C . GLU A 1 675 ? 73.816 33.315 -166.677 1.00 73.25 675 GLU A C 1
ATOM 4818 O O . GLU A 1 675 ? 73.006 32.395 -166.553 1.00 73.25 675 GLU A O 1
ATOM 4823 N N . PRO A 1 676 ? 73.849 34.012 -167.846 1.00 73.44 676 PRO A N 1
ATOM 4824 C CA . PRO A 1 676 ? 72.976 33.716 -168.997 1.00 73.44 676 PRO A CA 1
ATOM 4825 C C . PRO A 1 676 ? 73.465 32.549 -169.891 1.00 73.44 676 PRO A C 1
ATOM 4827 O O . PRO A 1 676 ? 74.631 32.481 -170.267 1.00 73.44 676 PRO A O 1
ATOM 4830 N N . HIS A 1 677 ? 72.549 31.663 -170.319 1.00 82.62 677 HIS A N 1
ATOM 4831 C CA . HIS A 1 677 ? 72.834 30.487 -171.172 1.00 82.62 677 HIS A CA 1
ATOM 4832 C C . HIS A 1 677 ? 72.363 30.651 -172.640 1.00 82.62 677 HIS A C 1
ATOM 4834 O O . HIS A 1 677 ? 71.305 31.236 -172.878 1.00 82.62 677 HIS A O 1
ATOM 4840 N N . PHE A 1 678 ? 73.075 30.065 -173.621 1.00 86.44 678 PHE A N 1
ATOM 4841 C CA . PHE A 1 678 ? 72.715 30.072 -175.058 1.00 86.44 678 PHE A CA 1
ATOM 4842 C C . PHE A 1 678 ? 73.037 28.762 -175.810 1.00 86.44 678 PHE A C 1
ATOM 4844 O O . PHE A 1 678 ? 73.642 27.857 -175.236 1.00 86.44 678 PHE A O 1
ATOM 4851 N N . ARG A 1 679 ? 72.632 28.642 -177.092 1.00 88.75 679 ARG A N 1
ATOM 4852 C CA . ARG A 1 679 ? 73.022 27.540 -178.009 1.00 88.75 679 ARG A CA 1
ATOM 4853 C C . ARG A 1 679 ? 73.875 28.058 -179.165 1.00 88.75 679 ARG A C 1
ATOM 4855 O O . ARG A 1 679 ? 73.493 29.011 -179.845 1.00 88.75 679 ARG A O 1
ATOM 4862 N N . ARG A 1 680 ? 75.011 27.412 -179.436 1.00 88.75 680 ARG A N 1
ATOM 4863 C CA . ARG A 1 680 ? 75.963 27.858 -180.466 1.00 88.75 680 ARG A CA 1
ATOM 4864 C C . ARG A 1 680 ? 75.490 27.444 -181.862 1.00 88.75 680 ARG A C 1
ATOM 4866 O O . ARG A 1 680 ? 75.258 26.267 -182.124 1.00 88.75 680 ARG A O 1
ATOM 4873 N N . GLY A 1 681 ? 75.368 28.406 -182.773 1.00 85.81 681 GLY A N 1
ATOM 4874 C CA . GLY A 1 681 ? 74.899 28.215 -184.149 1.00 85.81 681 GLY A CA 1
ATOM 4875 C C . GLY A 1 681 ? 73.414 28.518 -184.390 1.00 85.81 681 GLY A C 1
ATOM 4876 O O . GLY A 1 681 ? 73.012 28.547 -185.553 1.00 85.81 681 GLY A O 1
ATOM 4877 N N . ASP A 1 682 ? 72.620 28.761 -183.340 1.00 90.69 682 ASP A N 1
ATOM 4878 C CA . ASP A 1 682 ? 71.209 29.185 -183.428 1.00 90.69 682 ASP A CA 1
ATOM 4879 C C . ASP A 1 682 ? 71.153 30.713 -183.520 1.00 90.69 682 ASP A C 1
ATOM 4881 O O . ASP A 1 682 ? 70.895 31.436 -182.556 1.00 90.69 682 ASP A O 1
ATOM 4885 N N . ALA A 1 683 ? 71.525 31.209 -184.693 1.00 88.56 683 ALA A N 1
ATOM 4886 C CA . ALA A 1 683 ? 71.731 32.624 -184.929 1.00 88.56 683 ALA A CA 1
ATOM 4887 C C . ALA A 1 683 ? 70.426 33.426 -184.948 1.00 88.56 683 ALA A C 1
ATOM 4889 O O . ALA A 1 683 ? 70.469 34.640 -184.753 1.00 88.56 683 ALA A O 1
ATOM 4890 N N . ASN A 1 684 ? 69.289 32.790 -185.246 1.00 86.44 684 ASN A N 1
ATOM 4891 C CA . ASN A 1 684 ? 67.991 33.463 -185.268 1.00 86.44 684 ASN A CA 1
ATOM 4892 C C . ASN A 1 684 ? 67.234 33.369 -183.918 1.00 86.44 684 ASN A C 1
ATOM 4894 O O . ASN A 1 684 ? 66.142 33.937 -183.810 1.00 86.44 684 ASN A O 1
ATOM 4898 N N . GLU A 1 685 ? 67.840 32.710 -182.920 1.00 86.25 685 GLU A N 1
ATOM 4899 C CA . GLU A 1 685 ? 67.345 32.479 -181.556 1.00 86.25 685 GLU A CA 1
ATOM 4900 C C . GLU A 1 685 ? 65.979 31.775 -181.486 1.00 86.25 685 GLU A C 1
ATOM 4902 O O . GLU A 1 685 ? 65.187 32.017 -180.569 1.00 86.25 685 GLU A O 1
ATOM 4907 N N . ASP A 1 686 ? 65.664 30.913 -182.457 1.00 86.88 686 ASP A N 1
ATOM 4908 C CA . ASP A 1 686 ? 64.393 30.181 -182.485 1.00 86.88 686 ASP A CA 1
ATOM 4909 C C . ASP A 1 686 ? 64.415 28.865 -181.687 1.00 86.88 686 ASP A C 1
ATOM 4911 O O . ASP A 1 686 ? 63.384 28.192 -181.550 1.00 86.88 686 ASP A O 1
ATOM 4915 N N . GLY A 1 687 ? 65.562 28.542 -181.086 1.00 83.38 687 GLY A N 1
ATOM 4916 C CA . GLY A 1 687 ? 65.802 27.354 -180.277 1.00 83.38 687 GLY A CA 1
ATOM 4917 C C . GLY A 1 687 ? 66.259 26.145 -181.096 1.00 83.38 687 GLY A C 1
ATOM 4918 O O . GLY A 1 687 ? 66.470 25.067 -180.519 1.00 83.38 687 GLY A O 1
ATOM 4919 N N . SER A 1 688 ? 66.412 26.276 -182.418 1.00 85.62 688 SER A N 1
ATOM 4920 C CA . SER A 1 688 ? 66.835 25.194 -183.304 1.00 85.62 688 SER A CA 1
ATOM 4921 C C . SER A 1 688 ? 67.862 25.633 -184.339 1.00 85.62 688 SER A C 1
ATOM 4923 O O . SER A 1 688 ? 67.561 26.402 -185.232 1.00 85.62 688 SER A O 1
ATOM 4925 N N . VAL A 1 689 ? 69.045 25.012 -184.312 1.00 86.12 689 VAL A N 1
ATOM 4926 C CA . VAL A 1 689 ? 70.035 25.191 -185.381 1.00 86.12 689 VAL A CA 1
ATOM 4927 C C . VAL A 1 689 ? 69.542 24.476 -186.636 1.00 86.12 689 VAL A C 1
ATOM 4929 O O . VAL A 1 689 ? 69.515 23.245 -186.657 1.00 86.12 689 VAL A O 1
ATOM 4932 N N . ASP A 1 690 ? 69.163 25.204 -187.684 1.00 87.38 690 ASP A N 1
ATOM 4933 C CA . ASP A 1 690 ? 68.742 24.705 -188.992 1.00 87.38 690 ASP A CA 1
ATOM 4934 C C . ASP A 1 690 ? 69.168 25.612 -190.175 1.00 87.38 690 ASP A C 1
ATOM 4936 O O . ASP A 1 690 ? 70.122 26.390 -190.109 1.00 87.38 690 ASP A O 1
ATOM 4940 N N . ILE A 1 691 ? 68.566 25.428 -191.358 1.00 88.25 691 ILE A N 1
ATOM 4941 C CA . ILE A 1 691 ? 68.922 26.240 -192.536 1.00 88.25 691 ILE A CA 1
ATOM 4942 C C . ILE A 1 691 ? 68.499 27.712 -192.380 1.00 88.25 691 ILE A C 1
ATOM 4944 O O . ILE A 1 691 ? 69.056 28.585 -193.050 1.00 88.25 691 ILE A O 1
ATOM 4948 N N . GLY A 1 692 ? 67.520 27.984 -191.519 1.00 88.56 692 GLY A N 1
ATOM 4949 C CA . GLY A 1 692 ? 67.057 29.298 -191.108 1.00 88.56 692 GLY A CA 1
ATOM 4950 C C . GLY A 1 692 ? 68.181 30.138 -190.519 1.00 88.56 692 GLY A C 1
ATOM 4951 O O . GLY A 1 692 ? 68.302 31.295 -190.915 1.00 88.56 692 GLY A O 1
ATOM 4952 N N . ASP A 1 693 ? 69.063 29.556 -189.708 1.00 89.62 693 ASP A N 1
ATOM 4953 C CA . ASP A 1 693 ? 70.219 30.249 -189.119 1.00 89.62 693 ASP A CA 1
ATOM 4954 C C . ASP A 1 693 ? 71.246 30.641 -190.161 1.00 89.62 693 ASP A C 1
ATOM 4956 O O . ASP A 1 693 ? 71.688 31.785 -190.223 1.00 89.62 693 ASP A O 1
ATOM 4960 N N . ALA A 1 694 ? 71.574 29.721 -191.068 1.00 88.19 694 ALA A N 1
ATOM 4961 C CA . ALA A 1 694 ? 72.478 30.024 -192.168 1.00 88.19 694 ALA A CA 1
ATOM 4962 C C . ALA A 1 694 ? 71.918 31.131 -193.079 1.00 88.19 694 ALA A C 1
ATOM 4964 O O . ALA A 1 694 ? 72.667 31.985 -193.560 1.00 88.19 694 ALA A O 1
ATOM 4965 N N . ILE A 1 695 ? 70.600 31.139 -193.318 1.00 87.69 695 ILE A N 1
ATOM 4966 C CA . ILE A 1 695 ? 69.924 32.203 -194.071 1.00 87.69 695 ILE A CA 1
ATOM 4967 C C . ILE A 1 695 ? 69.922 33.513 -193.278 1.00 87.69 695 ILE A C 1
ATOM 4969 O O . ILE A 1 695 ? 70.147 34.562 -193.882 1.00 87.69 695 ILE A O 1
ATOM 4973 N N . PHE A 1 696 ? 69.690 33.468 -191.965 1.00 88.94 696 PHE A N 1
ATOM 4974 C CA . PHE A 1 696 ? 69.700 34.634 -191.085 1.00 88.94 696 PHE A CA 1
ATOM 4975 C C . PHE A 1 696 ? 71.083 35.284 -191.072 1.00 88.94 696 PHE A C 1
ATOM 4977 O O . PHE A 1 696 ? 71.209 36.449 -191.437 1.00 88.94 696 PHE A O 1
ATOM 4984 N N . MET A 1 697 ? 72.135 34.503 -190.835 1.00 88.06 697 MET A N 1
ATOM 4985 C CA . MET A 1 697 ? 73.518 34.972 -190.894 1.00 88.06 697 MET A CA 1
ATOM 4986 C C . MET A 1 697 ? 73.887 35.519 -192.285 1.00 88.06 697 MET A C 1
ATOM 4988 O O . MET A 1 697 ? 74.514 36.572 -192.390 1.00 88.06 697 MET A O 1
ATOM 4992 N N . LEU A 1 698 ? 73.446 34.884 -193.385 1.00 86.19 698 LEU A N 1
ATOM 4993 C CA . LEU A 1 698 ? 73.623 35.430 -194.746 1.00 86.19 698 LEU A CA 1
ATOM 4994 C C . LEU A 1 698 ? 72.899 36.763 -194.934 1.00 86.19 698 LEU A C 1
ATOM 4996 O O . LEU A 1 698 ? 73.418 37.664 -195.598 1.00 86.19 698 LEU A O 1
ATOM 5000 N N . TYR A 1 699 ? 71.690 36.881 -194.394 1.00 86.00 699 TYR A N 1
ATOM 5001 C CA . TYR A 1 699 ? 70.897 38.096 -194.466 1.00 86.00 699 TYR A CA 1
ATOM 5002 C C . TYR A 1 699 ? 71.576 39.236 -193.695 1.00 86.00 699 TYR A C 1
ATOM 5004 O O . TYR A 1 699 ? 71.696 40.337 -194.240 1.00 86.00 699 TYR A O 1
ATOM 5012 N N . THR A 1 700 ? 72.113 38.966 -192.505 1.00 83.44 700 THR A N 1
ATOM 5013 C CA . THR A 1 700 ? 72.854 39.931 -191.679 1.00 83.44 700 THR A CA 1
ATOM 5014 C C . THR A 1 700 ? 74.184 40.334 -192.335 1.00 83.44 700 THR A C 1
ATOM 5016 O O . THR A 1 700 ? 74.422 41.525 -192.540 1.00 83.44 700 THR A O 1
ATOM 5019 N N . LEU A 1 701 ? 74.990 39.381 -192.821 1.00 84.56 701 LEU A N 1
ATOM 5020 C CA . LEU A 1 701 ? 76.318 39.651 -193.400 1.00 84.56 701 LEU A CA 1
ATOM 5021 C C . LEU A 1 701 ? 76.300 40.248 -194.821 1.00 84.56 701 LEU A C 1
ATOM 5023 O O . LEU A 1 701 ? 77.127 41.103 -195.142 1.00 84.56 701 LEU A O 1
ATOM 5027 N N . MET A 1 702 ? 75.402 39.798 -195.708 1.00 81.94 702 MET A N 1
ATOM 5028 C CA . MET A 1 702 ? 75.436 40.154 -197.143 1.00 81.94 702 MET A CA 1
ATOM 5029 C C . MET A 1 702 ? 74.340 41.136 -197.569 1.00 81.94 702 MET A C 1
ATOM 5031 O O . MET A 1 702 ? 74.475 41.789 -198.608 1.00 81.94 702 MET A O 1
ATOM 5035 N N . LEU A 1 703 ? 73.240 41.220 -196.814 1.00 79.62 703 LEU A N 1
ATOM 5036 C CA . LEU A 1 703 ? 72.039 41.971 -197.199 1.00 79.62 703 LEU A CA 1
ATOM 5037 C C . LEU A 1 703 ? 71.623 43.040 -196.171 1.00 79.62 703 LEU A C 1
ATOM 5039 O O . LEU A 1 703 ? 70.681 43.785 -196.446 1.00 79.62 703 LEU A O 1
ATOM 5043 N N . GLY A 1 704 ? 72.349 43.172 -195.053 1.00 75.44 704 GLY A N 1
ATOM 5044 C CA . GLY A 1 704 ? 72.124 44.195 -194.025 1.00 75.44 704 GLY A CA 1
ATOM 5045 C C . GLY A 1 704 ? 70.911 43.934 -193.127 1.00 75.44 704 GLY A C 1
ATOM 5046 O O . GLY A 1 704 ? 70.197 44.878 -192.786 1.00 75.44 704 GLY A O 1
ATOM 5047 N N . GLY A 1 705 ? 70.640 42.666 -192.803 1.00 80.12 705 GLY A N 1
ATOM 5048 C CA . GLY A 1 705 ? 69.646 42.251 -191.805 1.00 80.12 705 GLY A CA 1
ATOM 5049 C C . GLY A 1 705 ? 69.989 42.655 -190.354 1.00 80.12 705 GLY A C 1
ATOM 5050 O O . GLY A 1 705 ? 71.053 43.223 -190.124 1.00 80.12 705 GLY A O 1
ATOM 5051 N N . PRO A 1 706 ? 69.080 42.415 -189.385 1.00 79.31 706 PRO A N 1
ATOM 5052 C CA . PRO A 1 706 ? 69.297 42.693 -187.955 1.00 79.31 706 PRO A CA 1
ATOM 5053 C C . PRO A 1 706 ? 70.316 41.737 -187.292 1.00 79.31 706 PRO A C 1
ATOM 5055 O O . PRO A 1 706 ? 70.457 40.598 -187.733 1.00 79.31 706 PRO A O 1
ATOM 5058 N N . ASP A 1 707 ? 70.984 42.201 -186.225 1.00 79.00 707 ASP A N 1
ATOM 5059 C CA . ASP A 1 707 ? 71.910 41.404 -185.392 1.00 79.00 707 ASP A CA 1
ATOM 5060 C C . ASP A 1 707 ? 71.147 40.516 -184.381 1.00 79.00 707 ASP A C 1
ATOM 5062 O O . ASP A 1 707 ? 70.049 40.877 -183.951 1.00 79.00 707 ASP A O 1
ATOM 5066 N N . SER A 1 708 ? 71.757 39.392 -183.982 1.00 80.44 708 SER A N 1
ATOM 5067 C CA . SER A 1 708 ? 71.333 38.538 -182.853 1.00 80.44 708 SER A CA 1
ATOM 5068 C C . SER A 1 708 ? 71.575 39.232 -181.499 1.00 80.44 708 SER A C 1
ATOM 5070 O O . SER A 1 708 ? 72.521 40.016 -181.374 1.00 80.44 708 SER A O 1
ATOM 5072 N N . GLY A 1 709 ? 70.740 38.953 -180.492 1.00 77.00 709 GLY A N 1
ATOM 5073 C CA . GLY A 1 709 ? 70.911 39.382 -179.095 1.00 77.00 709 GLY A CA 1
ATOM 5074 C C . GLY A 1 709 ? 71.996 38.598 -178.350 1.00 77.00 709 GLY A C 1
ATOM 5075 O O . GLY A 1 709 ? 72.569 39.102 -177.384 1.00 77.00 709 GLY A O 1
ATOM 5076 N N . CYS A 1 710 ? 72.340 37.420 -178.863 1.00 84.19 710 CYS A N 1
ATOM 5077 C CA . CYS A 1 710 ? 73.475 36.623 -178.424 1.00 84.19 710 CYS A CA 1
ATOM 5078 C C . CYS A 1 710 ? 74.463 36.475 -179.578 1.00 84.19 710 CYS A C 1
ATOM 5080 O O . CYS A 1 710 ? 74.197 35.779 -180.566 1.00 84.19 710 CYS A O 1
ATOM 5082 N N . ARG A 1 711 ? 75.592 37.184 -179.493 1.00 84.75 711 ARG A N 1
ATOM 5083 C CA . ARG A 1 711 ? 76.585 37.179 -180.573 1.00 84.75 711 ARG A CA 1
ATOM 5084 C C . ARG A 1 711 ? 77.358 35.868 -180.625 1.00 84.75 711 ARG A C 1
ATOM 5086 O O . ARG A 1 711 ? 77.635 35.408 -181.733 1.00 84.75 711 ARG A O 1
ATOM 5093 N N . ASP A 1 712 ? 77.566 35.222 -179.484 1.00 84.94 712 ASP A N 1
ATOM 5094 C CA . ASP A 1 712 ? 78.220 33.910 -179.414 1.00 84.94 712 ASP A CA 1
ATOM 5095 C C . ASP A 1 712 ? 77.401 32.820 -180.108 1.00 84.94 712 ASP A C 1
ATOM 5097 O O . ASP A 1 712 ? 77.952 31.926 -180.749 1.00 84.94 712 ASP A O 1
ATOM 5101 N N . ALA A 1 713 ? 76.068 32.939 -180.117 1.00 86.56 713 ALA A N 1
ATOM 5102 C CA . ALA A 1 713 ? 75.213 32.041 -180.892 1.00 86.56 713 ALA A CA 1
ATOM 5103 C C . ALA A 1 713 ? 75.452 32.1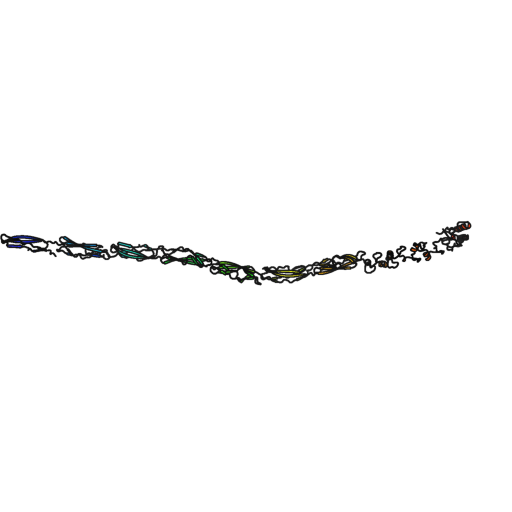53 -182.412 1.00 86.56 713 ALA A C 1
ATOM 5105 O O . ALA A 1 713 ? 75.209 31.196 -183.146 1.00 86.56 713 ALA A O 1
ATOM 5106 N N . THR A 1 714 ? 75.952 33.292 -182.903 1.00 87.75 714 THR A N 1
ATOM 5107 C CA . THR A 1 714 ? 76.199 33.527 -184.338 1.00 87.75 714 THR A CA 1
ATOM 5108 C C . THR A 1 714 ? 77.604 33.141 -184.806 1.00 87.75 714 THR A C 1
ATOM 5110 O O . THR A 1 714 ? 77.826 33.020 -186.014 1.00 87.75 714 THR A O 1
ATOM 5113 N N . ASP A 1 715 ? 78.546 32.927 -183.889 1.00 88.31 715 ASP A N 1
ATOM 5114 C CA . ASP A 1 715 ? 79.880 32.392 -184.179 1.00 88.31 715 ASP A CA 1
ATOM 5115 C C . ASP A 1 715 ? 79.851 30.864 -184.072 1.00 88.31 715 ASP A C 1
ATOM 5117 O O . ASP A 1 715 ? 80.261 30.239 -183.090 1.00 88.31 715 ASP A O 1
ATOM 5121 N N . ALA A 1 716 ? 79.251 30.243 -185.086 1.00 88.88 716 ALA A N 1
ATOM 5122 C CA . ALA A 1 716 ? 78.950 28.819 -185.062 1.00 88.88 716 ALA A CA 1
ATOM 5123 C C . ALA A 1 716 ? 80.202 27.929 -185.063 1.00 88.88 716 ALA A C 1
ATOM 5125 O O . ALA A 1 716 ? 80.117 26.764 -184.667 1.00 88.88 716 ALA A O 1
ATOM 5126 N N . ASN A 1 717 ? 81.335 28.434 -185.560 1.00 85.19 717 ASN A N 1
ATOM 5127 C CA . ASN A 1 717 ? 82.590 27.688 -185.578 1.00 85.19 717 ASN A CA 1
ATOM 5128 C C . ASN A 1 717 ? 83.542 28.047 -184.424 1.00 85.19 717 ASN A C 1
ATOM 5130 O O . ASN A 1 717 ? 84.608 27.430 -184.349 1.00 85.19 717 ASN A O 1
ATOM 5134 N N . ASP A 1 718 ? 83.120 28.947 -183.527 1.00 84.00 718 ASP A N 1
ATOM 5135 C CA . ASP A 1 718 ? 83.827 29.340 -182.303 1.00 84.00 718 ASP A CA 1
ATOM 5136 C C . ASP A 1 718 ? 85.217 29.934 -182.595 1.00 84.00 718 ASP A C 1
ATOM 5138 O O . ASP A 1 718 ? 86.243 29.523 -182.044 1.00 84.00 718 ASP A O 1
ATOM 5142 N N . SER A 1 719 ? 85.278 30.842 -183.574 1.00 82.94 719 SER A N 1
ATOM 5143 C CA . SER A 1 719 ? 86.537 31.468 -184.010 1.00 82.94 719 SER A CA 1
ATOM 5144 C C . SER A 1 719 ? 86.825 32.830 -183.379 1.00 82.94 719 SER A C 1
ATOM 5146 O O . SER A 1 719 ? 87.922 33.366 -183.580 1.00 82.94 719 SER A O 1
ATOM 5148 N N . GLY A 1 720 ? 85.857 33.397 -182.669 1.00 79.75 720 GLY A N 1
ATOM 5149 C CA . GLY A 1 720 ? 85.794 34.792 -182.246 1.00 79.75 720 GLY A CA 1
ATOM 5150 C C . GLY A 1 720 ? 85.508 35.783 -183.366 1.00 79.75 720 GLY A C 1
ATOM 5151 O O . GLY A 1 720 ? 85.741 36.986 -183.218 1.00 79.75 720 GLY A O 1
ATOM 5152 N N . THR A 1 721 ? 85.044 35.315 -184.527 1.00 82.00 721 THR A N 1
ATOM 5153 C CA . THR A 1 721 ? 84.700 36.174 -185.663 1.00 82.00 721 THR A CA 1
ATOM 5154 C C . THR A 1 721 ? 83.473 35.673 -186.407 1.00 82.00 721 THR A C 1
ATOM 5156 O O . THR A 1 721 ? 83.530 34.641 -187.056 1.00 82.00 721 THR A O 1
ATOM 5159 N N . HIS A 1 722 ? 82.411 36.483 -186.427 1.00 82.00 722 HIS A N 1
ATOM 5160 C CA . HIS A 1 722 ? 81.209 36.217 -187.218 1.00 82.00 722 HIS A CA 1
ATOM 5161 C C . HIS A 1 722 ? 81.405 36.587 -188.704 1.00 82.00 722 HIS A C 1
ATOM 5163 O O . HIS A 1 722 ? 81.354 37.769 -189.076 1.00 82.00 722 HIS A O 1
ATOM 5169 N N . ASP A 1 723 ? 81.634 35.597 -189.573 1.00 84.38 723 ASP A N 1
ATOM 5170 C CA . ASP A 1 723 ? 81.792 35.773 -191.018 1.00 84.38 723 ASP A CA 1
ATOM 5171 C C . ASP A 1 723 ? 81.160 34.644 -191.872 1.00 84.38 723 ASP A C 1
ATOM 5173 O O . ASP A 1 723 ? 80.314 33.862 -191.436 1.00 84.38 723 ASP A O 1
ATOM 5177 N N . ILE A 1 724 ? 81.479 34.592 -193.174 1.00 88.06 724 ILE A N 1
ATOM 5178 C CA . ILE A 1 724 ? 80.876 33.585 -194.063 1.00 88.06 724 ILE A CA 1
ATOM 5179 C C . ILE A 1 724 ? 81.313 32.147 -193.754 1.00 88.06 724 ILE A C 1
ATOM 5181 O O . ILE A 1 724 ? 80.660 31.205 -194.208 1.00 88.06 724 ILE A O 1
ATOM 5185 N N . ALA A 1 725 ? 82.398 31.960 -193.006 1.00 89.56 725 ALA A N 1
ATOM 5186 C CA . ALA A 1 725 ? 82.830 30.664 -192.519 1.00 89.56 725 ALA A CA 1
ATOM 5187 C C . ALA A 1 725 ? 81.808 30.065 -191.545 1.00 89.56 725 ALA A C 1
ATOM 5189 O O . ALA A 1 725 ? 81.582 28.863 -191.637 1.00 89.56 725 ALA A O 1
ATOM 5190 N N . ASP A 1 726 ? 81.126 30.860 -190.715 1.00 88.38 726 ASP A N 1
ATOM 5191 C CA . ASP A 1 726 ? 80.094 30.388 -189.770 1.00 88.38 726 ASP A CA 1
ATOM 5192 C C . ASP A 1 726 ? 78.854 29.873 -190.481 1.00 88.38 726 ASP A C 1
ATOM 5194 O O . ASP A 1 726 ? 78.370 28.773 -190.216 1.00 88.38 726 ASP A O 1
ATOM 5198 N N . ILE A 1 727 ? 78.410 30.614 -191.497 1.00 89.81 727 ILE A N 1
ATOM 5199 C CA . ILE A 1 727 ? 77.343 30.171 -192.398 1.00 89.81 727 ILE A CA 1
ATOM 5200 C C . ILE A 1 727 ? 77.731 28.837 -193.044 1.00 89.81 727 ILE A C 1
ATOM 5202 O O . ILE A 1 727 ? 76.930 27.901 -193.091 1.00 89.81 727 ILE A O 1
ATOM 5206 N N . ILE A 1 728 ? 78.956 28.745 -193.579 1.00 87.94 728 ILE A N 1
ATOM 5207 C CA . ILE A 1 728 ? 79.449 27.510 -194.195 1.00 87.94 728 ILE A CA 1
ATOM 5208 C C . ILE A 1 728 ? 79.524 26.398 -193.149 1.00 87.94 728 ILE A C 1
ATOM 5210 O O . ILE A 1 728 ? 79.206 25.265 -193.491 1.00 87.94 728 ILE A O 1
ATOM 5214 N N . TYR A 1 729 ? 79.902 26.694 -191.906 1.00 89.31 729 TYR A N 1
ATOM 5215 C CA . TYR A 1 729 ? 80.016 25.715 -190.832 1.00 89.31 729 TYR A CA 1
ATOM 5216 C C . TYR A 1 729 ? 78.651 25.108 -190.493 1.00 89.31 729 TYR A C 1
ATOM 5218 O O . TYR A 1 729 ? 78.505 23.887 -190.574 1.00 89.31 729 TYR A O 1
ATOM 5226 N N . VAL A 1 730 ? 77.626 25.939 -190.271 1.00 86.38 730 VAL A N 1
ATOM 5227 C CA . VAL A 1 730 ? 76.246 25.480 -190.022 1.00 86.38 730 VAL A CA 1
ATOM 5228 C C . VAL A 1 730 ? 75.703 24.687 -191.211 1.00 86.38 730 VAL A C 1
ATOM 5230 O O . VAL A 1 730 ? 75.176 23.587 -191.043 1.00 86.38 730 VAL A O 1
ATOM 5233 N N . LEU A 1 731 ? 75.885 25.171 -192.445 1.00 89.38 731 LEU A N 1
ATOM 5234 C CA . LEU A 1 731 ? 75.428 24.441 -193.635 1.00 89.38 731 LEU A CA 1
ATOM 5235 C C . LEU A 1 731 ? 76.168 23.113 -193.834 1.00 89.38 731 LEU A C 1
ATOM 5237 O O . LEU A 1 731 ? 75.569 22.130 -194.275 1.00 89.38 731 LEU A O 1
ATOM 5241 N N . ASN A 1 732 ? 77.469 23.076 -193.543 1.00 88.19 732 ASN A N 1
ATOM 5242 C CA . ASN A 1 732 ? 78.290 21.885 -193.711 1.00 88.19 732 ASN A CA 1
ATOM 5243 C C . ASN A 1 732 ? 77.919 20.826 -192.669 1.00 88.19 732 ASN A C 1
ATOM 5245 O O . ASN A 1 732 ? 77.761 19.655 -193.024 1.00 88.19 732 ASN A O 1
ATOM 5249 N N . TYR A 1 733 ? 77.700 21.243 -191.419 1.00 86.56 733 TYR A N 1
ATOM 5250 C CA . TYR A 1 733 ? 77.122 20.401 -190.378 1.00 86.56 733 TYR A CA 1
ATOM 5251 C C . TYR A 1 733 ? 75.778 19.814 -190.836 1.00 86.56 733 TYR A C 1
ATOM 5253 O O . TYR A 1 733 ? 75.627 18.593 -190.890 1.00 86.56 733 TYR A O 1
ATOM 5261 N N . GLN A 1 734 ? 74.857 20.661 -191.303 1.00 85.06 734 GLN A N 1
ATOM 5262 C CA . GLN A 1 734 ? 73.494 20.232 -191.613 1.00 85.06 734 GLN A CA 1
ATOM 5263 C C . GLN A 1 734 ? 73.351 19.342 -192.850 1.00 85.06 734 GLN A C 1
ATOM 5265 O O . GLN A 1 734 ? 72.542 18.413 -192.866 1.00 85.06 734 GLN A O 1
ATOM 5270 N N . PHE A 1 735 ? 74.106 19.613 -193.917 1.00 86.12 735 PHE A N 1
ATOM 5271 C CA . PHE A 1 735 ? 73.851 18.980 -195.218 1.00 86.12 735 PHE A CA 1
ATOM 5272 C C . PHE A 1 735 ? 74.941 18.026 -195.685 1.00 86.12 735 PHE A C 1
ATOM 5274 O O . PHE A 1 735 ? 74.669 17.150 -196.510 1.00 86.12 735 PHE A O 1
ATOM 5281 N N . THR A 1 736 ? 76.168 18.180 -195.195 1.00 80.31 736 THR A N 1
ATOM 5282 C CA . THR A 1 736 ? 77.320 17.402 -195.671 1.00 80.31 736 THR A CA 1
ATOM 5283 C C . THR A 1 736 ? 78.025 16.615 -194.569 1.00 80.31 736 THR A C 1
ATOM 5285 O O . THR A 1 736 ? 79.012 15.940 -194.860 1.00 80.31 736 THR A O 1
ATOM 5288 N N . GLY A 1 737 ? 77.469 16.608 -193.351 1.00 78.50 737 GLY A N 1
ATOM 5289 C CA . GLY A 1 737 ? 77.980 15.834 -192.219 1.00 78.50 737 GLY A CA 1
ATOM 5290 C C . GLY A 1 737 ? 79.269 16.408 -191.633 1.00 78.50 737 GLY A C 1
ATOM 5291 O O . GLY A 1 737 ? 80.158 15.643 -191.256 1.00 78.50 737 GLY A O 1
ATOM 5292 N N . GLY A 1 738 ? 79.396 17.739 -191.619 1.00 82.75 738 GLY A N 1
ATOM 5293 C CA . GLY A 1 738 ? 80.450 18.457 -190.900 1.00 82.75 738 GLY A CA 1
ATOM 5294 C C . GLY A 1 738 ? 80.407 18.211 -189.385 1.00 82.75 738 GLY A C 1
ATOM 5295 O O . GLY A 1 738 ? 79.508 17.541 -188.882 1.00 82.75 738 GLY A O 1
ATOM 5296 N N . GLN A 1 739 ? 81.397 18.729 -188.653 1.00 82.56 739 GLN A N 1
ATOM 5297 C CA . GLN A 1 739 ? 81.390 18.651 -187.188 1.00 82.56 739 GLN A CA 1
ATOM 5298 C C . GLN A 1 739 ? 80.334 19.586 -186.594 1.00 82.56 739 GLN A C 1
ATOM 5300 O O . GLN A 1 739 ? 80.033 20.627 -187.171 1.00 82.56 739 GLN A O 1
ATOM 5305 N N . GLU A 1 740 ? 79.773 19.184 -185.456 1.00 84.56 740 GLU A N 1
ATOM 5306 C CA . GLU A 1 740 ? 78.839 20.000 -184.679 1.00 84.56 740 GLU A CA 1
ATOM 5307 C C . GLU A 1 740 ? 79.524 21.276 -184.163 1.00 84.56 740 GLU A C 1
ATOM 5309 O O . GLU A 1 740 ? 80.737 21.239 -183.908 1.00 84.56 740 GLU A O 1
ATOM 5314 N N . PRO A 1 741 ? 78.792 22.401 -184.046 1.00 86.38 741 PRO A N 1
ATOM 5315 C CA . PRO A 1 741 ? 79.251 23.574 -183.312 1.00 86.38 741 PRO A CA 1
ATOM 5316 C C . PRO A 1 741 ? 79.816 23.212 -181.927 1.00 86.38 741 PRO A C 1
ATOM 5318 O O . PRO A 1 741 ? 79.254 22.341 -181.254 1.00 86.38 741 PRO A O 1
ATOM 5321 N N . PRO A 1 742 ? 80.926 23.840 -181.498 1.00 83.31 742 PRO A N 1
ATOM 5322 C CA . PRO A 1 742 ? 81.479 23.659 -180.156 1.00 83.31 742 PRO A CA 1
ATOM 5323 C C . PRO A 1 742 ? 80.493 24.016 -179.035 1.00 83.31 742 PRO A C 1
ATOM 5325 O O . PRO A 1 742 ? 79.476 24.671 -179.266 1.00 83.31 742 PRO A O 1
ATOM 5328 N N . ALA A 1 743 ? 80.805 23.579 -177.810 1.00 76.62 743 ALA A N 1
ATOM 5329 C CA . ALA A 1 743 ? 79.996 23.846 -176.618 1.00 76.62 743 ALA A CA 1
ATOM 5330 C C . ALA A 1 743 ? 79.704 25.366 -176.453 1.00 76.62 743 ALA A C 1
ATOM 5332 O O . ALA A 1 743 ? 80.579 26.169 -176.786 1.00 76.62 743 ALA A O 1
ATOM 5333 N N . PRO A 1 744 ? 78.505 25.785 -175.993 1.00 77.31 744 PRO A N 1
ATOM 5334 C CA . PRO A 1 744 ? 77.407 24.966 -175.448 1.00 77.31 744 PRO A CA 1
ATOM 5335 C C . PRO A 1 744 ? 76.696 24.052 -176.467 1.00 77.31 744 PRO A C 1
ATOM 5337 O O . PRO A 1 744 ? 75.936 23.166 -176.085 1.00 77.31 744 PRO A O 1
ATOM 5340 N N . GLY A 1 745 ? 77.047 24.147 -177.753 1.00 76.75 745 GLY A N 1
ATOM 5341 C CA . GLY A 1 745 ? 76.588 23.226 -178.789 1.00 76.75 745 GLY A CA 1
ATOM 5342 C C . GLY A 1 745 ? 75.162 23.539 -179.224 1.00 76.75 745 GLY A C 1
ATOM 5343 O O . GLY A 1 745 ? 74.607 24.583 -178.881 1.00 76.75 745 GLY A O 1
ATOM 5344 N N . ILE A 1 746 ? 74.562 22.651 -180.018 1.00 83.19 746 ILE A N 1
ATOM 5345 C CA . ILE A 1 746 ? 73.254 22.931 -180.640 1.00 83.19 746 ILE A CA 1
ATOM 5346 C C . ILE A 1 746 ? 72.070 22.374 -179.842 1.00 83.19 746 ILE A C 1
ATOM 5348 O O . ILE A 1 746 ? 70.926 22.762 -180.076 1.00 83.19 746 ILE A O 1
ATOM 5352 N N . SER A 1 747 ? 72.313 21.390 -178.970 1.00 78.25 747 SER A N 1
ATOM 5353 C CA . SER A 1 747 ? 71.256 20.615 -178.311 1.00 78.25 747 SER A CA 1
ATOM 5354 C C . SER A 1 747 ? 70.897 21.121 -176.919 1.00 78.25 747 SER A C 1
ATOM 5356 O O . SER A 1 747 ? 69.751 20.955 -176.492 1.00 78.25 747 SER A O 1
ATOM 5358 N N . GLU A 1 748 ? 71.853 21.726 -176.218 1.00 80.50 748 GLU A N 1
ATOM 5359 C CA . GLU A 1 748 ? 71.716 22.164 -174.832 1.00 80.50 748 GLU A CA 1
ATOM 5360 C C . GLU A 1 748 ? 72.163 23.615 -174.692 1.00 80.50 748 GLU A C 1
ATOM 5362 O O . GLU A 1 748 ? 73.012 24.100 -175.431 1.00 80.50 748 GLU A O 1
ATOM 5367 N N . CYS A 1 749 ? 71.515 24.310 -173.768 1.00 84.44 749 CYS A N 1
ATOM 5368 C CA . CYS A 1 749 ? 71.877 25.663 -173.401 1.00 84.44 749 CYS A CA 1
ATOM 5369 C C . CYS A 1 749 ? 73.010 25.626 -172.386 1.00 84.44 749 CYS A C 1
ATOM 5371 O O . CYS A 1 749 ? 72.947 24.830 -171.451 1.00 84.44 749 CYS A O 1
ATOM 5373 N N . GLY A 1 750 ? 73.988 26.510 -172.521 1.00 80.94 750 GLY A N 1
ATOM 5374 C CA . GLY A 1 750 ? 75.031 26.678 -171.515 1.00 80.94 750 GLY A CA 1
ATOM 5375 C C . GLY A 1 750 ? 75.706 28.036 -171.615 1.00 80.94 750 GLY A C 1
ATOM 5376 O O . GLY A 1 750 ? 75.458 28.785 -172.563 1.00 80.94 750 GLY A O 1
ATOM 5377 N N . VAL A 1 751 ? 76.529 28.347 -170.617 1.00 80.69 751 VAL A N 1
ATOM 5378 C CA . VAL A 1 751 ? 77.438 29.499 -170.643 1.00 80.69 751 VAL A CA 1
ATOM 5379 C C . VAL A 1 751 ? 78.535 29.296 -171.691 1.00 80.69 751 VAL A C 1
ATOM 5381 O O . VAL A 1 751 ? 78.850 28.157 -172.061 1.00 80.69 751 VAL A O 1
ATOM 5384 N N . ASP A 1 752 ? 79.131 30.388 -172.176 1.00 75.75 752 ASP A N 1
ATOM 5385 C CA . ASP A 1 752 ? 80.332 30.271 -173.000 1.00 75.75 752 ASP A CA 1
ATOM 5386 C C . ASP A 1 752 ? 81.486 29.759 -172.131 1.00 75.75 752 ASP A C 1
ATOM 5388 O O . ASP A 1 752 ? 81.928 30.417 -171.192 1.00 75.75 752 ASP A O 1
ATOM 5392 N N . ALA A 1 753 ? 81.960 28.551 -172.430 1.00 70.31 753 ALA A N 1
ATOM 5393 C CA . ALA A 1 753 ? 83.077 27.938 -171.721 1.00 70.31 753 ALA A CA 1
ATOM 5394 C C . ALA A 1 753 ? 84.446 28.408 -172.250 1.00 70.31 753 ALA A C 1
ATOM 5396 O O . ALA A 1 753 ? 85.487 27.962 -171.752 1.00 70.31 753 ALA A O 1
ATOM 5397 N N . THR A 1 754 ? 84.475 29.246 -173.291 1.00 69.44 754 THR A N 1
ATOM 5398 C CA . THR A 1 754 ? 85.708 29.783 -173.865 1.00 69.44 754 THR A CA 1
ATOM 5399 C C . THR A 1 754 ? 86.056 31.158 -173.284 1.00 69.44 754 THR A C 1
ATOM 5401 O O . THR A 1 754 ? 85.172 31.925 -172.910 1.00 69.44 754 THR A O 1
ATOM 5404 N N . PRO A 1 755 ? 87.355 31.495 -173.152 1.00 62.81 755 PRO A N 1
ATOM 5405 C CA . PRO A 1 755 ? 87.754 32.797 -172.630 1.00 62.81 755 PRO A CA 1
ATOM 5406 C C . PRO A 1 755 ? 87.433 33.913 -173.635 1.00 62.81 755 PRO A C 1
ATOM 5408 O O . PRO A 1 755 ? 88.156 34.060 -174.620 1.00 62.81 755 PRO A O 1
ATOM 5411 N N . ASP A 1 756 ? 86.379 34.670 -173.324 1.00 63.25 756 ASP A N 1
ATOM 5412 C CA . ASP A 1 756 ? 85.873 35.915 -173.927 1.00 63.25 756 ASP A CA 1
ATOM 5413 C C . ASP A 1 756 ? 86.717 36.461 -175.097 1.00 63.25 756 ASP A C 1
ATOM 5415 O O . ASP A 1 756 ? 87.738 37.145 -174.929 1.00 63.25 756 ASP A O 1
ATOM 5419 N N . ASP A 1 757 ? 86.279 36.143 -176.313 1.00 61.44 757 ASP A N 1
ATOM 5420 C CA . ASP A 1 757 ? 86.818 36.689 -177.558 1.00 61.44 757 ASP A CA 1
ATOM 5421 C C . ASP A 1 757 ? 86.240 38.085 -177.893 1.00 61.44 757 ASP A C 1
ATOM 5423 O O . ASP A 1 757 ? 86.567 38.678 -178.931 1.00 61.44 757 ASP A O 1
ATOM 5427 N N . GLY A 1 758 ? 85.476 38.675 -176.966 1.00 68.69 758 GLY A N 1
ATOM 5428 C CA . GLY A 1 758 ? 84.827 39.975 -177.087 1.00 68.69 758 GLY A CA 1
ATOM 5429 C C . GLY A 1 758 ? 83.436 39.908 -177.716 1.00 68.69 758 GLY A C 1
ATOM 5430 O O . GLY A 1 758 ? 82.847 40.963 -177.999 1.00 68.69 758 GLY A O 1
ATOM 5431 N N . LEU A 1 759 ? 82.925 38.705 -177.966 1.00 73.81 759 LEU A N 1
ATOM 5432 C CA . LEU A 1 759 ? 81.521 38.429 -178.214 1.00 73.81 759 LEU A CA 1
ATOM 5433 C C . LEU A 1 759 ? 80.878 38.004 -176.881 1.00 73.81 759 LEU A C 1
ATOM 5435 O O . LEU A 1 759 ? 81.534 37.488 -175.986 1.00 73.81 759 LEU A O 1
ATOM 5439 N N . GLY A 1 760 ? 79.621 38.391 -176.687 1.00 70.88 760 GLY A N 1
ATOM 5440 C CA . GLY A 1 760 ? 78.908 38.139 -175.442 1.00 70.88 760 GLY A CA 1
ATOM 5441 C C . GLY A 1 760 ? 77.425 37.934 -175.699 1.00 70.88 760 GLY A C 1
ATOM 5442 O O . GLY A 1 760 ? 76.893 38.317 -176.757 1.00 70.88 760 GLY A O 1
ATOM 5443 N N . CYS A 1 761 ? 76.747 37.382 -174.696 1.00 78.00 761 CYS A N 1
ATOM 5444 C CA . CYS A 1 761 ? 75.304 37.186 -174.704 1.00 78.00 761 CYS A CA 1
ATOM 5445 C C . CYS A 1 761 ? 74.644 37.971 -173.573 1.00 78.00 761 CYS A C 1
ATOM 5447 O O . CYS A 1 761 ? 74.469 37.486 -172.460 1.00 78.00 761 CYS A O 1
ATOM 5449 N N . ASP A 1 762 ? 74.230 39.198 -173.899 1.00 75.44 762 ASP A N 1
ATOM 5450 C CA . ASP A 1 762 ? 73.427 40.042 -173.006 1.00 75.44 762 ASP A CA 1
ATOM 5451 C C . ASP A 1 762 ? 72.047 39.414 -172.744 1.00 75.44 762 ASP A C 1
ATOM 5453 O O . ASP A 1 762 ? 71.439 39.600 -171.688 1.00 75.44 762 ASP A O 1
ATOM 5457 N N . SER A 1 763 ? 71.524 38.694 -173.740 1.00 75.38 763 SER A N 1
ATOM 5458 C CA . SER A 1 763 ? 70.265 37.962 -173.661 1.00 75.38 763 SER A CA 1
ATOM 5459 C C . SER A 1 763 ? 70.182 36.922 -174.771 1.00 75.38 763 SER A C 1
ATOM 5461 O O . SER A 1 763 ? 70.590 37.204 -175.895 1.00 75.38 763 SER A O 1
ATOM 5463 N N . TYR A 1 764 ? 69.573 35.776 -174.489 1.00 81.31 764 TYR A N 1
ATOM 5464 C CA . TYR A 1 764 ? 69.271 34.760 -175.491 1.00 81.31 764 TYR A CA 1
ATOM 5465 C C . TYR A 1 764 ? 67.873 34.197 -175.234 1.00 81.31 764 TYR A C 1
ATOM 5467 O O . TYR A 1 764 ? 67.586 33.708 -174.142 1.00 81.31 764 TYR A O 1
ATOM 5475 N N . ALA A 1 765 ? 66.974 34.305 -176.214 1.00 77.81 765 ALA A N 1
ATOM 5476 C CA . ALA A 1 765 ? 65.571 33.916 -176.032 1.00 77.81 765 ALA A CA 1
ATOM 5477 C C . ALA A 1 765 ? 65.303 32.415 -176.255 1.00 77.81 765 ALA A C 1
ATOM 5479 O O . ALA A 1 765 ? 64.255 31.914 -175.845 1.00 77.81 765 ALA A O 1
ATOM 5480 N N . GLY A 1 766 ? 66.227 31.703 -176.906 1.00 75.62 766 GLY A N 1
ATOM 5481 C CA . GLY A 1 766 ? 66.068 30.301 -177.308 1.00 75.62 766 GLY A CA 1
ATOM 5482 C C . GLY A 1 766 ? 66.276 29.271 -176.188 1.00 75.62 766 GLY A C 1
ATOM 5483 O O . GLY A 1 766 ? 66.091 28.075 -176.428 1.00 75.62 766 GLY A O 1
ATOM 5484 N N . CYS A 1 767 ? 66.652 29.703 -174.976 1.00 77.19 767 CYS A N 1
ATOM 5485 C CA . CYS A 1 767 ? 66.811 28.833 -173.808 1.00 77.19 767 CYS A CA 1
ATOM 5486 C C . CYS A 1 767 ? 65.569 28.875 -172.902 1.00 77.19 767 CYS A C 1
ATOM 5488 O O . CYS A 1 767 ? 65.131 29.968 -172.545 1.00 77.19 767 CYS A O 1
ATOM 5490 N N . PRO A 1 768 ? 64.978 27.712 -172.567 1.00 61.22 768 PRO A N 1
ATOM 5491 C CA . PRO A 1 768 ? 63.765 27.624 -171.754 1.00 61.22 768 PRO A CA 1
ATOM 5492 C C . PRO A 1 768 ? 63.968 27.951 -170.274 1.00 61.22 768 PRO A C 1
ATOM 5494 O O . PRO A 1 768 ? 65.068 27.670 -169.748 1.00 61.22 768 PRO A O 1
#